Protein AF-0000000087724685 (afdb_homodimer)

Sequence (1172 aa):
MIQCTGSSAAAASGSLSAAAAAAALSTAWRGFAAAAAAAGAGGLQTAGADPAAFADFEPAAFAATYAQAPAPERAALLAALAQPRWGHDAAGIAAAAADWGRASARGAGGGGGGGGGEVLAAERLRAAARPAHVRAVLEPLLQHESGVPLLVQLRSDLLPLLRQRRGAGQPAGAASEGALRLARLERDARHLLSLVFGGALLRLRRLEWEDCGGSEALKERLMRASVHPAEDESDLRRRMTGAGRCYALLHPALPGDEPLVVLQVAFCDAVPASMGSILGGGSRGGGGDGRSGGGDASGGGANGGDGSRRGSSASGSDGSGSSDGTRGSSGSGGGGGGASSSGGSAVACFYSIKSTQPGLSGLDLGRTTILRAARELAGAARAGGAALRLVTLSPLPGFAAWLDARLAAAAAAAAVDGGDGAQELLTAGECELLLGMQAAGGASAGPGNGSTGAATARERHATAALALRRLSAAWARGAPPPGAEALRPLLLRLAARYLLREKGRGGRAALDPVAHFHLSNGATLERINFGADASPDGLASSLGLMVNWCYDGPEAAPARGRAYASTGAIEAGPAVRAALDSGGRLMIQCTGSSAAAASGSLSAAAAAAALSTAWRGFAAAAAAAGAGGLQTAGADPAAFADFEPAAFAATYAQAPAPERAALLAALAQPRWGHDAAGIAAAAADWGRASARGAGGGGGGGGGEVLAAERLRAAARPAHVRAVLEPLLQHESGVPLLVQLRSDLLPLLRQRRGAGQPAGAASEGALRLARLERDARHLLSLVFGGALLRLRRLEWEDCGGSEALKERLMRASVHPAEDESDLRRRMTGAGRCYALLHPALPGDEPLVVLQVAFCDAVPASMGSILGGGSRGGGGDGRSGGGDASGGGANGGDGSRRGSSASGSDGSGSSDGTRGSSGSGGGGGGASSSGGSAVACFYSIKSTQPGLSGLDLGRTTILRAARELAGAARAGGAALRLVTLSPLPGFAAWLDARLAAAAAAAAVDGGDGAQELLTAGECELLLGMQAAGGASAGPGNGSTGAATARERHATAALALRRLSAAWARGAPPPGAEALRPLLLRLAARYLLREKGRGGRAALDPVAHFHLSNGATLERINFGADASPDGLASSLGLMVNWCYDGPEAAPARGRAYASTGAIEAGPAVRAALDSGGRL

Organism: NCBI:txid307507

InterPro domains:
  IPR007956 Malonyl-CoA decarboxylase, C-terminal [PF05292] (201-279)
  IPR007956 Malonyl-CoA decarboxylase, C-terminal [PF05292] (345-552)
  IPR035372 Malonyl-CoA decarboxylase, N-terminal [PF17408] (120-197)
  IPR038351 Malonyl-CoA decarboxylase, N-terminal domain superfamily [G3DSA:1.20.140.90] (45-198)
  IPR038917 Malonyl-CoA decarboxylase [PTHR28641] (60-580)
  IPR042303 Malonyl-CoA decarboxylase, C-terminal catalytic domain superfamily [G3DSA:3.40.630.150] (199-584)

Foldseek 3Di:
DPPCVPDPPPPPPDPCPLVNLLVPADPLCVVVLVLLVVLVVDPPDEDDPPLCSLVPDDLVSVLVSLVPDDLSNLVSVLLSCLDCSQAADPNHLVVLVVQLVVLCVCVVVVDPCSVVSNVVSVVSNVVRRGGNCLVSPLVVLVVDLLSLVSLLVSLLSLVVVLVVQVPPPDPPPCRDSSSVSSVVVNVSSLVVNLVLPDPVQKDKDKDAPVNCVVPVPQQVCQQVQWPDHQPDDVLSNVQPDDQKIKMFIFGPSDPPRDGQKIWIKGKDLDDDQAPCRGSVDDPPPPPPPPPDDDDDDDDDDDDDDDDDDDDDDDCPDDDDDPDDDDPPPDPDDPPPPPPPPPQGAMEMETETMGGDRSSNPPSLVSLSRLLVVVVVVCVVCVVVVHHYWYKYWFAQQAALVVLLVVLVVLLCCLPPPDDPPDPQLAAPVLLVVLVVLCVVVPVPPPPDPPPVDDPDPSNSSNVSSVSVSVQLVCLLQQDHDDVNVVCVLVLLQSVLCLQAPDADPPRQARNGPVSSSLQLQQWAWEDKHDQRASDSSRCNRRSNIITMTTCPPSVCRNVRNVVSVVHSHGHHDPVSVVSNCVRPPD/DPPCVPDCPPPDPPPCPLVNLLVPADPLCVVVLVLLVVLVVPPLPADDPPLVSLVPDDLVSVLVSLVPDDLSNLVSVLLSCLDVSQAASPSQLVVLVVQLVVLCVCVVVVDPCSVVSNVVSVVSNVVRRHGNCLVSPLVVLVVDLLSLVSLLVSLLSLVVVLVVQVPPPDPPPCRDSSSVSSVVVNVSSLVVNLVLPDPVQKDKDKDAPVNCVVPVPQQVCQQVQWPDHQPDDVLSNVQPDDQKIKMFIFGPSDPPRDGQKIWIKGKDLDDDQAPCRGSVDDPPPPPPPPPPDDDDDDDDDDDYDDDDCPDDDPDDDPDDDDDDPDPPPPPPPPPPPDPPPPQGAMEMETETMGGDRSSNPPSLVSLSHLLVVVVVVCVVCVVVVHHYWYKYWFAQQAALVVLLVVLVVLLVCLPPPDDPPDPQLAAPVLLVVLVVLCVVVVVPPPPDPPPVDDPPPSNSSSVSSVSVSVQLVCLLQQDHDDVNVVCVLVLLQSVLCQQAPDADPPRQARNGPVSSSLQLQQWAWEDKHDQRASDSSRCNRRSNIITMTTCPPSVCRNVRNVVSVVHSHGHHHPVSVVSNCVRPPD

Radius of gyration: 39.12 Å; Cα contacts (8 Å, |Δi|>4): 1580; chains: 2; bounding box: 95×135×85 Å

Secondary structure (DSSP, 8-state):
-----------------HHHHHHHS-HHHHHHHHHHHHHHHS---SSS--GGGGTT--HHHHHHHHHHS-HHHHHHHHHHHTSGGGS--HHHHHHHHHHHHHHHHHHHTT-TTHHHHHHHHHHHHHHHTS-HHIIIIIHHHHTSTTHHHHHHHHHHHHHHHHHHHHHS---TT---HHHHHHHHHHHHHHHHHHHHT-GGG-EEEEEPHHHHHT-HHHHHHHHHS-SS--SSHHHHHHHHSTTEEEEEEE-TTSGGG--SEEEEEEEESS---SHHHHH------------------------------------------------------------------EEEEEEEEEE--GGGTTS-HHHHHHHHHHHHHHHHHHHTT--EEEEE-EE-TTHHHHHHHHHHHHHHHTTS---TTS--SS-HHHHHHHHHHHHHTT----------S---HHHHHHHHHHHHHHHHHHHHTT-PPTTGGGGHHHHHHHHHHHHHT-B-TTSSSBSSHHHHHHHHTT-EEEEEETT---SHHHHHHHTT-EEEEE--SGGGHHHHHHHHHHH----B-HHHHHHHHTTT--/-----------------HHHHHHHS-HHHHHHHHHHHHHHHS---SS---GGGGTT--HHHHHHHHHHS-HHHHHHHHHHHTSGGGS--HHHHHHHHHHHHHHHHHHHTT-TTHHHHHHHHHHHHHHHTS-HHIIIIIHHHHTSTTHHHHHHHHHHHHHHHHHHHHHS---TT---HHHHHHHHHHHHHHHHHHHHT-GGG-EEEEEPHHHHHT-HHHHHHHHHS-SS--SSHHHHHHHHSTTEEEEEEE-TTSGGG--SEEEEEEEESS---SHHHHH------------------------------------------------------------------EEEEEEEEEE--GGGTTS-HHHHHHHHHHHHHHHHHHHTT--EEEEE-EE-TTHHHHHHHHHHHHHHHTTS---TTS--SS-HHHHHHHHHHHHHTT----------S---HHHHHHHHHHHHHHHHHHHHTT-PPTTGGGGHHHHHHHHHHHHHT-B-TTSSSBSSHHHHHHHHTT-EEEEEETT---SHHHHHHHTT-EEEEE--SGGGHHHHHHHHHHH----B-HHHHHHHHTTT--

Structure (mmCIF, N/CA/C/O backbone):
data_AF-0000000087724685-model_v1
#
loop_
_entity.id
_entity.type
_entity.pdbx_description
1 polymer 'Malonyl-CoA decarboxylase C-terminal domain-containing protein'
#
loop_
_atom_site.group_PDB
_atom_site.id
_atom_site.type_symbol
_atom_site.label_atom_id
_atom_site.label_alt_id
_atom_site.label_comp_id
_atom_site.label_asym_id
_atom_site.label_entity_id
_atom_site.label_seq_id
_atom_site.pdbx_PDB_ins_code
_atom_site.Cartn_x
_atom_site.Cartn_y
_atom_site.Cartn_z
_atom_site.occupancy
_atom_site.B_iso_or_equiv
_atom_site.auth_seq_id
_atom_site.auth_comp_id
_atom_site.auth_asym_id
_atom_site.auth_atom_id
_atom_site.pdbx_PDB_model_num
ATOM 1 N N . MET A 1 1 ? 12.93 -47.656 3.35 1 19.66 1 MET A N 1
ATOM 2 C CA . MET A 1 1 ? 11.773 -48.062 4.156 1 19.66 1 MET A CA 1
ATOM 3 C C . MET A 1 1 ? 11.812 -47.375 5.52 1 19.66 1 MET A C 1
ATOM 5 O O . MET A 1 1 ? 12.188 -48 6.52 1 19.66 1 MET A O 1
ATOM 9 N N . ILE A 1 2 ? 12.227 -46.094 5.551 1 23.28 2 ILE A N 1
ATOM 10 C CA . ILE A 1 2 ? 12.578 -45.438 6.812 1 23.28 2 ILE A CA 1
ATOM 11 C C . ILE A 1 2 ? 11.32 -45.281 7.672 1 23.28 2 ILE A C 1
ATOM 13 O O . ILE A 1 2 ? 10.297 -44.812 7.199 1 23.28 2 ILE A O 1
ATOM 17 N N . GLN A 1 3 ? 11.203 -46.156 8.703 1 22.08 3 GLN A N 1
ATOM 18 C CA . GLN A 1 3 ? 10.086 -46.438 9.609 1 22.08 3 GLN A CA 1
ATOM 19 C C . GLN A 1 3 ? 9.828 -45.219 10.523 1 22.08 3 GLN A C 1
ATOM 21 O O . GLN A 1 3 ? 10.68 -44.875 11.344 1 22.08 3 GLN A O 1
ATOM 26 N N . CYS A 1 4 ? 9.312 -44.156 9.992 1 21.53 4 CYS A N 1
ATOM 27 C CA . CYS A 1 4 ? 9.016 -42.906 10.711 1 21.53 4 CYS A CA 1
ATOM 28 C C . CYS A 1 4 ? 7.898 -43.125 11.727 1 21.53 4 CYS A C 1
ATOM 30 O O . CYS A 1 4 ? 6.766 -43.438 11.359 1 21.53 4 CYS A O 1
ATOM 32 N N . THR A 1 5 ? 8.219 -43.719 12.836 1 25.12 5 THR A N 1
ATOM 33 C CA . THR A 1 5 ? 7.305 -44.094 13.914 1 25.12 5 THR A CA 1
ATOM 34 C C . THR A 1 5 ? 6.73 -42.875 14.594 1 25.12 5 THR A C 1
ATOM 36 O O . THR A 1 5 ? 6.223 -42.938 15.719 1 25.12 5 THR A O 1
ATOM 39 N N . GLY A 1 6 ? 6.379 -41.875 13.852 1 21.27 6 GLY A N 1
ATOM 40 C CA . GLY A 1 6 ? 6.008 -40.625 14.5 1 21.27 6 GLY A CA 1
ATOM 41 C C . GLY A 1 6 ? 4.754 -40.75 15.344 1 21.27 6 GLY A C 1
ATOM 42 O O . GLY A 1 6 ? 3.744 -41.281 14.891 1 21.27 6 GLY A O 1
ATOM 43 N N . SER A 1 7 ? 4.859 -40.844 16.672 1 22.91 7 SER A N 1
ATOM 44 C CA . SER A 1 7 ? 3.857 -40.938 17.719 1 22.91 7 SER A CA 1
ATOM 45 C C . SER A 1 7 ? 2.861 -39.781 17.641 1 22.91 7 SER A C 1
ATOM 47 O O . SER A 1 7 ? 3.252 -38.625 17.453 1 22.91 7 SER A O 1
ATOM 49 N N . SER A 1 8 ? 1.594 -39.969 17.25 1 22.05 8 SER A N 1
ATOM 50 C CA . SER A 1 8 ? 0.35 -39.25 16.953 1 22.05 8 SER A CA 1
ATOM 51 C C . SER A 1 8 ? -0.228 -38.594 18.219 1 22.05 8 SER A C 1
ATOM 53 O O . SER A 1 8 ? -1.052 -39.219 18.906 1 22.05 8 SER A O 1
ATOM 55 N N . ALA A 1 9 ? 0.529 -38 19.125 1 23.95 9 ALA A N 1
ATOM 56 C CA . ALA A 1 9 ? -0.297 -37.5 20.219 1 23.95 9 ALA A CA 1
ATOM 57 C C . ALA A 1 9 ? -1.432 -36.625 19.703 1 23.95 9 ALA A C 1
ATOM 59 O O . ALA A 1 9 ? -1.193 -35.656 18.984 1 23.95 9 ALA A O 1
ATOM 60 N N . ALA A 1 10 ? -2.691 -37 19.688 1 24.64 10 ALA A N 1
ATOM 61 C CA . ALA A 1 10 ? -4.004 -36.438 19.406 1 24.64 10 ALA A CA 1
ATOM 62 C C . ALA A 1 10 ? -4.211 -35.125 20.156 1 24.64 10 ALA A C 1
ATOM 64 O O . ALA A 1 10 ? -4.375 -35.125 21.375 1 24.64 10 ALA A O 1
ATOM 65 N N . ALA A 1 11 ? -3.516 -34.062 19.891 1 26.3 11 ALA A N 1
ATOM 66 C CA . ALA A 1 11 ? -3.725 -32.812 20.609 1 26.3 11 ALA A CA 1
ATOM 67 C C . ALA A 1 11 ? -5.191 -32.406 20.578 1 26.3 11 ALA A C 1
ATOM 69 O O . ALA A 1 11 ? -5.824 -32.406 19.516 1 26.3 11 ALA A O 1
ATOM 70 N N . ALA A 1 12 ? -5.934 -32.406 21.766 1 26.55 12 ALA A N 1
ATOM 71 C CA . ALA A 1 12 ? -7.262 -31.969 22.188 1 26.55 12 ALA A CA 1
ATOM 72 C C . ALA A 1 12 ? -7.605 -30.609 21.562 1 26.55 12 ALA A C 1
ATOM 74 O O . ALA A 1 12 ? -6.965 -29.609 21.859 1 26.55 12 ALA A O 1
ATOM 75 N N . SER A 1 13 ? -7.957 -30.5 20.297 1 29.5 13 SER A N 1
ATOM 76 C CA . SER A 1 13 ? -8.477 -29.484 19.375 1 29.5 13 SER A CA 1
ATOM 77 C C . SER A 1 13 ? -9.648 -28.719 19.984 1 29.5 13 SER A C 1
ATOM 79 O O . SER A 1 13 ? -10.781 -28.812 19.516 1 29.5 13 SER A O 1
ATOM 81 N N . GLY A 1 14 ? -9.773 -28.703 21.359 1 28.45 14 GLY A N 1
ATOM 82 C CA . GLY A 1 14 ? -10.984 -28.109 21.891 1 28.45 14 GLY A CA 1
ATOM 83 C C . GLY A 1 14 ? -11.25 -26.703 21.359 1 28.45 14 GLY A C 1
ATOM 84 O O . GLY A 1 14 ? -10.32 -26.016 20.922 1 28.45 14 GLY A O 1
ATOM 85 N N . SER A 1 15 ? -12.508 -26.484 20.859 1 32.72 15 SER A N 1
ATOM 86 C CA . SER A 1 15 ? -13.242 -25.266 20.516 1 32.72 15 SER A CA 1
ATOM 87 C C . SER A 1 15 ? -12.93 -24.141 21.484 1 32.72 15 SER A C 1
ATOM 89 O O . SER A 1 15 ? -13.359 -24.172 22.641 1 32.72 15 SER A O 1
ATOM 91 N N . LEU A 1 16 ? -11.836 -23.641 21.562 1 35.22 16 LEU A N 1
ATOM 92 C CA . LEU A 1 16 ? -11.617 -22.562 22.516 1 35.22 16 LEU A CA 1
ATOM 93 C C . LEU A 1 16 ? -12.711 -21.5 22.406 1 35.22 16 LEU A C 1
ATOM 95 O O . LEU A 1 16 ? -12.914 -20.938 21.328 1 35.22 16 LEU A O 1
ATOM 99 N N . SER A 1 17 ? -13.766 -21.562 23.109 1 39.38 17 SER A N 1
ATOM 100 C CA . SER A 1 17 ? -14.805 -20.547 23.25 1 39.38 17 SER A CA 1
ATOM 101 C C . SER A 1 17 ? -14.211 -19.141 23.281 1 39.38 17 SER A C 1
ATOM 103 O O . SER A 1 17 ? -13.039 -18.969 23.609 1 39.38 17 SER A O 1
ATOM 105 N N . ALA A 1 18 ? -14.914 -18.156 22.656 1 39.59 18 ALA A N 1
ATOM 106 C CA . ALA A 1 18 ? -14.523 -16.75 22.75 1 39.59 18 ALA A CA 1
ATOM 107 C C . ALA A 1 18 ? -13.977 -16.422 24.141 1 39.59 18 ALA A C 1
ATOM 109 O O . ALA A 1 18 ? -12.984 -15.703 24.266 1 39.59 18 ALA A O 1
ATOM 110 N N . ALA A 1 19 ? -14.641 -16.969 25.094 1 40.78 19 ALA A N 1
ATOM 111 C CA . ALA A 1 19 ? -14.258 -16.766 26.484 1 40.78 19 ALA A CA 1
ATOM 112 C C . ALA A 1 19 ? -12.898 -17.406 26.781 1 40.78 19 ALA A C 1
ATOM 114 O O . ALA A 1 19 ? -12.055 -16.812 27.453 1 40.78 19 ALA A O 1
ATOM 115 N N . ALA A 1 20 ? -12.758 -18.5 26.266 1 43.56 20 ALA A N 1
ATOM 116 C CA . ALA A 1 20 ? -11.516 -19.219 26.547 1 43.56 20 ALA A CA 1
ATOM 117 C C . ALA A 1 20 ? -10.336 -18.578 25.828 1 43.56 20 ALA A C 1
ATOM 119 O O . ALA A 1 20 ? -9.242 -18.453 26.391 1 43.56 20 ALA A O 1
ATOM 120 N N . ALA A 1 21 ? -10.594 -18.141 24.656 1 43.09 21 ALA A N 1
ATOM 121 C CA . ALA A 1 21 ? -9.539 -17.422 23.938 1 43.09 21 ALA A CA 1
ATOM 122 C C . ALA A 1 21 ? -9.148 -16.141 24.672 1 43.09 21 ALA A C 1
ATOM 124 O O . ALA A 1 21 ? -7.961 -15.836 24.812 1 43.09 21 ALA A O 1
ATOM 125 N N . ALA A 1 22 ? -10.141 -15.391 25.141 1 47.66 22 ALA A N 1
ATOM 126 C CA . ALA A 1 22 ? -9.867 -14.18 25.906 1 47.66 22 ALA A CA 1
ATOM 127 C C . ALA A 1 22 ? -9.07 -14.5 27.172 1 47.66 22 ALA A C 1
ATOM 129 O O . ALA A 1 22 ? -8.164 -13.75 27.547 1 47.66 22 ALA A O 1
ATOM 130 N N . ALA A 1 23 ? -9.508 -15.586 27.734 1 47 23 ALA A N 1
ATOM 131 C CA . ALA A 1 23 ? -8.867 -15.969 29 1 47 23 ALA A CA 1
ATOM 132 C C . ALA A 1 23 ? -7.398 -16.328 28.766 1 47 23 ALA A C 1
ATOM 134 O O . ALA A 1 23 ? -6.578 -16.203 29.672 1 47 23 ALA A O 1
ATOM 135 N N . ALA A 1 24 ? -7.203 -16.688 27.609 1 43.88 24 ALA A N 1
ATOM 136 C CA . ALA A 1 24 ? -5.836 -17.141 27.344 1 43.88 24 ALA A CA 1
ATOM 137 C C . ALA A 1 24 ? -4.938 -15.953 26.969 1 43.88 24 ALA A C 1
ATOM 139 O O . ALA A 1 24 ? -3.721 -16.109 26.844 1 43.88 24 ALA A O 1
ATOM 140 N N . LEU A 1 25 ? -5.543 -14.953 26.609 1 47.66 25 LEU A N 1
ATOM 141 C CA . LEU A 1 25 ? -4.719 -13.805 26.234 1 47.66 25 LEU A CA 1
ATOM 142 C C . LEU A 1 25 ? -3.971 -13.266 27.453 1 47.66 25 LEU A C 1
ATOM 144 O O . LEU A 1 25 ? -4.5 -13.266 28.562 1 47.66 25 LEU A O 1
ATOM 148 N N . SER A 1 26 ? -2.758 -13.195 27.297 1 48.78 26 SER A N 1
ATOM 149 C CA . SER A 1 26 ? -1.965 -12.57 28.359 1 48.78 26 SER A CA 1
ATOM 150 C C . SER A 1 26 ? -2.514 -11.195 28.719 1 48.78 26 SER A C 1
ATOM 152 O O . SER A 1 26 ? -3.35 -10.641 28 1 48.78 26 SER A O 1
ATOM 154 N N . THR A 1 27 ? -2.221 -10.656 29.859 1 48.12 27 THR A N 1
ATOM 155 C CA . THR A 1 27 ? -2.627 -9.367 30.422 1 48.12 27 THR A CA 1
ATOM 156 C C . THR A 1 27 ? -2.473 -8.258 29.391 1 48.12 27 THR A C 1
ATOM 158 O O . THR A 1 27 ? -3.273 -7.316 29.359 1 48.12 27 THR A O 1
ATOM 161 N N . ALA A 1 28 ? -1.555 -8.531 28.688 1 46.03 28 ALA A N 1
ATOM 162 C CA . ALA A 1 28 ? -1.234 -7.438 27.781 1 46.03 28 ALA A CA 1
ATOM 163 C C . ALA A 1 28 ? -2.311 -7.285 26.703 1 46.03 28 ALA A C 1
ATOM 165 O O . ALA A 1 28 ? -2.609 -6.172 26.266 1 46.03 28 ALA A O 1
ATOM 166 N N . TRP A 1 29 ? -2.859 -8.477 26.422 1 52.44 29 TRP A N 1
ATOM 167 C CA . TRP A 1 29 ? -3.869 -8.445 25.359 1 52.44 29 TRP A CA 1
ATOM 168 C C . TRP A 1 29 ? -5.266 -8.258 25.953 1 52.44 29 TRP A C 1
ATOM 170 O O . TRP A 1 29 ? -6.227 -8.016 25.219 1 52.44 29 TRP A O 1
ATOM 180 N N . ARG A 1 30 ? -5.336 -8.391 27.25 1 52.72 30 ARG A N 1
ATOM 181 C CA . ARG A 1 30 ? -6.641 -8.305 27.906 1 52.72 30 ARG A CA 1
ATOM 182 C C . ARG A 1 30 ? -7.285 -6.949 27.656 1 52.72 30 ARG A C 1
ATOM 184 O O . ARG A 1 30 ? -8.508 -6.852 27.516 1 52.72 30 ARG A O 1
ATOM 191 N N . GLY A 1 31 ? -6.305 -6.004 27.609 1 51.62 31 GLY A N 1
ATOM 192 C CA . GLY A 1 31 ? -6.887 -4.699 27.344 1 51.62 31 GLY A CA 1
ATOM 193 C C . GLY A 1 31 ? -7.492 -4.598 25.953 1 51.62 31 GLY A C 1
ATOM 194 O O . GLY A 1 31 ? -8.586 -4.055 25.781 1 51.62 31 GLY A O 1
ATOM 195 N N . PHE A 1 32 ? -6.754 -5.234 25.109 1 51.97 32 PHE A N 1
ATOM 196 C CA . PHE A 1 32 ? -7.293 -5.203 23.75 1 51.97 32 PHE A CA 1
ATOM 197 C C . PHE A 1 32 ? -8.539 -6.066 23.641 1 51.97 32 PHE A C 1
ATOM 199 O O . PHE A 1 32 ? -9.539 -5.656 23.047 1 51.97 32 PHE A O 1
ATOM 206 N N . ALA A 1 33 ? -8.469 -7.125 24.359 1 48.12 33 ALA A N 1
ATOM 207 C CA . ALA A 1 33 ? -9.625 -8.023 24.359 1 48.12 33 ALA A CA 1
ATOM 208 C C . ALA A 1 33 ? -10.773 -7.438 25.188 1 48.12 33 ALA A C 1
ATOM 210 O O . ALA A 1 33 ? -11.938 -7.586 24.812 1 48.12 33 ALA A O 1
ATOM 211 N N . ALA A 1 34 ? -10.352 -6.789 26.234 1 47.97 34 ALA A N 1
ATOM 212 C CA . ALA A 1 34 ? -11.367 -6.133 27.047 1 47.97 34 ALA A CA 1
ATOM 213 C C . ALA A 1 34 ? -12.031 -4.984 26.297 1 47.97 34 ALA A C 1
ATOM 215 O O . ALA A 1 34 ? -13.25 -4.812 26.359 1 47.97 34 ALA A O 1
ATOM 216 N N . ALA A 1 35 ? -11.203 -4.277 25.672 1 45.12 35 ALA A N 1
ATOM 217 C CA . ALA A 1 35 ? -11.781 -3.193 24.891 1 45.12 35 ALA A CA 1
ATOM 218 C C . ALA A 1 35 ? -12.664 -3.74 23.766 1 45.12 35 ALA A C 1
ATOM 220 O O . ALA A 1 35 ? -13.734 -3.201 23.484 1 45.12 35 ALA A O 1
ATOM 221 N N . ALA A 1 36 ? -12.266 -4.781 23.25 1 42.44 36 ALA A N 1
ATOM 222 C CA . ALA A 1 36 ? -13.094 -5.484 22.281 1 42.44 36 ALA A CA 1
ATOM 223 C C . ALA A 1 36 ? -14.344 -6.062 22.922 1 42.44 36 ALA A C 1
ATOM 225 O O . ALA A 1 36 ? -15.43 -6.035 22.344 1 42.44 36 ALA A O 1
ATOM 226 N N . ALA A 1 37 ? -14.266 -6.539 24.188 1 40.81 37 ALA A N 1
ATOM 227 C CA . ALA A 1 37 ? -15.398 -7.09 24.922 1 40.81 37 ALA A CA 1
ATOM 228 C C . ALA A 1 37 ? -16.312 -5.977 25.422 1 40.81 37 ALA A C 1
ATOM 230 O O . ALA A 1 37 ? -17.547 -6.129 25.422 1 40.81 37 ALA A O 1
ATOM 231 N N . ALA A 1 38 ? -15.797 -4.957 25.969 1 39.03 38 ALA A N 1
ATOM 232 C CA . ALA A 1 38 ? -16.609 -3.861 26.5 1 39.03 38 ALA A CA 1
ATOM 233 C C . ALA A 1 38 ? -17.359 -3.148 25.391 1 39.03 38 ALA A C 1
ATOM 235 O O . ALA A 1 38 ? -18.484 -2.682 25.594 1 39.03 38 ALA A O 1
ATOM 236 N N . ALA A 1 39 ? -16.812 -2.979 24.328 1 36.56 39 ALA A N 1
ATOM 237 C CA . ALA A 1 39 ? -17.516 -2.334 23.219 1 36.56 39 ALA A CA 1
ATOM 238 C C . ALA A 1 39 ? -18.688 -3.182 22.75 1 36.56 39 ALA A C 1
ATOM 240 O O . ALA A 1 39 ? -19.656 -2.658 22.188 1 36.56 39 ALA A O 1
ATOM 241 N N . GLY A 1 40 ? -18.688 -4.473 22.891 1 31.31 40 GLY A N 1
ATOM 242 C CA . GLY A 1 40 ? -19.812 -5.34 22.578 1 31.31 40 GLY A CA 1
ATOM 243 C C . GLY A 1 40 ? -20.984 -5.133 23.516 1 31.31 40 GLY A C 1
ATOM 244 O O . GLY A 1 40 ? -22.125 -5.488 23.188 1 31.31 40 GLY A O 1
ATOM 245 N N . ALA A 1 41 ? -20.844 -4.965 24.781 1 30.31 41 ALA A N 1
ATOM 246 C CA . ALA A 1 41 ? -22.031 -4.816 25.625 1 30.31 41 ALA A CA 1
ATOM 247 C C . ALA A 1 41 ? -22.75 -3.498 25.344 1 30.31 41 ALA A C 1
ATOM 249 O O . ALA A 1 41 ? -23.844 -3.264 25.844 1 30.31 41 ALA A O 1
ATOM 250 N N . GLY A 1 42 ? -22.062 -2.32 25.141 1 28.33 42 GLY A N 1
ATOM 251 C CA . GLY A 1 42 ? -22.844 -1.111 24.953 1 28.33 42 GLY A CA 1
ATOM 252 C C . GLY A 1 42 ? -23.531 -1.049 23.594 1 28.33 42 GLY A C 1
ATOM 253 O O . GLY A 1 42 ? -23 -1.539 22.609 1 28.33 42 GLY A O 1
ATOM 254 N N . GLY A 1 43 ? -24.922 -1.024 23.547 1 24.89 43 GLY A N 1
ATOM 255 C CA . GLY A 1 43 ? -25.812 -0.77 22.422 1 24.89 43 GLY A CA 1
ATOM 256 C C . GLY A 1 43 ? -25.203 0.144 21.375 1 24.89 43 GLY A C 1
ATOM 257 O O . GLY A 1 43 ? -24.5 1.095 21.719 1 24.89 43 GLY A O 1
ATOM 258 N N . LEU A 1 44 ? -24.984 -0.378 20.219 1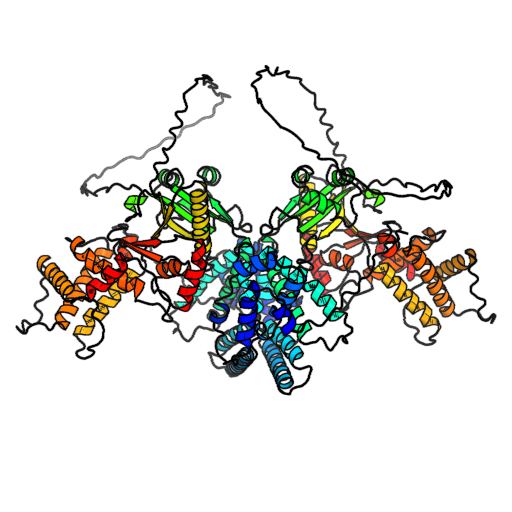 27.5 44 LEU A N 1
ATOM 259 C CA . LEU A 1 44 ? -24.672 0.253 18.938 1 27.5 44 LEU A CA 1
ATOM 260 C C . LEU A 1 44 ? -25.359 1.602 18.812 1 27.5 44 LEU A C 1
ATOM 262 O O . LEU A 1 44 ? -26.547 1.663 18.438 1 27.5 44 LEU A O 1
ATOM 266 N N . GLN A 1 45 ? -25.5 2.482 19.672 1 25.16 45 GLN A N 1
ATOM 267 C CA . GLN A 1 45 ? -26.172 3.684 19.188 1 25.16 45 GLN A CA 1
ATOM 268 C C . GLN A 1 45 ? -25.688 4.062 17.781 1 25.16 45 GLN A C 1
ATOM 270 O O . GLN A 1 45 ? -24.531 3.789 17.422 1 25.16 45 GLN A O 1
ATOM 275 N N . THR A 1 46 ? -26.547 4.457 16.75 1 25.64 46 THR A N 1
ATOM 276 C CA . THR A 1 46 ? -26.688 4.723 15.328 1 25.64 46 THR A CA 1
ATOM 277 C C . THR A 1 46 ? -25.422 5.344 14.758 1 25.64 46 THR A C 1
ATOM 279 O O . THR A 1 46 ? -25 5.004 13.648 1 25.64 46 THR A O 1
ATOM 282 N N . ALA A 1 47 ? -25.25 6.734 14.914 1 28.06 47 ALA A N 1
ATOM 283 C CA . ALA A 1 47 ? -24.547 7.625 13.992 1 28.06 47 ALA A CA 1
ATOM 284 C C . ALA A 1 47 ? -23.094 7.188 13.805 1 28.06 47 ALA A C 1
ATOM 286 O O . ALA A 1 47 ? -22.625 6.277 14.484 1 28.06 47 ALA A O 1
ATOM 287 N N . GLY A 1 48 ? -22.094 8.133 13.383 1 30.2 48 GLY A N 1
ATOM 288 C CA . GLY A 1 48 ? -20.703 8.203 12.977 1 30.2 48 GLY A CA 1
ATOM 289 C C . GLY A 1 48 ? -19.766 7.492 13.93 1 30.2 48 GLY A C 1
ATOM 290 O O . GLY A 1 48 ? -19.703 7.832 15.117 1 30.2 48 GLY A O 1
ATOM 291 N N . ALA A 1 49 ? -19.75 6.199 13.953 1 32.34 49 ALA A N 1
ATOM 292 C CA . ALA A 1 49 ? -18.875 5.414 14.82 1 32.34 49 ALA A CA 1
ATOM 293 C C . ALA A 1 49 ? -17.641 6.219 15.219 1 32.34 49 ALA A C 1
ATOM 295 O O . ALA A 1 49 ? -16.922 6.719 14.359 1 32.34 49 ALA A O 1
ATOM 296 N N . ASP A 1 50 ? -17.641 6.828 16.266 1 31.33 50 ASP A N 1
ATOM 297 C CA . ASP A 1 50 ? -16.656 7.691 16.906 1 31.33 50 ASP A CA 1
ATOM 298 C C . ASP A 1 50 ? -15.266 7.07 16.844 1 31.33 50 ASP A C 1
ATOM 300 O O . ASP A 1 50 ? -15.039 5.98 17.375 1 31.33 50 ASP A O 1
ATOM 304 N N . PRO A 1 51 ? -14.5 7.352 15.859 1 38.69 51 PRO A N 1
ATOM 305 C CA . PRO A 1 51 ? -13.078 7 15.875 1 38.69 51 PRO A CA 1
ATOM 306 C C . PRO A 1 51 ? -12.508 6.895 17.281 1 38.69 51 PRO A C 1
ATOM 308 O O . PRO A 1 51 ? -11.43 6.332 17.484 1 38.69 51 PRO A O 1
ATOM 311 N N . ALA A 1 52 ? -13.227 7.426 18.25 1 37 52 ALA A N 1
ATOM 312 C CA . ALA A 1 52 ? -12.734 7.465 19.625 1 37 52 ALA A CA 1
ATOM 313 C C . ALA A 1 52 ? -12.711 6.07 20.25 1 37 52 ALA A C 1
ATOM 315 O O . ALA A 1 52 ? -11.961 5.812 21.188 1 37 52 ALA A O 1
ATOM 316 N N . ALA A 1 53 ? -13.672 5.285 19.906 1 38.31 53 ALA A N 1
ATOM 317 C CA . ALA A 1 53 ? -13.719 3.986 20.562 1 38.31 53 ALA A CA 1
ATOM 318 C C . ALA A 1 53 ? -12.469 3.166 20.266 1 38.31 53 ALA A C 1
ATOM 320 O O . ALA A 1 53 ? -12.125 2.244 21 1 38.31 53 ALA A O 1
ATOM 321 N N . PHE A 1 54 ? -11.922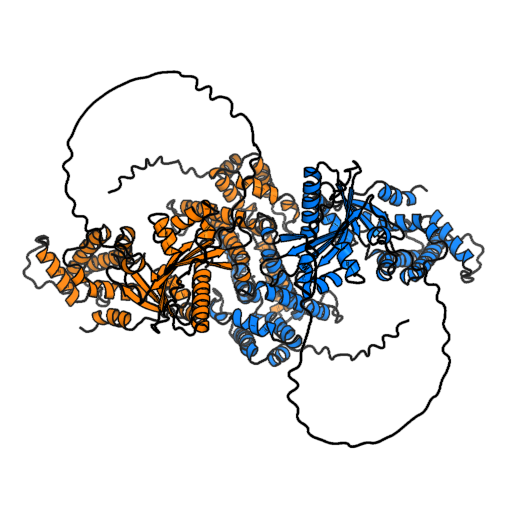 3.359 19.094 1 44.41 54 PHE A N 1
ATOM 322 C CA . PHE A 1 54 ? -10.68 2.66 18.781 1 44.41 54 PHE A CA 1
ATOM 323 C C . PHE A 1 54 ? -9.469 3.475 19.219 1 44.41 54 PHE A C 1
ATOM 325 O O . PHE A 1 54 ? -8.352 3.234 18.766 1 44.41 54 PHE A O 1
ATOM 332 N N . ALA A 1 55 ? -9.883 4.574 19.969 1 46.69 55 ALA A N 1
ATOM 333 C CA . ALA A 1 55 ? -8.891 5.531 20.438 1 46.69 55 ALA A CA 1
ATOM 334 C C . ALA A 1 55 ? -7.738 4.824 21.156 1 46.69 55 ALA A C 1
ATOM 336 O O . ALA A 1 55 ? -6.609 5.316 21.172 1 46.69 55 ALA A O 1
ATOM 337 N N . ASP A 1 56 ? -8.078 3.455 21.406 1 52.81 56 ASP A N 1
ATOM 338 C CA . ASP A 1 56 ? -7.062 2.857 22.266 1 52.81 56 ASP A CA 1
ATOM 339 C C . ASP A 1 56 ? -6.168 1.898 21.484 1 52.81 56 ASP A C 1
ATOM 341 O O . ASP A 1 56 ? -5.262 1.283 22.047 1 52.81 56 ASP A O 1
ATOM 345 N N . PHE A 1 57 ? -6.523 1.762 20.234 1 63.03 57 PHE A N 1
ATOM 346 C CA . PHE A 1 57 ? -5.645 0.834 19.531 1 63.03 57 PHE A CA 1
ATOM 347 C C . PHE A 1 57 ? -4.289 1.475 19.25 1 63.03 57 PHE A C 1
ATOM 349 O O . PHE A 1 57 ? -4.211 2.535 18.641 1 63.03 57 PHE A O 1
ATOM 356 N N . GLU A 1 58 ? -3.379 0.885 19.891 1 72.5 58 GLU A N 1
ATOM 357 C CA . GLU A 1 58 ? -1.999 1.313 19.672 1 72.5 58 GLU A CA 1
ATOM 358 C C . GLU A 1 58 ? -1.238 0.308 18.812 1 72.5 58 GLU A C 1
ATOM 360 O O . GLU A 1 58 ? -0.801 -0.733 19.312 1 72.5 58 GLU A O 1
ATOM 365 N N . PRO A 1 59 ? -1.086 0.649 17.562 1 76 59 PRO A N 1
ATOM 366 C CA . PRO A 1 59 ? -0.461 -0.293 16.625 1 76 59 PRO A CA 1
ATOM 367 C C . PRO A 1 59 ? 0.906 -0.776 17.109 1 76 59 PRO A C 1
ATOM 369 O O . PRO A 1 59 ? 1.25 -1.947 16.922 1 76 59 PRO A O 1
ATOM 372 N N . ALA A 1 60 ? 1.591 0.11 17.75 1 75.88 60 ALA A N 1
ATOM 373 C CA . ALA A 1 60 ? 2.928 -0.257 18.203 1 75.88 60 ALA A CA 1
ATOM 374 C C . ALA A 1 60 ? 2.861 -1.335 19.281 1 75.88 60 ALA A C 1
ATOM 376 O O . ALA A 1 60 ? 3.605 -2.316 19.234 1 75.88 60 ALA A O 1
ATOM 377 N N . ALA A 1 61 ? 1.979 -1.093 20.188 1 73.75 61 ALA A N 1
ATOM 378 C CA . ALA A 1 61 ? 1.814 -2.061 21.266 1 73.75 61 ALA A CA 1
ATOM 379 C C . ALA A 1 61 ? 1.294 -3.393 20.734 1 73.75 61 ALA A C 1
ATOM 381 O O . ALA A 1 61 ? 1.736 -4.457 21.172 1 73.75 61 ALA A O 1
ATOM 382 N N . PHE A 1 62 ? 0.394 -3.348 19.875 1 81.94 62 PHE A N 1
ATOM 383 C CA . PHE A 1 62 ? -0.147 -4.547 19.25 1 81.94 62 PHE A CA 1
ATOM 384 C C . PHE A 1 62 ? 0.95 -5.328 18.531 1 81.94 62 PHE A C 1
ATOM 386 O O . PHE A 1 62 ? 1.072 -6.543 18.703 1 81.94 62 PHE A O 1
ATOM 393 N N . ALA A 1 63 ? 1.75 -4.625 17.797 1 80.62 63 ALA A N 1
ATOM 394 C CA . ALA A 1 63 ? 2.822 -5.238 17.016 1 80.62 63 ALA A CA 1
ATOM 395 C C . ALA A 1 63 ? 3.836 -5.922 17.938 1 80.62 63 ALA A C 1
ATOM 397 O O . ALA A 1 63 ? 4.238 -7.062 17.688 1 80.62 63 ALA A O 1
ATOM 398 N N . ALA A 1 64 ? 4.195 -5.258 18.938 1 76.88 64 ALA A N 1
ATOM 399 C CA . ALA A 1 64 ? 5.172 -5.801 19.875 1 76.88 64 ALA A CA 1
ATOM 400 C C . ALA A 1 64 ? 4.633 -7.043 20.578 1 76.88 64 ALA A C 1
ATOM 402 O O . ALA A 1 64 ? 5.344 -8.039 20.719 1 76.88 64 ALA A O 1
ATOM 403 N N . THR A 1 65 ? 3.389 -6.953 20.906 1 77.19 65 THR A N 1
ATOM 404 C CA . THR A 1 65 ? 2.756 -8.062 21.625 1 77.19 65 THR A CA 1
ATOM 405 C C . THR A 1 65 ? 2.594 -9.266 20.688 1 77.19 65 THR A C 1
ATOM 407 O O . THR A 1 65 ? 2.863 -10.406 21.094 1 77.19 65 THR A O 1
ATOM 410 N N . TYR A 1 66 ? 2.189 -9.07 19.516 1 86 66 TYR A N 1
ATOM 411 C CA . TYR A 1 66 ? 1.98 -10.164 18.562 1 86 66 TYR A CA 1
ATOM 412 C C . TYR A 1 66 ? 3.295 -10.859 18.234 1 86 66 TYR A C 1
ATOM 414 O O . TYR A 1 66 ? 3.344 -12.086 18.141 1 86 66 TYR A O 1
ATOM 422 N N . ALA A 1 67 ? 4.316 -10.086 18.125 1 79.56 67 ALA A N 1
ATOM 423 C CA . ALA A 1 67 ? 5.629 -10.617 17.75 1 79.56 67 ALA A CA 1
ATOM 424 C C . ALA A 1 67 ? 6.164 -11.555 18.844 1 79.56 67 ALA A C 1
ATOM 426 O O . ALA A 1 67 ? 6.879 -12.516 18.531 1 79.56 67 ALA A O 1
ATOM 427 N N . GLN A 1 68 ? 5.727 -11.305 20.047 1 81 68 GLN A N 1
ATOM 428 C CA . GLN A 1 68 ? 6.27 -12.07 21.156 1 81 68 GLN A CA 1
ATOM 429 C C . GLN A 1 68 ? 5.316 -13.18 21.578 1 81 68 GLN A C 1
ATOM 431 O O . GLN A 1 68 ? 5.695 -14.086 22.328 1 81 68 GLN A O 1
ATOM 436 N N . ALA A 1 69 ? 4.184 -13.164 21.078 1 84.31 69 ALA A N 1
ATOM 437 C CA . ALA A 1 69 ? 3.158 -14.109 21.516 1 84.31 69 ALA A CA 1
ATOM 438 C C . ALA A 1 69 ? 3.367 -15.484 20.891 1 84.31 69 ALA A C 1
ATOM 440 O O . ALA A 1 69 ? 3.688 -15.586 19.703 1 84.31 69 ALA A O 1
ATOM 441 N N . PRO A 1 70 ? 3.16 -16.531 21.75 1 84.56 70 PRO A N 1
ATOM 442 C CA . PRO A 1 70 ? 3.193 -17.875 21.172 1 84.56 70 PRO A CA 1
ATOM 443 C C . PRO A 1 70 ? 2.006 -18.156 20.25 1 84.56 70 PRO A C 1
ATOM 445 O O . PRO A 1 70 ? 1.014 -17.422 20.281 1 84.56 70 PRO A O 1
ATOM 448 N N . ALA A 1 71 ? 2.055 -19.234 19.5 1 85.25 71 ALA A N 1
ATOM 449 C CA . ALA A 1 71 ? 1.107 -19.531 18.422 1 85.25 71 ALA A CA 1
ATOM 450 C C . ALA A 1 71 ? -0.314 -19.641 18.969 1 85.25 71 ALA A C 1
ATOM 452 O O . ALA A 1 71 ? -1.253 -19.094 18.391 1 85.25 71 ALA A O 1
ATOM 453 N N . PRO A 1 72 ? -0.534 -20.281 20.109 1 81.94 72 PRO A N 1
ATOM 454 C CA . PRO A 1 72 ? -1.906 -20.391 20.609 1 81.94 72 PRO A CA 1
ATOM 455 C C . PRO A 1 72 ? -2.5 -19.047 21 1 81.94 72 PRO A C 1
ATOM 457 O O . PRO A 1 72 ? -3.697 -18.812 20.812 1 81.94 72 PRO A O 1
ATOM 460 N N . GLU A 1 73 ? -1.675 -18.266 21.484 1 81.56 73 GLU A N 1
ATOM 461 C CA . GLU A 1 73 ? -2.135 -16.922 21.859 1 81.56 73 GLU A CA 1
ATOM 462 C C . GLU A 1 73 ? -2.443 -16.094 20.609 1 81.56 73 GLU A C 1
ATOM 464 O O . GLU A 1 73 ? -3.404 -15.312 20.609 1 81.56 73 GLU A O 1
ATOM 469 N N . ARG A 1 74 ? -1.592 -16.203 19.641 1 87.12 74 ARG A N 1
ATOM 470 C CA . ARG A 1 74 ? -1.86 -15.516 18.375 1 87.12 74 ARG A CA 1
ATOM 471 C C . ARG A 1 74 ? -3.188 -15.969 17.781 1 87.12 74 ARG A C 1
ATOM 473 O O . ARG A 1 74 ? -3.984 -15.148 17.328 1 87.12 74 ARG A O 1
ATOM 480 N N . ALA A 1 75 ? -3.441 -17.266 17.859 1 84.5 75 ALA A N 1
ATOM 481 C CA . ALA A 1 75 ? -4.691 -17.797 17.328 1 84.5 75 ALA A CA 1
ATOM 482 C C . ALA A 1 75 ? -5.891 -17.25 18.094 1 84.5 75 ALA A C 1
ATOM 484 O O . ALA A 1 75 ? -6.914 -16.906 17.5 1 84.5 75 ALA A O 1
ATOM 485 N N . ALA A 1 76 ? -5.746 -17.109 19.359 1 80.31 76 ALA A N 1
ATOM 486 C CA . ALA A 1 76 ? -6.809 -16.578 20.188 1 80.31 76 ALA A CA 1
ATOM 487 C C . ALA A 1 76 ? -7.074 -15.109 19.859 1 80.31 76 ALA A C 1
ATOM 489 O O . ALA A 1 76 ? -8.227 -14.664 19.859 1 80.31 76 ALA A O 1
ATOM 490 N N . LEU A 1 77 ? -6.035 -14.445 19.625 1 83.25 77 LEU A N 1
ATOM 491 C CA . LEU A 1 77 ? -6.164 -13.039 19.266 1 83.25 77 LEU A CA 1
ATOM 492 C C . LEU A 1 77 ? -6.883 -12.883 17.922 1 83.25 77 LEU A C 1
ATOM 494 O O . LEU A 1 77 ? -7.746 -12.016 17.781 1 83.25 77 LEU A O 1
ATOM 498 N N . LEU A 1 78 ? -6.504 -13.695 17.031 1 87.62 78 LEU A N 1
ATOM 499 C CA . LEU A 1 78 ? -7.141 -13.648 15.719 1 87.62 78 LEU A CA 1
ATOM 500 C C . LEU A 1 78 ? -8.617 -14.023 15.812 1 87.62 78 LEU A C 1
ATOM 502 O O . LEU A 1 78 ? -9.461 -13.414 15.148 1 87.62 78 LEU A O 1
ATOM 506 N N . ALA A 1 79 ? -8.891 -14.883 16.641 1 81.44 79 ALA A N 1
ATOM 507 C CA . ALA A 1 79 ? -10.281 -15.25 16.891 1 81.44 79 ALA A CA 1
ATOM 508 C C . ALA A 1 79 ? -11.047 -14.094 17.531 1 81.44 79 ALA A C 1
ATOM 510 O O . ALA A 1 79 ? -12.219 -13.875 17.219 1 81.44 79 ALA A O 1
ATOM 511 N N . ALA A 1 80 ? -10.367 -13.406 18.328 1 79 80 ALA A N 1
ATOM 512 C CA . ALA A 1 80 ? -10.969 -12.25 18.969 1 79 80 ALA A CA 1
ATOM 513 C C . ALA A 1 80 ? -11.281 -11.148 17.953 1 79 80 ALA A C 1
ATOM 515 O O . ALA A 1 80 ? -12.328 -10.508 18.016 1 79 80 ALA A O 1
ATOM 516 N N . LEU A 1 81 ? -10.398 -10.992 17 1 84.31 81 LEU A N 1
ATOM 517 C CA . LEU A 1 81 ? -10.578 -9.969 15.984 1 84.31 81 LEU A CA 1
ATOM 518 C C . LEU A 1 81 ? -11.727 -10.336 15.047 1 84.31 81 LEU A C 1
ATOM 520 O O . LEU A 1 81 ? -12.242 -9.477 14.32 1 84.31 81 LEU A O 1
ATOM 524 N N . ALA A 1 82 ? -12.086 -11.609 15.086 1 85.31 82 ALA A N 1
ATOM 525 C CA . ALA A 1 82 ? -13.156 -12.078 14.211 1 85.31 82 ALA A CA 1
ATOM 526 C C . ALA A 1 82 ? -14.508 -12.023 14.922 1 85.31 82 ALA A C 1
ATOM 528 O O . ALA A 1 82 ? -15.531 -12.398 14.344 1 85.31 82 ALA A O 1
ATOM 529 N N . GLN A 1 83 ? -14.562 -11.484 16.094 1 81.38 83 GLN A N 1
ATOM 530 C CA . GLN A 1 83 ? -15.812 -11.375 16.828 1 81.38 83 GLN A CA 1
ATOM 531 C C . GLN A 1 83 ? -16.703 -10.289 16.234 1 81.38 83 GLN A C 1
ATOM 533 O O . GLN A 1 83 ? -16.219 -9.391 15.547 1 81.38 83 GLN A O 1
ATOM 538 N N . PRO A 1 84 ? -17.984 -10.398 16.484 1 77 84 PRO A N 1
ATOM 539 C CA . PRO A 1 84 ? -18.969 -9.5 15.875 1 77 84 PRO A CA 1
ATOM 540 C C . PRO A 1 84 ? -18.672 -8.031 16.156 1 77 84 PRO A C 1
ATOM 542 O O . PRO A 1 84 ? -18.969 -7.172 15.312 1 77 84 PRO A O 1
ATOM 545 N N . ARG A 1 85 ? -18.062 -7.754 17.188 1 76.38 85 ARG A N 1
ATOM 546 C CA . ARG A 1 85 ? -17.812 -6.363 17.547 1 76.38 85 ARG A CA 1
ATOM 547 C C . ARG A 1 85 ? -16.828 -5.719 16.578 1 76.38 85 ARG A C 1
ATOM 549 O O . ARG A 1 85 ? -16.812 -4.5 16.406 1 76.38 85 ARG A O 1
ATOM 556 N N . TRP A 1 86 ? -16.031 -6.59 16.016 1 81.31 86 TRP A N 1
ATOM 557 C CA . TRP A 1 86 ? -15.031 -6.098 15.078 1 81.31 86 TRP A CA 1
ATOM 558 C C . TRP A 1 86 ? -15.5 -6.277 13.641 1 81.31 86 TRP A C 1
ATOM 560 O O . TRP A 1 86 ? -14.773 -5.969 12.695 1 81.31 86 TRP A O 1
ATOM 570 N N . GLY A 1 87 ? -16.688 -6.809 13.57 1 82.94 87 GLY A N 1
ATOM 571 C CA . GLY A 1 87 ? -17.266 -7.02 12.25 1 82.94 87 GLY A CA 1
ATOM 572 C C . GLY A 1 87 ? -18.047 -5.824 11.742 1 82.94 87 GLY A C 1
ATOM 573 O O . GLY A 1 87 ? -17.688 -4.676 12.008 1 82.94 87 GLY A O 1
ATOM 574 N N . HIS A 1 88 ? -19.031 -6.105 10.961 1 81.88 88 HIS A N 1
ATOM 575 C CA . HIS A 1 88 ? -19.844 -5.043 10.398 1 81.88 88 HIS A CA 1
ATOM 576 C C . HIS A 1 88 ? -20.812 -4.48 11.438 1 81.88 88 HIS A C 1
ATOM 578 O O . HIS A 1 88 ? -21.172 -5.172 12.391 1 81.88 88 HIS A O 1
ATOM 584 N N . ASP A 1 89 ? -21.094 -3.258 11.305 1 82.94 89 ASP A N 1
ATOM 585 C CA . ASP A 1 89 ? -22.094 -2.576 12.125 1 82.94 89 ASP A CA 1
ATOM 586 C C . ASP A 1 89 ? -23.5 -2.725 11.523 1 82.94 89 ASP A C 1
ATOM 588 O O . ASP A 1 89 ? -23.906 -1.914 10.695 1 82.94 89 ASP A O 1
ATOM 592 N N . ALA A 1 90 ? -24.203 -3.729 12.094 1 86.75 90 ALA A N 1
ATOM 593 C CA . ALA A 1 90 ? -25.5 -4.062 11.5 1 86.75 90 ALA A CA 1
ATOM 594 C C . ALA A 1 90 ? -26.453 -2.865 11.547 1 86.75 90 ALA A C 1
ATOM 596 O O . ALA A 1 90 ? -27.172 -2.594 10.578 1 86.75 90 ALA A O 1
ATOM 597 N N . ALA A 1 91 ? -26.438 -2.189 12.633 1 87.12 91 ALA A N 1
ATOM 598 C CA . ALA A 1 91 ? -27.312 -1.024 12.773 1 87.12 91 ALA A CA 1
ATOM 599 C C . ALA A 1 91 ? -26.891 0.079 11.797 1 87.12 91 ALA A C 1
ATOM 601 O O . ALA A 1 91 ? -27.75 0.717 11.18 1 87.12 91 ALA A O 1
ATOM 602 N N . GLY A 1 92 ? -25.594 0.244 11.68 1 89.94 92 GLY A N 1
ATOM 603 C CA . GLY A 1 92 ? -25.094 1.227 10.734 1 89.94 92 GLY A CA 1
ATOM 604 C C . GLY A 1 92 ? -25.422 0.892 9.289 1 89.94 92 GLY A C 1
ATOM 605 O O . GLY A 1 92 ? -25.766 1.775 8.508 1 89.94 92 GLY A O 1
ATOM 606 N N . ILE A 1 93 ? -25.375 -0.346 8.977 1 92.06 93 ILE A N 1
ATOM 607 C CA . ILE A 1 93 ? -25.688 -0.797 7.625 1 92.06 93 ILE A CA 1
ATOM 608 C C . ILE A 1 93 ? -27.172 -0.594 7.344 1 92.06 93 ILE A C 1
ATOM 610 O O . ILE A 1 93 ? -27.547 -0.121 6.27 1 92.06 93 ILE A O 1
ATOM 614 N N . ALA A 1 94 ? -27.953 -0.902 8.328 1 91.81 94 ALA A N 1
ATOM 615 C CA . ALA A 1 94 ? -29.391 -0.742 8.156 1 91.81 94 ALA A CA 1
ATOM 616 C C . ALA A 1 94 ? -29.766 0.721 7.918 1 91.81 94 ALA A C 1
ATOM 618 O O . ALA A 1 94 ? -30.547 1.031 7.016 1 91.81 94 ALA A O 1
ATOM 619 N N . ALA A 1 95 ? -29.188 1.557 8.695 1 92.69 95 ALA A N 1
ATOM 620 C CA . ALA A 1 95 ? -29.438 2.986 8.547 1 92.69 95 ALA A CA 1
ATOM 621 C C . ALA A 1 95 ? -28.984 3.49 7.184 1 92.69 95 ALA A C 1
ATOM 623 O O . ALA A 1 95 ? -29.703 4.234 6.512 1 92.69 95 ALA A O 1
ATOM 624 N N . ALA A 1 96 ? -27.812 3.057 6.801 1 93.19 96 ALA A N 1
ATOM 625 C CA . ALA A 1 96 ? -27.25 3.494 5.523 1 93.19 96 ALA A CA 1
ATOM 626 C C . ALA A 1 96 ? -28.062 2.932 4.352 1 93.19 96 ALA A C 1
ATOM 628 O O . ALA A 1 96 ? -28.219 3.598 3.328 1 93.19 96 ALA A O 1
ATOM 629 N N . ALA A 1 97 ? -28.5 1.743 4.516 1 92.81 97 ALA A N 1
ATOM 630 C CA . ALA A 1 97 ? -29.328 1.133 3.477 1 92.81 97 ALA A CA 1
ATOM 631 C C . ALA A 1 97 ? -30.656 1.88 3.314 1 92.81 97 ALA A C 1
ATOM 633 O O . ALA A 1 97 ? -31.125 2.08 2.195 1 92.81 97 ALA A O 1
ATOM 634 N N . ALA A 1 98 ? -31.234 2.256 4.402 1 92.62 98 ALA A N 1
ATOM 635 C CA . ALA A 1 98 ? -32.469 3.045 4.355 1 92.62 98 ALA A CA 1
ATOM 636 C C . ALA A 1 98 ? -32.219 4.391 3.676 1 92.62 98 ALA A C 1
ATOM 638 O O . ALA A 1 98 ? -33.031 4.836 2.863 1 92.62 98 ALA A O 1
ATOM 639 N N . ASP A 1 99 ? -31.125 4.949 4.027 1 91.75 99 ASP A N 1
ATOM 640 C CA . ASP A 1 99 ? -30.75 6.215 3.402 1 91.75 99 ASP A CA 1
ATOM 641 C C . ASP A 1 99 ? -30.578 6.055 1.893 1 91.75 99 ASP A C 1
ATOM 643 O O . ASP A 1 99 ? -31 6.922 1.121 1 91.75 99 ASP A O 1
ATOM 647 N N . TRP A 1 100 ? -29.984 5.004 1.529 1 92.12 100 TRP A N 1
ATOM 648 C CA . TRP A 1 100 ? -29.812 4.707 0.111 1 92.12 100 TRP A CA 1
ATOM 649 C C . TRP A 1 100 ? -31.172 4.551 -0.578 1 92.12 100 TRP A C 1
ATOM 651 O O . TRP A 1 100 ? -31.375 5.074 -1.676 1 92.12 100 TRP A O 1
ATOM 661 N N . GLY A 1 101 ? -32.031 3.881 0.054 1 90.5 101 GLY A N 1
ATOM 662 C CA . GLY A 1 101 ? -33.375 3.721 -0.5 1 90.5 101 GLY A CA 1
ATOM 663 C C . GLY A 1 101 ? -34.094 5.039 -0.734 1 90.5 101 GLY A C 1
ATOM 664 O O . GLY A 1 101 ? -34.688 5.242 -1.787 1 90.5 101 GLY A O 1
ATOM 665 N N . ARG A 1 102 ? -33.938 5.887 0.135 1 91.19 102 ARG A N 1
ATOM 666 C CA . ARG A 1 102 ? -34.562 7.195 0.024 1 91.19 102 ARG A CA 1
ATOM 667 C C . ARG A 1 102 ? -33.938 8.023 -1.089 1 91.19 102 ARG A C 1
ATOM 669 O O . ARG A 1 102 ? -34.625 8.656 -1.877 1 91.19 102 ARG A O 1
ATOM 676 N N . ALA A 1 103 ? -32.656 7.957 -1.124 1 89.5 103 ALA A N 1
ATOM 677 C CA . ALA A 1 103 ? -31.938 8.734 -2.133 1 89.5 103 ALA A CA 1
ATOM 678 C C . ALA A 1 103 ? -32.219 8.211 -3.535 1 89.5 103 ALA A C 1
ATOM 680 O O . ALA A 1 103 ? -32.406 8.992 -4.477 1 89.5 103 ALA A O 1
ATOM 681 N N . SER A 1 104 ? -32.25 6.91 -3.625 1 86.75 104 SER A N 1
ATOM 682 C CA . SER A 1 104 ? -32.531 6.289 -4.918 1 86.75 104 SER A CA 1
ATOM 683 C C . SER A 1 104 ? 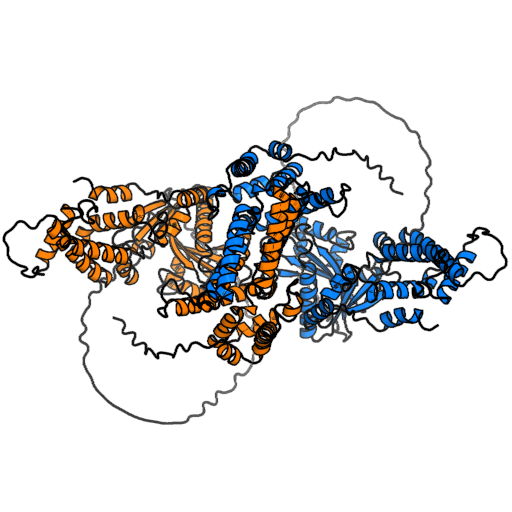-33.938 6.598 -5.406 1 86.75 104 SER A C 1
ATOM 685 O O . SER A 1 104 ? -34.156 6.836 -6.598 1 86.75 104 SER A O 1
ATOM 687 N N . ALA A 1 105 ? -34.844 6.656 -4.555 1 85.12 105 ALA A N 1
ATOM 688 C CA . ALA A 1 105 ? -36.219 6.973 -4.91 1 85.12 105 ALA A CA 1
ATOM 689 C C . ALA A 1 105 ? -36.344 8.422 -5.375 1 85.12 105 ALA A C 1
ATOM 691 O O . ALA A 1 105 ? -37.125 8.711 -6.309 1 85.12 105 ALA A O 1
ATOM 692 N N . ARG A 1 106 ? -35.625 9.242 -4.801 1 80.94 106 ARG A N 1
ATOM 693 C CA . ARG A 1 106 ? -35.625 10.656 -5.188 1 80.94 106 ARG A CA 1
ATOM 694 C C . ARG A 1 106 ? -35 10.852 -6.562 1 80.94 106 ARG A C 1
ATOM 696 O O . ARG A 1 106 ? -35.469 11.688 -7.344 1 80.94 106 ARG A O 1
ATOM 703 N N . GLY A 1 107 ? -33.938 10.195 -6.742 1 73.44 107 GLY A N 1
ATOM 704 C CA . GLY A 1 107 ? -33.25 10.289 -8.031 1 73.44 107 GLY A CA 1
ATOM 705 C C . GLY A 1 107 ? -34.125 9.773 -9.18 1 73.44 107 GLY A C 1
ATOM 706 O O . GLY A 1 107 ? -34.125 10.352 -10.273 1 73.44 107 GLY A O 1
ATOM 707 N N . ALA A 1 108 ? -34.781 8.68 -8.984 1 68.19 108 ALA A N 1
ATOM 708 C CA . ALA A 1 108 ? -35.656 8.117 -10.008 1 68.19 108 ALA A CA 1
ATOM 709 C C . ALA A 1 108 ? -36.844 9.047 -10.305 1 68.19 108 ALA A C 1
ATOM 711 O O . ALA A 1 108 ? -37.375 9.055 -11.414 1 68.19 108 ALA A O 1
ATOM 712 N N . GLY A 1 109 ? -37.219 9.805 -9.297 1 61.88 109 GLY A N 1
ATOM 713 C CA . GLY A 1 109 ? -38.375 10.688 -9.461 1 61.88 109 GLY A CA 1
ATOM 714 C C . GLY A 1 109 ? -38.031 11.984 -10.164 1 61.88 109 GLY A C 1
ATOM 715 O O . GLY A 1 109 ? -38.906 12.844 -10.352 1 61.88 109 GLY A O 1
ATOM 716 N N . GLY A 1 110 ? -36.812 12.148 -10.836 1 55.91 110 GLY A N 1
ATOM 717 C CA . GLY A 1 110 ? -36.469 13.289 -11.664 1 55.91 110 GLY A CA 1
ATOM 718 C C . GLY A 1 110 ? -36.031 14.492 -10.852 1 55.91 110 GLY A C 1
ATOM 719 O O . GLY A 1 110 ? -35.938 15.609 -11.383 1 55.91 110 GLY A O 1
ATOM 720 N N . GLY A 1 111 ? -35.969 14.414 -9.609 1 49.47 111 GLY A N 1
ATOM 721 C CA . GLY A 1 111 ? -35.625 15.641 -8.906 1 49.47 111 GLY A CA 1
ATOM 722 C C . GLY A 1 111 ? -34.156 15.992 -9.023 1 49.47 111 GLY A C 1
ATOM 723 O O . GLY A 1 111 ? -33.312 15.109 -9.219 1 49.47 111 GLY A O 1
ATOM 724 N N . GLY A 1 112 ? -33.781 17.172 -9.547 1 51.12 112 GLY A N 1
ATOM 725 C CA . GLY A 1 112 ? -32.5 17.75 -9.852 1 51.12 112 GLY A CA 1
ATOM 726 C C . GLY A 1 112 ? -31.391 17.25 -8.945 1 51.12 112 GLY A C 1
ATOM 727 O O . GLY A 1 112 ? -30.234 17.094 -9.383 1 51.12 112 GLY A O 1
ATOM 728 N N . GLY A 1 113 ? -31.656 17.109 -7.684 1 53.66 113 GLY A N 1
ATOM 729 C CA . GLY A 1 113 ? -30.672 16.812 -6.652 1 53.66 113 GLY A CA 1
ATOM 730 C C . GLY A 1 113 ? -30.516 15.336 -6.379 1 53.66 113 GLY A C 1
ATOM 731 O O . GLY A 1 113 ? -29.75 14.938 -5.496 1 53.66 113 GLY A O 1
ATOM 732 N N . GLY A 1 114 ? -31.109 14.523 -7.219 1 61.47 114 GLY A N 1
ATOM 733 C CA . GLY A 1 114 ? -31.219 13.109 -6.914 1 61.47 114 GLY A CA 1
ATOM 734 C C . GLY A 1 114 ? -29.938 12.344 -7.148 1 61.47 114 GLY A C 1
ATOM 735 O O . GLY A 1 114 ? -29.547 11.492 -6.34 1 61.47 114 GLY A O 1
ATOM 736 N N . GLY A 1 115 ? -29.203 12.805 -8.125 1 75.06 115 GLY A N 1
ATOM 737 C CA . GLY A 1 115 ? -27.984 12.094 -8.445 1 75.06 115 GLY A CA 1
ATOM 738 C C . GLY A 1 115 ? -26.891 12.273 -7.406 1 75.06 115 GLY A C 1
ATOM 739 O O . GLY A 1 115 ? -26.234 11.312 -7.02 1 75.06 115 GLY A O 1
ATOM 740 N N . GLY A 1 116 ? -26.875 13.484 -6.852 1 80.88 116 GLY A N 1
ATOM 741 C CA . GLY A 1 116 ? -25.891 13.766 -5.824 1 80.88 116 GLY A CA 1
ATOM 742 C C . GLY A 1 116 ? -26.156 13.031 -4.523 1 80.88 116 GLY A C 1
ATOM 743 O O . GLY A 1 116 ? -25.234 12.516 -3.895 1 80.88 116 GLY A O 1
ATOM 744 N N . GLY A 1 117 ? -27.359 12.969 -4.211 1 85.62 117 GLY A N 1
ATOM 745 C CA . GLY A 1 117 ? -27.734 12.25 -3.008 1 85.62 117 GLY A CA 1
ATOM 746 C C . GLY A 1 117 ? -27.422 10.773 -3.064 1 85.62 117 GLY A C 1
ATOM 747 O O . GLY A 1 117 ? -27.016 10.18 -2.062 1 85.62 117 GLY A O 1
ATOM 748 N N . GLU A 1 118 ? -27.547 10.234 -4.191 1 88.06 118 GLU A N 1
ATOM 749 C CA . GLU A 1 118 ? -27.25 8.82 -4.383 1 88.06 118 GLU A CA 1
ATOM 750 C C . GLU A 1 118 ? -25.766 8.547 -4.219 1 88.06 118 GLU A C 1
ATOM 752 O O . GLU A 1 118 ? -25.375 7.523 -3.646 1 88.06 118 GLU A O 1
ATOM 757 N N . VAL A 1 119 ? -25.016 9.492 -4.762 1 88 119 VAL A N 1
ATOM 758 C CA . VAL A 1 119 ? -23.578 9.344 -4.66 1 88 119 VAL A CA 1
ATOM 759 C C . VAL A 1 119 ? -23.156 9.328 -3.189 1 88 119 VAL A C 1
ATOM 761 O O . VAL A 1 119 ? -22.406 8.445 -2.756 1 88 119 VAL A O 1
ATOM 764 N N . LEU A 1 120 ? -23.703 10.203 -2.43 1 90.31 120 LEU A N 1
ATOM 765 C CA . LEU A 1 120 ? -23.359 10.305 -1.017 1 90.31 120 LEU A CA 1
ATOM 766 C C . LEU A 1 120 ? -23.891 9.109 -0.237 1 90.31 120 LEU A C 1
ATOM 768 O O . LEU A 1 120 ? -23.219 8.586 0.654 1 90.31 120 LEU A O 1
ATOM 772 N N . ALA A 1 121 ? -25.047 8.727 -0.612 1 92 121 ALA A N 1
ATOM 773 C CA . ALA A 1 121 ? -25.641 7.582 0.072 1 92 121 ALA A CA 1
ATOM 774 C C . ALA A 1 121 ? -24.844 6.305 -0.195 1 92 121 ALA A C 1
ATOM 776 O O . ALA A 1 121 ? -24.688 5.473 0.698 1 92 121 ALA A O 1
ATOM 777 N N . ALA A 1 122 ? -24.422 6.117 -1.402 1 92.06 122 ALA A N 1
ATOM 778 C CA . ALA A 1 122 ? -23.609 4.953 -1.749 1 92.06 122 ALA A CA 1
ATOM 779 C C . ALA A 1 122 ? -22.312 4.945 -0.956 1 92.06 122 ALA A C 1
ATOM 781 O O . ALA A 1 122 ? -21.859 3.891 -0.497 1 92.06 122 ALA A O 1
ATOM 782 N N . GLU A 1 123 ? -21.734 6.082 -0.797 1 90.69 123 GLU A N 1
ATOM 783 C CA . GLU A 1 123 ? -20.484 6.199 -0.035 1 90.69 123 GLU A CA 1
ATOM 784 C C . GLU A 1 123 ? -20.703 5.852 1.434 1 90.69 123 GLU A C 1
ATOM 786 O O . GLU A 1 123 ? -19.891 5.168 2.045 1 90.69 123 GLU A O 1
ATOM 791 N N . ARG A 1 124 ? -21.781 6.332 1.921 1 91 124 ARG A N 1
ATOM 792 C CA . ARG A 1 124 ? -22.109 6.039 3.312 1 91 124 ARG A CA 1
ATOM 793 C C . ARG A 1 124 ? -22.359 4.551 3.516 1 91 124 ARG A C 1
ATOM 795 O O . ARG A 1 124 ? -21.969 3.98 4.535 1 91 124 ARG A O 1
ATOM 802 N N . LEU A 1 125 ? -23.031 4.039 2.59 1 92.5 125 LEU A N 1
ATOM 803 C CA . LEU A 1 125 ? -23.328 2.607 2.658 1 92.5 125 LEU A CA 1
ATOM 804 C C . LEU A 1 125 ? -22.031 1.795 2.631 1 92.5 125 LEU A C 1
ATOM 806 O O . LEU A 1 125 ? -21.875 0.85 3.404 1 92.5 125 LEU A O 1
ATOM 810 N N . ARG A 1 126 ? -21.125 2.102 1.779 1 92 126 ARG A N 1
ATOM 811 C CA . ARG A 1 126 ? -19.828 1.434 1.704 1 92 126 ARG A CA 1
ATOM 812 C C . ARG A 1 126 ? -19.078 1.549 3.025 1 92 126 ARG A C 1
ATOM 814 O O . ARG A 1 126 ? -18.516 0.565 3.516 1 92 126 ARG A O 1
ATOM 821 N N . ALA A 1 127 ? -19.094 2.732 3.576 1 89.94 127 ALA A N 1
ATOM 822 C CA . ALA A 1 127 ? -18.406 2.975 4.844 1 89.94 127 ALA A CA 1
ATOM 823 C C . ALA A 1 127 ? -19.031 2.152 5.969 1 89.94 127 ALA A C 1
ATOM 825 O O . ALA A 1 127 ? -18.312 1.575 6.793 1 89.94 127 ALA A O 1
ATOM 826 N N . ALA A 1 128 ? -20.297 2.072 5.93 1 89.25 128 ALA A N 1
ATOM 827 C CA . ALA A 1 128 ? -21.016 1.354 6.984 1 89.25 128 ALA A CA 1
ATOM 828 C C . ALA A 1 128 ? -20.766 -0.147 6.891 1 89.25 128 ALA A C 1
ATOM 830 O O . ALA A 1 128 ? -20.75 -0.846 7.906 1 89.25 128 ALA A O 1
ATOM 831 N N . ALA A 1 129 ? -20.562 -0.628 5.723 1 91.81 129 ALA A N 1
ATOM 832 C CA . ALA A 1 129 ? -20.406 -2.062 5.5 1 91.81 129 ALA A CA 1
ATOM 833 C C . ALA A 1 129 ? -18.953 -2.498 5.734 1 91.81 129 ALA A C 1
ATOM 835 O O . ALA A 1 129 ? -18.656 -3.691 5.695 1 91.81 129 ALA A O 1
ATOM 836 N N . ARG A 1 130 ? -18.078 -1.551 6.008 1 90.75 130 ARG A N 1
ATOM 837 C CA . ARG A 1 130 ? -16.688 -1.862 6.305 1 90.75 130 ARG A CA 1
ATOM 838 C C . ARG A 1 130 ? -16.531 -2.387 7.73 1 90.75 130 ARG A C 1
ATOM 840 O O . ARG A 1 130 ? -16.891 -1.704 8.688 1 90.75 130 ARG A O 1
ATOM 847 N N . PRO A 1 131 ? -15.992 -3.547 7.816 1 91.31 131 PRO A N 1
ATOM 848 C CA . PRO A 1 131 ? -15.836 -4.086 9.172 1 91.31 131 PRO A CA 1
ATOM 849 C C . PRO A 1 131 ? -14.891 -3.256 10.031 1 91.31 131 PRO A C 1
ATOM 851 O O . PRO A 1 131 ? -13.953 -2.643 9.508 1 91.31 131 PRO A O 1
ATOM 854 N N . ALA A 1 132 ? -15.07 -3.314 11.266 1 87.38 132 ALA A N 1
ATOM 855 C CA . ALA A 1 132 ? -14.281 -2.539 12.219 1 87.38 132 ALA A CA 1
ATOM 856 C C . ALA A 1 132 ? -12.828 -3.018 12.25 1 87.38 132 ALA A C 1
ATOM 858 O O . ALA A 1 132 ? -11.906 -2.225 12.461 1 87.38 132 ALA A O 1
ATOM 859 N N . HIS A 1 133 ? -12.594 -4.32 12.039 1 90.31 133 HIS A N 1
ATOM 860 C CA . HIS A 1 133 ? -11.227 -4.82 12.109 1 90.31 133 HIS A CA 1
ATOM 861 C C . HIS A 1 133 ? -10.367 -4.227 11 1 90.31 133 HIS A C 1
ATOM 863 O O . HIS A 1 133 ? -9.141 -4.137 11.141 1 90.31 133 HIS A O 1
ATOM 869 N N . VAL A 1 134 ? -10.961 -3.814 9.875 1 92.94 134 VAL A N 1
ATOM 870 C CA . VAL A 1 134 ? -10.211 -3.188 8.797 1 92.94 134 VAL A CA 1
ATOM 871 C C . VAL A 1 134 ? -9.867 -1.748 9.172 1 92.94 134 VAL A C 1
ATOM 873 O O . VAL A 1 134 ? -8.695 -1.358 9.156 1 92.94 134 VAL A O 1
ATOM 876 N N . ARG A 1 135 ? -10.836 -0.974 9.586 1 87.88 135 ARG A N 1
ATOM 877 C CA . ARG A 1 135 ? -10.695 0.463 9.797 1 87.88 135 ARG A CA 1
ATOM 878 C C . ARG A 1 135 ? -9.906 0.754 11.07 1 87.88 135 ARG A C 1
ATOM 880 O O . ARG A 1 135 ? -9.148 1.721 11.133 1 87.88 135 ARG A O 1
ATOM 887 N N . ALA A 1 136 ? -10.047 -0.094 12 1 84.69 136 ALA A N 1
ATOM 888 C CA . ALA A 1 136 ? -9.539 0.242 13.328 1 84.69 136 ALA A CA 1
ATOM 889 C C . ALA A 1 136 ? -8.289 -0.563 13.656 1 84.69 136 ALA A C 1
ATOM 891 O O . ALA A 1 136 ? -7.551 -0.229 14.586 1 84.69 136 ALA A O 1
ATOM 892 N N . VAL A 1 137 ? -8.062 -1.601 12.859 1 88.12 137 VAL A N 1
ATOM 893 C CA . VAL A 1 137 ? -6.926 -2.436 13.234 1 88.12 137 VAL A CA 1
ATOM 894 C C . VAL A 1 137 ? -5.984 -2.59 12.039 1 88.12 137 VAL A C 1
ATOM 896 O O . VAL A 1 137 ? -4.871 -2.062 12.047 1 88.12 137 VAL A O 1
ATOM 899 N N . LEU A 1 138 ? -6.465 -3.176 10.953 1 93.56 138 LEU A N 1
ATOM 900 C CA . LEU A 1 138 ? -5.586 -3.564 9.859 1 93.56 138 LEU A CA 1
ATOM 901 C C . LEU A 1 138 ? -5.004 -2.336 9.164 1 93.56 138 LEU A C 1
ATOM 903 O O . LEU A 1 138 ? -3.799 -2.271 8.914 1 93.56 138 LEU A O 1
ATOM 907 N N . GLU A 1 139 ? -5.832 -1.331 8.859 1 92.06 139 GLU A N 1
ATOM 908 C CA . GLU A 1 139 ? -5.344 -0.146 8.164 1 92.06 139 GLU A CA 1
ATOM 909 C C . GLU A 1 139 ? -4.418 0.675 9.062 1 92.06 139 GLU A C 1
ATOM 911 O O . GLU A 1 139 ? -3.338 1.089 8.633 1 92.06 139 GLU A O 1
ATOM 916 N N . PRO A 1 140 ? -4.797 0.916 10.336 1 87.12 140 PRO A N 1
ATOM 917 C CA . PRO A 1 140 ? -3.846 1.59 11.227 1 87.12 140 PRO A CA 1
ATOM 918 C C . PRO A 1 140 ? -2.529 0.83 11.367 1 87.12 140 PRO A C 1
ATOM 920 O O . PRO A 1 140 ? -1.468 1.444 11.5 1 87.12 140 PRO A O 1
ATOM 923 N N . LEU A 1 141 ? -2.568 -0.47 11.328 1 89.56 141 LEU A N 1
ATOM 924 C CA . LEU A 1 141 ? -1.354 -1.275 11.383 1 89.56 141 LEU A CA 1
ATOM 925 C C . LEU A 1 141 ? -0.434 -0.963 10.211 1 89.56 141 LEU A C 1
ATOM 927 O O . LEU A 1 141 ? 0.787 -0.899 10.367 1 89.56 141 LEU A O 1
ATOM 931 N N . LEU A 1 142 ? -0.976 -0.738 9.062 1 90.88 142 LEU A N 1
ATOM 932 C CA . LEU A 1 142 ? -0.199 -0.455 7.855 1 90.88 142 LEU A CA 1
ATOM 933 C C . LEU A 1 142 ? 0.518 0.886 7.977 1 90.88 142 LEU A C 1
ATOM 935 O O . LEU A 1 142 ? 1.459 1.159 7.227 1 90.88 142 LEU A O 1
ATOM 939 N N . GLN A 1 143 ? 0.014 1.708 8.953 1 87.25 143 GLN A N 1
ATOM 940 C CA . GLN A 1 143 ? 0.637 3.014 9.141 1 87.25 143 GLN A CA 1
ATOM 941 C C . GLN A 1 143 ? 1.856 2.914 10.055 1 87.25 143 GLN A C 1
ATOM 943 O O . GLN A 1 143 ? 2.65 3.852 10.148 1 87.25 143 GLN A O 1
ATOM 948 N N . HIS A 1 144 ? 1.969 1.798 10.656 1 87.06 144 HIS A N 1
ATOM 949 C CA . HIS A 1 144 ? 3.084 1.586 11.57 1 87.06 144 HIS A CA 1
ATOM 950 C C . HIS A 1 144 ? 4.316 1.084 10.828 1 87.06 144 HIS A C 1
ATOM 952 O O . HIS A 1 144 ? 4.199 0.39 9.82 1 87.06 144 HIS A O 1
ATOM 958 N N . GLU A 1 145 ? 5.48 1.32 11.312 1 87.88 145 GLU A N 1
ATOM 959 C CA . GLU A 1 145 ? 6.742 0.951 10.68 1 87.88 145 GLU A CA 1
ATOM 960 C C . GLU A 1 145 ? 6.871 -0.564 10.547 1 87.88 145 GLU A C 1
ATOM 962 O O . GLU A 1 145 ? 7.477 -1.061 9.594 1 87.88 145 GLU A O 1
ATOM 967 N N . SER A 1 146 ? 6.297 -1.268 11.453 1 88.75 146 SER A N 1
ATOM 968 C CA . SER A 1 146 ? 6.367 -2.725 11.422 1 88.75 146 SER A CA 1
ATOM 969 C C . SER A 1 146 ? 5.051 -3.33 10.945 1 88.75 146 SER A C 1
ATOM 971 O O . SER A 1 146 ? 4.793 -4.516 11.164 1 88.75 146 SER A O 1
ATOM 973 N N . GLY A 1 147 ? 4.27 -2.543 10.391 1 92.12 147 GLY A N 1
ATOM 974 C CA . GLY A 1 147 ? 2.908 -2.961 10.102 1 92.12 147 GLY A CA 1
ATOM 975 C C . GLY A 1 147 ? 2.824 -3.986 8.984 1 92.12 147 GLY A C 1
ATOM 976 O O . GLY A 1 147 ? 2.049 -4.941 9.07 1 92.12 147 GLY A O 1
ATOM 977 N N . VAL A 1 148 ? 3.604 -3.838 7.895 1 94.5 148 VAL A N 1
ATOM 978 C CA . VAL A 1 148 ? 3.498 -4.703 6.727 1 94.5 148 VAL A CA 1
ATOM 979 C C . VAL A 1 148 ? 3.979 -6.109 7.078 1 94.5 148 VAL A C 1
ATOM 981 O O . VAL A 1 148 ? 3.248 -7.086 6.898 1 94.5 148 VAL A O 1
ATOM 984 N N . PRO A 1 149 ? 5.195 -6.285 7.711 1 93.06 149 PRO A N 1
ATOM 985 C CA . PRO A 1 149 ? 5.598 -7.633 8.117 1 93.06 149 PRO A CA 1
ATOM 986 C C . PRO A 1 149 ? 4.609 -8.273 9.086 1 93.06 149 PRO A C 1
ATOM 988 O O . PRO A 1 149 ? 4.375 -9.484 9.023 1 93.06 149 PRO A O 1
ATOM 991 N N . LEU A 1 150 ? 4.082 -7.461 9.914 1 93.5 150 LEU A N 1
ATOM 992 C CA . LEU A 1 150 ? 3.125 -7.977 10.891 1 93.5 150 LEU A CA 1
ATOM 993 C C . LEU A 1 150 ? 1.862 -8.477 10.195 1 93.5 150 LEU A C 1
ATOM 995 O O . LEU A 1 150 ? 1.325 -9.531 10.562 1 93.5 150 LEU A O 1
ATOM 999 N N . LEU A 1 151 ? 1.354 -7.727 9.266 1 95.62 151 LEU A N 1
ATOM 1000 C CA . LEU A 1 151 ? 0.163 -8.141 8.539 1 95.62 151 LEU A CA 1
ATOM 1001 C C . LEU A 1 151 ? 0.417 -9.438 7.773 1 95.62 151 LEU A C 1
ATOM 1003 O O . LEU A 1 151 ? -0.461 -10.297 7.691 1 95.62 151 LEU A O 1
ATOM 1007 N N . VAL A 1 152 ? 1.597 -9.617 7.215 1 95.62 152 VAL A N 1
ATOM 1008 C CA . VAL A 1 152 ? 1.98 -10.852 6.539 1 95.62 152 VAL A CA 1
ATOM 1009 C C . VAL A 1 152 ? 1.938 -12.023 7.527 1 95.62 152 VAL A C 1
ATOM 1011 O O . VAL A 1 152 ? 1.383 -13.078 7.223 1 95.62 152 VAL A O 1
ATOM 1014 N N . GLN A 1 153 ? 2.459 -11.766 8.68 1 94.19 153 GLN A N 1
ATOM 1015 C CA . GLN A 1 153 ? 2.473 -12.797 9.711 1 94.19 153 GLN A CA 1
ATOM 1016 C C . GLN A 1 153 ? 1.056 -13.141 10.172 1 94.19 153 GLN A C 1
ATOM 1018 O O . GLN A 1 153 ? 0.724 -14.305 10.359 1 94.19 153 GLN A O 1
ATOM 1023 N N . LEU A 1 154 ? 0.305 -12.102 10.32 1 95.44 154 LEU A N 1
ATOM 1024 C CA . LEU A 1 154 ? -1.078 -12.297 10.742 1 95.44 154 LEU A CA 1
ATOM 1025 C C . LEU A 1 154 ? -1.818 -13.203 9.766 1 95.44 154 LEU A C 1
ATOM 1027 O O . LEU A 1 154 ? -2.477 -14.164 10.18 1 95.44 154 LEU A O 1
ATOM 1031 N N . ARG A 1 155 ? -1.718 -12.945 8.492 1 96.62 155 ARG A N 1
ATOM 1032 C CA . ARG A 1 155 ? -2.408 -13.773 7.508 1 96.62 155 ARG A CA 1
ATOM 1033 C C . ARG A 1 155 ? -1.834 -15.188 7.477 1 96.62 155 ARG A C 1
ATOM 1035 O O . ARG A 1 155 ? -2.572 -16.156 7.312 1 96.62 155 ARG A O 1
ATOM 1042 N N . SER A 1 156 ? -0.519 -15.266 7.645 1 95.94 156 SER A N 1
ATOM 1043 C CA . SER A 1 156 ? 0.117 -16.578 7.719 1 95.94 156 SER A CA 1
ATOM 1044 C C . SER A 1 156 ? -0.484 -17.422 8.836 1 95.94 156 SER A C 1
ATOM 1046 O O . SER A 1 156 ? -0.66 -18.625 8.68 1 95.94 156 SER A O 1
ATOM 1048 N N . ASP A 1 157 ? -0.761 -16.781 9.922 1 94.62 157 ASP A N 1
ATOM 1049 C CA . ASP A 1 157 ? -1.317 -17.484 11.078 1 94.62 157 ASP A CA 1
ATOM 1050 C C . ASP A 1 157 ? -2.801 -17.781 10.875 1 94.62 157 ASP A C 1
ATOM 1052 O O . ASP A 1 157 ? -3.332 -18.719 11.461 1 94.62 157 ASP A O 1
ATOM 1056 N N . LEU A 1 158 ? -3.48 -17.016 10.047 1 95.44 158 LEU A N 1
ATOM 1057 C CA . LEU A 1 158 ? -4.91 -17.188 9.805 1 95.44 158 LEU A CA 1
ATOM 1058 C C . LEU A 1 158 ? -5.176 -18.391 8.922 1 95.44 158 LEU A C 1
ATOM 1060 O O . LEU A 1 158 ? -6.184 -19.078 9.086 1 95.44 158 LEU A O 1
ATOM 1064 N N . LEU A 1 159 ? -4.305 -18.688 8.039 1 93.94 159 LEU A N 1
ATOM 1065 C CA . LEU A 1 159 ? -4.531 -19.688 7.008 1 93.94 159 LEU A CA 1
ATOM 1066 C C . LEU A 1 159 ? -4.68 -21.078 7.629 1 93.94 159 LEU A C 1
ATOM 1068 O O . LEU A 1 159 ? -5.656 -21.781 7.359 1 93.94 159 LEU A O 1
ATOM 1072 N N . PRO A 1 160 ? -3.783 -21.453 8.562 1 90 160 PRO A N 1
ATOM 1073 C CA . PRO A 1 160 ? -3.984 -22.75 9.203 1 90 160 PRO A CA 1
ATOM 1074 C C . PRO A 1 160 ? -5.254 -22.797 10.055 1 90 160 PRO A C 1
ATOM 1076 O O . PRO A 1 160 ? -5.895 -23.844 10.156 1 90 160 PRO A O 1
ATOM 1079 N N . LEU A 1 161 ? -5.609 -21.719 10.625 1 88.31 161 LEU A N 1
ATOM 1080 C CA . LEU A 1 161 ? -6.824 -21.656 11.43 1 88.31 161 LEU A CA 1
ATOM 1081 C C . LEU A 1 161 ? -8.055 -21.906 10.57 1 88.31 161 LE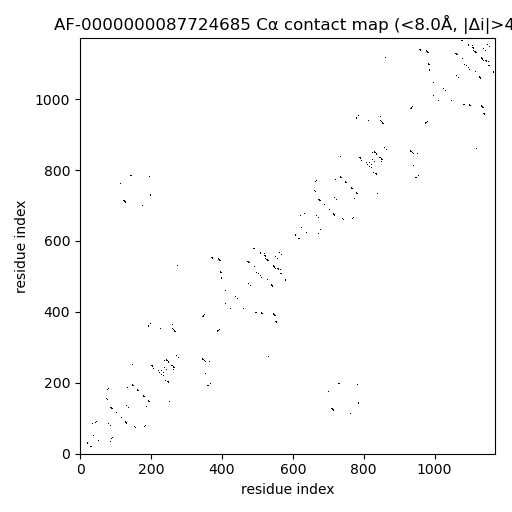U A C 1
ATOM 1083 O O . LEU A 1 161 ? -8.984 -22.609 10.992 1 88.31 161 LEU A O 1
ATOM 1087 N N . LEU A 1 162 ? -8.047 -21.406 9.422 1 91.06 162 LEU A N 1
ATOM 1088 C CA . LEU A 1 162 ? -9.156 -21.578 8.492 1 91.06 162 LEU A CA 1
ATOM 1089 C C . LEU A 1 162 ? -9.25 -23.031 8.023 1 91.06 162 LEU A C 1
ATOM 1091 O O . LEU A 1 162 ? -10.352 -23.578 7.914 1 91.06 162 LEU A O 1
ATOM 1095 N N . ARG A 1 163 ? -8.148 -23.641 7.797 1 86.88 163 ARG A N 1
ATOM 1096 C CA . ARG A 1 163 ? -8.125 -25.031 7.379 1 86.88 163 ARG A CA 1
ATOM 1097 C C . ARG A 1 163 ? -8.672 -25.938 8.477 1 86.88 163 ARG A C 1
ATOM 1099 O O . ARG A 1 163 ? -9.43 -26.875 8.195 1 86.88 163 ARG A O 1
ATOM 1106 N N . GLN A 1 164 ? -8.312 -25.594 9.625 1 82.56 164 GLN A N 1
ATOM 1107 C CA . GLN A 1 164 ? -8.773 -26.375 10.773 1 82.56 164 GLN A CA 1
ATOM 1108 C C . GLN A 1 164 ? -10.289 -26.266 10.938 1 82.56 164 GLN A C 1
ATOM 1110 O O . GLN A 1 164 ? -10.953 -27.25 11.266 1 82.56 164 GLN A O 1
ATOM 1115 N N . ARG A 1 165 ? -10.75 -25.141 10.648 1 78.44 165 ARG A N 1
ATOM 1116 C CA . ARG A 1 165 ? -12.18 -24.906 10.852 1 78.44 165 ARG A CA 1
ATOM 1117 C C . ARG A 1 165 ? -13 -25.5 9.711 1 78.44 165 ARG A C 1
ATOM 1119 O O . ARG A 1 165 ? -14.148 -25.891 9.898 1 78.44 165 ARG A O 1
ATOM 1126 N N . ARG A 1 166 ? -12.523 -25.562 8.531 1 73.69 166 ARG A N 1
ATOM 1127 C CA . ARG A 1 166 ? -13.203 -26.172 7.395 1 73.69 166 ARG A CA 1
ATOM 1128 C C . ARG A 1 166 ? -13.219 -27.688 7.52 1 73.69 166 ARG A C 1
ATOM 1130 O O . ARG A 1 166 ? -14.188 -28.344 7.113 1 73.69 166 ARG A O 1
ATOM 1137 N N . GLY A 1 167 ? -12.102 -28.375 7.832 1 59.06 167 GLY A N 1
ATOM 1138 C CA . GLY A 1 167 ? -11.969 -29.828 7.938 1 59.06 167 GLY A CA 1
ATOM 1139 C C . GLY A 1 167 ? -12.836 -30.422 9.023 1 59.06 167 GLY A C 1
ATOM 1140 O O . GLY A 1 167 ? -13.055 -31.641 9.047 1 59.06 167 GLY A O 1
ATOM 1141 N N . ALA A 1 168 ? -13.227 -29.734 10.039 1 50.78 168 ALA A N 1
ATOM 1142 C CA . ALA A 1 168 ? -13.961 -30.375 11.125 1 50.78 168 ALA A CA 1
ATOM 1143 C C . ALA A 1 168 ? -15.359 -30.797 10.672 1 50.78 168 ALA A C 1
ATOM 1145 O O . ALA A 1 168 ? -16.297 -30.797 11.461 1 50.78 168 ALA A O 1
ATOM 1146 N N . GLY A 1 169 ? -15.43 -31.281 9.383 1 47.88 169 GLY A N 1
ATOM 1147 C CA . GLY A 1 169 ? -16.578 -32.094 8.953 1 47.88 169 GLY A CA 1
ATOM 1148 C C . GLY A 1 169 ? -17.828 -31.266 8.75 1 47.88 169 GLY A C 1
ATOM 1149 O O . GLY A 1 169 ? -18.938 -31.797 8.797 1 47.88 169 GLY A O 1
ATOM 1150 N N . GLN A 1 170 ? -17.875 -30 9.039 1 49.41 170 GLN A N 1
ATOM 1151 C CA . GLN A 1 170 ? -19.188 -29.375 8.906 1 49.41 170 GLN A CA 1
ATOM 1152 C C . GLN A 1 170 ? -19.625 -29.312 7.445 1 49.41 170 GLN A C 1
ATOM 1154 O O . GLN A 1 170 ? -18.781 -29.125 6.555 1 49.41 170 GLN A O 1
ATOM 1159 N N . PRO A 1 171 ? -20.703 -29.891 7.094 1 45.34 171 PRO A N 1
ATOM 1160 C CA . PRO A 1 171 ? -21.203 -29.828 5.719 1 45.34 171 PRO A CA 1
ATOM 1161 C C . PRO A 1 171 ? -20.953 -28.484 5.059 1 45.34 171 PRO A C 1
ATOM 1163 O O . PRO A 1 171 ? -20.859 -27.453 5.746 1 45.34 171 PRO A O 1
ATOM 1166 N N . ALA A 1 172 ? -20.406 -28.484 3.797 1 44.78 172 ALA A N 1
ATOM 1167 C CA . ALA A 1 172 ? -20.016 -27.328 2.988 1 44.78 172 ALA A CA 1
ATOM 1168 C C . ALA A 1 172 ? -20.906 -26.125 3.289 1 44.78 172 ALA A C 1
ATOM 1170 O O . ALA A 1 172 ? -20.438 -24.984 3.314 1 44.78 172 ALA A O 1
ATOM 1171 N N . GLY A 1 173 ? -22.141 -26.25 3.311 1 46.91 173 GLY A N 1
ATOM 1172 C CA . GLY A 1 173 ? -23.172 -25.234 3.377 1 46.91 173 GLY A CA 1
ATOM 1173 C C . GLY A 1 173 ? -23.188 -24.484 4.695 1 46.91 173 GLY A C 1
ATOM 1174 O O . GLY A 1 173 ? -23.844 -23.453 4.816 1 46.91 173 GLY A O 1
ATOM 1175 N N . ALA A 1 174 ? -22.844 -25.203 5.812 1 53.19 174 ALA A N 1
ATOM 1176 C CA . ALA A 1 174 ? -23.188 -24.625 7.113 1 53.19 174 ALA A CA 1
ATOM 1177 C C . ALA A 1 174 ? -21.953 -24.047 7.801 1 53.19 174 ALA A C 1
ATOM 1179 O O . ALA A 1 174 ? -21.531 -24.547 8.852 1 53.19 174 ALA A O 1
ATOM 1180 N N . ALA A 1 175 ? -21.109 -23.328 7.047 1 62.28 175 ALA A N 1
ATOM 1181 C CA . ALA A 1 175 ? -20.016 -22.719 7.797 1 62.28 175 ALA A CA 1
ATOM 1182 C C . ALA A 1 175 ? -20.547 -21.938 8.992 1 62.28 175 ALA A C 1
ATOM 1184 O O . ALA A 1 175 ? -21.531 -21.203 8.875 1 62.28 175 ALA A O 1
ATOM 1185 N N . SER A 1 176 ? -20.031 -22.297 10.117 1 77.25 176 SER A N 1
ATOM 1186 C CA . SER A 1 176 ? -20.391 -21.547 11.32 1 77.25 176 SER A CA 1
ATOM 1187 C C . SER A 1 176 ? -20.125 -20.062 11.156 1 77.25 176 SER A C 1
ATOM 1189 O O . SER A 1 176 ? -19.344 -19.656 10.297 1 77.25 176 SER A O 1
ATOM 1191 N N . GLU A 1 177 ? -20.875 -19.328 11.719 1 81.31 177 GLU A N 1
ATOM 1192 C CA . GLU A 1 177 ? -20.703 -17.875 11.727 1 81.31 177 GLU A CA 1
ATOM 1193 C C . GLU A 1 177 ? -19.266 -17.484 12.062 1 81.31 177 GLU A C 1
ATOM 1195 O O . GLU A 1 177 ? -18.703 -16.578 11.445 1 81.31 177 GLU A O 1
ATOM 1200 N N . GLY A 1 178 ? -18.688 -18.25 12.969 1 81.38 178 GLY A N 1
ATOM 1201 C CA . GLY A 1 178 ? -17.312 -17.984 13.359 1 81.38 178 GLY A CA 1
ATOM 1202 C C . GLY A 1 178 ? -16.312 -18.234 12.25 1 81.38 178 GLY A C 1
ATOM 1203 O O . GLY A 1 178 ? -15.375 -17.438 12.062 1 81.38 178 GLY A O 1
ATOM 1204 N N . ALA A 1 179 ? -16.5 -19.25 11.531 1 85.94 179 ALA A N 1
ATOM 1205 C CA . ALA A 1 179 ? -15.625 -19.562 10.414 1 85.94 179 ALA A CA 1
ATOM 1206 C C . ALA A 1 179 ? -15.742 -18.516 9.312 1 85.94 179 ALA A C 1
ATOM 1208 O O . ALA A 1 179 ? -14.742 -18.141 8.695 1 85.94 179 ALA A O 1
ATOM 1209 N N . LEU A 1 180 ? -16.922 -18.078 9.109 1 88.62 180 LEU A N 1
ATOM 1210 C CA . LEU A 1 180 ? -17.156 -17.078 8.07 1 88.62 180 LEU A CA 1
ATOM 1211 C C . LEU A 1 180 ? -16.5 -15.742 8.445 1 88.62 180 LEU A C 1
ATOM 1213 O O . LEU A 1 180 ? -15.961 -15.055 7.586 1 88.62 180 LEU A O 1
ATOM 1217 N N . ARG A 1 181 ? -16.562 -15.445 9.688 1 90.12 181 ARG A N 1
ATOM 1218 C CA . ARG A 1 181 ? -15.953 -14.203 10.148 1 90.12 181 ARG A CA 1
ATOM 1219 C C . ARG A 1 181 ? -14.43 -14.273 10.055 1 90.12 181 ARG A C 1
ATOM 1221 O O . ARG A 1 181 ? -13.781 -13.281 9.703 1 90.12 181 ARG A O 1
ATOM 1228 N N . LEU A 1 182 ? -13.922 -15.406 10.391 1 90.69 182 LEU A N 1
ATOM 1229 C CA . LEU A 1 182 ? -12.484 -15.602 10.258 1 90.69 182 LEU A CA 1
ATOM 1230 C C . LEU A 1 182 ? -12.055 -15.523 8.797 1 90.69 182 LEU A C 1
ATOM 1232 O O . LEU A 1 182 ? -11.016 -14.938 8.484 1 90.69 182 LEU A O 1
ATOM 1236 N N . ALA A 1 183 ? -12.812 -16.109 7.969 1 93.19 183 ALA A N 1
ATOM 1237 C CA . ALA A 1 183 ? -12.523 -16.062 6.535 1 93.19 183 ALA A CA 1
ATOM 1238 C C . ALA A 1 183 ? -12.57 -14.625 6.02 1 93.19 183 ALA A C 1
ATOM 1240 O O . ALA A 1 183 ? -11.75 -14.234 5.184 1 93.19 183 ALA A O 1
ATOM 1241 N N . ARG A 1 184 ? -13.523 -13.914 6.535 1 93.44 184 ARG A N 1
ATOM 1242 C CA . ARG A 1 184 ? -13.625 -12.508 6.148 1 93.44 184 ARG A CA 1
ATOM 1243 C C . ARG A 1 184 ? -12.383 -11.734 6.57 1 93.44 184 ARG A C 1
ATOM 1245 O O . ARG A 1 184 ? -11.859 -10.922 5.809 1 93.44 184 ARG A O 1
ATOM 1252 N N . LEU A 1 185 ? -11.93 -11.938 7.766 1 94.44 185 LEU A N 1
ATOM 1253 C CA . LEU A 1 185 ? -10.719 -11.305 8.266 1 94.44 185 LEU A CA 1
ATOM 1254 C C . LEU A 1 185 ? -9.531 -11.625 7.363 1 94.44 185 LEU A C 1
ATOM 1256 O O . LEU A 1 185 ? -8.75 -10.734 7.012 1 94.44 185 LEU A O 1
ATOM 1260 N N . GLU A 1 186 ? -9.469 -12.836 6.957 1 95.88 186 GLU A N 1
ATOM 1261 C CA . GLU A 1 186 ? -8.391 -13.273 6.078 1 95.88 186 GLU A CA 1
ATOM 1262 C C . GLU A 1 186 ? -8.477 -12.586 4.715 1 95.88 186 GLU A C 1
ATOM 1264 O O . GLU A 1 186 ? -7.461 -12.148 4.168 1 95.88 186 GLU A O 1
ATOM 1269 N N . ARG A 1 187 ? -9.633 -12.492 4.148 1 95 187 ARG A N 1
ATOM 1270 C CA . ARG A 1 187 ? -9.812 -11.852 2.848 1 95 187 ARG A CA 1
ATOM 1271 C C . ARG A 1 187 ? -9.461 -10.367 2.912 1 95 187 ARG A C 1
ATOM 1273 O O . ARG A 1 187 ? -8.875 -9.82 1.978 1 95 187 ARG A O 1
ATOM 1280 N N . ASP A 1 188 ? -9.852 -9.773 4.012 1 95.88 188 ASP A N 1
ATOM 1281 C CA . ASP A 1 188 ? -9.531 -8.359 4.184 1 95.88 188 ASP A CA 1
ATOM 1282 C C . ASP A 1 188 ? -8.023 -8.148 4.312 1 95.88 188 ASP A C 1
ATOM 1284 O O . ASP A 1 188 ? -7.473 -7.207 3.736 1 95.88 188 ASP A O 1
ATOM 1288 N N . ALA A 1 189 ? -7.383 -8.992 5.078 1 97.06 189 ALA A N 1
ATOM 1289 C CA . ALA A 1 189 ? -5.93 -8.922 5.188 1 97.06 189 ALA A CA 1
ATOM 1290 C C . ALA A 1 189 ? -5.262 -9.133 3.832 1 97.06 189 ALA A C 1
ATOM 1292 O O . ALA A 1 189 ? -4.344 -8.398 3.463 1 97.06 189 ALA A O 1
ATOM 1293 N N . ARG A 1 190 ? -5.762 -10.109 3.094 1 97 190 ARG A N 1
ATOM 1294 C CA . ARG A 1 190 ? -5.227 -10.406 1.769 1 97 190 ARG A CA 1
ATOM 1295 C C . ARG A 1 190 ? -5.387 -9.211 0.835 1 97 190 ARG A C 1
ATOM 1297 O O . ARG A 1 190 ? -4.469 -8.875 0.085 1 97 190 ARG A O 1
ATOM 1304 N N . HIS A 1 191 ? -6.488 -8.586 0.911 1 95.5 191 HIS A N 1
ATOM 1305 C CA . HIS A 1 191 ? -6.758 -7.43 0.066 1 95.5 191 HIS A CA 1
ATOM 1306 C C . HIS A 1 191 ? -5.781 -6.297 0.357 1 95.5 191 HIS A C 1
ATOM 1308 O O . HIS A 1 191 ? -5.188 -5.734 -0.565 1 95.5 191 HIS A O 1
ATOM 1314 N N . LEU A 1 192 ? -5.609 -5.988 1.574 1 96.69 192 LEU A N 1
ATOM 1315 C CA . LEU A 1 192 ? -4.691 -4.918 1.953 1 96.69 192 LEU A CA 1
ATOM 1316 C C . LEU A 1 192 ? -3.264 -5.25 1.53 1 96.69 192 LEU A C 1
ATOM 1318 O O . LEU A 1 192 ? -2.545 -4.387 1.023 1 96.69 192 LEU A O 1
ATOM 1322 N N . LEU A 1 193 ? -2.9 -6.516 1.698 1 97 193 LEU A N 1
ATOM 1323 C CA . LEU A 1 193 ? -1.567 -6.938 1.282 1 97 193 LEU A CA 1
ATOM 1324 C C . LEU A 1 193 ? -1.409 -6.824 -0.23 1 97 193 LEU A C 1
ATOM 1326 O O . LEU A 1 193 ? -0.335 -6.469 -0.722 1 97 193 LEU A O 1
ATOM 1330 N N . SER A 1 194 ? -2.449 -7.121 -0.97 1 95.69 194 SER A N 1
ATOM 1331 C CA . SER A 1 194 ? -2.379 -7.02 -2.424 1 95.69 194 SER A CA 1
ATOM 1332 C C . SER A 1 194 ? -2.102 -5.586 -2.865 1 95.69 194 SER A C 1
ATOM 1334 O O . SER A 1 194 ? -1.49 -5.359 -3.91 1 95.69 194 SER A O 1
ATOM 1336 N N . LEU A 1 195 ? -2.502 -4.633 -2.057 1 94.38 195 LEU A N 1
ATOM 1337 C CA . LEU A 1 195 ? -2.291 -3.229 -2.391 1 94.38 195 LEU A CA 1
ATOM 1338 C C . LEU A 1 195 ? -0.862 -2.803 -2.07 1 94.38 195 LEU A C 1
ATOM 1340 O O . LEU A 1 195 ? -0.241 -2.07 -2.842 1 94.38 195 LEU A O 1
ATOM 1344 N N . VAL A 1 196 ? -0.295 -3.275 -0.978 1 96.12 196 VAL A N 1
ATOM 1345 C CA . VAL A 1 196 ? 1.01 -2.803 -0.526 1 96.12 196 VAL A CA 1
ATOM 1346 C C . VAL A 1 196 ? 2.111 -3.67 -1.133 1 96.12 196 VAL A C 1
ATOM 1348 O O . VAL A 1 196 ? 3.299 -3.383 -0.963 1 96.12 196 VAL A O 1
ATOM 1351 N N . PHE A 1 197 ? 1.757 -4.727 -1.828 1 96.12 197 PHE A N 1
ATOM 1352 C CA . PHE A 1 197 ? 2.721 -5.531 -2.568 1 96.12 197 PHE A CA 1
ATOM 1353 C C . PHE A 1 197 ? 2.48 -5.422 -4.07 1 96.12 197 PHE A C 1
ATOM 1355 O O . PHE A 1 197 ? 2.643 -6.398 -4.801 1 96.12 197 PHE A O 1
ATOM 1362 N N . GLY A 1 198 ? 2.045 -4.242 -4.426 1 92.69 198 GLY A N 1
ATOM 1363 C CA . GLY A 1 198 ? 1.857 -3.949 -5.836 1 92.69 198 GLY A CA 1
ATOM 1364 C C . GLY A 1 198 ? 3.162 -3.814 -6.598 1 92.69 198 GLY A C 1
ATOM 1365 O O . GLY A 1 198 ? 4.23 -3.705 -5.992 1 92.69 198 GLY A O 1
ATOM 1366 N N . GLY A 1 199 ? 3.098 -3.73 -7.871 1 90.75 199 GLY A N 1
ATOM 1367 C CA . GLY A 1 199 ? 4.227 -3.807 -8.781 1 90.75 199 GLY A CA 1
ATOM 1368 C C . GLY A 1 199 ? 5.242 -2.699 -8.57 1 90.75 199 GLY A C 1
ATOM 1369 O O . GLY A 1 199 ? 6.441 -2.908 -8.75 1 90.75 199 GLY A O 1
ATOM 1370 N N . ALA A 1 200 ? 4.824 -1.58 -8.125 1 90.38 200 ALA A N 1
ATOM 1371 C CA . ALA A 1 200 ? 5.715 -0.43 -7.992 1 90.38 200 ALA A CA 1
ATOM 1372 C C . ALA A 1 200 ? 6.676 -0.615 -6.82 1 90.38 200 ALA A C 1
ATOM 1374 O O . ALA A 1 200 ? 7.715 0.048 -6.75 1 90.38 200 ALA A O 1
ATOM 1375 N N . LEU A 1 201 ? 6.336 -1.479 -5.945 1 93.81 201 LEU A N 1
ATOM 1376 C CA . LEU A 1 201 ? 7.137 -1.646 -4.734 1 93.81 201 LEU A CA 1
ATOM 1377 C C . LEU A 1 201 ? 7.996 -2.902 -4.82 1 93.81 201 LEU A C 1
ATOM 1379 O O . LEU A 1 201 ? 8.867 -3.121 -3.977 1 93.81 201 LEU A O 1
ATOM 1383 N N . LEU A 1 202 ? 7.73 -3.689 -5.812 1 94.19 202 LEU A N 1
ATOM 1384 C CA . LEU A 1 202 ? 8.477 -4.934 -5.977 1 94.19 202 LEU A CA 1
ATOM 1385 C C . LEU A 1 202 ? 9.727 -4.707 -6.82 1 94.19 202 LEU A C 1
ATOM 1387 O O . LEU A 1 202 ? 9.695 -3.957 -7.797 1 94.19 202 LEU A O 1
ATOM 1391 N N . ARG A 1 203 ? 10.844 -5.328 -6.367 1 93 203 ARG A N 1
ATOM 1392 C CA . ARG A 1 203 ? 12.109 -5.223 -7.09 1 93 203 ARG A CA 1
ATOM 1393 C C . ARG A 1 203 ? 12.695 -6.602 -7.379 1 93 203 ARG A C 1
ATOM 1395 O O . ARG A 1 203 ? 12.82 -7.43 -6.477 1 93 203 ARG A O 1
ATOM 1402 N N . LEU A 1 204 ? 12.953 -6.844 -8.633 1 95.5 204 LEU A N 1
ATOM 1403 C CA . LEU A 1 204 ? 13.656 -8.062 -9.016 1 95.5 204 LEU A CA 1
ATOM 1404 C C . LEU A 1 204 ? 15.164 -7.863 -8.945 1 95.5 204 LEU A C 1
ATOM 1406 O O . LEU A 1 204 ? 15.695 -6.883 -9.484 1 95.5 204 LEU A O 1
ATOM 1410 N N . ARG A 1 205 ? 15.836 -8.719 -8.242 1 94 205 ARG A N 1
ATOM 1411 C CA . ARG A 1 205 ? 17.297 -8.641 -8.102 1 94 205 ARG A CA 1
ATOM 1412 C C . ARG A 1 205 ? 17.953 -9.961 -8.477 1 94 205 ARG A C 1
ATOM 1414 O O . ARG A 1 205 ? 17.516 -11.031 -8.039 1 94 205 ARG A O 1
ATOM 1421 N N . ARG A 1 206 ? 18.906 -9.828 -9.305 1 93.94 206 ARG A N 1
ATOM 1422 C CA . ARG A 1 206 ? 19.734 -11 -9.547 1 93.94 206 ARG A CA 1
ATOM 1423 C C . ARG A 1 206 ? 20.641 -11.281 -8.359 1 93.94 206 ARG A C 1
ATOM 1425 O O . ARG A 1 206 ? 21.406 -10.406 -7.93 1 93.94 206 ARG A O 1
ATOM 1432 N N . LEU A 1 207 ? 20.516 -12.461 -7.863 1 90.88 207 LEU A N 1
ATOM 1433 C CA . LEU A 1 207 ? 21.344 -12.844 -6.73 1 90.88 207 LEU A CA 1
ATOM 1434 C C . LEU A 1 207 ? 22.688 -13.391 -7.203 1 90.88 207 LEU A C 1
ATOM 1436 O O . LEU A 1 207 ? 22.734 -14.234 -8.102 1 90.88 207 LEU A O 1
ATOM 1440 N N . GLU A 1 208 ? 23.656 -12.805 -6.641 1 90 208 GLU A N 1
ATOM 1441 C CA . GLU A 1 208 ? 25 -13.32 -6.875 1 90 208 GLU A CA 1
ATOM 1442 C C . GLU A 1 208 ? 25.484 -14.172 -5.703 1 90 208 GLU A C 1
ATOM 1444 O O . GLU A 1 208 ? 24.938 -14.07 -4.598 1 90 208 GLU A O 1
ATOM 1449 N N . TRP A 1 209 ? 26.406 -15 -6.062 1 86.94 209 TRP A N 1
ATOM 1450 C CA . TRP A 1 209 ? 26.906 -15.898 -5.02 1 86.94 209 TRP A CA 1
ATOM 1451 C C . TRP A 1 209 ? 27.438 -15.102 -3.832 1 86.94 209 TRP A C 1
ATOM 1453 O O . TRP A 1 209 ? 27.297 -15.523 -2.682 1 86.94 209 TRP A O 1
ATOM 1463 N N . GLU A 1 210 ? 27.984 -13.922 -4.078 1 83.81 210 GLU A N 1
ATOM 1464 C CA . GLU A 1 210 ? 28.547 -13.062 -3.039 1 83.81 210 GLU A CA 1
ATOM 1465 C C . GLU A 1 210 ? 27.469 -12.555 -2.096 1 83.81 210 GLU A C 1
ATOM 1467 O O . GLU A 1 210 ? 27.734 -12.25 -0.933 1 83.81 210 GLU A O 1
ATOM 1472 N N . ASP A 1 211 ? 26.281 -12.445 -2.635 1 82.5 211 ASP A N 1
ATOM 1473 C CA . ASP A 1 211 ? 25.156 -12.016 -1.804 1 82.5 211 ASP A CA 1
ATOM 1474 C C . ASP A 1 211 ? 24.875 -13.031 -0.7 1 82.5 211 ASP A C 1
ATOM 1476 O O . ASP A 1 211 ? 24.344 -12.68 0.354 1 82.5 211 ASP A O 1
ATOM 1480 N N . CYS A 1 212 ? 25.188 -14.297 -0.907 1 78.31 212 CYS A N 1
ATOM 1481 C CA . CYS A 1 212 ? 24.938 -15.383 0.03 1 78.31 212 CYS A CA 1
ATOM 1482 C C . CYS A 1 212 ? 26.016 -15.438 1.107 1 78.31 212 CYS A C 1
ATOM 1484 O O . CYS A 1 212 ? 25.797 -16 2.18 1 78.31 212 CYS A O 1
ATOM 1486 N N . GLY A 1 213 ? 27.219 -14.953 0.79 1 69.88 213 GLY A N 1
ATOM 1487 C CA . GLY A 1 213 ? 28.312 -14.984 1.746 1 69.88 213 GLY A CA 1
ATOM 1488 C C . GLY A 1 213 ? 28.016 -14.219 3.02 1 69.88 213 GLY A C 1
ATOM 1489 O O . GLY A 1 213 ? 28.469 -14.594 4.102 1 69.88 213 GLY A O 1
ATOM 1490 N N . GLY A 1 214 ? 27.25 -13.195 2.926 1 65.31 214 GLY A N 1
ATOM 1491 C CA . GLY A 1 214 ? 27 -12.336 4.074 1 65.31 214 GLY A CA 1
ATOM 1492 C C . GLY A 1 214 ? 25.75 -12.719 4.844 1 65.31 214 GLY A C 1
ATOM 1493 O O . GLY A 1 214 ? 25.453 -12.141 5.891 1 65.31 214 GLY A O 1
ATOM 1494 N N . SER A 1 215 ? 25.031 -13.742 4.336 1 72.38 215 SER A N 1
ATOM 1495 C CA . SER A 1 215 ? 23.766 -14.055 5.008 1 72.38 215 SER A CA 1
ATOM 1496 C C . SER A 1 215 ? 23.5 -15.555 5.012 1 72.38 215 SER A C 1
ATOM 1498 O O . SER A 1 215 ? 22.984 -16.109 4.031 1 72.38 215 SER A O 1
ATOM 1500 N N . GLU A 1 216 ? 23.766 -16.188 6.07 1 75.19 216 GLU A N 1
ATOM 1501 C CA . GLU A 1 216 ? 23.469 -17.609 6.238 1 75.19 216 GLU A CA 1
ATOM 1502 C C . GLU A 1 216 ? 21.984 -17.891 6.102 1 75.19 216 GLU A C 1
ATOM 1504 O O . GLU A 1 216 ? 21.594 -18.938 5.562 1 75.19 216 GLU A O 1
ATOM 1509 N N . ALA A 1 217 ? 21.344 -16.906 6.43 1 74.44 217 ALA A N 1
ATOM 1510 C CA . ALA A 1 217 ? 19.891 -17.047 6.348 1 74.44 217 ALA A CA 1
ATOM 1511 C C . ALA A 1 217 ? 19.422 -17.109 4.895 1 74.44 217 ALA A C 1
ATOM 1513 O O . ALA A 1 217 ? 18.547 -17.891 4.543 1 74.44 217 ALA A O 1
ATOM 1514 N N . LEU A 1 218 ? 20.047 -16.359 4.129 1 78.56 218 LEU A N 1
ATOM 1515 C CA . LEU A 1 218 ? 19.688 -16.344 2.713 1 78.56 218 LEU A CA 1
ATOM 1516 C C . LEU A 1 218 ? 20.062 -17.672 2.053 1 78.56 218 LEU A C 1
ATOM 1518 O O . LEU A 1 218 ? 19.281 -18.234 1.28 1 78.56 218 LEU A O 1
ATOM 1522 N N . LYS A 1 219 ? 21.203 -18.172 2.445 1 79.94 219 LYS A N 1
ATOM 1523 C CA . LYS A 1 219 ? 21.656 -19.438 1.894 1 79.94 219 LYS A CA 1
ATOM 1524 C C . LYS A 1 219 ? 20.703 -20.562 2.244 1 79.94 219 LYS A C 1
ATOM 1526 O O . LYS A 1 219 ? 20.328 -21.375 1.379 1 79.94 219 LYS A O 1
ATOM 1531 N N . GLU A 1 220 ? 20.344 -20.516 3.447 1 78.31 220 GLU A N 1
ATOM 1532 C CA . GLU A 1 220 ? 19.422 -21.547 3.908 1 78.31 220 GLU A CA 1
ATOM 1533 C C . GLU A 1 220 ? 18.078 -21.453 3.191 1 78.31 220 GLU A C 1
ATOM 1535 O O . GLU A 1 220 ? 17.5 -22.469 2.811 1 78.31 220 GLU A O 1
ATOM 1540 N N . ARG A 1 221 ? 17.688 -20.359 2.996 1 77.19 221 ARG A N 1
ATOM 1541 C CA . ARG A 1 221 ? 16.406 -20.141 2.326 1 77.19 221 ARG A CA 1
ATOM 1542 C C . ARG A 1 221 ? 16.469 -20.562 0.864 1 77.19 221 ARG A C 1
ATOM 1544 O O . ARG A 1 221 ? 15.523 -21.156 0.339 1 77.19 221 ARG A O 1
ATOM 1551 N N . LEU A 1 222 ? 17.594 -20.312 0.351 1 80.31 222 LEU A N 1
ATOM 1552 C CA . LEU A 1 222 ? 17.766 -20.688 -1.05 1 80.31 222 LEU A CA 1
ATOM 1553 C C . LEU A 1 222 ? 17.891 -22.188 -1.207 1 80.31 222 LEU A C 1
ATOM 1555 O O . LEU A 1 222 ? 17.391 -22.766 -2.184 1 80.31 222 LEU A O 1
ATOM 1559 N N . MET A 1 223 ? 18.484 -22.734 -0.201 1 76.06 223 MET A N 1
ATOM 1560 C CA . MET A 1 223 ? 18.641 -24.188 -0.224 1 76.06 223 MET A CA 1
ATOM 1561 C C . MET A 1 223 ? 17.281 -24.875 -0.147 1 76.06 223 MET A C 1
ATOM 1563 O O . MET A 1 223 ? 17.062 -25.891 -0.818 1 76.06 223 MET A O 1
ATOM 1567 N N . ARG A 1 224 ? 16.422 -24.172 0.625 1 68.5 224 ARG A N 1
ATOM 1568 C CA . ARG A 1 224 ? 15.102 -24.75 0.838 1 68.5 224 ARG A CA 1
ATOM 1569 C C . ARG A 1 224 ? 14.133 -24.328 -0.253 1 68.5 224 ARG A C 1
ATOM 1571 O O . ARG A 1 224 ? 13.125 -25 -0.5 1 68.5 224 ARG A O 1
ATOM 1578 N N . ALA A 1 225 ? 14.43 -23.219 -0.701 1 59.34 225 ALA A N 1
ATOM 1579 C CA . ALA A 1 225 ? 13.461 -22.531 -1.544 1 59.34 225 ALA A CA 1
ATOM 1580 C C . ALA A 1 225 ? 13.461 -23.094 -2.961 1 59.34 225 ALA A C 1
ATOM 1582 O O . ALA A 1 225 ? 13.094 -22.406 -3.914 1 59.34 225 ALA A O 1
ATOM 1583 N N . SER A 1 226 ? 13.836 -24.391 -3.139 1 62.03 226 SER A N 1
ATOM 1584 C CA . SER A 1 226 ? 13.82 -24.875 -4.516 1 62.03 226 SER A CA 1
ATOM 1585 C C . SER A 1 226 ? 12.797 -25.984 -4.699 1 62.03 226 SER A C 1
ATOM 1587 O O . SER A 1 226 ? 12.609 -26.828 -3.811 1 62.03 226 SER A O 1
ATOM 1589 N N . VAL A 1 227 ? 11.844 -25.703 -5.652 1 66.69 227 VAL A N 1
ATOM 1590 C CA . VAL A 1 227 ? 11 -26.812 -6.078 1 66.69 227 VAL A CA 1
ATOM 1591 C C . VAL A 1 227 ? 11.828 -28.094 -6.156 1 66.69 227 VAL A C 1
ATOM 1593 O O . VAL A 1 227 ? 11.344 -29.172 -5.797 1 66.69 227 VAL A O 1
ATOM 1596 N N . HIS A 1 228 ? 13.062 -27.812 -6.559 1 73.31 228 HIS A N 1
ATOM 1597 C CA . HIS A 1 228 ? 14.086 -28.844 -6.566 1 73.31 228 HIS A CA 1
ATOM 1598 C C . HIS A 1 228 ? 15.211 -28.516 -5.598 1 73.31 228 HIS A C 1
ATOM 1600 O O . HIS A 1 228 ? 16.125 -27.75 -5.93 1 73.31 228 HIS A O 1
ATOM 1606 N N . PRO A 1 229 ? 15.172 -29.094 -4.43 1 74.94 229 PRO A N 1
ATOM 1607 C CA . PRO A 1 229 ? 16.141 -28.719 -3.393 1 74.94 229 PRO A CA 1
ATOM 1608 C C . PRO A 1 229 ? 17.578 -28.969 -3.822 1 74.94 229 PRO A C 1
ATOM 1610 O O . PRO A 1 229 ? 17.875 -29.953 -4.508 1 74.94 229 PRO A O 1
ATOM 1613 N N . ALA A 1 230 ? 18.375 -28.016 -3.518 1 78.19 230 ALA A N 1
ATOM 1614 C CA . ALA A 1 230 ? 19.812 -28.188 -3.771 1 78.19 230 ALA A CA 1
ATOM 1615 C C . ALA A 1 230 ? 20.406 -29.25 -2.844 1 78.19 230 ALA A C 1
ATOM 1617 O O . ALA A 1 230 ? 20.062 -29.312 -1.663 1 78.19 230 ALA A O 1
ATOM 1618 N N . GLU A 1 231 ? 21.234 -30 -3.414 1 76.5 231 GLU A N 1
ATOM 1619 C CA . GLU A 1 231 ? 21.844 -31.078 -2.648 1 76.5 231 GLU A CA 1
ATOM 1620 C C . GLU A 1 231 ? 22.812 -30.547 -1.605 1 76.5 231 GLU A C 1
ATOM 1622 O O . GLU A 1 231 ? 22.844 -31.016 -0.471 1 76.5 231 GLU A O 1
ATOM 1627 N N . ASP A 1 232 ? 23.609 -29.562 -2.047 1 82.12 232 ASP A N 1
ATOM 1628 C CA . ASP A 1 232 ? 24.594 -28.938 -1.168 1 82.12 232 ASP A CA 1
ATOM 1629 C C . ASP A 1 232 ? 24.953 -27.547 -1.652 1 82.12 232 ASP A C 1
ATOM 1631 O O . ASP A 1 232 ? 24.312 -27 -2.555 1 82.12 232 ASP A O 1
ATOM 1635 N N . GLU A 1 233 ? 25.875 -26.984 -0.988 1 83.81 233 GLU A N 1
ATOM 1636 C CA . GLU A 1 233 ? 26.266 -25.609 -1.284 1 83.81 233 GLU A CA 1
ATOM 1637 C C . GLU A 1 233 ? 26.891 -25.484 -2.672 1 83.81 233 GLU A C 1
ATOM 1639 O O . GLU A 1 233 ? 26.719 -24.469 -3.352 1 83.81 233 GLU A O 1
ATOM 1644 N N . SER A 1 234 ? 27.688 -26.484 -3.016 1 83.56 234 SER A N 1
ATOM 1645 C CA . SER A 1 234 ? 28.297 -26.469 -4.336 1 83.56 234 SER A CA 1
ATOM 1646 C C . SER A 1 234 ? 27.25 -26.5 -5.441 1 83.56 234 SER A C 1
ATOM 1648 O O . SER A 1 234 ? 27.406 -25.828 -6.469 1 83.56 234 SER A O 1
ATOM 1650 N N . ASP A 1 235 ? 26.281 -27.297 -5.16 1 85.56 235 ASP A N 1
ATOM 1651 C CA . ASP A 1 235 ? 25.172 -27.359 -6.109 1 85.56 235 ASP A CA 1
ATOM 1652 C C . ASP A 1 235 ? 24.469 -26.016 -6.223 1 85.56 235 ASP A C 1
ATOM 1654 O O . ASP A 1 235 ? 24.156 -25.547 -7.328 1 85.56 235 ASP A O 1
ATOM 1658 N N . LEU A 1 236 ? 24.188 -25.453 -5.094 1 87.31 236 LEU A N 1
ATOM 1659 C CA . LEU A 1 236 ? 23.547 -24.141 -5.082 1 87.31 236 LEU A CA 1
ATOM 1660 C C . LEU A 1 236 ? 24.406 -23.109 -5.832 1 87.31 236 LEU A C 1
ATOM 1662 O O . LEU A 1 236 ? 23.875 -22.297 -6.594 1 87.31 236 LEU A O 1
ATOM 1666 N N . ARG A 1 237 ? 25.688 -23.141 -5.625 1 87.06 237 ARG A N 1
ATOM 1667 C CA . ARG A 1 237 ? 26.594 -22.219 -6.297 1 87.06 237 ARG A CA 1
ATOM 1668 C C . ARG A 1 237 ? 26.531 -22.391 -7.812 1 87.06 237 ARG A C 1
ATOM 1670 O O . ARG A 1 237 ? 26.547 -21.422 -8.562 1 87.06 237 ARG A O 1
ATOM 1677 N N . ARG A 1 238 ? 26.5 -23.578 -8.219 1 86.5 238 ARG A N 1
ATOM 1678 C CA . ARG A 1 238 ? 26.422 -23.859 -9.648 1 86.5 238 ARG A CA 1
ATOM 1679 C C . ARG A 1 238 ? 25.141 -23.297 -10.258 1 86.5 238 ARG A C 1
ATOM 1681 O O . ARG A 1 238 ? 25.141 -22.828 -11.391 1 86.5 238 ARG A O 1
ATOM 1688 N N . ARG A 1 239 ? 24.125 -23.391 -9.461 1 87.81 239 ARG A N 1
ATOM 1689 C CA . ARG A 1 239 ? 22.828 -22.922 -9.93 1 87.81 239 ARG A CA 1
ATOM 1690 C C . ARG A 1 239 ? 22.781 -21.406 -10.031 1 87.81 239 ARG A C 1
ATOM 1692 O O . ARG A 1 239 ? 21.891 -20.844 -10.664 1 87.81 239 ARG A O 1
ATOM 1699 N N . MET A 1 240 ? 23.75 -20.797 -9.422 1 89.19 240 MET A N 1
ATOM 1700 C CA . MET A 1 240 ? 23.719 -19.344 -9.359 1 89.19 240 MET A CA 1
ATOM 1701 C C . MET A 1 240 ? 24.797 -18.734 -10.242 1 89.19 240 MET A C 1
ATOM 1703 O O . MET A 1 240 ? 24.844 -17.516 -10.422 1 89.19 240 MET A O 1
ATOM 1707 N N . THR A 1 241 ? 25.719 -19.531 -10.734 1 86.44 241 THR A N 1
ATOM 1708 C CA . THR A 1 241 ? 26.859 -19.016 -11.484 1 86.44 241 THR A CA 1
ATOM 1709 C C . THR A 1 241 ? 26.969 -19.703 -12.836 1 86.44 241 THR A C 1
ATOM 1711 O O . THR A 1 241 ? 26.328 -20.734 -13.07 1 86.44 241 THR A O 1
ATOM 1714 N N . GLY A 1 242 ? 27.734 -19.031 -13.688 1 86.5 242 GLY A N 1
ATOM 1715 C CA . GLY A 1 242 ? 27.953 -19.625 -14.992 1 86.5 242 GLY A CA 1
ATOM 1716 C C . GLY A 1 242 ? 26.703 -19.688 -15.844 1 86.5 242 GLY A C 1
ATOM 1717 O O . GLY A 1 242 ? 26.125 -18.641 -16.172 1 86.5 242 GLY A O 1
ATOM 1718 N N . ALA A 1 243 ? 26.25 -21 -16 1 87.94 243 ALA A N 1
ATOM 1719 C CA . ALA A 1 243 ? 25.062 -21.203 -16.828 1 87.94 243 ALA A CA 1
ATOM 1720 C C . ALA A 1 243 ? 23.781 -21.078 -15.992 1 87.94 243 ALA A C 1
ATOM 1722 O O . ALA A 1 243 ? 22.688 -21.344 -16.484 1 87.94 243 ALA A O 1
ATOM 1723 N N . GLY A 1 244 ? 24 -20.75 -14.789 1 91.31 244 GLY A N 1
ATOM 1724 C CA . GLY A 1 244 ? 22.859 -20.594 -13.914 1 91.31 244 GLY A CA 1
ATOM 1725 C C . GLY A 1 244 ? 22.672 -19.156 -13.422 1 91.31 244 GLY A C 1
ATOM 1726 O O . GLY A 1 244 ? 23.641 -18.406 -13.32 1 91.31 244 GLY A O 1
ATOM 1727 N N . ARG A 1 245 ? 21.469 -18.797 -13.211 1 93.5 245 ARG A N 1
ATOM 1728 C CA . ARG A 1 245 ? 21.125 -17.516 -12.609 1 93.5 245 ARG A CA 1
ATOM 1729 C C . ARG A 1 245 ? 20.016 -17.672 -11.57 1 93.5 245 ARG A C 1
ATOM 1731 O O . ARG A 1 245 ? 19.219 -18.609 -11.656 1 93.5 245 ARG A O 1
ATOM 1738 N N . CYS A 1 246 ? 20.125 -16.859 -10.609 1 93.12 246 CYS A N 1
ATOM 1739 C CA . CYS A 1 246 ? 19.094 -16.844 -9.57 1 93.12 246 CYS A CA 1
ATOM 1740 C C . CYS A 1 246 ? 18.562 -15.438 -9.352 1 93.12 246 CYS A C 1
ATOM 1742 O O . CYS A 1 246 ? 19.344 -14.484 -9.25 1 93.12 246 CYS A O 1
ATOM 1744 N N . TYR A 1 247 ? 17.266 -15.32 -9.398 1 94.62 247 TYR A N 1
ATOM 1745 C CA . TYR A 1 247 ? 16.609 -14.039 -9.164 1 94.62 247 TYR A CA 1
ATOM 1746 C C . TYR A 1 247 ? 15.812 -14.062 -7.871 1 94.62 247 TYR A C 1
ATOM 1748 O O . TYR A 1 247 ? 15.281 -15.109 -7.484 1 94.62 247 TYR A O 1
ATOM 1756 N N . ALA A 1 248 ? 15.734 -12.992 -7.188 1 93.5 248 ALA A N 1
ATOM 1757 C CA . ALA A 1 248 ? 14.898 -12.805 -6.004 1 93.5 248 ALA A CA 1
ATOM 1758 C C . ALA A 1 248 ? 13.977 -11.602 -6.16 1 93.5 248 ALA A C 1
ATOM 1760 O O . ALA A 1 248 ? 14.383 -10.562 -6.691 1 93.5 248 ALA A O 1
ATOM 1761 N N . LEU A 1 249 ? 12.734 -11.828 -5.875 1 95.38 249 LEU A N 1
ATOM 1762 C CA . LEU A 1 249 ? 11.812 -10.703 -5.754 1 95.38 249 LEU A CA 1
ATOM 1763 C C . LEU A 1 249 ? 11.836 -10.133 -4.34 1 95.38 249 LEU A C 1
ATOM 1765 O O . LEU A 1 249 ? 11.703 -10.867 -3.361 1 95.38 249 LEU A O 1
ATOM 1769 N N . LEU A 1 250 ? 12.055 -8.883 -4.215 1 93.88 250 LEU A N 1
ATOM 1770 C CA . LEU A 1 250 ? 12.234 -8.234 -2.918 1 93.88 250 LEU A CA 1
ATOM 1771 C C . LEU A 1 250 ? 11.188 -7.148 -2.705 1 93.88 250 LEU A C 1
ATOM 1773 O O . LEU A 1 250 ? 10.57 -6.676 -3.664 1 93.88 250 LEU A O 1
ATOM 1777 N N . HIS A 1 251 ? 10.883 -6.852 -1.523 1 94.88 251 HIS A N 1
ATOM 1778 C CA . HIS A 1 251 ? 9.984 -5.781 -1.096 1 94.88 251 HIS A CA 1
ATOM 1779 C C . HIS A 1 251 ? 10.633 -4.918 -0.021 1 94.88 251 HIS A C 1
ATOM 1781 O O . HIS A 1 251 ? 11.195 -5.438 0.948 1 94.88 251 HIS A O 1
ATOM 1787 N N . PRO A 1 252 ? 10.562 -3.637 -0.057 1 93.06 252 PRO A N 1
ATOM 1788 C CA . PRO A 1 252 ? 11.312 -2.736 0.818 1 93.06 252 PRO A CA 1
ATOM 1789 C C . PRO A 1 252 ? 10.82 -2.764 2.262 1 93.06 252 PRO A C 1
ATOM 1791 O O . PRO A 1 252 ? 11.555 -2.393 3.18 1 93.06 252 PRO A O 1
ATOM 1794 N N . ALA A 1 253 ? 9.602 -3.123 2.479 1 92.88 253 ALA A N 1
ATOM 1795 C CA . ALA A 1 253 ? 9.047 -3.094 3.828 1 92.88 253 ALA A CA 1
ATOM 1796 C C . ALA A 1 253 ? 9.508 -4.301 4.637 1 92.88 253 ALA A C 1
ATOM 1798 O O . ALA A 1 253 ? 9.344 -4.336 5.859 1 92.88 253 ALA A O 1
ATOM 1799 N N . LEU A 1 254 ? 9.961 -5.289 3.959 1 89.31 254 LEU A N 1
ATOM 1800 C CA . LEU A 1 254 ? 10.414 -6.477 4.68 1 89.31 254 LEU A CA 1
ATOM 1801 C C . LEU A 1 254 ? 11.891 -6.355 5.055 1 89.31 254 LEU A C 1
ATOM 1803 O O . LEU A 1 254 ? 12.711 -5.957 4.23 1 89.31 254 LEU A O 1
ATOM 1807 N N . PRO A 1 255 ? 12.18 -6.621 6.266 1 78 255 PRO A N 1
ATOM 1808 C CA . PRO A 1 255 ? 13.555 -6.434 6.746 1 78 255 PRO A CA 1
ATOM 1809 C C . PRO A 1 255 ? 14.547 -7.379 6.078 1 78 255 PRO A C 1
ATOM 1811 O O . PRO A 1 255 ? 14.195 -8.508 5.723 1 78 255 PRO A O 1
ATOM 1814 N N . GLY A 1 256 ? 15.773 -6.949 5.941 1 74.31 256 GLY A N 1
ATOM 1815 C CA . GLY A 1 256 ? 16.922 -7.766 5.582 1 74.31 256 GLY A CA 1
ATOM 1816 C C . GLY A 1 256 ? 16.891 -8.242 4.141 1 74.31 256 GLY A C 1
ATOM 1817 O O . GLY A 1 256 ? 17.469 -9.281 3.809 1 74.31 256 GLY A O 1
ATOM 1818 N N . ASP A 1 257 ? 16.141 -7.645 3.307 1 78.25 257 ASP A N 1
ATOM 1819 C CA . ASP A 1 257 ? 16.062 -8.055 1.909 1 78.25 257 ASP A CA 1
ATOM 1820 C C . ASP A 1 257 ? 15.703 -9.539 1.795 1 78.25 257 ASP A C 1
ATOM 1822 O O . ASP A 1 257 ? 16.344 -10.281 1.044 1 78.25 257 ASP A O 1
ATOM 1826 N N . GLU A 1 258 ? 14.82 -9.922 2.535 1 83 258 GLU A N 1
ATOM 1827 C CA . GLU A 1 258 ? 14.312 -11.289 2.441 1 83 258 GLU A CA 1
ATOM 1828 C C . GLU A 1 258 ? 13.555 -11.508 1.133 1 83 258 GLU A C 1
ATOM 1830 O O . GLU A 1 258 ? 12.594 -10.789 0.838 1 83 258 GLU A O 1
ATOM 1835 N N . PRO A 1 259 ? 14.031 -12.523 0.375 1 90.12 259 PRO A N 1
ATOM 1836 C CA . PRO A 1 259 ? 13.352 -12.758 -0.9 1 90.12 259 PRO A CA 1
ATOM 1837 C C . PRO A 1 259 ? 11.914 -13.234 -0.722 1 90.12 259 PRO A C 1
ATOM 1839 O O . PRO A 1 259 ? 11.648 -14.109 0.108 1 90.12 259 PRO A O 1
ATOM 1842 N N . LEU A 1 260 ? 11.023 -12.695 -1.452 1 93 260 LEU A N 1
ATOM 1843 C CA . LEU A 1 260 ? 9.633 -13.125 -1.481 1 93 260 LEU A CA 1
ATOM 1844 C C . LEU A 1 260 ? 9.453 -14.344 -2.383 1 93 260 LEU A C 1
ATOM 1846 O O . LEU A 1 260 ? 8.672 -15.242 -2.072 1 93 260 LEU A O 1
ATOM 1850 N N . VAL A 1 261 ? 10.094 -14.289 -3.508 1 93.5 261 VAL A N 1
ATOM 1851 C CA . VAL A 1 261 ? 10.094 -15.352 -4.512 1 93.5 261 VAL A CA 1
ATOM 1852 C C . VAL A 1 261 ? 11.516 -15.578 -5.02 1 93.5 261 VAL A C 1
ATOM 1854 O O . VAL A 1 261 ? 12.273 -14.625 -5.203 1 93.5 261 VAL A O 1
ATOM 1857 N N . VAL A 1 262 ? 11.922 -16.797 -5.164 1 92.06 262 VAL A N 1
ATOM 1858 C CA . VAL A 1 262 ? 13.211 -17.156 -5.75 1 92.06 262 VAL A CA 1
ATOM 1859 C C . VAL A 1 262 ? 12.992 -17.891 -7.074 1 92.06 262 VAL A C 1
ATOM 1861 O O . VAL A 1 262 ? 12.195 -18.828 -7.148 1 92.06 262 VAL A O 1
ATOM 1864 N N . LEU A 1 263 ? 13.578 -17.391 -8.062 1 94.5 263 LEU A N 1
ATOM 1865 C CA . LEU A 1 263 ? 13.5 -17.969 -9.398 1 94.5 263 LEU A CA 1
ATOM 1866 C C . LEU A 1 263 ? 14.875 -18.438 -9.875 1 94.5 263 LEU A C 1
ATOM 1868 O O . LEU A 1 263 ? 15.836 -17.656 -9.859 1 94.5 263 LEU A O 1
ATOM 1872 N N . GLN A 1 264 ? 14.992 -19.656 -10.258 1 93.38 264 GLN A N 1
ATOM 1873 C CA . GLN A 1 264 ? 16.234 -20.203 -10.797 1 93.38 264 GLN A CA 1
ATOM 1874 C C . GLN A 1 264 ? 16.141 -20.406 -12.305 1 93.38 264 GLN A C 1
ATOM 1876 O O . GLN A 1 264 ? 15.125 -20.891 -12.805 1 93.38 264 GLN A O 1
ATOM 1881 N N . VAL A 1 265 ? 17.172 -20.016 -12.984 1 95 265 VAL A N 1
ATOM 1882 C CA . VAL A 1 265 ? 17.234 -20.062 -14.445 1 95 265 VAL A CA 1
ATOM 1883 C C . VAL A 1 265 ? 18.484 -20.812 -14.883 1 95 265 VAL A C 1
ATOM 1885 O O . VAL A 1 265 ? 19.547 -20.656 -14.297 1 95 265 VAL A O 1
ATOM 1888 N N . ALA A 1 266 ? 18.344 -21.703 -15.844 1 94.38 266 ALA A N 1
ATOM 1889 C CA . ALA A 1 266 ? 19.469 -22.391 -16.453 1 94.38 266 ALA A CA 1
ATOM 1890 C C . ALA A 1 266 ? 19.578 -22.078 -17.953 1 94.38 266 ALA A C 1
ATOM 1892 O O . ALA A 1 266 ? 18.562 -22.109 -18.656 1 94.38 266 ALA A O 1
ATOM 1893 N N . PHE A 1 267 ? 20.734 -21.734 -18.391 1 94.5 267 PHE A N 1
ATOM 1894 C CA . PHE A 1 267 ? 20.969 -21.531 -19.812 1 94.5 267 PHE A CA 1
ATOM 1895 C C . PHE A 1 267 ? 21.359 -22.844 -20.484 1 94.5 267 PHE A C 1
ATOM 1897 O O . PHE A 1 267 ? 22.281 -23.531 -20.031 1 94.5 267 PHE A O 1
ATOM 1904 N N . CYS A 1 268 ? 20.594 -23.172 -21.453 1 93.81 268 CYS A N 1
ATOM 1905 C CA . CYS A 1 268 ? 20.781 -24.438 -22.172 1 93.81 268 CYS A CA 1
ATOM 1906 C C . CYS A 1 268 ? 20.938 -24.203 -23.672 1 93.81 268 CYS A C 1
ATOM 1908 O O . CYS A 1 268 ? 20.609 -23.125 -24.172 1 93.81 268 CYS A O 1
ATOM 1910 N N . ASP A 1 269 ? 21.531 -25.203 -24.312 1 91.31 269 ASP A N 1
ATOM 1911 C CA . ASP A 1 269 ? 21.703 -25.125 -25.766 1 91.31 269 ASP A CA 1
ATOM 1912 C C . ASP A 1 269 ? 20.391 -25.391 -26.484 1 91.31 269 ASP A C 1
ATOM 1914 O O . ASP A 1 269 ? 20.188 -24.922 -27.609 1 91.31 269 ASP A O 1
ATOM 1918 N N . ALA A 1 270 ? 19.562 -26.203 -25.844 1 93.94 270 ALA A N 1
ATOM 1919 C CA . ALA A 1 270 ? 18.25 -26.531 -26.391 1 93.94 270 ALA A CA 1
ATOM 1920 C C . ALA A 1 270 ? 17.203 -26.578 -25.281 1 93.94 270 ALA A C 1
ATOM 1922 O O . ALA A 1 270 ? 17.531 -26.609 -24.094 1 93.94 270 ALA A O 1
ATOM 1923 N N . VAL A 1 271 ? 15.953 -26.578 -25.703 1 96 271 VAL A N 1
ATOM 1924 C CA . VAL A 1 271 ? 14.875 -26.672 -24.734 1 96 271 VAL A CA 1
ATOM 1925 C C . VAL A 1 271 ? 15.008 -27.953 -23.922 1 96 271 VAL A C 1
ATOM 1927 O O . VAL A 1 271 ? 14.992 -29.047 -24.5 1 96 271 VAL A O 1
ATOM 1930 N N . PRO A 1 272 ? 15.141 -27.875 -22.656 1 96.06 272 PRO A N 1
ATOM 1931 C CA . PRO A 1 272 ? 15.383 -29.078 -21.859 1 96.06 272 PRO A CA 1
ATOM 1932 C C . PRO A 1 272 ? 14.164 -30 -21.781 1 96.06 272 PRO A C 1
ATOM 1934 O O . PRO A 1 272 ? 13.031 -29.516 -21.703 1 96.06 272 PRO A O 1
ATOM 1937 N N . ALA A 1 273 ? 14.469 -31.266 -21.734 1 96.25 273 ALA A N 1
ATOM 1938 C CA . ALA A 1 273 ? 13.398 -32.25 -21.703 1 96.25 273 ALA A CA 1
ATOM 1939 C C . ALA A 1 273 ? 13.312 -32.938 -20.344 1 96.25 273 ALA A C 1
ATOM 1941 O O . ALA A 1 273 ? 12.375 -33.688 -20.078 1 96.25 273 ALA A O 1
ATOM 1942 N N . SER A 1 274 ? 14.305 -32.656 -19.547 1 95.31 274 SER A N 1
ATOM 1943 C CA . SER A 1 274 ? 14.312 -33.281 -18.219 1 95.31 274 SER A CA 1
ATOM 1944 C C . SER A 1 274 ? 15.133 -32.469 -17.234 1 95.31 274 SER A C 1
ATOM 1946 O O . SER A 1 274 ? 15.961 -31.656 -17.625 1 95.31 274 SER A O 1
ATOM 1948 N N . MET A 1 275 ? 14.852 -32.719 -15.977 1 92.31 275 MET A N 1
ATOM 1949 C CA . MET A 1 275 ? 15.609 -32.062 -14.914 1 92.31 275 MET A CA 1
ATOM 1950 C C . MET A 1 275 ? 17.078 -32.5 -14.945 1 92.31 275 MET A C 1
ATOM 1952 O O . MET A 1 275 ? 17.969 -31.703 -14.617 1 92.31 275 MET A O 1
ATOM 1956 N N . GLY A 1 276 ? 17.312 -33.719 -15.383 1 89.44 276 GLY A N 1
ATOM 1957 C CA . GLY A 1 276 ? 18.672 -34.219 -15.531 1 89.44 276 GLY A CA 1
ATOM 1958 C C . GLY A 1 276 ? 19.5 -33.406 -16.516 1 89.44 276 GLY A C 1
ATOM 1959 O O . GLY A 1 276 ? 20.688 -33.156 -16.297 1 89.44 276 GLY A O 1
ATOM 1960 N N . SER A 1 277 ? 18.828 -33 -17.531 1 89.69 277 SER A N 1
ATOM 1961 C CA . SER A 1 277 ? 19.516 -32.219 -18.547 1 89.69 277 SER A CA 1
ATOM 1962 C C . SER A 1 277 ? 19.891 -30.828 -18.016 1 89.69 277 SER A C 1
ATOM 1964 O O . SER A 1 277 ? 20.797 -30.188 -18.531 1 89.69 277 SER A O 1
ATOM 1966 N N . ILE A 1 278 ? 19.234 -30.344 -16.984 1 89.75 278 ILE A N 1
ATOM 1967 C CA . ILE A 1 278 ? 19.469 -29.016 -16.406 1 89.75 278 ILE A CA 1
ATOM 1968 C C . ILE A 1 278 ? 20.5 -29.109 -15.289 1 89.75 278 ILE A C 1
ATOM 1970 O O . ILE A 1 278 ? 21.438 -28.312 -15.234 1 89.75 278 ILE A O 1
ATOM 1974 N N . LEU A 1 279 ? 20.344 -30.078 -14.336 1 82.31 279 LEU A N 1
ATOM 1975 C CA . LEU A 1 279 ? 21.141 -30.125 -13.117 1 82.31 279 LEU A CA 1
ATOM 1976 C C . LEU A 1 279 ? 22.359 -31.047 -13.289 1 82.31 279 LEU A C 1
ATOM 1978 O O . LEU A 1 279 ? 23.25 -31.062 -12.445 1 82.31 279 LEU A O 1
ATOM 1982 N N . GLY A 1 280 ? 22.781 -31.594 -14.461 1 71 280 GLY A N 1
ATOM 1983 C CA . GLY A 1 280 ? 23.938 -32.438 -14.719 1 71 280 GLY A CA 1
ATOM 1984 C C . GLY A 1 280 ? 23.859 -33.781 -14.031 1 71 280 GLY A C 1
ATOM 1985 O O . GLY A 1 280 ? 24.859 -34.5 -13.977 1 71 280 GLY A O 1
ATOM 1986 N N . GLY A 1 281 ? 22.875 -34.219 -13.234 1 52 281 GLY A N 1
ATOM 1987 C CA . GLY A 1 281 ? 23.016 -35.469 -12.508 1 52 281 GLY A CA 1
ATOM 1988 C C . GLY A 1 281 ? 23.156 -36.656 -13.414 1 52 281 GLY A C 1
ATOM 1989 O O . GLY A 1 281 ? 22.406 -36.781 -14.391 1 52 281 GLY A O 1
ATOM 1990 N N . GLY A 1 282 ? 24.406 -37.25 -13.586 1 39.62 282 GLY A N 1
ATOM 1991 C CA . GLY A 1 282 ? 24.641 -38.625 -13.961 1 39.62 282 GLY A CA 1
ATOM 1992 C C . GLY A 1 282 ? 23.75 -39.594 -13.227 1 39.62 282 GLY A C 1
ATOM 1993 O O . GLY A 1 282 ? 23.234 -39.312 -12.141 1 39.62 282 GLY A O 1
ATOM 1994 N N . SER A 1 283 ? 23.141 -40.625 -13.797 1 31.84 283 SER A N 1
ATOM 1995 C CA . SER A 1 283 ? 22.438 -41.812 -13.289 1 31.84 283 SER A CA 1
ATOM 1996 C C . SER A 1 283 ? 23.219 -42.469 -12.156 1 31.84 283 SER A C 1
ATOM 1998 O O . SER A 1 283 ? 24.281 -43.062 -12.383 1 31.84 283 SER A O 1
ATOM 2000 N N . ARG A 1 284 ? 23.406 -42.219 -10.883 1 33.34 284 ARG A N 1
ATOM 2001 C CA . ARG A 1 284 ? 23.812 -43.25 -9.93 1 33.34 284 ARG A CA 1
ATOM 2002 C C . ARG A 1 284 ? 22.922 -44.469 -10.031 1 33.34 284 ARG A C 1
ATOM 2004 O O . ARG A 1 284 ? 21.719 -44.375 -9.781 1 33.34 284 ARG A O 1
ATOM 2011 N N . GLY A 1 285 ? 23.094 -45.344 -10.992 1 25.02 285 GLY A N 1
ATOM 2012 C CA . GLY A 1 285 ? 22.562 -46.719 -10.922 1 25.02 285 GLY A CA 1
ATOM 2013 C C . GLY A 1 285 ? 22.781 -47.375 -9.578 1 25.02 285 GLY A C 1
ATOM 2014 O O . GLY A 1 285 ? 23.906 -47.406 -9.07 1 25.02 285 GLY A O 1
ATOM 2015 N N . GLY A 1 286 ? 21.844 -47.344 -8.641 1 27.8 286 GLY A N 1
ATOM 2016 C CA . GLY A 1 286 ? 21.672 -48.031 -7.363 1 27.8 286 GLY A CA 1
ATOM 2017 C C . GLY A 1 286 ? 22 -49.5 -7.418 1 27.8 286 GLY A C 1
ATOM 2018 O O . GLY A 1 286 ? 21.188 -50.312 -7.832 1 27.8 286 GLY A O 1
ATOM 2019 N N . GLY A 1 287 ? 23.266 -50 -7.727 1 22.38 287 GLY A N 1
ATOM 2020 C CA . GLY A 1 287 ? 23.547 -51.375 -7.371 1 22.38 287 GLY A CA 1
ATOM 2021 C C . GLY A 1 287 ? 23.547 -51.625 -5.875 1 22.38 287 GLY A C 1
ATOM 2022 O O . GLY A 1 287 ? 24.266 -50.969 -5.129 1 22.38 287 GLY A O 1
ATOM 2023 N N . GLY A 1 288 ? 22.391 -51.969 -5.27 1 21.41 288 GLY A N 1
ATOM 2024 C CA . GLY A 1 288 ? 22.062 -52.438 -3.932 1 21.41 288 GLY A CA 1
ATOM 2025 C C . GLY A 1 288 ? 22.953 -53.562 -3.463 1 21.41 288 GLY A C 1
ATOM 2026 O O . GLY A 1 288 ? 22.844 -54.688 -3.945 1 21.41 288 GLY A O 1
ATOM 2027 N N . ASP A 1 289 ? 24.297 -53.406 -3.297 1 18.72 289 ASP A N 1
ATOM 2028 C CA . ASP A 1 289 ? 24.922 -54.5 -2.588 1 18.72 289 ASP A CA 1
ATOM 2029 C C . ASP A 1 289 ? 24.391 -54.625 -1.156 1 18.72 289 ASP A C 1
ATOM 2031 O O . ASP A 1 289 ? 24.344 -53.625 -0.439 1 18.72 289 ASP A O 1
ATOM 2035 N N . GLY A 1 290 ? 23.516 -55.5 -0.835 1 17.33 290 GLY A N 1
ATOM 2036 C CA . GLY A 1 290 ? 22.906 -56.031 0.368 1 17.33 290 GLY A CA 1
ATOM 2037 C C . GLY A 1 290 ? 23.906 -56.469 1.415 1 17.33 290 GLY A C 1
ATOM 2038 O O . GLY A 1 290 ? 24.547 -57.5 1.276 1 17.33 290 GLY A O 1
ATOM 2039 N N . ARG A 1 291 ? 24.906 -55.469 1.812 1 18.22 291 ARG A N 1
ATOM 2040 C CA . ARG A 1 291 ? 25.688 -56 2.908 1 18.22 291 ARG A CA 1
ATOM 2041 C C . ARG A 1 291 ? 24.797 -56.5 4.047 1 18.22 291 ARG A C 1
ATOM 2043 O O . ARG A 1 291 ? 23.875 -55.781 4.465 1 18.22 291 ARG A O 1
ATOM 2050 N N . SER A 1 292 ? 24.859 -57.812 4.418 1 16.31 292 SER A N 1
ATOM 2051 C CA . SER A 1 292 ? 24.359 -58.75 5.422 1 16.31 292 SER A CA 1
ATOM 2052 C C . SER A 1 292 ? 24.703 -58.281 6.832 1 16.31 292 SER A C 1
ATOM 2054 O O . SER A 1 292 ? 25.641 -57.5 7.02 1 16.31 292 SER A O 1
ATOM 2056 N N . GLY A 1 293 ? 23.781 -58.469 7.891 1 16.73 293 GLY A N 1
ATOM 2057 C CA . GLY A 1 293 ? 23.375 -58.219 9.266 1 16.73 293 GLY A CA 1
ATOM 2058 C C . GLY A 1 293 ? 24.344 -58.812 10.281 1 16.73 293 GLY A C 1
ATOM 2059 O O . GLY A 1 293 ? 24.031 -58.875 11.477 1 16.73 293 GLY A O 1
ATOM 2060 N N . GLY A 1 294 ? 25.625 -59.219 10.016 1 15.35 294 GLY A N 1
ATOM 2061 C CA . GLY A 1 294 ? 25.812 -60.25 11.047 1 15.35 294 GLY A CA 1
ATOM 2062 C C . GLY A 1 294 ? 25.891 -59.656 12.445 1 15.35 294 GLY A C 1
ATOM 2063 O O . GLY A 1 294 ? 24.859 -59.469 13.102 1 15.35 294 GLY A O 1
ATOM 2064 N N . GLY A 1 295 ? 27.156 -59.625 13.125 1 15.08 295 GLY A N 1
ATOM 2065 C CA . GLY A 1 295 ? 27.531 -60.406 14.289 1 15.08 295 GLY A CA 1
ATOM 2066 C C . GLY A 1 295 ? 27.406 -59.656 15.594 1 15.08 295 GLY A C 1
ATOM 2067 O O . GLY A 1 295 ? 26.453 -59.844 16.359 1 15.08 295 GLY A O 1
ATOM 2068 N N . ASP A 1 296 ? 28.547 -59.031 16.25 1 15.24 296 ASP A N 1
ATOM 2069 C CA . ASP A 1 296 ? 29.078 -59.594 17.484 1 15.24 296 ASP A CA 1
ATOM 2070 C C . ASP A 1 296 ? 28.562 -58.812 18.703 1 15.24 296 ASP A C 1
ATOM 2072 O O . ASP A 1 296 ? 28.125 -57.656 18.562 1 15.24 296 ASP A O 1
ATOM 2076 N N . ALA A 1 297 ? 28.828 -59.406 20.047 1 16.11 297 ALA A N 1
ATOM 2077 C CA . ALA A 1 297 ? 28.469 -59.688 21.438 1 16.11 297 ALA A CA 1
ATOM 2078 C C . ALA A 1 297 ? 29.016 -58.625 22.375 1 16.11 297 ALA A C 1
ATOM 2080 O O . ALA A 1 297 ? 28.422 -58.375 23.438 1 16.11 297 ALA A O 1
ATOM 2081 N N . SER A 1 298 ? 30.297 -57.812 22.188 1 14.43 298 SER A N 1
ATOM 2082 C CA . SER A 1 298 ? 31.094 -58 23.391 1 14.43 298 SER A CA 1
ATOM 2083 C C . SER A 1 298 ? 30.672 -57.062 24.5 1 14.43 298 SER A C 1
ATOM 2085 O O . SER A 1 298 ? 29.984 -56.062 24.25 1 14.43 298 SER A O 1
ATOM 2087 N N . GLY A 1 299 ? 31.688 -56.844 25.641 1 14.67 299 GLY A N 1
ATOM 2088 C CA . GLY A 1 299 ? 31.859 -57.031 27.062 1 14.67 299 GLY A CA 1
ATOM 2089 C C . GLY A 1 299 ? 31.859 -55.75 27.859 1 14.67 299 GLY A C 1
ATOM 2090 O O . GLY A 1 299 ? 31.062 -55.594 28.781 1 14.67 299 GLY A O 1
ATOM 2091 N N . GLY A 1 300 ? 33.062 -54.906 28.062 1 14.13 300 GLY A N 1
ATOM 2092 C CA . GLY A 1 300 ? 33.781 -54.875 29.328 1 14.13 300 GLY A CA 1
ATOM 2093 C C . GLY A 1 300 ? 33.406 -53.688 30.203 1 14.13 300 GLY A C 1
ATOM 2094 O O . GLY A 1 300 ? 32.688 -52.781 29.75 1 14.13 300 GLY A O 1
ATOM 2095 N N . GLY A 1 301 ? 34.5 -52.875 30.797 1 14.52 301 GLY A N 1
ATOM 2096 C CA . GLY A 1 301 ? 35.062 -52.75 32.125 1 14.52 301 GLY A CA 1
ATOM 2097 C C . GLY A 1 301 ? 34.781 -51.375 32.75 1 14.52 301 GLY A C 1
ATOM 2098 O O . GLY A 1 301 ? 34.406 -50.438 32.062 1 14.52 301 GLY A O 1
ATOM 2099 N N . ALA A 1 302 ? 35.156 -51.188 34.125 1 15.36 302 ALA A N 1
ATOM 2100 C CA . ALA A 1 302 ? 34.75 -50.625 35.406 1 15.36 302 ALA A CA 1
ATOM 2101 C C . ALA A 1 302 ? 35.281 -49.188 35.594 1 15.36 302 ALA A C 1
ATOM 2103 O O . ALA A 1 302 ? 34.531 -48.281 35.938 1 15.36 302 ALA A O 1
ATOM 2104 N N . ASN A 1 303 ? 36.625 -48.812 35.688 1 14.11 303 ASN A N 1
ATOM 2105 C CA . ASN A 1 303 ? 37.156 -48.438 37 1 14.11 303 ASN A CA 1
ATOM 2106 C C . ASN A 1 303 ? 37.156 -46.906 37.188 1 14.11 303 ASN A C 1
ATOM 2108 O O . ASN A 1 303 ? 36.969 -46.156 36.219 1 14.11 303 ASN A O 1
ATOM 2112 N N . GLY A 1 304 ? 38.344 -46.25 37.875 1 14.39 304 GLY A N 1
ATOM 2113 C CA . GLY A 1 304 ? 38.688 -45.688 39.156 1 14.39 304 GLY A CA 1
ATOM 2114 C C . GLY A 1 304 ? 38.875 -44.188 39.156 1 14.39 304 GLY A C 1
ATOM 2115 O O . GLY A 1 304 ? 38.219 -43.5 39.906 1 14.39 304 GLY A O 1
ATOM 2116 N N . GLY A 1 305 ? 40 -43.594 38.844 1 14.21 305 GLY A N 1
ATOM 2117 C CA . GLY A 1 305 ? 40.938 -42.938 39.75 1 14.21 305 GLY A CA 1
ATOM 2118 C C . GLY A 1 305 ? 40.75 -41.438 39.781 1 14.21 305 GLY A C 1
ATOM 2119 O O . GLY A 1 305 ? 40.156 -40.844 38.875 1 14.21 305 GLY A O 1
ATOM 2120 N N . ASP A 1 306 ? 41.438 -40.656 40.812 1 15.52 306 ASP A N 1
ATOM 2121 C CA . ASP A 1 306 ? 41.344 -39.625 41.844 1 15.52 306 ASP A CA 1
ATOM 2122 C C . ASP A 1 306 ? 41.875 -38.281 41.344 1 15.52 306 ASP A C 1
ATOM 2124 O O . ASP A 1 306 ? 41.312 -37.219 41.625 1 15.52 306 ASP A O 1
ATOM 2128 N N . GLY A 1 307 ? 43 -38.188 40.75 1 14.09 307 GLY A N 1
ATOM 2129 C CA . GLY A 1 307 ? 44.094 -37.344 41.281 1 14.09 307 GLY A CA 1
ATOM 2130 C C . GLY A 1 307 ? 43.844 -35.875 41.094 1 14.09 307 GLY A C 1
ATOM 2131 O O . GLY A 1 307 ? 43 -35.469 40.281 1 14.09 307 GLY A O 1
ATOM 2132 N N . SER A 1 308 ? 44.844 -35.031 41.531 1 14.67 308 SER A N 1
ATOM 2133 C CA . SER A 1 308 ? 45.25 -33.906 42.344 1 14.67 308 SER A CA 1
ATOM 2134 C C . SER A 1 308 ? 45.281 -32.625 41.5 1 14.67 308 SER A C 1
ATOM 2136 O O . SER A 1 308 ? 45.094 -32.625 40.312 1 14.67 308 SER A O 1
ATOM 2138 N N . ARG A 1 309 ? 46.5 -31.875 41.656 1 15.1 309 ARG A N 1
ATOM 2139 C CA . ARG A 1 309 ? 47 -30.641 42.219 1 15.1 309 ARG A CA 1
ATOM 2140 C C . ARG A 1 309 ? 46.938 -29.5 41.188 1 15.1 309 ARG A C 1
ATOM 2142 O O . ARG A 1 309 ? 46.719 -29.734 40 1 15.1 309 ARG A O 1
ATOM 2149 N N . ARG A 1 310 ? 47.812 -28.422 41.375 1 14.97 310 ARG A N 1
ATOM 2150 C CA . ARG A 1 310 ? 47.844 -26.984 41.688 1 14.97 310 ARG A CA 1
ATOM 2151 C C . ARG A 1 310 ? 48.188 -26.156 40.469 1 14.97 310 ARG A C 1
ATOM 2153 O O . ARG A 1 310 ? 47.562 -25.109 40.219 1 14.97 310 ARG A O 1
ATOM 2160 N N . GLY A 1 311 ? 49.406 -26.438 39.969 1 14.48 311 GLY A N 1
ATOM 2161 C CA . GLY A 1 311 ? 50.469 -25.453 39.875 1 14.48 311 GLY A CA 1
ATOM 2162 C C . GLY A 1 311 ? 50.188 -24.375 38.844 1 14.48 311 GLY A C 1
ATOM 2163 O O . GLY A 1 311 ? 49.25 -24.516 38.031 1 14.48 311 GLY A O 1
ATOM 2164 N N . SER A 1 312 ? 51.156 -23.656 38.562 1 15.37 312 SER A N 1
ATOM 2165 C CA . SER A 1 312 ? 51.719 -22.312 38.469 1 15.37 312 SER A CA 1
ATOM 2166 C C . SER A 1 312 ? 51.5 -21.719 37.062 1 15.37 312 SER A C 1
ATOM 2168 O O . SER A 1 312 ? 50.969 -20.609 36.938 1 15.37 312 SER A O 1
ATOM 2170 N N . SER A 1 313 ? 52.406 -22.047 36.281 1 15.2 313 SER A N 1
ATOM 2171 C CA . SER A 1 313 ? 53.375 -21.172 35.562 1 15.2 313 SER A CA 1
ATOM 2172 C C . SER A 1 313 ? 52.719 -20.516 34.344 1 15.2 313 SER A C 1
ATOM 2174 O O . SER A 1 313 ? 51.812 -21.078 33.75 1 15.2 313 SER A O 1
ATOM 2176 N N . ALA A 1 314 ? 52.969 -19.203 34.156 1 16.86 314 ALA A N 1
ATOM 2177 C CA . ALA A 1 314 ? 52.656 -17.953 33.5 1 16.86 314 ALA A CA 1
ATOM 2178 C C . ALA A 1 314 ? 52.875 -18.047 31.984 1 16.86 314 ALA A C 1
ATOM 2180 O O . ALA A 1 314 ? 53.969 -17.734 31.5 1 16.86 314 ALA A O 1
ATOM 2181 N N . SER A 1 315 ? 52.375 -19.141 31.281 1 14.46 315 SER A N 1
ATOM 2182 C CA . SER A 1 315 ? 52.969 -19.531 30 1 14.46 315 SER A CA 1
ATOM 2183 C C . SER A 1 315 ? 52.719 -18.469 28.938 1 14.46 315 SER A C 1
ATOM 2185 O O . SER A 1 315 ? 52.625 -18.781 27.75 1 14.46 315 SER A O 1
ATOM 2187 N N . GLY A 1 316 ? 52.906 -17.266 29.188 1 15.51 316 GLY A N 1
ATOM 2188 C CA . GLY A 1 316 ? 52.312 -16.438 28.141 1 15.51 316 GLY A CA 1
ATOM 2189 C C . GLY A 1 316 ? 52.844 -16.734 26.75 1 15.51 316 GLY A C 1
ATOM 2190 O O . GLY A 1 316 ? 54 -16.469 26.469 1 15.51 316 GLY A O 1
ATOM 2191 N N . SER A 1 317 ? 52.5 -17.688 26.078 1 14.56 317 SER A N 1
ATOM 2192 C CA . SER A 1 317 ? 53.188 -18.266 24.922 1 14.56 317 SER A CA 1
ATOM 2193 C C . SER A 1 317 ? 53.219 -17.297 23.75 1 14.56 317 SER A C 1
ATOM 2195 O O . SER A 1 317 ? 54.25 -17.094 23.141 1 14.56 317 SER A O 1
ATOM 2197 N N . ASP A 1 318 ? 52.125 -17.078 22.938 1 14.27 318 ASP A N 1
ATOM 2198 C CA . ASP A 1 318 ? 52.219 -17.766 21.656 1 14.27 318 ASP A CA 1
ATOM 2199 C C . ASP A 1 318 ? 52.938 -16.922 20.625 1 14.27 318 ASP A C 1
ATOM 2201 O O . ASP A 1 318 ? 53.125 -15.711 20.828 1 14.27 318 ASP A O 1
ATOM 2205 N N . GLY A 1 319 ? 52.562 -17.109 19.297 1 14.82 319 GLY A N 1
ATOM 2206 C CA . GLY A 1 319 ? 53.062 -17.719 18.078 1 14.82 319 GLY A CA 1
ATOM 2207 C C . GLY A 1 319 ? 53.531 -16.703 17.062 1 14.82 319 GLY A C 1
ATOM 2208 O O . GLY A 1 319 ? 53.281 -15.5 17.203 1 14.82 319 GLY A O 1
ATOM 2209 N N . SER A 1 320 ? 53.625 -17.25 15.844 1 14.97 320 SER A N 1
ATOM 2210 C CA . SER A 1 320 ? 54.469 -17.484 14.68 1 14.97 320 SER A CA 1
ATOM 2211 C C . SER A 1 320 ? 54.312 -16.344 13.664 1 14.97 320 SER A C 1
ATOM 2213 O O . SER A 1 320 ? 55.312 -15.734 13.266 1 14.97 320 SER A O 1
ATOM 2215 N N . GLY A 1 321 ? 53.531 -16.562 12.57 1 14.29 321 GLY A N 1
ATOM 2216 C CA . GLY A 1 321 ? 53.969 -16.938 11.234 1 14.29 321 GLY A CA 1
ATOM 2217 C C . GLY A 1 321 ? 53.844 -15.797 10.234 1 14.29 321 GLY A C 1
ATOM 2218 O O . GLY A 1 321 ? 54 -16 9.031 1 14.29 321 GLY A O 1
ATOM 2219 N N . SER A 1 322 ? 54.031 -14.562 10.664 1 15.55 322 SER A N 1
ATOM 2220 C CA . SER A 1 322 ? 53.594 -13.742 9.539 1 15.55 322 SER A CA 1
ATOM 2221 C C . SER A 1 322 ? 54.375 -14.102 8.273 1 15.55 322 SER A C 1
ATOM 2223 O O . SER A 1 322 ? 55.531 -13.781 8.141 1 15.55 322 SER A O 1
ATOM 2225 N N . SER A 1 323 ? 54.312 -15.242 7.715 1 14.17 323 SER A N 1
ATOM 2226 C CA . SER A 1 323 ? 55.125 -15.633 6.559 1 14.17 323 SER A CA 1
ATOM 2227 C C . SER A 1 323 ? 54.938 -14.656 5.402 1 14.17 323 SER A C 1
ATOM 2229 O O . SER A 1 323 ? 55.938 -14.18 4.836 1 14.17 323 SER A O 1
ATOM 2231 N N . ASP A 1 324 ? 53.938 -14.961 4.586 1 14.37 324 ASP A N 1
ATOM 2232 C CA . ASP A 1 324 ? 54.25 -15.484 3.266 1 14.37 324 ASP A CA 1
ATOM 2233 C C . ASP A 1 324 ? 54.594 -14.359 2.289 1 14.37 324 ASP A C 1
ATOM 2235 O O . ASP A 1 324 ? 55.75 -14.148 1.934 1 14.37 324 ASP A O 1
ATOM 2239 N N . GLY A 1 325 ? 53.688 -14.281 1.268 1 15.31 325 GLY A N 1
ATOM 2240 C CA . GLY A 1 325 ? 53.875 -14.586 -0.143 1 15.31 325 GLY A CA 1
ATOM 2241 C C . GLY A 1 325 ? 54.25 -13.375 -0.971 1 15.31 325 GLY A C 1
ATOM 2242 O O . GLY A 1 325 ? 54.031 -12.234 -0.552 1 15.31 325 GLY A O 1
ATOM 2243 N N . THR A 1 326 ? 55.219 -13.617 -1.825 1 16.5 326 THR A N 1
ATOM 2244 C CA . THR A 1 326 ? 55.969 -13.07 -2.953 1 16.5 326 THR A CA 1
ATOM 2245 C C . THR A 1 326 ? 55 -12.531 -4.023 1 16.5 326 THR A C 1
ATOM 2247 O O . THR A 1 326 ? 54.031 -13.195 -4.391 1 16.5 326 THR A O 1
ATOM 2250 N N . ARG A 1 327 ? 54.844 -11.227 -4.031 1 16.72 327 ARG A N 1
ATOM 2251 C CA . ARG A 1 327 ? 54.094 -10.398 -4.957 1 16.72 327 ARG A CA 1
ATOM 2252 C C . ARG A 1 327 ? 54.531 -10.609 -6.395 1 16.72 327 ARG A C 1
ATOM 2254 O O . ARG A 1 327 ? 54.344 -9.75 -7.254 1 16.72 327 ARG A O 1
ATOM 2261 N N . GLY A 1 328 ? 54.906 -11.938 -6.797 1 15.77 328 GLY A N 1
ATOM 2262 C CA . GLY A 1 328 ? 55.438 -11.891 -8.156 1 15.77 328 GLY A CA 1
ATOM 2263 C C . GLY A 1 328 ? 54.438 -11.344 -9.156 1 15.77 328 GLY A C 1
ATOM 2264 O O . GLY A 1 328 ? 53.219 -11.422 -8.945 1 15.77 328 GLY A O 1
ATOM 2265 N N . SER A 1 329 ? 54.812 -10.352 -9.961 1 18.73 329 SER A N 1
ATOM 2266 C CA . SER A 1 329 ? 54.344 -9.492 -11.031 1 18.73 329 SER A CA 1
ATOM 2267 C C . SER A 1 329 ? 53.812 -10.312 -12.211 1 18.73 329 SER A C 1
ATOM 2269 O O . SER A 1 329 ? 53.469 -9.758 -13.258 1 18.73 329 SER A O 1
ATOM 2271 N N . SER A 1 330 ? 53.781 -11.711 -11.992 1 16.62 330 SER A N 1
ATOM 2272 C CA . SER A 1 330 ? 53.844 -12.195 -13.367 1 16.62 330 SER A CA 1
ATOM 2273 C C . SER A 1 330 ? 52.656 -11.719 -14.18 1 16.62 330 SER A C 1
ATOM 2275 O O . SER A 1 330 ? 51.594 -11.398 -13.625 1 16.62 330 SER A O 1
ATOM 2277 N N . GLY A 1 331 ? 52.844 -11.359 -15.492 1 19.05 331 GLY A N 1
ATOM 2278 C CA . GLY A 1 331 ? 52.312 -10.844 -16.75 1 19.05 331 GLY A CA 1
ATOM 2279 C C . GLY A 1 331 ? 51.156 -11.68 -17.297 1 19.05 331 GLY A C 1
ATOM 2280 O O . GLY A 1 331 ? 50.688 -11.422 -18.391 1 19.05 331 GLY A O 1
ATOM 2281 N N . SER A 1 332 ? 50.656 -12.68 -16.406 1 17.89 332 SER A N 1
ATOM 2282 C CA . SER A 1 332 ? 50.156 -13.68 -17.328 1 17.89 332 SER A CA 1
ATOM 2283 C C . SER A 1 332 ? 49.031 -13.102 -18.188 1 17.89 332 SER A C 1
ATOM 2285 O O . SER A 1 332 ? 48.375 -12.109 -17.812 1 17.89 332 SER A O 1
ATOM 2287 N N . GLY A 1 333 ? 49.062 -13.539 -19.484 1 19.77 333 GLY A N 1
ATOM 2288 C CA . GLY A 1 333 ? 48.344 -13.438 -20.734 1 19.77 333 GLY A CA 1
ATOM 2289 C C . GLY A 1 333 ? 46.875 -13.852 -20.625 1 19.77 333 GLY A C 1
ATOM 2290 O O . GLY A 1 333 ? 46.562 -14.992 -20.281 1 19.77 333 GLY A O 1
ATOM 2291 N N . GLY A 1 334 ? 46.156 -13.055 -19.922 1 20.38 334 GLY A N 1
ATOM 2292 C CA . GLY A 1 334 ? 44.75 -13.344 -19.719 1 20.38 334 GLY A CA 1
ATOM 2293 C C . GLY A 1 334 ? 44.031 -13.703 -21 1 20.38 334 GLY A C 1
ATOM 2294 O O . GLY A 1 334 ? 43.938 -12.891 -21.922 1 20.38 334 GLY A O 1
ATOM 2295 N N . GLY A 1 335 ? 44.344 -15 -21.391 1 20.25 335 GLY A N 1
ATOM 2296 C CA . GLY A 1 335 ? 43.594 -15.422 -22.547 1 20.25 335 GLY A CA 1
ATOM 2297 C C . GLY A 1 335 ? 42.094 -15.25 -22.359 1 20.25 335 GLY A C 1
ATOM 2298 O O . GLY A 1 335 ? 41.5 -15.844 -21.469 1 20.25 335 GLY A O 1
ATOM 2299 N N . GLY A 1 336 ? 41.719 -14.008 -22.344 1 24.62 336 GLY A N 1
ATOM 2300 C CA . GLY A 1 336 ? 40.281 -13.742 -22.484 1 24.62 336 GLY A CA 1
ATOM 2301 C C . GLY A 1 336 ? 39.594 -14.641 -23.5 1 24.62 336 GLY A C 1
ATOM 2302 O O . GLY A 1 336 ? 39.906 -14.57 -24.703 1 24.62 336 GLY A O 1
ATOM 2303 N N . GLY A 1 337 ? 39.656 -15.977 -23.156 1 24.19 337 GLY A N 1
ATOM 2304 C CA . GLY A 1 337 ? 38.844 -16.688 -24.141 1 24.19 337 GLY A CA 1
ATOM 2305 C C . GLY A 1 337 ? 37.531 -16 -24.453 1 24.19 337 GLY A C 1
ATOM 2306 O O . GLY A 1 337 ? 36.75 -15.711 -23.547 1 24.19 337 GLY A O 1
ATOM 2307 N N . GLY A 1 338 ? 37.594 -15.086 -25.344 1 27.62 338 GLY A N 1
ATOM 2308 C CA . GLY A 1 338 ? 36.438 -14.586 -26.031 1 27.62 338 GLY A CA 1
ATOM 2309 C C . GLY A 1 338 ? 35.406 -15.656 -26.344 1 27.62 338 GLY A C 1
ATOM 2310 O O . GLY A 1 338 ? 35.75 -16.688 -26.938 1 27.62 338 GLY A O 1
ATOM 2311 N N . ALA A 1 339 ? 34.562 -15.883 -25.281 1 28.64 339 ALA A N 1
ATOM 2312 C CA . ALA A 1 339 ? 33.438 -16.719 -25.703 1 28.64 339 ALA A CA 1
ATOM 2313 C C . ALA A 1 339 ? 33.062 -16.406 -27.141 1 28.64 339 ALA A C 1
ATOM 2315 O O . ALA A 1 339 ? 32.812 -15.258 -27.5 1 28.64 339 ALA A O 1
ATOM 2316 N N . SER A 1 340 ? 33.719 -17.047 -27.969 1 29.33 340 SER A N 1
ATOM 2317 C CA . SER A 1 340 ? 33.188 -17.094 -29.328 1 29.33 340 SER A CA 1
ATOM 2318 C C . SER A 1 340 ? 31.672 -17.141 -29.344 1 29.33 340 SER A C 1
ATOM 2320 O O . SER A 1 340 ? 31.062 -18 -28.703 1 29.33 340 SER A O 1
ATOM 2322 N N . SER A 1 341 ? 31.047 -15.969 -29.469 1 34.22 341 SER A N 1
ATOM 2323 C CA . SER A 1 341 ? 29.656 -15.797 -29.859 1 34.22 341 SER A CA 1
ATOM 2324 C C . SER A 1 341 ? 29.266 -16.797 -30.953 1 34.22 341 SER A C 1
ATOM 2326 O O . SER A 1 341 ? 29.5 -16.547 -32.125 1 34.22 341 SER A O 1
ATOM 2328 N N . SER A 1 342 ? 29.641 -17.984 -30.875 1 34.84 342 SER A N 1
ATOM 2329 C CA . SER A 1 342 ? 28.969 -18.719 -31.938 1 34.84 342 SER A CA 1
ATOM 2330 C C . SER A 1 342 ? 27.484 -18.406 -31.984 1 34.84 342 SER A C 1
ATOM 2332 O O . SER A 1 342 ? 26.875 -18.125 -30.953 1 34.84 342 SER A O 1
ATOM 2334 N N . GLY A 1 343 ? 26.859 -17.969 -32.969 1 40.06 343 GLY A N 1
ATOM 2335 C CA . GLY A 1 343 ? 25.562 -17.5 -33.438 1 40.06 343 GLY A CA 1
ATOM 2336 C C . GLY A 1 343 ? 24.406 -18.297 -32.844 1 40.06 343 GLY A C 1
ATOM 2337 O O . GLY A 1 343 ? 23.297 -18.312 -33.406 1 40.06 343 GLY A O 1
ATOM 2338 N N . GLY A 1 344 ? 24.562 -19.469 -32.156 1 47.94 344 GLY A N 1
ATOM 2339 C CA . GLY A 1 344 ? 23.453 -20.359 -31.891 1 47.94 344 GLY A CA 1
ATOM 2340 C C . GLY A 1 344 ? 22.484 -19.797 -30.859 1 47.94 344 GLY A C 1
ATOM 2341 O O . GLY A 1 344 ? 22.844 -18.906 -30.078 1 47.94 344 GLY A O 1
ATOM 2342 N N . SER A 1 345 ? 21.125 -19.938 -31.125 1 61.25 345 SER A N 1
ATOM 2343 C CA . SER A 1 345 ? 19.984 -19.531 -30.297 1 61.25 345 SER A CA 1
ATOM 2344 C C . SER A 1 345 ? 20.078 -20.141 -28.891 1 61.25 345 SER A C 1
ATOM 2346 O O . SER A 1 345 ? 20.297 -21.344 -28.75 1 61.25 345 SER A O 1
ATOM 2348 N N . ALA A 1 346 ? 20.406 -19.438 -27.75 1 87.62 346 ALA A N 1
ATOM 2349 C CA . ALA A 1 346 ? 20.453 -19.875 -26.359 1 87.62 346 ALA A CA 1
ATOM 2350 C C . ALA A 1 346 ? 19.062 -19.938 -25.734 1 87.62 346 ALA A C 1
ATOM 2352 O O . ALA A 1 346 ? 18.109 -19.391 -26.297 1 87.62 346 ALA A O 1
ATOM 2353 N N . VAL A 1 347 ? 18.859 -20.922 -24.984 1 95.81 347 VAL A N 1
ATOM 2354 C CA . VAL A 1 347 ? 17.609 -21.109 -24.234 1 95.81 347 VAL A CA 1
ATOM 2355 C C . VAL A 1 347 ? 17.828 -20.75 -22.766 1 95.81 347 VAL A C 1
ATOM 2357 O O . VAL A 1 347 ? 18.812 -21.188 -22.156 1 95.81 347 VAL A O 1
ATOM 2360 N N . ALA A 1 348 ? 17.031 -19.875 -22.266 1 97 348 ALA A N 1
ATOM 2361 C CA . ALA A 1 348 ? 16.938 -19.672 -20.828 1 97 348 ALA A CA 1
ATOM 2362 C C . ALA A 1 348 ? 15.742 -20.438 -20.25 1 97 348 ALA A C 1
ATOM 2364 O O . ALA A 1 348 ? 14.594 -20.156 -20.609 1 97 348 ALA A O 1
ATOM 2365 N N . CYS A 1 349 ? 16 -21.359 -19.359 1 97.06 349 CYS A N 1
ATOM 2366 C CA . CYS A 1 349 ? 14.961 -22.203 -18.812 1 97.06 349 CYS A CA 1
ATOM 2367 C C . CYS A 1 349 ? 14.688 -21.844 -17.344 1 97.06 349 CYS A C 1
ATOM 2369 O O . CYS A 1 349 ? 15.57 -22 -16.5 1 97.06 349 CYS A O 1
ATOM 2371 N N . PHE A 1 350 ? 13.484 -21.391 -17.062 1 96.69 350 PHE A N 1
ATOM 2372 C CA . PHE A 1 350 ? 13.023 -21.172 -15.695 1 96.69 350 PHE A CA 1
ATOM 2373 C C . PHE A 1 350 ? 12.555 -22.484 -15.078 1 96.69 350 PHE A C 1
ATOM 2375 O O . PHE A 1 350 ? 11.461 -22.969 -15.367 1 96.69 350 PHE A O 1
ATOM 2382 N N . TYR A 1 351 ? 13.273 -23.078 -14.172 1 93.56 351 TYR A N 1
ATOM 2383 C CA . TYR A 1 351 ? 12.945 -24.438 -13.789 1 93.56 351 TYR A CA 1
ATOM 2384 C C . TYR A 1 351 ? 12.555 -24.516 -12.312 1 93.56 351 TYR A C 1
ATOM 2386 O O . TYR A 1 351 ? 12.109 -25.547 -11.836 1 93.56 351 TYR A O 1
ATOM 2394 N N . SER A 1 352 ? 12.719 -23.391 -11.602 1 91.62 352 SER A N 1
ATOM 2395 C CA . SER A 1 352 ? 12.32 -23.359 -10.203 1 91.62 352 SER A CA 1
ATOM 2396 C C . SER A 1 352 ? 11.828 -21.969 -9.805 1 91.62 352 SER A C 1
ATOM 2398 O O . SER A 1 352 ? 12.523 -20.969 -10.039 1 91.62 352 SER A O 1
ATOM 2400 N N . ILE A 1 353 ? 10.648 -21.906 -9.32 1 91.94 353 ILE A N 1
ATOM 2401 C CA . ILE A 1 353 ? 10.086 -20.688 -8.766 1 91.94 353 ILE A CA 1
ATOM 2402 C C . ILE A 1 353 ? 9.359 -21 -7.457 1 91.94 353 ILE A C 1
ATOM 2404 O O . ILE A 1 353 ? 8.477 -21.859 -7.418 1 91.94 353 ILE A O 1
ATOM 2408 N N . LYS A 1 354 ? 9.766 -20.391 -6.383 1 88.31 354 LYS A N 1
ATOM 2409 C CA . LYS A 1 354 ? 9.188 -20.719 -5.082 1 88.31 354 LYS A CA 1
ATOM 2410 C C . LYS A 1 354 ? 8.922 -19.453 -4.266 1 88.31 354 LYS A C 1
ATOM 2412 O O . LYS A 1 354 ? 9.758 -18.547 -4.238 1 88.31 354 LYS A O 1
ATOM 2417 N N . SER A 1 355 ? 7.734 -19.422 -3.719 1 88.38 355 SER A N 1
ATOM 2418 C CA . SER A 1 355 ? 7.414 -18.359 -2.773 1 88.38 355 SER A CA 1
ATOM 2419 C C . SER A 1 355 ? 7.891 -18.703 -1.367 1 88.38 355 SER A C 1
ATOM 2421 O O . SER A 1 355 ? 7.789 -19.859 -0.939 1 88.38 355 SER A O 1
ATOM 2423 N N . THR A 1 356 ? 8.344 -17.719 -0.605 1 83.94 356 THR A N 1
ATOM 2424 C CA . THR A 1 356 ? 8.953 -17.984 0.691 1 83.94 356 THR A CA 1
ATOM 2425 C C . THR A 1 356 ? 8.062 -17.5 1.825 1 83.94 356 THR A C 1
ATOM 2427 O O . THR A 1 356 ? 8.328 -17.766 2.998 1 83.94 356 THR A O 1
ATOM 2430 N N . GLN A 1 357 ? 6.992 -16.812 1.511 1 87.75 357 GLN A N 1
ATOM 2431 C CA . GLN A 1 357 ? 6.145 -16.219 2.539 1 87.75 357 GLN A CA 1
ATOM 2432 C C . GLN A 1 357 ? 4.707 -16.734 2.422 1 87.75 357 GLN A C 1
ATOM 2434 O O . GLN A 1 357 ? 3.934 -16.234 1.6 1 87.75 357 GLN A O 1
ATOM 2439 N N . PRO A 1 358 ? 4.262 -17.641 3.307 1 90.75 358 PRO A N 1
ATOM 2440 C CA . PRO A 1 358 ? 2.9 -18.172 3.227 1 90.75 358 PRO A CA 1
ATOM 2441 C C . PRO A 1 358 ? 1.833 -17.078 3.328 1 90.75 358 PRO A C 1
ATOM 2443 O O . PRO A 1 358 ? 0.77 -17.203 2.713 1 90.75 358 PRO A O 1
ATOM 2446 N N . GLY A 1 359 ? 2.16 -16.078 4.102 1 94.81 359 GLY A N 1
ATOM 2447 C CA . GLY A 1 359 ? 1.209 -14.984 4.281 1 94.81 359 GLY A CA 1
ATOM 2448 C C . GLY A 1 359 ? 0.932 -14.219 3.002 1 94.81 359 GLY A C 1
ATOM 2449 O O . GLY A 1 359 ? -0.025 -13.445 2.932 1 94.81 359 GLY A O 1
ATOM 2450 N N . LEU A 1 360 ? 1.728 -14.469 2.008 1 95.31 360 LEU A N 1
ATOM 2451 C CA . LEU A 1 360 ? 1.574 -13.758 0.745 1 95.31 360 LEU A CA 1
ATOM 2452 C C . LEU A 1 360 ? 1.087 -14.695 -0.355 1 95.31 360 LEU A C 1
ATOM 2454 O O . LEU A 1 360 ? 1.095 -14.328 -1.534 1 95.31 360 LEU A O 1
ATOM 2458 N N . SER A 1 361 ? 0.639 -15.836 0.044 1 91.81 361 SER A N 1
ATOM 2459 C CA . SER A 1 361 ? 0.108 -16.797 -0.918 1 91.81 361 SER A CA 1
ATOM 2460 C C . SER A 1 361 ? -1.098 -16.234 -1.659 1 91.81 361 SER A C 1
ATOM 2462 O O . SER A 1 361 ? -1.936 -15.555 -1.062 1 91.81 361 SER A O 1
ATOM 2464 N N . GLY A 1 362 ? -1.069 -16.391 -2.939 1 88.75 362 GLY A N 1
ATOM 2465 C CA . GLY A 1 362 ? -2.203 -15.953 -3.74 1 88.75 362 GLY A CA 1
ATOM 2466 C C . GLY A 1 362 ? -2.033 -14.555 -4.305 1 88.75 362 GLY A C 1
ATOM 2467 O O . GLY A 1 362 ? -2.893 -14.07 -5.043 1 88.75 362 GLY A O 1
ATOM 2468 N N . LEU A 1 363 ? -0.945 -13.664 -4.027 1 89.88 363 LEU A N 1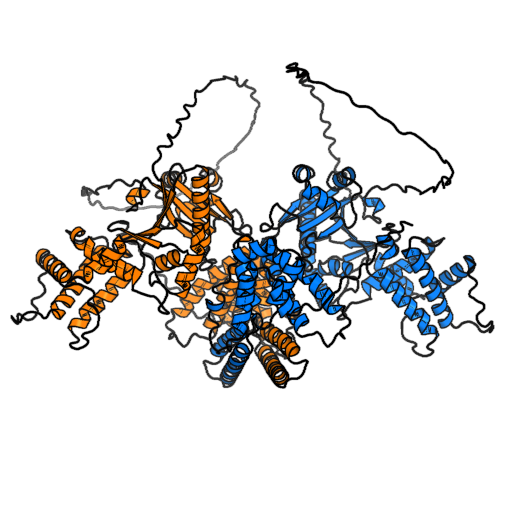
ATOM 2469 C CA . LEU A 1 363 ? -0.74 -12.297 -4.492 1 89.88 363 LEU A CA 1
ATOM 2470 C C . LEU A 1 363 ? 0.039 -12.281 -5.805 1 89.88 363 LEU A C 1
ATOM 2472 O O . LEU A 1 363 ? 0.546 -11.234 -6.215 1 89.88 363 LEU A O 1
ATOM 2476 N N . ASP A 1 364 ? 0.01 -13.094 -6.645 1 87.31 364 ASP A N 1
ATOM 2477 C CA . ASP A 1 364 ? 0.595 -13.18 -7.98 1 87.31 364 ASP A CA 1
ATOM 2478 C C . ASP A 1 364 ? 2.064 -12.766 -7.965 1 87.31 364 ASP A C 1
ATOM 2480 O O . ASP A 1 364 ? 2.537 -12.102 -8.883 1 87.31 364 ASP A O 1
ATOM 2484 N N . LEU A 1 365 ? 2.838 -12.953 -6.969 1 93.88 365 LEU A N 1
ATOM 2485 C CA . LEU A 1 365 ? 4.254 -12.602 -6.871 1 93.88 365 LEU A CA 1
ATOM 2486 C C . LEU A 1 365 ? 5.086 -13.453 -7.828 1 93.88 365 LEU A C 1
ATOM 2488 O O . LEU A 1 365 ? 6.059 -12.961 -8.406 1 93.88 365 LEU A O 1
ATOM 2492 N N . GLY A 1 366 ? 4.652 -14.672 -7.965 1 93.12 366 GLY A N 1
ATOM 2493 C CA . GLY A 1 366 ? 5.309 -15.531 -8.938 1 93.12 366 GLY A CA 1
ATOM 2494 C C . GLY A 1 366 ? 5.203 -15 -10.359 1 93.12 366 GLY A C 1
ATOM 2495 O O . GLY A 1 366 ? 6.184 -15.016 -11.109 1 93.12 366 GLY A O 1
ATOM 2496 N N . ARG A 1 367 ? 4.055 -14.531 -10.664 1 91.75 367 ARG A N 1
ATOM 2497 C CA . ARG A 1 367 ? 3.82 -13.945 -11.977 1 91.75 367 ARG A CA 1
ATOM 2498 C C . ARG A 1 367 ? 4.746 -12.758 -12.227 1 91.75 367 ARG A C 1
ATOM 2500 O O . ARG A 1 367 ? 5.422 -12.695 -13.25 1 91.75 367 ARG A O 1
ATOM 2507 N N . THR A 1 368 ? 4.785 -11.914 -11.25 1 92.5 368 THR A N 1
ATOM 2508 C CA . THR A 1 368 ? 5.641 -10.734 -11.367 1 92.5 368 THR A CA 1
ATOM 2509 C C . THR A 1 368 ? 7.098 -11.141 -11.555 1 92.5 368 THR A C 1
ATOM 2511 O O . THR A 1 368 ? 7.805 -10.57 -12.391 1 92.5 368 THR A O 1
ATOM 2514 N N . THR A 1 369 ? 7.5 -12.125 -10.875 1 95.06 369 THR A N 1
ATOM 2515 C CA . THR A 1 369 ? 8.891 -12.562 -10.891 1 95.06 369 THR A CA 1
ATOM 2516 C C . THR A 1 369 ? 9.273 -13.109 -12.266 1 95.06 369 THR A C 1
ATOM 2518 O O . THR A 1 369 ? 10.242 -12.656 -12.867 1 95.06 369 THR A O 1
ATOM 2521 N N . ILE A 1 370 ? 8.492 -14.008 -12.758 1 95.88 370 ILE A N 1
ATOM 2522 C CA . ILE A 1 370 ? 8.859 -14.68 -14 1 95.88 370 ILE A CA 1
ATOM 2523 C C . ILE A 1 370 ? 8.758 -13.703 -15.164 1 95.88 370 ILE A C 1
ATOM 2525 O O . ILE A 1 370 ? 9.609 -13.703 -16.062 1 95.88 370 ILE A O 1
ATOM 2529 N N . LEU A 1 371 ? 7.75 -12.875 -15.211 1 94.19 371 LEU A N 1
ATOM 2530 C CA . LEU A 1 371 ? 7.574 -11.938 -16.328 1 94.19 371 LEU A CA 1
ATOM 2531 C C . LEU A 1 371 ? 8.68 -10.883 -16.328 1 94.19 371 LEU A C 1
ATOM 2533 O O . LEU A 1 371 ? 9.203 -10.531 -17.375 1 94.19 371 LEU A O 1
ATOM 2537 N N . ARG A 1 372 ? 9.047 -10.422 -15.164 1 94.62 372 ARG A N 1
ATOM 2538 C CA . ARG A 1 372 ? 10.125 -9.438 -15.102 1 94.62 372 ARG A CA 1
ATOM 2539 C C . ARG A 1 372 ? 11.461 -10.055 -15.477 1 94.62 372 ARG A C 1
ATOM 2541 O O . ARG A 1 372 ? 12.258 -9.438 -16.188 1 94.62 372 ARG A O 1
ATOM 2548 N N . ALA A 1 373 ? 11.688 -11.25 -14.984 1 96.5 373 ALA A N 1
ATOM 2549 C CA . ALA A 1 373 ? 12.906 -11.953 -15.359 1 96.5 373 ALA A CA 1
ATOM 2550 C C . ALA A 1 373 ? 12.961 -12.195 -16.859 1 96.5 373 ALA A C 1
ATOM 2552 O O . ALA A 1 373 ? 14 -11.977 -17.5 1 96.5 373 ALA A O 1
ATOM 2553 N N . ALA A 1 374 ? 11.836 -12.625 -17.422 1 96.62 374 ALA A N 1
ATOM 2554 C CA . ALA A 1 374 ? 11.766 -12.867 -18.859 1 96.62 374 ALA A CA 1
ATOM 2555 C C . ALA A 1 374 ? 12.055 -11.594 -19.656 1 96.62 374 ALA A C 1
ATOM 2557 O O . ALA A 1 374 ? 12.805 -11.617 -20.625 1 96.62 374 ALA A O 1
ATOM 2558 N N . ARG A 1 375 ? 11.5 -10.469 -19.25 1 94.38 375 ARG A N 1
ATOM 2559 C CA . ARG A 1 375 ? 11.727 -9.195 -19.922 1 94.38 375 ARG A CA 1
ATOM 2560 C C . ARG A 1 375 ? 13.188 -8.773 -19.828 1 94.38 375 ARG A C 1
ATOM 2562 O O . ARG A 1 375 ? 13.773 -8.32 -20.812 1 94.38 375 ARG A O 1
ATOM 2569 N N . GLU A 1 376 ? 13.734 -8.953 -18.656 1 94.56 376 GLU A N 1
ATOM 2570 C CA . GLU A 1 376 ? 15.133 -8.586 -18.453 1 94.56 376 GLU A CA 1
ATOM 2571 C C . GLU A 1 376 ? 16.062 -9.422 -19.328 1 94.56 376 GLU A C 1
ATOM 2573 O O . GLU A 1 376 ? 16.969 -8.891 -19.969 1 94.56 376 GLU A O 1
ATOM 2578 N N . LEU A 1 377 ? 15.812 -10.68 -19.328 1 95.25 377 LEU A N 1
ATOM 2579 C CA . LEU A 1 377 ? 16.656 -11.586 -20.109 1 95.25 377 LEU A CA 1
ATOM 2580 C C . LEU A 1 377 ? 16.484 -11.336 -21.594 1 95.25 377 LEU A C 1
ATOM 2582 O O . LEU A 1 377 ? 17.469 -11.305 -22.344 1 95.25 377 LEU A O 1
ATOM 2586 N N . ALA A 1 378 ? 15.266 -11.172 -22.016 1 94.94 378 ALA A N 1
ATOM 2587 C CA . ALA A 1 378 ? 15.008 -10.875 -23.422 1 94.94 378 ALA A CA 1
ATOM 2588 C C . ALA A 1 378 ? 15.664 -9.555 -23.828 1 94.94 378 ALA A C 1
ATOM 2590 O O . ALA A 1 378 ? 16.25 -9.461 -24.906 1 94.94 378 ALA A O 1
ATOM 2591 N N . GLY A 1 379 ? 15.523 -8.539 -23 1 93.69 379 GLY A N 1
ATOM 2592 C CA . GLY A 1 379 ? 16.141 -7.254 -23.281 1 93.69 379 GLY A CA 1
ATOM 2593 C C . GLY A 1 379 ? 17.656 -7.332 -23.375 1 93.69 379 GLY A C 1
ATOM 2594 O O . GLY A 1 379 ? 18.25 -6.746 -24.281 1 93.69 379 GLY A O 1
ATOM 2595 N N . ALA A 1 380 ? 18.281 -8.023 -22.453 1 91.62 380 ALA A N 1
ATOM 2596 C CA . ALA A 1 380 ? 19.734 -8.195 -22.453 1 91.62 380 ALA A CA 1
ATOM 2597 C C . ALA A 1 380 ? 20.188 -8.93 -23.703 1 91.62 380 ALA A C 1
ATOM 2599 O O . ALA A 1 380 ? 21.219 -8.57 -24.297 1 91.62 380 ALA A O 1
ATOM 2600 N N . ALA A 1 381 ? 19.438 -9.922 -24.047 1 92.69 381 ALA A N 1
ATOM 2601 C CA . ALA A 1 381 ? 19.781 -10.672 -25.266 1 92.69 381 ALA A CA 1
ATOM 2602 C C . ALA A 1 381 ? 19.688 -9.789 -26.5 1 92.69 381 ALA A C 1
ATOM 2604 O O . ALA A 1 381 ? 20.578 -9.812 -27.359 1 92.69 381 ALA A O 1
ATOM 2605 N N . ARG A 1 382 ? 18.672 -9.039 -26.578 1 91.19 382 ARG A N 1
ATOM 2606 C CA . ARG A 1 382 ? 18.469 -8.133 -27.703 1 91.19 382 ARG A CA 1
ATOM 2607 C C . ARG A 1 382 ? 19.594 -7.109 -27.781 1 91.19 382 ARG A C 1
ATOM 2609 O O . ARG A 1 382 ? 20.109 -6.828 -28.875 1 91.19 382 ARG A O 1
ATOM 2616 N N . ALA A 1 383 ? 19.953 -6.578 -26.688 1 91.88 383 ALA A N 1
ATOM 2617 C CA . ALA A 1 383 ? 21.031 -5.598 -26.625 1 91.88 383 ALA A CA 1
ATOM 2618 C C . ALA A 1 383 ? 22.344 -6.199 -27.094 1 91.88 383 ALA A C 1
ATOM 2620 O O . ALA A 1 383 ? 23.188 -5.504 -27.688 1 91.88 383 ALA A O 1
ATOM 2621 N N . GLY A 1 384 ? 22.484 -7.453 -26.875 1 91.38 384 GLY A N 1
ATOM 2622 C CA . GLY A 1 384 ? 23.688 -8.148 -27.297 1 91.38 384 GLY A CA 1
ATOM 2623 C C . GLY A 1 384 ? 23.594 -8.719 -28.703 1 91.38 384 GLY A C 1
ATOM 2624 O O . GLY A 1 384 ? 24.531 -9.344 -29.188 1 91.38 384 GLY A O 1
ATOM 2625 N N . GLY A 1 385 ? 22.438 -8.555 -29.312 1 89.38 385 GLY A N 1
ATOM 2626 C CA . GLY A 1 385 ? 22.234 -9.039 -30.656 1 89.38 385 GLY A CA 1
ATOM 2627 C C . GLY A 1 385 ? 22.031 -10.547 -30.734 1 89.38 385 GLY A C 1
ATOM 2628 O O . GLY A 1 385 ? 22.344 -11.172 -31.734 1 89.38 385 GLY A O 1
ATOM 2629 N N . ALA A 1 386 ? 21.672 -11.156 -29.656 1 88.06 386 ALA A N 1
ATOM 2630 C CA . ALA A 1 386 ? 21.484 -12.602 -29.609 1 88.06 386 ALA A CA 1
ATOM 2631 C C . ALA A 1 386 ? 20 -12.953 -29.516 1 88.06 386 ALA A C 1
ATOM 2633 O O . ALA A 1 386 ? 19.172 -12.125 -29.109 1 88.06 386 ALA A O 1
ATOM 2634 N N . ALA A 1 387 ? 19.734 -14.078 -30.125 1 89.25 387 ALA A N 1
ATOM 2635 C CA . ALA A 1 387 ? 18.391 -14.625 -29.953 1 89.25 387 ALA A CA 1
ATOM 2636 C C . ALA A 1 387 ? 18.312 -15.523 -28.719 1 89.25 387 ALA A C 1
ATOM 2638 O O . ALA A 1 387 ? 19.25 -16.281 -28.438 1 89.25 387 ALA A O 1
ATOM 2639 N N . LEU A 1 388 ? 17.328 -15.359 -27.891 1 94.5 388 LEU A N 1
ATOM 2640 C CA . LEU A 1 388 ? 17.172 -16.141 -26.672 1 94.5 388 LEU A CA 1
ATOM 2641 C C . LEU A 1 388 ? 15.742 -16.672 -26.562 1 94.5 388 LEU A C 1
ATOM 2643 O O . LEU A 1 388 ? 14.781 -15.898 -26.672 1 94.5 388 LEU A O 1
ATOM 2647 N N . ARG A 1 389 ? 15.625 -17.969 -26.438 1 96.25 389 ARG A N 1
ATOM 2648 C CA . ARG A 1 389 ? 14.336 -18.562 -26.125 1 96.25 389 ARG A CA 1
ATOM 2649 C C . ARG A 1 389 ? 14.102 -18.609 -24.625 1 96.25 389 ARG A C 1
ATOM 2651 O O . ARG A 1 389 ? 15.031 -18.859 -23.859 1 96.25 389 ARG A O 1
ATOM 2658 N N . LEU A 1 390 ? 12.906 -18.312 -24.25 1 97.69 390 LEU A N 1
ATOM 2659 C CA . LEU A 1 390 ? 12.523 -18.328 -22.844 1 97.69 390 LEU A CA 1
ATOM 2660 C C . LEU A 1 390 ? 11.477 -19.406 -22.578 1 97.69 390 LEU A C 1
ATOM 2662 O O . LEU A 1 390 ? 10.352 -19.312 -23.062 1 97.69 390 LEU A O 1
ATOM 2666 N N . VAL A 1 391 ? 11.844 -20.453 -21.797 1 97.69 391 VAL A N 1
ATOM 2667 C CA . VAL A 1 391 ? 10.93 -21.562 -21.531 1 97.69 391 VAL A CA 1
ATOM 2668 C C . VAL A 1 391 ? 11.023 -21.969 -20.062 1 97.69 391 VAL A C 1
ATOM 2670 O O . VAL A 1 391 ? 11.961 -21.578 -19.359 1 97.69 391 VAL A O 1
ATOM 2673 N N . THR A 1 392 ? 10.023 -22.672 -19.609 1 97.44 392 THR A N 1
ATOM 2674 C CA . THR A 1 392 ? 10.109 -23.297 -18.297 1 97.44 392 THR A CA 1
ATOM 2675 C C . THR A 1 392 ? 10.172 -24.812 -18.422 1 97.44 392 THR A C 1
ATOM 2677 O O . THR A 1 392 ? 10 -25.359 -19.516 1 97.44 392 THR A O 1
ATOM 2680 N N . LEU A 1 393 ? 10.586 -25.453 -17.484 1 97.12 393 LEU A N 1
ATOM 2681 C CA . LEU A 1 393 ? 10.336 -26.859 -17.219 1 97.12 393 LEU A CA 1
ATOM 2682 C C . LEU A 1 393 ? 9.578 -27.047 -15.906 1 97.12 393 LEU A C 1
ATOM 2684 O O . LEU A 1 393 ? 10.156 -26.922 -14.828 1 97.12 393 LEU A O 1
ATOM 2688 N N . SER A 1 394 ? 8.273 -27.328 -16.047 1 96.88 394 SER A N 1
ATOM 2689 C CA . SER A 1 394 ? 7.375 -27.219 -14.906 1 96.88 394 SER A CA 1
ATOM 2690 C C . SER A 1 394 ? 6.711 -28.562 -14.602 1 96.88 394 SER A C 1
ATOM 2692 O O . SER A 1 394 ? 6.445 -29.344 -15.508 1 96.88 394 SER A O 1
ATOM 2694 N N . PRO A 1 395 ? 6.426 -28.766 -13.336 1 95.62 395 PRO A N 1
ATOM 2695 C CA . PRO A 1 395 ? 5.727 -30 -12.953 1 95.62 395 PRO A CA 1
ATOM 2696 C C . PRO A 1 395 ? 4.262 -30 -13.375 1 95.62 395 PRO A C 1
ATOM 2698 O O . PRO A 1 395 ? 3.746 -28.969 -13.836 1 95.62 395 PRO A O 1
ATOM 2701 N N . LEU A 1 396 ? 3.699 -31.125 -13.289 1 96.31 396 LEU A N 1
ATOM 2702 C CA . LEU A 1 396 ? 2.279 -31.344 -13.531 1 96.31 396 LEU A CA 1
ATOM 2703 C C . LEU A 1 396 ? 1.615 -31.984 -12.312 1 96.31 396 LEU A C 1
ATOM 2705 O O . LEU A 1 396 ? 1.17 -33.125 -12.359 1 96.31 396 LEU A O 1
ATOM 2709 N N . PRO A 1 397 ? 1.324 -31.234 -11.258 1 94.81 397 PRO A N 1
ATOM 2710 C CA . PRO A 1 397 ? 1.033 -31.797 -9.938 1 94.81 397 PRO A CA 1
ATOM 2711 C C . PRO A 1 397 ? -0.309 -32.531 -9.891 1 94.81 397 PRO A C 1
ATOM 2713 O O . PRO A 1 397 ? -0.494 -33.438 -9.078 1 94.81 397 PRO A O 1
ATOM 2716 N N . GLY A 1 398 ? -1.271 -32.312 -10.672 1 95.31 398 GLY A N 1
ATOM 2717 C CA . GLY A 1 398 ? -2.586 -32.906 -10.547 1 95.31 398 GLY A CA 1
ATOM 2718 C C . GLY A 1 398 ? -2.812 -34.031 -11.523 1 95.31 398 GLY A C 1
ATOM 2719 O O . GLY A 1 398 ? -3.861 -34.688 -11.5 1 95.31 398 GLY A O 1
ATOM 2720 N N . PHE A 1 399 ? -1.844 -34.438 -12.266 1 97.88 399 PHE A N 1
ATOM 2721 C CA . PHE A 1 399 ? -2.062 -35.344 -13.383 1 97.88 399 PHE A CA 1
ATOM 2722 C C . PHE A 1 399 ? -2.326 -36.75 -12.883 1 97.88 399 PHE A C 1
ATOM 2724 O O . PHE A 1 399 ? -3.303 -37.406 -13.281 1 97.88 399 PHE A O 1
ATOM 2731 N N . ALA A 1 400 ? -1.409 -37.281 -11.977 1 97.81 400 ALA A N 1
ATOM 2732 C CA . ALA A 1 400 ? -1.548 -38.656 -11.5 1 97.81 400 ALA A CA 1
ATOM 2733 C C . ALA A 1 400 ? -2.889 -38.844 -10.797 1 97.81 400 ALA A C 1
ATOM 2735 O O . ALA A 1 400 ? -3.557 -39.875 -11.008 1 97.81 400 ALA A O 1
ATOM 2736 N N . ALA A 1 401 ? -3.273 -37.906 -9.984 1 97.06 401 ALA A N 1
ATOM 2737 C CA . ALA A 1 401 ? -4.551 -38 -9.281 1 97.06 401 ALA A CA 1
ATOM 2738 C C . ALA A 1 401 ? -5.719 -37.969 -10.258 1 97.06 401 ALA A C 1
ATOM 2740 O O . ALA A 1 401 ? -6.684 -38.719 -10.109 1 97.06 401 ALA A O 1
ATOM 2741 N N . TRP A 1 402 ? -5.656 -37.094 -11.18 1 97.31 402 TRP A N 1
ATOM 2742 C CA . TRP A 1 402 ? -6.68 -36.969 -12.219 1 97.31 402 TRP A CA 1
ATOM 2743 C C . TRP A 1 402 ? -6.793 -38.281 -13 1 97.31 402 TRP A C 1
ATOM 2745 O O . TRP A 1 402 ? -7.898 -38.781 -13.227 1 97.31 402 TRP A O 1
ATOM 2755 N N . LEU A 1 403 ? -5.605 -38.844 -13.43 1 97.5 403 LEU A N 1
ATOM 2756 C CA . LEU A 1 403 ? -5.57 -40.062 -14.195 1 97.5 403 LEU A CA 1
ATOM 2757 C C . LEU A 1 403 ? -6.219 -41.219 -13.414 1 97.5 403 LEU A C 1
ATOM 2759 O O . LEU A 1 403 ? -7.023 -41.969 -13.961 1 97.5 403 LEU A O 1
ATOM 2763 N N . ASP A 1 404 ? -5.863 -41.281 -12.203 1 97 404 ASP A N 1
ATOM 2764 C CA . ASP A 1 404 ? -6.426 -42.312 -11.344 1 97 404 ASP A CA 1
ATOM 2765 C C . ASP A 1 404 ? -7.945 -42.188 -11.281 1 97 404 ASP A C 1
ATOM 2767 O O . ASP A 1 404 ? -8.648 -43.219 -11.414 1 97 404 ASP A O 1
ATOM 2771 N N . ALA A 1 405 ? -8.414 -41.031 -11.062 1 95.88 405 ALA A N 1
ATOM 2772 C CA . ALA A 1 405 ? -9.859 -40.812 -10.961 1 95.88 405 ALA A CA 1
ATOM 2773 C C . ALA A 1 405 ? -10.562 -41.156 -12.266 1 95.88 405 ALA A C 1
ATOM 2775 O O . ALA A 1 405 ? -11.633 -41.75 -12.258 1 95.88 405 ALA A O 1
ATOM 2776 N N . ARG A 1 406 ? -10.008 -40.75 -13.391 1 95 406 ARG A N 1
ATOM 2777 C CA . ARG A 1 406 ? -10.609 -41.031 -14.695 1 95 406 ARG A CA 1
ATOM 2778 C C . ARG A 1 406 ? -10.602 -42.5 -15.016 1 95 406 ARG A C 1
ATOM 2780 O O . ARG A 1 406 ? -11.547 -43.031 -15.602 1 95 406 ARG A O 1
ATOM 2787 N N . LEU A 1 407 ? -9.531 -43.156 -14.695 1 94.62 407 LEU A N 1
ATOM 2788 C CA . LEU A 1 407 ? -9.414 -44.594 -14.938 1 94.62 407 LEU A CA 1
ATOM 2789 C C . LEU A 1 407 ? -10.391 -45.375 -14.062 1 94.62 407 LEU A C 1
ATOM 2791 O O . LEU A 1 407 ? -10.977 -46.375 -14.508 1 94.62 407 LEU A O 1
ATOM 2795 N N . ALA A 1 408 ? -10.539 -44.906 -12.844 1 94.25 408 ALA A N 1
ATOM 2796 C CA . ALA A 1 408 ? -11.516 -45.562 -11.961 1 94.25 408 ALA A CA 1
ATOM 2797 C C . ALA A 1 408 ? -12.922 -45.438 -12.531 1 94.25 408 ALA A C 1
ATOM 2799 O O . ALA A 1 408 ? -13.688 -46.406 -12.508 1 94.25 408 ALA A O 1
ATOM 2800 N N . ALA A 1 409 ? -13.211 -44.312 -13 1 92.06 409 ALA A N 1
ATOM 2801 C CA . ALA A 1 409 ? -14.523 -44.094 -13.594 1 92.06 409 ALA A CA 1
ATOM 2802 C C . ALA A 1 409 ? -14.719 -44.938 -14.844 1 92.06 409 ALA A C 1
ATOM 2804 O O . ALA A 1 409 ? -15.805 -45.5 -15.062 1 92.06 409 ALA A O 1
ATOM 2805 N N . ALA A 1 410 ? -13.664 -45.094 -15.688 1 89.69 410 ALA A N 1
ATOM 2806 C CA . ALA A 1 410 ? -13.727 -45.875 -16.906 1 89.69 410 ALA A CA 1
ATOM 2807 C C . ALA A 1 410 ? -13.891 -47.375 -16.578 1 89.69 410 ALA A C 1
ATOM 2809 O O . ALA A 1 410 ? -14.625 -48.094 -17.266 1 89.69 410 ALA A O 1
ATOM 2810 N N . ALA A 1 411 ? -13.281 -47.75 -15.539 1 88.5 411 ALA A N 1
ATOM 2811 C CA . ALA A 1 411 ? -13.367 -49.156 -15.117 1 88.5 411 ALA A CA 1
ATOM 2812 C C . ALA A 1 411 ? -14.758 -49.5 -14.586 1 88.5 411 ALA A C 1
ATOM 2814 O O . ALA A 1 411 ? -15.266 -50.594 -14.797 1 88.5 411 ALA A O 1
ATOM 2815 N N . ALA A 1 412 ? -15.359 -48.531 -14.008 1 87.19 412 ALA A N 1
ATOM 2816 C CA . ALA A 1 412 ? -16.688 -48.719 -13.422 1 87.19 412 ALA A CA 1
ATOM 2817 C C . ALA A 1 412 ? -17.781 -48.625 -14.484 1 87.19 412 ALA A C 1
ATOM 2819 O O . ALA A 1 412 ? -18.859 -49.188 -14.32 1 87.19 412 ALA A O 1
ATOM 2820 N N . ALA A 1 413 ? -17.547 -47.875 -15.508 1 74.75 413 ALA A N 1
ATOM 2821 C CA . ALA A 1 413 ? -18.562 -47.625 -16.531 1 74.75 413 ALA A CA 1
ATOM 2822 C C . ALA A 1 413 ? -18.891 -48.938 -17.297 1 74.75 413 ALA A C 1
ATOM 2824 O O . ALA A 1 413 ? -19.984 -49.062 -17.828 1 74.75 413 ALA A O 1
ATOM 2825 N N . ALA A 1 414 ? -17.938 -49.938 -17.609 1 62.72 414 ALA A N 1
ATOM 2826 C CA . ALA A 1 414 ? -18.266 -51.188 -18.281 1 62.72 414 ALA A CA 1
ATOM 2827 C C . ALA A 1 414 ? -19.5 -51.812 -17.656 1 62.72 414 ALA A C 1
ATOM 2829 O O . ALA A 1 414 ? -20.266 -52.531 -18.328 1 62.72 414 ALA A O 1
ATOM 2830 N N . ALA A 1 415 ? -19.719 -51.531 -16.391 1 54.03 415 ALA A N 1
ATOM 2831 C CA . ALA A 1 415 ? -20.812 -52.156 -15.672 1 54.03 415 ALA A CA 1
ATOM 2832 C C . ALA A 1 415 ? -22.156 -51.531 -16.031 1 54.03 415 ALA A C 1
ATOM 2834 O O . ALA A 1 415 ? -23.203 -52.094 -15.797 1 54.03 415 ALA A O 1
ATOM 2835 N N . VAL A 1 416 ? -22.047 -50.219 -16.453 1 53.25 416 VAL A N 1
ATOM 2836 C CA . VAL A 1 416 ? -23.328 -49.594 -16.703 1 53.25 416 VAL A CA 1
ATOM 2837 C C . VAL A 1 416 ? -23.609 -49.562 -18.203 1 53.25 416 VAL A C 1
ATOM 2839 O O . VAL A 1 416 ? -22.719 -49.25 -19 1 53.25 416 VAL A O 1
ATOM 2842 N N . ASP A 1 417 ? -24.406 -50.438 -18.828 1 46.16 417 ASP A N 1
ATOM 2843 C CA . ASP A 1 417 ? -24.812 -50.688 -20.203 1 46.16 417 ASP A CA 1
ATOM 2844 C C . ASP A 1 417 ? -24.797 -49.375 -21.016 1 46.16 417 ASP A C 1
ATOM 2846 O O . ASP A 1 417 ? -24.688 -49.406 -22.234 1 46.16 417 ASP A O 1
ATOM 2850 N N . GLY A 1 418 ? -25.672 -48.344 -20.688 1 41.91 418 GLY A N 1
ATOM 2851 C CA . GLY A 1 418 ? -26.391 -47.438 -21.547 1 41.91 418 GLY A CA 1
ATOM 2852 C C . GLY A 1 418 ? -25.5 -46.406 -22.203 1 41.91 418 GLY A C 1
ATOM 2853 O O . GLY A 1 418 ? -25.953 -45.625 -23.031 1 41.91 418 GLY A O 1
ATOM 2854 N N . GLY A 1 419 ? -24.672 -45.5 -21.562 1 39.56 419 GLY A N 1
ATOM 2855 C CA . GLY A 1 419 ? -24.516 -44.156 -22.125 1 39.56 419 GLY A CA 1
ATOM 2856 C C . GLY A 1 419 ? -23.438 -44.094 -23.203 1 39.56 419 GLY A C 1
ATOM 2857 O O . GLY A 1 419 ? -22.281 -44.406 -22.938 1 39.56 419 GLY A O 1
ATOM 2858 N N . ASP A 1 420 ? -23.703 -44.344 -24.469 1 43.16 420 ASP A N 1
ATOM 2859 C CA . ASP A 1 420 ? -23.047 -44.281 -25.766 1 43.16 420 ASP A CA 1
ATOM 2860 C C . ASP A 1 420 ? -21.922 -43.25 -25.766 1 43.16 420 ASP A C 1
ATOM 2862 O O . ASP A 1 420 ? -21.047 -43.281 -26.641 1 43.16 420 ASP A O 1
ATOM 2866 N N . GLY A 1 421 ? -22.188 -41.938 -25.203 1 42.81 421 GLY A N 1
ATOM 2867 C CA . GLY A 1 421 ? -21.562 -40.719 -25.656 1 42.81 421 GLY A CA 1
ATOM 2868 C C . GLY A 1 421 ? -20.266 -40.406 -24.938 1 42.81 421 GLY A C 1
ATOM 2869 O O . GLY A 1 421 ? -19.688 -39.312 -25.109 1 42.81 421 GLY A O 1
ATOM 2870 N N . ALA A 1 422 ? -19.984 -40.969 -23.859 1 48.91 422 ALA A N 1
ATOM 2871 C CA . ALA A 1 422 ? -18.812 -40.438 -23.172 1 48.91 422 ALA A CA 1
ATOM 2872 C C . ALA A 1 422 ? -17.531 -40.906 -23.844 1 48.91 422 ALA A C 1
ATOM 2874 O O . ALA A 1 422 ? -17.344 -42.094 -24.078 1 48.91 422 ALA A O 1
ATOM 2875 N N . GLN A 1 423 ? -16.844 -40.062 -24.672 1 57.75 423 GLN A N 1
ATOM 2876 C CA . GLN A 1 423 ? -15.562 -40.312 -25.344 1 57.75 423 GLN A CA 1
ATOM 2877 C C . GLN A 1 423 ? -14.648 -41.156 -24.469 1 57.75 423 GLN A C 1
ATOM 2879 O O . GLN A 1 423 ? -14.445 -40.844 -23.281 1 57.75 423 GLN A O 1
ATOM 2884 N N . GLU A 1 424 ? -14.305 -42.312 -24.922 1 78.44 424 GLU A N 1
ATOM 2885 C CA . GLU A 1 424 ? -13.445 -43.281 -24.25 1 78.44 424 GLU A CA 1
ATOM 2886 C C . GLU A 1 424 ? -12.086 -42.688 -23.922 1 78.44 424 GLU A C 1
ATOM 2888 O O . GLU A 1 424 ? -11.516 -41.938 -24.719 1 78.44 424 GLU A O 1
ATOM 2893 N N . LEU A 1 425 ? -11.711 -42.781 -22.688 1 89.81 425 LEU A N 1
ATOM 2894 C CA . LEU A 1 425 ? -10.43 -42.312 -22.188 1 89.81 425 LEU A CA 1
ATOM 2895 C C . LEU A 1 425 ? -9.273 -42.969 -22.953 1 89.81 425 LEU A C 1
ATOM 2897 O O . LEU A 1 425 ? -8.289 -42.281 -23.266 1 89.81 425 LEU A O 1
ATOM 2901 N N . LEU A 1 426 ? -9.492 -44.281 -23.328 1 93.19 426 LEU A N 1
ATOM 2902 C CA . LEU A 1 426 ? -8.469 -45.031 -24.047 1 93.19 426 LEU A CA 1
ATOM 2903 C C . LEU A 1 426 ? -8.938 -45.406 -25.453 1 93.19 426 LEU A C 1
ATOM 2905 O O . LEU A 1 426 ? -10.102 -45.75 -25.656 1 93.19 426 LEU A O 1
ATOM 2909 N N . THR A 1 427 ? -8.031 -45.344 -26.422 1 90.94 427 THR A N 1
ATOM 2910 C CA . THR A 1 427 ? -8.32 -45.781 -27.766 1 90.94 427 THR A CA 1
ATOM 2911 C C . THR A 1 427 ? -8.273 -47.312 -27.844 1 90.94 427 THR A C 1
ATOM 2913 O O . THR A 1 427 ? -7.785 -47.969 -26.938 1 90.94 427 THR A O 1
ATOM 2916 N N . ALA A 1 428 ? -8.773 -47.844 -28.922 1 89.5 428 ALA A N 1
ATOM 2917 C CA . ALA A 1 428 ? -8.758 -49.281 -29.109 1 89.5 428 ALA A CA 1
ATOM 2918 C C . ALA A 1 428 ? -7.328 -49.812 -29.125 1 89.5 428 ALA A C 1
ATOM 2920 O O . ALA A 1 428 ? -7.047 -50.875 -28.547 1 89.5 428 ALA A O 1
ATOM 2921 N N . GLY A 1 429 ? -6.496 -49.062 -29.844 1 91.06 429 GLY A N 1
ATOM 2922 C CA . GLY A 1 429 ? -5.098 -49.469 -29.891 1 91.06 429 GLY A CA 1
ATOM 2923 C C . GLY A 1 429 ? -4.422 -49.438 -28.531 1 91.06 429 GLY A C 1
ATOM 2924 O O . GLY A 1 429 ? -3.613 -50.344 -28.219 1 91.06 429 GLY A O 1
ATOM 2925 N N . GLU A 1 430 ? -4.766 -48.531 -27.734 1 93.81 430 GLU A N 1
ATOM 2926 C CA . GLU A 1 430 ? -4.211 -48.438 -26.391 1 93.81 430 GLU A CA 1
ATOM 2927 C C . GLU A 1 430 ? -4.711 -49.562 -25.484 1 93.81 430 GLU A C 1
ATOM 2929 O O . GLU A 1 430 ? -3.957 -50.062 -24.672 1 93.81 430 GLU A O 1
ATOM 2934 N N . CYS A 1 431 ? -5.961 -49.938 -25.656 1 93 431 CYS A N 1
ATOM 2935 C CA . CYS A 1 431 ? -6.508 -51.062 -24.906 1 93 431 CYS A CA 1
ATOM 2936 C C . CYS A 1 431 ? -5.742 -52.344 -25.219 1 93 431 CYS A C 1
ATOM 2938 O O . CYS A 1 431 ? -5.379 -53.094 -24.312 1 93 431 CYS A O 1
ATOM 2940 N N . GLU A 1 432 ? -5.523 -52.469 -26.5 1 92.38 432 GLU A N 1
ATOM 2941 C CA . GLU A 1 432 ? -4.801 -53.656 -26.922 1 92.38 432 GLU A CA 1
ATOM 2942 C C . GLU A 1 432 ? -3.396 -53.688 -26.328 1 92.38 432 GLU A C 1
ATOM 2944 O O . GLU A 1 432 ? -2.922 -54.75 -25.891 1 92.38 432 GLU A O 1
ATOM 2949 N N . LEU A 1 433 ? -2.791 -52.562 -26.375 1 92.62 433 LEU A N 1
ATOM 2950 C CA . LEU A 1 433 ? -1.448 -52.469 -25.812 1 92.62 433 LEU A CA 1
ATOM 2951 C C . LEU A 1 433 ? -1.444 -52.844 -24.328 1 92.62 433 LEU A C 1
ATOM 2953 O O . LEU A 1 433 ? -0.613 -53.625 -23.891 1 92.62 433 LEU A O 1
ATOM 2957 N N . LEU A 1 434 ? -2.34 -52.312 -23.562 1 93.38 434 LEU A N 1
ATOM 2958 C CA . LEU A 1 434 ? -2.396 -52.5 -22.125 1 93.38 434 LEU A CA 1
ATOM 2959 C C . LEU A 1 434 ? -2.748 -53.938 -21.781 1 93.38 434 LEU A C 1
ATOM 2961 O O . LEU A 1 434 ? -2.17 -54.531 -20.859 1 93.38 434 LEU A O 1
ATOM 2965 N N . LEU A 1 435 ? -3.688 -54.5 -22.547 1 90.88 435 LEU A N 1
ATOM 2966 C CA . LEU A 1 435 ? -4.082 -55.906 -22.312 1 90.88 435 LEU A CA 1
ATOM 2967 C C . LEU A 1 435 ? -2.945 -56.844 -22.672 1 90.88 435 LEU A C 1
ATOM 2969 O O . LEU A 1 435 ? -2.748 -57.875 -22 1 90.88 435 LEU A O 1
ATOM 2973 N N . GLY A 1 436 ? -2.266 -56.5 -23.703 1 89.38 436 GLY A N 1
ATOM 2974 C CA . GLY A 1 436 ? -1.088 -57.281 -24.047 1 89.38 436 GLY A CA 1
ATOM 2975 C C . GLY A 1 436 ? -0.014 -57.219 -22.984 1 89.38 436 GLY A C 1
ATOM 2976 O O . GLY A 1 436 ? 0.599 -58.25 -22.672 1 89.38 436 GLY A O 1
ATOM 2977 N N . MET A 1 437 ? 0.207 -56.094 -22.391 1 88.81 437 MET A N 1
ATOM 2978 C CA . MET A 1 437 ? 1.197 -55.938 -21.328 1 88.81 437 MET A CA 1
ATOM 2979 C C . MET A 1 437 ? 0.787 -56.688 -20.094 1 88.81 437 MET A C 1
ATOM 2981 O O . MET A 1 437 ? 1.635 -57.281 -19.406 1 88.81 437 MET A O 1
ATOM 2985 N N . GLN A 1 438 ? -0.465 -56.719 -19.781 1 85.31 438 GLN A N 1
ATOM 2986 C CA . GLN A 1 438 ? -0.98 -57.469 -18.625 1 85.31 438 GLN A CA 1
ATOM 2987 C C . GLN A 1 438 ? -0.774 -58.969 -18.797 1 85.31 438 GLN A C 1
ATOM 2989 O O . GLN A 1 438 ? -0.417 -59.656 -17.844 1 85.31 438 GLN A O 1
ATOM 2994 N N . ALA A 1 439 ? -1.034 -59.344 -19.969 1 82.5 439 ALA A N 1
ATOM 2995 C CA . ALA A 1 439 ? -0.881 -60.75 -20.266 1 82.5 439 ALA A CA 1
ATOM 2996 C C . ALA A 1 439 ? 0.577 -61.188 -20.141 1 82.5 439 ALA A C 1
ATOM 2998 O O . ALA A 1 439 ? 0.867 -62.281 -19.656 1 82.5 439 ALA A O 1
ATOM 2999 N N . ALA A 1 440 ? 1.458 -60.344 -20.562 1 76.94 440 ALA A N 1
ATOM 3000 C CA . ALA A 1 440 ? 2.883 -60.656 -20.5 1 76.94 440 ALA A CA 1
ATOM 3001 C C . ALA A 1 440 ? 3.383 -60.688 -19.062 1 76.94 440 ALA A C 1
ATOM 3003 O O . ALA A 1 440 ? 4.332 -61.406 -18.734 1 76.94 440 ALA A O 1
ATOM 3004 N N . GLY A 1 441 ? 3.023 -59.844 -18.109 1 67 441 GLY A N 1
ATOM 3005 C CA . GLY A 1 441 ? 3.471 -59.75 -16.734 1 67 441 GLY A CA 1
ATOM 3006 C C . GLY A 1 441 ? 2.84 -60.812 -15.836 1 67 441 GLY A C 1
ATOM 3007 O O . GLY A 1 441 ? 3.158 -60.906 -14.648 1 67 441 GLY A O 1
ATOM 3008 N N . GLY A 1 442 ? 2.289 -61.875 -16.281 1 58.25 442 GLY A N 1
ATOM 3009 C CA . GLY A 1 442 ? 1.765 -63.062 -15.609 1 58.25 442 GLY A CA 1
ATOM 3010 C C . GLY A 1 442 ? 0.437 -62.812 -14.922 1 58.25 442 GLY A C 1
ATOM 3011 O O . GLY A 1 442 ? -0.046 -63.656 -14.172 1 58.25 442 GLY A O 1
ATOM 3012 N N . ALA A 1 443 ? 0.094 -61.594 -14.586 1 52.81 443 ALA A N 1
ATOM 3013 C CA . ALA A 1 443 ? -1.13 -61.438 -13.805 1 52.81 443 ALA A CA 1
ATOM 3014 C C . ALA A 1 443 ? -2.344 -61.938 -14.578 1 52.81 443 ALA A C 1
ATOM 3016 O O . ALA A 1 443 ? -2.654 -61.438 -15.656 1 52.81 443 ALA A O 1
ATOM 3017 N N . SER A 1 444 ? -2.51 -63.188 -14.422 1 42.97 444 SER A N 1
ATOM 3018 C CA . SER A 1 444 ? -3.691 -63.875 -14.945 1 42.97 444 SER A CA 1
ATOM 3019 C C . SER A 1 444 ? -4.957 -63.062 -14.656 1 42.97 444 SER A C 1
ATOM 3021 O O . SER A 1 444 ? -5.137 -62.562 -13.547 1 42.97 444 SER A O 1
ATOM 3023 N N . ALA A 1 445 ? -5.418 -62.25 -15.547 1 43.06 445 ALA A N 1
ATOM 3024 C CA . ALA A 1 445 ? -6.793 -61.812 -15.297 1 43.06 445 ALA A CA 1
ATOM 3025 C C . ALA A 1 445 ? -7.586 -62.906 -14.594 1 43.06 445 ALA A C 1
ATOM 3027 O O . ALA A 1 445 ? -7.434 -64.125 -14.906 1 43.06 445 ALA A O 1
ATOM 3028 N N . GLY A 1 446 ? -7.691 -62.844 -13.289 1 38.28 446 GLY A N 1
ATOM 3029 C CA . GLY A 1 446 ? -8.594 -63.844 -12.711 1 38.28 446 GLY A CA 1
ATOM 3030 C C . GLY A 1 446 ? -9.617 -64.375 -13.703 1 38.28 446 GLY A C 1
ATOM 3031 O O . GLY A 1 446 ? -9.906 -63.719 -14.711 1 38.28 446 GLY A O 1
ATOM 3032 N N . PRO A 1 447 ? -9.719 -65.75 -13.68 1 35.94 447 PRO A N 1
ATOM 3033 C CA . PRO A 1 447 ? -10.703 -66.438 -14.523 1 35.94 447 PRO A CA 1
ATOM 3034 C C . PRO A 1 447 ? -12.047 -65.688 -14.562 1 35.94 447 PRO A C 1
ATOM 3036 O O . PRO A 1 447 ? -12.891 -65.875 -13.695 1 35.94 447 PRO A O 1
ATOM 3039 N N . GLY A 1 448 ? -12.25 -64.438 -14.375 1 34.97 448 GLY A N 1
ATOM 3040 C CA . GLY A 1 448 ? -13.703 -64.312 -14.43 1 34.97 448 GLY A CA 1
ATOM 3041 C C . GLY A 1 448 ? -14.312 -65.25 -15.469 1 34.97 448 GLY A C 1
ATOM 3042 O O . GLY A 1 448 ? -13.602 -65.812 -16.281 1 34.97 448 GLY A O 1
ATOM 3043 N N . ASN A 1 449 ? -15.711 -65.438 -15.344 1 35.41 449 ASN A N 1
ATOM 3044 C CA . ASN A 1 449 ? -16.531 -66.375 -16.125 1 35.41 449 ASN A CA 1
ATOM 3045 C C . ASN A 1 449 ? -16.094 -66.438 -17.578 1 35.41 449 ASN A C 1
ATOM 3047 O O . ASN A 1 449 ? -15.844 -65.438 -18.203 1 35.41 449 ASN A O 1
ATOM 3051 N N . GLY A 1 450 ? -15.344 -67.5 -18.047 1 36.06 450 GLY A N 1
ATOM 3052 C CA . GLY A 1 450 ? -15.086 -68.125 -19.312 1 36.06 450 GLY A CA 1
ATOM 3053 C C . GLY A 1 450 ? -16.172 -67.875 -20.344 1 36.06 450 GLY A C 1
ATOM 3054 O O . GLY A 1 450 ? -16.438 -68.75 -21.188 1 36.06 450 GLY A O 1
ATOM 3055 N N . SER A 1 451 ? -17.297 -67.25 -20 1 35.84 451 SER A N 1
ATOM 3056 C CA . SER A 1 451 ? -18.172 -67.188 -21.172 1 35.84 451 SER A CA 1
ATOM 3057 C C . SER A 1 451 ? -17.422 -66.75 -22.406 1 35.84 451 SER A C 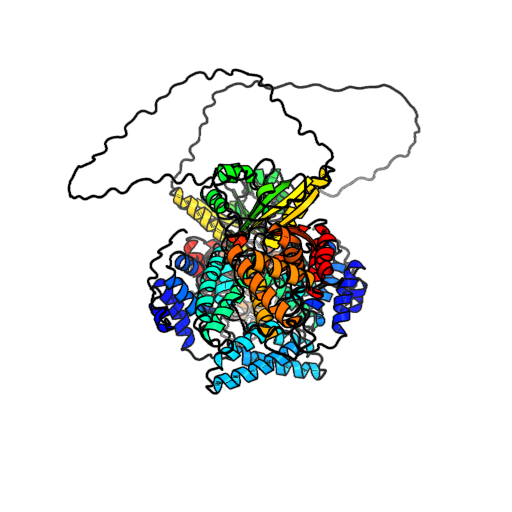1
ATOM 3059 O O . SER A 1 451 ? -16.641 -65.812 -22.344 1 35.84 451 SER A O 1
ATOM 3061 N N . THR A 1 452 ? -16.922 -67.625 -23.25 1 39 452 THR A N 1
ATOM 3062 C CA . THR A 1 452 ? -16.453 -67.625 -24.641 1 39 452 THR A CA 1
ATOM 3063 C C . THR A 1 452 ? -16.906 -66.375 -25.375 1 39 452 THR A C 1
ATOM 3065 O O . THR A 1 452 ? -16.656 -66.25 -26.562 1 39 452 THR A O 1
ATOM 3068 N N . GLY A 1 453 ? -17.922 -65.625 -24.953 1 42.81 453 GLY A N 1
ATOM 3069 C CA . GLY A 1 453 ? -18.391 -64.562 -25.844 1 42.81 453 GLY A CA 1
ATOM 3070 C C . GLY A 1 453 ? -17.438 -63.375 -25.922 1 42.81 453 GLY A C 1
ATOM 3071 O O . GLY A 1 453 ? -16.641 -63.156 -25.016 1 42.81 453 GLY A O 1
ATOM 3072 N N . ALA A 1 454 ? -17.016 -62.875 -27.156 1 50.22 454 ALA A N 1
ATOM 3073 C CA . ALA A 1 454 ? -16.234 -61.719 -27.578 1 50.22 454 ALA A CA 1
ATOM 3074 C C . ALA A 1 454 ? -16.438 -60.562 -26.625 1 50.22 454 ALA A C 1
ATOM 3076 O O . ALA A 1 454 ? -17.547 -60.031 -26.484 1 50.22 454 ALA A O 1
ATOM 3077 N N . ALA A 1 455 ? -15.625 -60.406 -25.531 1 62.31 455 ALA A N 1
ATOM 3078 C CA . ALA A 1 455 ? -15.719 -59.219 -24.672 1 62.31 455 ALA A CA 1
ATOM 3079 C C . ALA A 1 455 ? -16.078 -57.969 -25.484 1 62.31 455 ALA A C 1
ATOM 3081 O O . ALA A 1 455 ? -15.555 -57.75 -26.578 1 62.31 455 ALA A O 1
ATOM 3082 N N . THR A 1 456 ? -17.109 -57.375 -25.062 1 78.06 456 THR A N 1
ATOM 3083 C CA . THR A 1 456 ? -17.531 -56.156 -25.75 1 78.06 456 THR A CA 1
ATOM 3084 C C . THR A 1 456 ? -16.438 -55.094 -25.672 1 78.06 456 THR A C 1
ATOM 3086 O O . THR A 1 456 ? -15.492 -55.219 -24.891 1 78.06 456 THR A O 1
ATOM 3089 N N . ALA A 1 457 ? -16.297 -54.406 -26.672 1 80.25 457 ALA A N 1
ATOM 3090 C CA . ALA A 1 457 ? -15.375 -53.281 -26.688 1 80.25 457 ALA A CA 1
ATOM 3091 C C . ALA A 1 457 ? -15.375 -52.531 -25.359 1 80.25 457 ALA A C 1
ATOM 3093 O O . ALA A 1 457 ? -14.328 -52.094 -24.875 1 80.25 457 ALA A O 1
ATOM 3094 N N . ARG A 1 458 ? -16.469 -52.531 -24.656 1 83.38 458 ARG A N 1
ATOM 3095 C CA . ARG A 1 458 ? -16.625 -51.844 -23.375 1 83.38 458 ARG A CA 1
ATOM 3096 C C . ARG A 1 458 ? -15.906 -52.594 -22.25 1 83.38 458 ARG A C 1
ATOM 3098 O O . ARG A 1 458 ? -15.273 -52 -21.391 1 83.38 458 ARG A O 1
ATOM 3105 N N . GLU A 1 459 ? -16.094 -53.812 -22.281 1 84.31 459 GLU A N 1
ATOM 3106 C CA . GLU A 1 459 ? -15.445 -54.625 -21.266 1 84.31 459 GLU A CA 1
ATOM 3107 C C . GLU A 1 459 ? -13.93 -54.594 -21.422 1 84.31 459 GLU A C 1
ATOM 3109 O O . GLU A 1 459 ? -13.195 -54.531 -20.422 1 84.31 459 GLU A O 1
ATOM 3114 N N . ARG A 1 460 ? -13.516 -54.625 -22.672 1 86.44 460 ARG A N 1
ATOM 3115 C CA . ARG A 1 460 ? -12.086 -54.531 -22.953 1 86.44 460 ARG A CA 1
ATOM 3116 C C . ARG A 1 460 ? -11.516 -53.188 -22.469 1 86.44 460 ARG A C 1
ATOM 3118 O O . ARG A 1 460 ? -10.43 -53.156 -21.906 1 86.44 460 ARG A O 1
ATOM 3125 N N . HIS A 1 461 ? -12.305 -52.188 -22.734 1 90.81 461 HIS A N 1
ATOM 3126 C CA . HIS A 1 461 ? -11.898 -50.844 -22.297 1 90.81 461 HIS A CA 1
ATOM 3127 C C . HIS A 1 461 ? -11.789 -50.781 -20.781 1 90.81 461 HIS A C 1
ATOM 3129 O O . HIS A 1 461 ? -10.828 -50.219 -20.25 1 90.81 461 HIS A O 1
ATOM 3135 N N . ALA A 1 462 ? -12.727 -51.281 -20.109 1 90.62 462 ALA A N 1
ATOM 3136 C CA . ALA A 1 462 ? -12.734 -51.281 -18.641 1 90.62 462 ALA A CA 1
ATOM 3137 C C . ALA A 1 462 ? -11.547 -52.062 -18.078 1 90.62 462 ALA A C 1
ATOM 3139 O O . ALA A 1 462 ? -10.922 -51.625 -17.109 1 90.62 462 ALA A O 1
ATOM 3140 N N . THR A 1 463 ? -11.359 -53.188 -18.703 1 90.81 463 THR A N 1
ATOM 3141 C CA . THR A 1 463 ? -10.242 -54.031 -18.25 1 90.81 463 THR A CA 1
ATOM 3142 C C . THR A 1 463 ? -8.914 -53.312 -18.484 1 90.81 463 THR A C 1
ATOM 3144 O O . THR A 1 463 ? -8.016 -53.375 -17.656 1 90.81 463 THR A O 1
ATOM 3147 N N . ALA A 1 464 ? -8.805 -52.719 -19.641 1 93.19 464 ALA A N 1
ATOM 3148 C CA . ALA A 1 464 ? -7.602 -51.969 -19.969 1 93.19 464 ALA A CA 1
ATOM 3149 C C . ALA A 1 464 ? -7.41 -50.812 -19 1 93.19 464 ALA A C 1
ATOM 3151 O O . ALA A 1 464 ? -6.289 -50.5 -18.594 1 93.19 464 ALA A O 1
ATOM 3152 N N . ALA A 1 465 ? -8.484 -50.125 -18.672 1 94.5 465 ALA A N 1
ATOM 3153 C CA . ALA A 1 465 ? -8.438 -49 -17.719 1 94.5 465 ALA A CA 1
ATOM 3154 C C . ALA A 1 465 ? -7.934 -49.469 -16.359 1 94.5 465 ALA A C 1
ATOM 3156 O O . ALA A 1 465 ? -7.113 -48.812 -15.734 1 94.5 465 ALA A O 1
ATOM 3157 N N . LEU A 1 466 ? -8.461 -50.594 -15.938 1 93.62 466 LEU A N 1
ATOM 3158 C CA . LEU A 1 466 ? -8.023 -51.125 -14.656 1 93.62 466 LEU A CA 1
ATOM 3159 C C . LEU A 1 466 ? -6.543 -51.5 -14.703 1 93.62 466 LEU A C 1
ATOM 3161 O O . LEU A 1 466 ? -5.824 -51.312 -13.719 1 93.62 466 LEU A O 1
ATOM 3165 N N . ALA A 1 467 ? -6.129 -52.031 -15.82 1 93 467 ALA A N 1
ATOM 3166 C CA . ALA A 1 467 ? -4.723 -52.406 -15.984 1 93 467 ALA A CA 1
ATOM 3167 C C . ALA A 1 467 ? -3.832 -51.156 -15.891 1 93 467 ALA A C 1
ATOM 3169 O O . ALA A 1 467 ? -2.834 -51.156 -15.164 1 93 467 ALA A O 1
ATOM 3170 N N . LEU A 1 468 ? -4.191 -50.125 -16.594 1 94.5 468 LEU A N 1
ATOM 3171 C CA . LEU A 1 468 ? -3.412 -48.906 -16.562 1 94.5 468 LEU A CA 1
ATOM 3172 C C . LEU A 1 468 ? -3.426 -48.281 -15.156 1 94.5 468 LEU A C 1
ATOM 3174 O O . LEU A 1 468 ? -2.424 -47.719 -14.719 1 94.5 468 LEU A O 1
ATOM 3178 N N . ARG A 1 469 ? -4.551 -48.344 -14.484 1 95.25 469 ARG A N 1
ATOM 3179 C CA . ARG A 1 469 ? -4.66 -47.812 -13.133 1 95.25 469 ARG A CA 1
ATOM 3180 C C . ARG A 1 469 ? -3.664 -48.469 -12.195 1 95.25 469 ARG A C 1
ATOM 3182 O O . ARG A 1 469 ? -3.01 -47.812 -11.391 1 95.25 469 ARG A O 1
ATOM 3189 N N . ARG A 1 470 ? -3.553 -49.812 -12.344 1 93 470 ARG A N 1
ATOM 3190 C CA . ARG A 1 470 ? -2.605 -50.531 -11.523 1 93 470 ARG A CA 1
ATOM 3191 C C . ARG A 1 470 ? -1.168 -50.156 -11.867 1 93 470 ARG A C 1
ATOM 3193 O O . ARG A 1 470 ? -0.346 -49.969 -10.969 1 93 470 ARG A O 1
ATOM 3200 N N . LEU A 1 471 ? -0.912 -50.125 -13.148 1 93.12 471 LEU A N 1
ATOM 3201 C CA . LEU A 1 471 ? 0.427 -49.781 -13.609 1 93.12 471 LEU A CA 1
ATOM 3202 C C . LEU A 1 471 ? 0.808 -48.375 -13.133 1 93.12 471 LEU A C 1
ATOM 3204 O O . LEU A 1 471 ? 1.924 -48.156 -12.656 1 93.12 471 LEU A O 1
ATOM 3208 N N . SER A 1 472 ? -0.127 -47.406 -13.281 1 95.25 472 SER A N 1
ATOM 3209 C CA . SER A 1 472 ? 0.142 -46 -12.906 1 95.25 472 SER A CA 1
ATOM 3210 C C . SER A 1 472 ? 0.33 -45.875 -11.406 1 95.25 472 SER A C 1
ATOM 3212 O O . SER A 1 472 ? 1.161 -45.094 -10.945 1 95.25 472 SER A O 1
ATOM 3214 N N . ALA A 1 473 ? -0.403 -46.594 -10.617 1 94.75 473 ALA A N 1
ATOM 3215 C CA . ALA A 1 473 ? -0.266 -46.562 -9.164 1 94.75 473 ALA A CA 1
ATOM 3216 C C . ALA A 1 473 ? 1.114 -47.031 -8.734 1 94.75 473 ALA A C 1
ATOM 3218 O O . ALA A 1 473 ? 1.744 -46.438 -7.855 1 94.75 473 ALA A O 1
ATOM 3219 N N . ALA A 1 474 ? 1.542 -48.125 -9.359 1 93.25 474 ALA A N 1
ATOM 3220 C CA . ALA A 1 474 ? 2.873 -48.656 -9.062 1 93.25 474 ALA A CA 1
ATOM 3221 C C . ALA A 1 474 ? 3.957 -47.688 -9.516 1 93.25 474 ALA A C 1
ATOM 3223 O O . ALA A 1 474 ? 4.949 -47.469 -8.812 1 93.25 474 ALA A O 1
ATOM 3224 N N . TRP A 1 475 ? 3.721 -47.156 -10.656 1 94.5 475 TRP A N 1
ATOM 3225 C CA . TRP A 1 475 ? 4.645 -46.188 -11.227 1 94.5 475 TRP A CA 1
ATOM 3226 C C . TRP A 1 475 ? 4.801 -44.969 -10.297 1 94.5 475 TRP A C 1
ATOM 3228 O O . TRP A 1 475 ? 5.918 -44.531 -10.016 1 94.5 475 TRP A O 1
ATOM 3238 N N . ALA A 1 476 ? 3.742 -44.469 -9.75 1 95.06 476 ALA A N 1
ATOM 3239 C CA . ALA A 1 476 ? 3.715 -43.312 -8.859 1 95.06 476 ALA A CA 1
ATOM 3240 C C . ALA A 1 476 ? 4.465 -43.594 -7.562 1 95.06 476 ALA A C 1
ATOM 3242 O O . ALA A 1 476 ? 4.977 -42.656 -6.918 1 95.06 476 ALA A O 1
ATOM 3243 N N . ARG A 1 477 ? 4.602 -44.844 -7.246 1 93.75 477 ARG A N 1
ATOM 3244 C CA . ARG A 1 477 ? 5.277 -45.219 -6.016 1 93.75 477 ARG A CA 1
ATOM 3245 C C . ARG A 1 477 ? 6.738 -45.562 -6.281 1 93.75 477 ARG A C 1
ATOM 3247 O O . ARG A 1 477 ? 7.426 -46.094 -5.406 1 93.75 477 ARG A O 1
ATOM 3254 N N . GLY A 1 478 ? 7.203 -45.344 -7.508 1 89.25 478 GLY A N 1
ATOM 3255 C CA . GLY A 1 478 ? 8.617 -45.5 -7.797 1 89.25 478 GLY A CA 1
ATOM 3256 C C . GLY A 1 478 ? 8.945 -46.781 -8.555 1 89.25 478 GLY A C 1
ATOM 3257 O O . GLY A 1 478 ? 10.109 -47.156 -8.641 1 89.25 478 GLY A O 1
ATOM 3258 N N . ALA A 1 479 ? 7.938 -47.438 -9.078 1 84.56 479 ALA A N 1
ATOM 3259 C CA . ALA A 1 479 ? 8.141 -48.688 -9.797 1 84.56 479 ALA A CA 1
ATOM 3260 C C . ALA A 1 479 ? 7.59 -48.594 -11.219 1 84.56 479 ALA A C 1
ATOM 3262 O O . ALA A 1 479 ? 6.527 -49.156 -11.516 1 84.56 479 ALA A O 1
ATOM 3263 N N . PRO A 1 480 ? 8.375 -47.938 -12.062 1 84.75 480 PRO A N 1
ATOM 3264 C CA . PRO A 1 480 ? 7.887 -47.938 -13.438 1 84.75 480 PRO A CA 1
ATOM 3265 C C . PRO A 1 480 ? 7.852 -49.344 -14.062 1 84.75 480 PRO A C 1
ATOM 3267 O O . PRO A 1 480 ? 8.719 -50.156 -13.773 1 84.75 480 PRO A O 1
ATOM 3270 N N . PRO A 1 481 ? 6.77 -49.625 -14.734 1 83.12 481 PRO A N 1
ATOM 3271 C CA . PRO A 1 481 ? 6.668 -50.938 -15.328 1 83.12 481 PRO A CA 1
ATOM 3272 C C . PRO A 1 481 ? 7.762 -51.219 -16.359 1 83.12 481 PRO A C 1
ATOM 3274 O O . PRO A 1 481 ? 8.281 -50.281 -16.984 1 83.12 481 PRO A O 1
ATOM 3277 N N . PRO A 1 482 ? 8.039 -52.562 -16.422 1 83.38 482 PRO A N 1
ATOM 3278 C CA . PRO A 1 482 ? 8.922 -52.906 -17.547 1 83.38 482 PRO A CA 1
ATOM 3279 C C . PRO A 1 482 ? 8.352 -52.5 -18.891 1 83.38 482 PRO A C 1
ATOM 3281 O O . PRO A 1 482 ? 7.145 -52.656 -19.125 1 83.38 482 PRO A O 1
ATOM 3284 N N . GLY A 1 483 ? 9.055 -51.906 -19.75 1 84.31 483 GLY A N 1
ATOM 3285 C CA . GLY A 1 483 ? 8.594 -51.438 -21.062 1 84.31 483 GLY A CA 1
ATOM 3286 C C . GLY A 1 483 ? 7.816 -50.156 -21 1 84.31 483 GLY A C 1
ATOM 3287 O O . GLY A 1 483 ? 6.914 -49.906 -21.812 1 84.31 483 GLY A O 1
ATOM 3288 N N . ALA A 1 484 ? 8.086 -49.406 -19.984 1 88.69 484 ALA A N 1
ATOM 3289 C CA . ALA A 1 484 ? 7.387 -48.125 -19.766 1 88.69 484 ALA A CA 1
ATOM 3290 C C . ALA A 1 484 ? 7.453 -47.25 -21.016 1 88.69 484 ALA A C 1
ATOM 3292 O O . ALA A 1 484 ? 6.535 -46.469 -21.281 1 88.69 484 ALA A O 1
ATOM 3293 N N . GLU A 1 485 ? 8.484 -47.406 -21.797 1 92.06 485 GLU A N 1
ATOM 3294 C CA . GLU A 1 485 ? 8.664 -46.594 -23 1 92.06 485 GLU A CA 1
ATOM 3295 C C . GLU A 1 485 ? 7.52 -46.812 -23.984 1 92.06 485 GLU A C 1
ATOM 3297 O O . GLU A 1 485 ? 7.156 -45.875 -24.734 1 92.06 485 GLU A O 1
ATOM 3302 N N . ALA A 1 486 ? 6.941 -47.969 -23.969 1 91.94 486 ALA A N 1
ATOM 3303 C CA . ALA A 1 486 ? 5.84 -48.281 -24.875 1 91.94 486 ALA A CA 1
ATOM 3304 C C . ALA A 1 486 ? 4.594 -47.5 -24.516 1 91.94 486 ALA A C 1
ATOM 3306 O O . ALA A 1 486 ? 3.709 -47.281 -25.359 1 91.94 486 ALA A O 1
ATOM 3307 N N . LEU A 1 487 ? 4.527 -47 -23.328 1 94.88 487 LEU A N 1
ATOM 3308 C CA . LEU A 1 487 ? 3.355 -46.281 -22.859 1 94.88 487 LEU A CA 1
ATOM 3309 C C . LEU A 1 487 ? 3.514 -44.781 -23.125 1 94.88 487 LEU A C 1
ATOM 3311 O O . LEU A 1 487 ? 2.592 -44 -22.875 1 94.88 487 LEU A O 1
ATOM 3315 N N . ARG A 1 488 ? 4.652 -44.344 -23.641 1 95.25 488 ARG A N 1
ATOM 3316 C CA . ARG A 1 488 ? 4.969 -42.938 -23.875 1 95.25 488 ARG A CA 1
ATOM 3317 C C . ARG A 1 488 ? 3.881 -42.281 -24.703 1 95.25 488 ARG A C 1
ATOM 3319 O O . ARG A 1 488 ? 3.322 -41.25 -24.297 1 95.25 488 ARG A O 1
ATOM 3326 N N . PRO A 1 489 ? 3.486 -42.781 -25.875 1 95.25 489 PRO A N 1
ATOM 3327 C CA . PRO A 1 489 ? 2.463 -42.094 -26.672 1 95.25 489 PRO A CA 1
ATOM 3328 C C . PRO A 1 489 ? 1.132 -41.969 -25.938 1 95.25 489 PRO A C 1
ATOM 3330 O O . PRO A 1 489 ? 0.464 -40.938 -26.031 1 95.25 489 PRO A O 1
ATOM 3333 N N . LEU A 1 490 ? 0.767 -43.031 -25.219 1 95.25 490 LEU A N 1
ATOM 3334 C CA . LEU A 1 490 ? -0.481 -43.031 -24.469 1 95.25 490 LEU A CA 1
ATOM 3335 C C . LEU A 1 490 ? -0.461 -41.969 -23.375 1 95.25 490 LEU A C 1
ATOM 3337 O O . LEU A 1 490 ? -1.409 -41.188 -23.234 1 95.25 490 LEU A O 1
ATOM 3341 N N . LEU A 1 491 ? 0.638 -41.906 -22.562 1 96.5 491 LEU A N 1
ATOM 3342 C CA . LEU A 1 491 ? 0.736 -40.938 -21.469 1 96.5 491 LEU A CA 1
ATOM 3343 C C . LEU A 1 491 ? 0.789 -39.5 -21.984 1 96.5 491 LEU A C 1
ATOM 3345 O O . LEU A 1 491 ? 0.211 -38.594 -21.391 1 96.5 491 LEU A O 1
ATOM 3349 N N . LEU A 1 492 ? 1.507 -39.281 -23.078 1 97.19 492 LEU A N 1
ATOM 3350 C CA . LEU A 1 492 ? 1.571 -37.938 -23.672 1 97.19 492 LEU A CA 1
ATOM 3351 C C . LEU A 1 492 ? 0.196 -37.5 -24.156 1 97.19 492 LEU A C 1
ATOM 3353 O O . LEU A 1 492 ? -0.175 -36.344 -24 1 97.19 492 LEU A O 1
ATOM 3357 N N . ARG A 1 493 ? -0.548 -38.406 -24.75 1 96.81 493 ARG A N 1
ATOM 3358 C CA . ARG A 1 493 ? -1.894 -38.062 -25.219 1 96.81 493 ARG A CA 1
ATOM 3359 C C . ARG A 1 493 ? -2.805 -37.719 -24.047 1 96.81 493 ARG A C 1
ATOM 3361 O O . ARG A 1 493 ? -3.555 -36.75 -24.109 1 96.81 493 ARG A O 1
ATOM 3368 N N . LEU A 1 494 ? -2.75 -38.5 -23.016 1 97 494 LEU A N 1
ATOM 3369 C CA . LEU A 1 494 ? -3.598 -38.281 -21.859 1 97 494 LEU A CA 1
ATOM 3370 C C . LEU A 1 494 ? -3.199 -36.969 -21.141 1 97 494 LEU A C 1
ATOM 3372 O O . LEU A 1 494 ? -4.059 -36.25 -20.641 1 97 494 LEU A O 1
ATOM 3376 N N . ALA A 1 495 ? -1.888 -36.719 -21.109 1 97.94 495 ALA A N 1
ATOM 3377 C CA . ALA A 1 495 ? -1.421 -35.469 -20.531 1 97.94 495 ALA A CA 1
ATOM 3378 C C . ALA A 1 495 ? -1.9 -34.281 -21.359 1 97.94 495 ALA A C 1
ATOM 3380 O O . ALA A 1 495 ? -2.295 -33.25 -20.812 1 97.94 495 ALA A O 1
ATOM 3381 N N . ALA A 1 496 ? -1.822 -34.375 -22.672 1 97.19 496 ALA A N 1
ATOM 3382 C CA . ALA A 1 496 ? -2.332 -33.344 -23.562 1 97.19 496 ALA A CA 1
ATOM 3383 C C . ALA A 1 496 ? -3.818 -33.094 -23.312 1 97.19 496 ALA A C 1
ATOM 3385 O O . ALA A 1 496 ? -4.262 -31.938 -23.266 1 97.19 496 ALA A O 1
ATOM 3386 N N . ARG A 1 497 ? -4.586 -34.156 -23.156 1 95.5 497 ARG A N 1
ATOM 3387 C CA . ARG A 1 497 ? -6.008 -34 -22.844 1 95.5 497 ARG A CA 1
ATOM 3388 C C . ARG A 1 497 ? -6.211 -33.281 -21.516 1 95.5 497 ARG A C 1
ATOM 3390 O O . ARG A 1 497 ? -7.035 -32.375 -21.422 1 95.5 497 ARG A O 1
ATOM 3397 N N . TYR A 1 498 ? -5.484 -33.719 -20.516 1 96.62 498 TYR A N 1
ATOM 3398 C CA . TYR A 1 498 ? -5.555 -33.156 -19.172 1 96.62 498 TYR A CA 1
ATOM 3399 C C . TYR A 1 498 ? -5.312 -31.641 -19.219 1 96.62 498 TYR A C 1
ATOM 3401 O O . TYR A 1 498 ? -6.023 -30.875 -18.547 1 96.62 498 TYR A O 1
ATOM 3409 N N . LEU A 1 499 ? -4.34 -31.234 -20 1 97.25 499 LEU A N 1
ATOM 3410 C CA . LEU A 1 499 ? -3.914 -29.844 -20.031 1 97.25 499 LEU A CA 1
ATOM 3411 C C . LEU A 1 499 ? -4.832 -29.016 -20.922 1 97.25 499 LEU A C 1
ATOM 3413 O O . LEU A 1 499 ? -5.145 -27.859 -20.609 1 97.25 499 LEU A O 1
ATOM 3417 N N . LEU A 1 500 ? -5.332 -29.531 -22.016 1 94.88 500 LEU A N 1
ATOM 3418 C CA . LEU A 1 500 ? -5.996 -28.734 -23.047 1 94.88 500 LEU A CA 1
ATOM 3419 C C . LEU A 1 500 ? -7.512 -28.828 -22.906 1 94.88 500 LEU A C 1
ATOM 3421 O O . LEU A 1 500 ? -8.234 -27.906 -23.281 1 94.88 500 LEU A O 1
ATOM 3425 N N . ARG A 1 501 ? -8.008 -29.953 -22.344 1 92.5 501 ARG A N 1
ATOM 3426 C CA . ARG A 1 501 ? -9.445 -30.188 -22.422 1 92.5 501 ARG A CA 1
ATOM 3427 C C . ARG A 1 501 ? -10.078 -30.141 -21.031 1 92.5 501 ARG A C 1
ATOM 3429 O O . ARG A 1 501 ? -11.227 -29.719 -20.891 1 92.5 501 ARG A O 1
ATOM 3436 N N . GLU A 1 502 ? -9.344 -30.656 -20.109 1 93.44 502 GLU A N 1
ATOM 3437 C CA . GLU A 1 502 ? -9.914 -30.703 -18.766 1 93.44 502 GLU A CA 1
ATOM 3438 C C . GLU A 1 502 ? -9.891 -29.328 -18.094 1 93.44 502 GLU A C 1
ATOM 3440 O O . GLU A 1 502 ? -8.875 -28.625 -18.156 1 93.44 502 GLU A O 1
ATOM 3445 N N . LYS A 1 503 ? -11.016 -28.922 -17.484 1 92.69 503 LYS A N 1
ATOM 3446 C CA . LYS A 1 503 ? -11.148 -27.594 -16.906 1 92.69 503 LYS A CA 1
ATOM 3447 C C . LYS A 1 503 ? -11.516 -27.672 -15.422 1 92.69 503 LYS A C 1
ATOM 3449 O O . LYS A 1 503 ? -12.062 -28.672 -14.969 1 92.69 503 LYS A O 1
ATOM 3454 N N . GLY A 1 504 ? -11.078 -26.609 -14.695 1 87.5 504 GLY A N 1
ATOM 3455 C CA . GLY A 1 504 ? -11.414 -26.5 -13.289 1 87.5 504 GLY A CA 1
ATOM 3456 C C . GLY A 1 504 ? -12.836 -26.031 -13.047 1 87.5 504 GLY A C 1
ATOM 3457 O O . GLY A 1 504 ? -13.695 -26.141 -13.922 1 87.5 504 GLY A O 1
ATOM 3458 N N . ARG A 1 505 ? -12.914 -25.5 -11.758 1 77.75 505 ARG A N 1
ATOM 3459 C CA . ARG A 1 505 ? -14.211 -24.969 -11.359 1 77.75 505 ARG A CA 1
ATOM 3460 C C . ARG A 1 505 ? -14.586 -23.734 -12.195 1 77.75 505 ARG A C 1
ATOM 3462 O O . ARG A 1 505 ? -13.742 -22.875 -12.453 1 77.75 505 ARG A O 1
ATOM 3469 N N . GLY A 1 506 ? -15.719 -23.641 -12.758 1 77.69 506 GLY A N 1
ATOM 3470 C CA . GLY A 1 506 ? -16.203 -22.531 -13.57 1 77.69 506 GLY A CA 1
ATOM 3471 C C . GLY A 1 506 ? -16.109 -22.797 -15.062 1 77.69 506 GLY A C 1
ATOM 3472 O O . GLY A 1 506 ? -16.703 -22.078 -15.859 1 77.69 506 GLY A O 1
ATOM 3473 N N . GLY A 1 507 ? -15.227 -23.797 -15.477 1 82.88 507 GLY A N 1
ATOM 3474 C CA . GLY A 1 507 ? -15.266 -24.312 -16.844 1 82.88 507 GLY A CA 1
ATOM 3475 C C . GLY A 1 507 ? -14.312 -23.578 -17.781 1 82.88 507 GLY A C 1
ATOM 3476 O O . GLY A 1 507 ? -14.234 -23.891 -18.969 1 82.88 507 GLY A O 1
ATOM 3477 N N . ARG A 1 508 ? -13.539 -22.594 -17.281 1 85.12 508 ARG A N 1
ATOM 3478 C CA . ARG A 1 508 ? -12.672 -21.828 -18.172 1 85.12 508 ARG A CA 1
ATOM 3479 C C . ARG A 1 508 ? -11.203 -22.047 -17.828 1 85.12 508 ARG A C 1
ATOM 3481 O O . ARG A 1 508 ? -10.391 -22.328 -18.703 1 85.12 508 ARG A O 1
ATOM 3488 N N . ALA A 1 509 ? -10.898 -22.203 -16.641 1 91.69 509 ALA A N 1
ATOM 3489 C CA . ALA A 1 509 ? -9.508 -22.297 -16.203 1 91.69 509 ALA A CA 1
ATOM 3490 C C . ALA A 1 509 ? -8.992 -23.734 -16.344 1 91.69 509 ALA A C 1
ATOM 3492 O O . ALA A 1 509 ? -9.742 -24.688 -16.141 1 91.69 509 ALA A O 1
ATOM 3493 N N . ALA A 1 510 ? -7.766 -23.812 -16.688 1 94.94 510 ALA A N 1
ATOM 3494 C CA . ALA A 1 510 ? -7.125 -25.125 -16.703 1 94.94 510 ALA A CA 1
ATOM 3495 C C . ALA A 1 510 ? -7.266 -25.812 -15.352 1 94.94 510 ALA A C 1
ATOM 3497 O O . ALA A 1 510 ? -7.188 -25.172 -14.305 1 94.94 510 ALA A O 1
ATOM 3498 N N . LEU A 1 511 ? -7.465 -27.062 -15.336 1 95.38 511 LEU A N 1
ATOM 3499 C CA . LEU A 1 511 ? -7.625 -27.844 -14.117 1 95.38 511 LEU A CA 1
ATOM 3500 C C . LEU A 1 511 ? -6.336 -27.844 -13.297 1 95.38 511 LEU A C 1
ATOM 3502 O O . LEU A 1 511 ? -6.375 -27.766 -12.07 1 95.38 511 LEU A O 1
ATOM 3506 N N . ASP A 1 512 ? -5.258 -28.031 -14.023 1 96.25 512 ASP A N 1
ATOM 3507 C CA . ASP A 1 512 ? -3.959 -28.031 -13.359 1 96.25 512 ASP A CA 1
ATOM 3508 C C . ASP A 1 512 ? -3.574 -26.641 -12.891 1 96.25 512 ASP A C 1
ATOM 3510 O O . ASP A 1 512 ? -3.531 -25.703 -13.695 1 96.25 512 ASP A O 1
ATOM 3514 N N . PRO A 1 513 ? -3.225 -26.516 -11.641 1 93.62 513 PRO A N 1
ATOM 3515 C CA . PRO A 1 513 ? -2.926 -25.172 -11.117 1 93.62 513 PRO A CA 1
ATOM 3516 C C . PRO A 1 513 ? -1.664 -24.562 -11.734 1 93.62 513 PRO A C 1
ATOM 3518 O O . PRO A 1 513 ? -1.581 -23.344 -11.906 1 93.62 513 PRO A O 1
ATOM 3521 N N . VAL A 1 514 ? -0.631 -25.391 -12.008 1 95.31 514 VAL A N 1
ATOM 3522 C CA . VAL A 1 514 ? 0.601 -24.891 -12.602 1 95.31 514 VAL A CA 1
ATOM 3523 C C . VAL A 1 514 ? 0.333 -24.438 -14.039 1 95.31 514 VAL A C 1
ATOM 3525 O O . VAL A 1 514 ? 0.833 -23.391 -14.469 1 95.31 514 VAL A O 1
ATOM 3528 N N . ALA A 1 515 ? -0.492 -25.203 -14.75 1 96.62 515 ALA A N 1
ATOM 3529 C CA . ALA A 1 515 ? -0.9 -24.781 -16.078 1 96.62 515 ALA A CA 1
ATOM 3530 C C . ALA A 1 515 ? -1.664 -23.453 -16.031 1 96.62 515 ALA A C 1
ATOM 3532 O O . ALA A 1 515 ? -1.41 -22.547 -16.828 1 96.62 515 ALA A O 1
ATOM 3533 N N . HIS A 1 516 ? -2.594 -23.375 -15.133 1 94.81 516 HIS A N 1
ATOM 3534 C CA . HIS A 1 516 ? -3.357 -22.141 -14.969 1 94.81 516 HIS A CA 1
ATOM 3535 C C . HIS A 1 516 ? -2.439 -20.953 -14.695 1 94.81 516 HIS A C 1
ATOM 3537 O O . HIS A 1 516 ? -2.645 -19.859 -15.234 1 94.81 516 HIS A O 1
ATOM 3543 N N . PHE A 1 517 ? -1.435 -21.188 -13.906 1 93.56 517 PHE A N 1
ATOM 3544 C CA . PHE A 1 517 ? -0.457 -20.141 -13.586 1 93.56 517 PHE A CA 1
ATOM 3545 C C . PHE A 1 517 ? 0.246 -19.656 -14.844 1 93.56 517 PHE A C 1
ATOM 3547 O O . PHE A 1 517 ? 0.295 -18.453 -15.109 1 93.56 517 PHE A O 1
ATOM 3554 N N . HIS A 1 518 ? 0.821 -20.547 -15.57 1 96.62 518 HIS A N 1
ATOM 3555 C CA . HIS A 1 518 ? 1.584 -20.172 -16.766 1 96.62 518 HIS A CA 1
ATOM 3556 C C . HIS A 1 518 ? 0.683 -19.547 -17.812 1 96.62 518 HIS A C 1
ATOM 3558 O O . HIS A 1 518 ? 1.052 -18.562 -18.438 1 96.62 518 HIS A O 1
ATOM 3564 N N . LEU A 1 519 ? -0.485 -20.141 -17.984 1 95.94 519 LEU A N 1
ATOM 3565 C CA . LEU A 1 519 ? -1.424 -19.625 -18.969 1 95.94 519 LEU A CA 1
ATOM 3566 C C . LEU A 1 519 ? -1.909 -18.234 -18.578 1 95.94 519 LEU A C 1
ATOM 3568 O O . LEU A 1 519 ? -2.047 -17.359 -19.438 1 95.94 519 LEU A O 1
ATOM 3572 N N . SER A 1 520 ? -2.119 -18.016 -17.312 1 93.12 520 SER A N 1
ATOM 3573 C CA . SER A 1 520 ? -2.529 -16.703 -16.812 1 93.12 520 SER A CA 1
ATOM 3574 C C . SER A 1 520 ? -1.441 -15.664 -17.047 1 93.12 520 SER A C 1
ATOM 3576 O O . SER A 1 520 ? -1.733 -14.477 -17.172 1 93.12 520 SER A O 1
ATOM 3578 N N . ASN A 1 521 ? -0.206 -16.203 -17.109 1 93.12 521 ASN A N 1
ATOM 3579 C CA . ASN A 1 521 ? 0.928 -15.32 -17.359 1 93.12 521 ASN A CA 1
ATOM 3580 C C . ASN A 1 521 ? 1.152 -15.102 -18.844 1 93.12 521 ASN A C 1
ATOM 3582 O O . ASN A 1 521 ? 2.051 -14.352 -19.234 1 93.12 521 ASN A O 1
ATOM 3586 N N . GLY A 1 522 ? 0.347 -15.688 -19.656 1 94.25 522 GLY A N 1
ATOM 3587 C CA . GLY A 1 522 ? 0.433 -15.484 -21.094 1 94.25 522 GLY A CA 1
ATOM 3588 C C . GLY A 1 522 ? 1.38 -16.453 -21.781 1 94.25 522 GLY A C 1
ATOM 3589 O O . GLY A 1 522 ? 1.74 -16.25 -22.953 1 94.25 522 GLY A O 1
ATOM 3590 N N . ALA A 1 523 ? 1.817 -17.469 -21.094 1 97 523 ALA A N 1
ATOM 3591 C CA . ALA A 1 523 ? 2.689 -18.469 -21.703 1 97 523 ALA A CA 1
ATOM 3592 C C . ALA A 1 523 ? 1.891 -19.438 -22.578 1 97 523 ALA A C 1
ATOM 3594 O O . ALA A 1 523 ? 0.667 -19.516 -22.453 1 97 523 ALA A O 1
ATOM 3595 N N . THR A 1 524 ? 2.572 -20.094 -23.469 1 96.19 524 THR A N 1
ATOM 3596 C CA . THR A 1 524 ? 1.954 -21.109 -24.328 1 96.19 524 THR A CA 1
ATOM 3597 C C . THR A 1 524 ? 2.551 -22.484 -24.047 1 96.19 524 THR A C 1
ATOM 3599 O O . THR A 1 524 ? 3.688 -22.594 -23.578 1 96.19 524 THR A O 1
ATOM 3602 N N . LEU A 1 525 ? 1.765 -23.469 -24.297 1 97.5 525 LEU A N 1
ATOM 3603 C CA . LEU A 1 525 ? 2.201 -24.844 -24.078 1 97.5 525 LEU A CA 1
ATOM 3604 C C . LEU A 1 525 ? 3.129 -25.297 -25.188 1 97.5 525 LEU A C 1
ATOM 3606 O O . LEU A 1 525 ? 2.688 -25.5 -26.328 1 97.5 525 LEU A O 1
ATOM 3610 N N . GLU A 1 526 ? 4.379 -25.562 -24.875 1 96.31 526 GLU A N 1
ATOM 3611 C CA . GLU A 1 526 ? 5.387 -25.859 -25.891 1 96.31 526 GLU A CA 1
ATOM 3612 C C . GLU A 1 526 ? 5.527 -27.359 -26.109 1 96.31 526 GLU A C 1
ATOM 3614 O O . GLU A 1 526 ? 5.488 -27.828 -27.25 1 96.31 526 GLU A O 1
ATOM 3619 N N . ARG A 1 527 ? 5.738 -28.031 -24.969 1 97 527 ARG A N 1
ATOM 3620 C CA . ARG A 1 527 ? 6.07 -29.438 -25.094 1 97 527 ARG A CA 1
ATOM 3621 C C . ARG A 1 527 ? 5.785 -30.188 -23.797 1 97 527 ARG A C 1
ATOM 3623 O O . ARG A 1 527 ? 5.984 -29.641 -22.703 1 97 527 ARG A O 1
ATOM 3630 N N . ILE A 1 528 ? 5.254 -31.406 -23.906 1 98.06 528 ILE A N 1
ATOM 3631 C CA . ILE A 1 528 ? 5.141 -32.312 -22.781 1 98.06 528 ILE A CA 1
ATOM 3632 C C . ILE A 1 528 ? 6.281 -33.344 -22.828 1 98.06 528 ILE A C 1
ATOM 3634 O O . ILE A 1 528 ? 6.543 -33.938 -23.875 1 98.06 528 ILE A O 1
ATOM 3638 N N . ASN A 1 529 ? 6.922 -33.562 -21.703 1 97.62 529 ASN A N 1
ATOM 3639 C CA . ASN A 1 529 ? 8.117 -34.375 -21.672 1 97.62 529 ASN A CA 1
ATOM 3640 C C . ASN A 1 529 ? 7.898 -35.656 -20.828 1 97.62 529 ASN A C 1
ATOM 3642 O O . ASN A 1 529 ? 7.539 -35.562 -19.656 1 97.62 529 ASN A O 1
ATOM 3646 N N . PHE A 1 530 ? 8.125 -36.781 -21.469 1 96.88 530 PHE A N 1
ATOM 3647 C CA . PHE A 1 530 ? 8.055 -38.062 -20.812 1 96.88 530 PHE A CA 1
ATOM 3648 C C . PHE A 1 530 ? 9.336 -38.375 -20.031 1 96.88 530 PHE A C 1
ATOM 3650 O O . PHE A 1 530 ? 10.438 -38.094 -20.531 1 96.88 530 PHE A O 1
ATOM 3657 N N . GLY A 1 531 ? 9.203 -38.781 -18.828 1 94.56 531 GLY A N 1
ATOM 3658 C CA . GLY A 1 531 ? 10.352 -39.156 -18.031 1 94.56 531 GLY A CA 1
ATOM 3659 C C . GLY A 1 531 ? 11.219 -37.969 -17.641 1 94.56 531 GLY A C 1
ATOM 3660 O O . GLY A 1 531 ? 12.445 -38.094 -17.578 1 94.56 531 GLY A O 1
ATOM 3661 N N . ALA A 1 532 ? 10.617 -36.844 -17.469 1 95.94 532 ALA A N 1
ATOM 3662 C CA . ALA A 1 532 ? 11.352 -35.594 -17.281 1 95.94 532 ALA A CA 1
ATOM 3663 C C . ALA A 1 532 ? 11.773 -35.438 -15.82 1 95.94 532 ALA A C 1
ATOM 3665 O O . ALA A 1 532 ? 12.719 -34.688 -15.523 1 95.94 532 ALA A O 1
ATOM 3666 N N . ASP A 1 533 ? 11.086 -35.969 -14.836 1 93.62 533 ASP A N 1
ATOM 3667 C CA . ASP A 1 533 ? 11.391 -35.875 -13.406 1 93.62 533 ASP A CA 1
ATOM 3668 C C . ASP A 1 533 ? 11.25 -37.219 -12.727 1 93.62 533 ASP A C 1
ATOM 3670 O O . ASP A 1 533 ? 10.141 -37.656 -12.398 1 93.62 533 ASP A O 1
ATOM 3674 N N . ALA A 1 534 ? 12.289 -37.812 -12.414 1 90.31 534 ALA A N 1
ATOM 3675 C CA . ALA A 1 534 ? 12.289 -39.156 -11.852 1 90.31 534 ALA A CA 1
ATOM 3676 C C . ALA A 1 534 ? 12.352 -39.125 -10.328 1 90.31 534 ALA A C 1
ATOM 3678 O O . ALA A 1 534 ? 12.492 -40.156 -9.68 1 90.31 534 ALA A O 1
ATOM 3679 N N . SER A 1 535 ? 12.266 -37.938 -9.719 1 88.19 535 SER A N 1
ATOM 3680 C CA . SER A 1 535 ? 12.234 -37.844 -8.258 1 88.19 535 SER A CA 1
ATOM 3681 C C . SER A 1 535 ? 10.961 -38.469 -7.691 1 88.19 535 SER A C 1
ATOM 3683 O O . SER A 1 535 ? 9.969 -38.625 -8.406 1 88.19 535 SER A O 1
ATOM 3685 N N . PRO A 1 536 ? 10.984 -38.875 -6.422 1 91.12 536 PRO A N 1
ATOM 3686 C CA . PRO A 1 536 ? 9.781 -39.438 -5.805 1 91.12 536 PRO A CA 1
ATOM 3687 C C . PRO A 1 536 ? 8.57 -38.531 -5.949 1 91.12 536 PRO A C 1
ATOM 3689 O O . PRO A 1 536 ? 7.469 -39 -6.262 1 91.12 536 PRO A O 1
ATOM 3692 N N . ASP A 1 537 ? 8.766 -37.25 -5.789 1 90.69 537 ASP A N 1
ATOM 3693 C CA . ASP A 1 537 ? 7.66 -36.312 -5.926 1 90.69 537 ASP A CA 1
ATOM 3694 C C . ASP A 1 537 ? 7.184 -36.219 -7.375 1 90.69 537 ASP A C 1
ATOM 3696 O O . ASP A 1 537 ? 5.984 -36.125 -7.633 1 90.69 537 ASP A O 1
ATOM 3700 N N . GLY A 1 538 ? 8.125 -36.219 -8.297 1 93.44 538 GLY A N 1
ATOM 3701 C CA . GLY A 1 538 ? 7.781 -36.188 -9.711 1 93.44 538 GLY A CA 1
ATOM 3702 C C . GLY A 1 538 ? 6.992 -37.375 -10.18 1 93.44 538 GLY A C 1
ATOM 3703 O O . GLY A 1 538 ? 6.023 -37.25 -10.93 1 93.44 538 GLY A O 1
ATOM 3704 N N . LEU A 1 539 ? 7.371 -38.5 -9.695 1 95.12 539 LEU A N 1
ATOM 3705 C CA . LEU A 1 539 ? 6.66 -39.719 -10.055 1 95.12 539 LEU A CA 1
ATOM 3706 C C . LEU A 1 539 ? 5.27 -39.75 -9.43 1 95.12 539 LEU A C 1
ATOM 3708 O O . LEU A 1 539 ? 4.285 -40.062 -10.102 1 95.12 539 LEU A O 1
ATOM 3712 N N . ALA A 1 540 ? 5.191 -39.375 -8.211 1 95.5 540 ALA A N 1
ATOM 3713 C CA . ALA A 1 540 ? 3.932 -39.406 -7.469 1 95.5 540 ALA A CA 1
ATOM 3714 C C . ALA A 1 540 ? 2.916 -38.438 -8.062 1 95.5 540 ALA A C 1
ATOM 3716 O O . ALA A 1 540 ? 1.718 -38.719 -8.094 1 95.5 540 ALA A O 1
ATOM 3717 N N . SER A 1 541 ? 3.365 -37.344 -8.57 1 95.69 541 SER A N 1
ATOM 3718 C CA . SER A 1 541 ? 2.449 -36.281 -8.977 1 95.69 541 SER A CA 1
ATOM 3719 C C . SER A 1 541 ? 2.066 -36.438 -10.445 1 95.69 541 SER A C 1
ATOM 3721 O O . SER A 1 541 ? 0.97 -36.031 -10.844 1 95.69 541 SER A O 1
ATOM 3723 N N . SER A 1 542 ? 3.004 -37 -11.297 1 97.62 542 SER A N 1
ATOM 3724 C CA . SER A 1 542 ? 2.74 -36.906 -12.734 1 97.62 542 SER A CA 1
ATOM 3725 C C . SER A 1 542 ? 3.338 -38.094 -13.477 1 97.62 542 SER A C 1
ATOM 3727 O O . SER A 1 542 ? 3.467 -38.062 -14.703 1 97.62 542 SER A O 1
ATOM 3729 N N . LEU A 1 543 ? 3.801 -39.125 -12.727 1 97.31 543 LEU A N 1
ATOM 3730 C CA . LEU A 1 543 ? 4.477 -40.25 -13.328 1 97.31 543 LEU A CA 1
ATOM 3731 C C . LEU A 1 543 ? 5.73 -39.812 -14.078 1 97.31 543 LEU A C 1
ATOM 3733 O O . LEU A 1 543 ? 6.078 -40.406 -15.109 1 97.31 543 LEU A O 1
ATOM 3737 N N . GLY A 1 544 ? 6.324 -38.656 -13.672 1 96.25 544 GLY A N 1
ATOM 3738 C CA . GLY A 1 544 ? 7.594 -38.188 -14.195 1 96.25 544 GLY A CA 1
ATOM 3739 C C . GLY A 1 544 ? 7.438 -37.188 -15.328 1 96.25 544 GLY A C 1
ATOM 3740 O O . GLY A 1 544 ? 8.43 -36.719 -15.875 1 96.25 544 GLY A O 1
ATOM 3741 N N . LEU A 1 545 ? 6.191 -36.875 -15.734 1 97.75 545 LEU A N 1
ATOM 3742 C CA . LEU A 1 545 ? 5.953 -35.938 -16.828 1 97.75 545 LEU A CA 1
ATOM 3743 C C . LEU A 1 545 ? 6.211 -34.5 -16.375 1 97.75 545 LEU A C 1
ATOM 3745 O O . LEU A 1 545 ? 5.945 -34.125 -15.227 1 97.75 545 LEU A O 1
ATOM 3749 N N . MET A 1 546 ? 6.754 -33.688 -17.219 1 97.69 546 MET A N 1
ATOM 3750 C CA . MET A 1 546 ? 6.875 -32.25 -17.031 1 97.69 546 MET A CA 1
ATOM 3751 C C . MET A 1 546 ? 6.5 -31.516 -18.312 1 97.69 546 MET A C 1
ATOM 3753 O O . MET A 1 546 ? 6.309 -32.125 -19.359 1 97.69 546 MET A O 1
ATOM 3757 N N . VAL A 1 547 ? 6.34 -30.234 -18.203 1 98.12 547 VAL A N 1
ATOM 3758 C CA . VAL A 1 547 ? 5.84 -29.453 -19.328 1 98.12 547 VAL A CA 1
ATOM 3759 C C . VAL A 1 547 ? 6.727 -28.219 -19.547 1 98.12 547 VAL A C 1
ATOM 3761 O O . VAL A 1 547 ? 7.152 -27.578 -18.578 1 98.12 547 VAL A O 1
ATOM 3764 N N . ASN A 1 548 ? 7.078 -27.953 -20.781 1 98.06 548 ASN A N 1
ATOM 3765 C CA . ASN A 1 548 ? 7.707 -26.688 -21.172 1 98.06 548 ASN A CA 1
ATOM 3766 C C . ASN A 1 548 ? 6.672 -25.641 -21.547 1 98.06 548 ASN A C 1
ATOM 3768 O O . ASN A 1 548 ? 5.863 -25.844 -22.453 1 98.06 548 ASN A O 1
ATOM 3772 N N . TRP A 1 549 ? 6.676 -24.578 -20.828 1 97.94 549 TRP A N 1
ATOM 3773 C CA . TRP A 1 549 ? 5.883 -23.391 -21.172 1 97.94 549 TRP A CA 1
ATOM 3774 C C . TRP A 1 549 ? 6.746 -22.328 -21.828 1 97.94 549 TRP A C 1
ATOM 3776 O O . TRP A 1 549 ? 7.859 -22.062 -21.375 1 97.94 549 TRP A O 1
ATOM 3786 N N . CYS A 1 550 ? 6.277 -21.75 -22.891 1 97.56 550 CYS A N 1
ATOM 3787 C CA . CYS A 1 550 ? 7.035 -20.766 -23.656 1 97.56 550 CYS A CA 1
ATOM 3788 C C . CYS A 1 550 ? 6.668 -19.359 -23.234 1 97.56 550 CYS A C 1
ATOM 3790 O O . CYS A 1 550 ? 5.492 -19 -23.203 1 97.56 550 CYS A O 1
ATOM 3792 N N . TYR A 1 551 ? 7.66 -18.531 -22.922 1 97 551 TYR A N 1
ATOM 3793 C CA . TYR A 1 551 ? 7.488 -17.141 -22.516 1 97 551 TYR A CA 1
ATOM 3794 C C . TYR A 1 551 ? 8.094 -16.188 -23.531 1 97 551 TYR A C 1
ATOM 3796 O O . TYR A 1 551 ? 8.375 -15.031 -23.219 1 97 551 TYR A O 1
ATOM 3804 N N . ASP A 1 552 ? 8.258 -16.656 -24.75 1 94.75 552 ASP A N 1
ATOM 3805 C CA . ASP A 1 552 ? 8.789 -15.789 -25.797 1 94.75 552 ASP A CA 1
ATOM 3806 C C . ASP A 1 552 ? 7.867 -14.594 -26.047 1 94.75 552 ASP A C 1
ATOM 3808 O O . ASP A 1 552 ? 6.645 -14.727 -26 1 94.75 552 ASP A O 1
ATOM 3812 N N . GLY A 1 553 ? 8.469 -13.5 -26.375 1 92 553 GLY A N 1
ATOM 3813 C CA . GLY A 1 553 ? 7.699 -12.273 -26.562 1 92 553 GLY A CA 1
ATOM 3814 C C . GLY A 1 553 ? 6.992 -11.82 -25.297 1 92 553 GLY A C 1
ATOM 3815 O O . GLY A 1 553 ? 5.77 -11.68 -25.281 1 92 553 GLY A O 1
ATOM 3816 N N . PRO A 1 554 ? 7.809 -11.586 -24.234 1 89.25 554 PRO A N 1
ATOM 3817 C CA . PRO A 1 554 ? 7.215 -11.25 -22.938 1 89.25 554 PRO A CA 1
ATOM 3818 C C . PRO A 1 554 ? 6.398 -9.961 -22.984 1 89.25 554 PRO A C 1
ATOM 3820 O O . PRO A 1 554 ? 5.508 -9.758 -22.156 1 89.25 554 PRO A O 1
ATOM 3823 N N . GLU A 1 555 ? 6.531 -9.148 -23.984 1 83.88 555 GLU A N 1
ATOM 3824 C CA . GLU A 1 555 ? 5.773 -7.91 -24.109 1 83.88 555 GLU A CA 1
ATOM 3825 C C . GLU A 1 555 ? 4.309 -8.188 -24.438 1 83.88 555 GLU A C 1
ATOM 3827 O O . GLU A 1 555 ? 3.426 -7.414 -24.062 1 83.88 555 GLU A O 1
ATOM 3832 N N . ALA A 1 556 ? 4.07 -9.297 -25.047 1 85.62 556 ALA A N 1
ATOM 3833 C CA . ALA A 1 556 ? 2.715 -9.648 -25.469 1 85.62 556 ALA A CA 1
ATOM 3834 C C . ALA A 1 556 ? 2.049 -10.555 -24.438 1 85.62 556 ALA A C 1
ATOM 3836 O O . ALA A 1 556 ? 0.861 -10.867 -24.547 1 85.62 556 ALA A O 1
ATOM 3837 N N . ALA A 1 557 ? 2.775 -10.953 -23.453 1 88.44 557 ALA A N 1
ATOM 3838 C CA . ALA A 1 557 ? 2.322 -11.945 -22.484 1 88.44 557 ALA A CA 1
ATOM 3839 C C . ALA A 1 557 ? 1.084 -11.461 -21.734 1 88.44 557 ALA A C 1
ATOM 3841 O O . ALA A 1 557 ? 0.124 -12.211 -21.562 1 88.44 557 ALA A O 1
ATOM 3842 N N . PRO A 1 558 ? 1.049 -10.148 -21.344 1 82.44 558 PRO A N 1
ATOM 3843 C CA . PRO A 1 558 ? -0.14 -9.703 -20.609 1 82.44 558 PRO A CA 1
ATOM 3844 C C . PRO A 1 558 ? -1.415 -9.797 -21.438 1 82.44 558 PRO A C 1
ATOM 3846 O O . PRO A 1 558 ? -2.465 -10.188 -20.922 1 82.44 558 PRO A O 1
ATOM 3849 N N . ALA A 1 559 ? -1.347 -9.492 -22.703 1 83 559 ALA A N 1
ATOM 3850 C CA . ALA A 1 559 ? -2.502 -9.586 -23.594 1 83 559 ALA A CA 1
ATOM 3851 C C . ALA A 1 559 ? -2.955 -11.039 -23.75 1 83 559 ALA A C 1
ATOM 3853 O O . ALA A 1 559 ? -4.156 -11.32 -23.766 1 83 559 ALA A O 1
ATOM 3854 N N . ARG A 1 560 ? -2.031 -11.914 -23.859 1 89.44 560 ARG A N 1
ATOM 3855 C CA . ARG A 1 560 ? -2.35 -13.336 -23.953 1 89.44 560 ARG A CA 1
ATOM 3856 C C . ARG A 1 560 ? -2.998 -13.844 -22.672 1 89.44 560 ARG A C 1
ATOM 3858 O O . ARG A 1 560 ? -3.926 -14.656 -22.719 1 89.44 560 ARG A O 1
ATOM 3865 N N . GLY A 1 561 ? -2.473 -13.398 -21.594 1 89.38 561 GLY A N 1
ATOM 3866 C CA . GLY A 1 561 ? -3.066 -13.766 -20.328 1 89.38 561 GLY A CA 1
ATOM 3867 C C . GLY A 1 561 ? -4.512 -13.328 -20.188 1 89.38 561 GLY A C 1
ATOM 3868 O O . GLY A 1 561 ? -5.355 -14.086 -19.703 1 89.38 561 GLY A O 1
ATOM 3869 N N . ARG A 1 562 ? -4.781 -12.172 -20.641 1 83.38 562 ARG A N 1
ATOM 3870 C CA . ARG A 1 562 ? -6.148 -11.656 -20.594 1 83.38 562 ARG A CA 1
ATOM 3871 C C . ARG A 1 562 ? -7.066 -12.469 -21.5 1 83.38 562 ARG A C 1
ATOM 3873 O O . ARG A 1 562 ? -8.211 -12.75 -21.141 1 83.38 562 ARG A O 1
ATOM 3880 N N . ALA A 1 563 ? -6.613 -12.773 -22.656 1 85.12 563 ALA A N 1
ATOM 3881 C CA . ALA A 1 563 ? -7.387 -13.602 -23.578 1 85.12 563 ALA A CA 1
ATOM 3882 C C . ALA A 1 563 ? -7.73 -14.953 -22.969 1 85.12 563 ALA A C 1
ATOM 3884 O O . ALA A 1 563 ? -8.867 -15.422 -23.062 1 85.12 563 ALA A O 1
ATOM 3885 N N . TYR A 1 564 ? -6.785 -15.508 -22.344 1 91.19 564 TYR A N 1
ATOM 3886 C CA . TYR A 1 564 ? -7.012 -16.766 -21.641 1 91.19 564 TYR A CA 1
ATOM 3887 C C . TYR A 1 564 ? -8.07 -16.594 -20.547 1 91.19 564 TYR A C 1
ATOM 3889 O O . TYR A 1 564 ? -8.953 -17.453 -20.391 1 91.19 564 TYR A O 1
ATOM 3897 N N . ALA A 1 565 ? -7.934 -15.586 -19.812 1 86.25 565 ALA A N 1
ATOM 3898 C CA . ALA A 1 565 ? -8.883 -15.352 -18.719 1 86.25 565 ALA A CA 1
ATOM 3899 C C . ALA A 1 565 ? -10.305 -15.203 -19.25 1 86.25 565 ALA A C 1
ATOM 3901 O O . ALA A 1 565 ? -11.258 -15.656 -18.625 1 86.25 565 ALA A O 1
ATOM 3902 N N . SER A 1 566 ? -10.445 -14.68 -20.422 1 83.69 566 SER A N 1
ATOM 3903 C CA . SER A 1 566 ? -11.758 -14.383 -20.984 1 83.69 566 SER A CA 1
ATOM 3904 C C . SER A 1 566 ? -12.32 -15.578 -21.75 1 83.69 566 SER A C 1
ATOM 3906 O O . SER A 1 566 ? -13.516 -15.859 -21.672 1 83.69 566 SER A O 1
ATOM 3908 N N . THR A 1 567 ? -11.484 -16.328 -22.469 1 86.75 567 THR A N 1
ATOM 3909 C CA . THR A 1 567 ? -11.977 -17.344 -23.391 1 86.75 567 THR A CA 1
ATOM 3910 C C . THR A 1 567 ? -11.688 -18.734 -22.859 1 86.75 567 THR A C 1
ATOM 3912 O O . THR A 1 567 ? -12.328 -19.703 -23.266 1 86.75 567 THR A O 1
ATOM 3915 N N . GLY A 1 568 ? -10.641 -18.812 -22.125 1 89.88 568 GLY A N 1
ATOM 3916 C CA . GLY A 1 568 ? -10.203 -20.125 -21.672 1 89.88 568 GLY A CA 1
ATOM 3917 C C . GLY A 1 568 ? -9.398 -20.875 -22.719 1 89.88 568 GLY A C 1
ATOM 3918 O O . GLY A 1 568 ? -9.031 -22.031 -22.516 1 89.88 568 GLY A O 1
ATOM 3919 N N . ALA A 1 569 ? -9.188 -20.234 -23.797 1 88.69 569 ALA A N 1
ATOM 3920 C CA . ALA A 1 569 ? -8.461 -20.875 -24.891 1 88.69 569 ALA A CA 1
ATOM 3921 C C . ALA A 1 569 ? -6.992 -21.078 -24.531 1 88.69 569 ALA A C 1
ATOM 3923 O O . ALA A 1 569 ? -6.363 -20.188 -23.953 1 88.69 569 ALA A O 1
ATOM 3924 N N . ILE A 1 570 ? -6.477 -22.25 -24.844 1 93.75 570 ILE A N 1
ATOM 3925 C CA . ILE A 1 570 ? -5.09 -22.609 -24.547 1 93.75 570 ILE A CA 1
ATOM 3926 C C . ILE A 1 570 ? -4.316 -22.797 -25.844 1 93.75 570 ILE A C 1
ATOM 3928 O O . ILE A 1 570 ? -4.684 -23.641 -26.672 1 93.75 570 ILE A O 1
ATOM 3932 N N . GLU A 1 571 ? -3.359 -21.984 -26.078 1 91.75 571 GLU A N 1
ATOM 3933 C CA . GLU A 1 571 ? -2.473 -22.156 -27.219 1 91.75 571 GLU A CA 1
ATOM 3934 C C . GLU A 1 571 ? -1.416 -23.219 -26.953 1 91.75 571 GLU A C 1
ATOM 3936 O O . GLU A 1 571 ? -0.771 -23.203 -25.906 1 91.75 571 GLU A O 1
ATOM 3941 N N . ALA A 1 572 ? -1.258 -24.172 -27.891 1 94.81 572 ALA A N 1
ATOM 3942 C CA . ALA A 1 572 ? -0.317 -25.266 -27.719 1 94.81 572 ALA A CA 1
ATOM 3943 C C . ALA A 1 572 ? 0.512 -25.484 -28.984 1 94.81 572 ALA A C 1
ATOM 3945 O O . ALA A 1 572 ? 0.047 -25.203 -3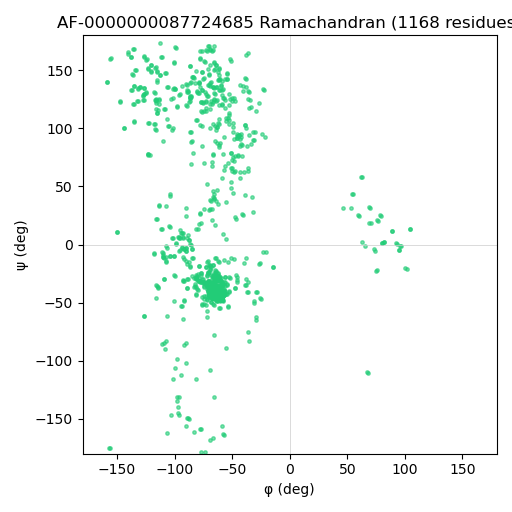0.094 1 94.81 572 ALA A O 1
ATOM 3946 N N . GLY A 1 573 ? 1.702 -25.953 -28.797 1 91.88 573 GLY A N 1
ATOM 3947 C CA . GLY A 1 573 ? 2.572 -26.281 -29.922 1 91.88 573 GLY A CA 1
ATOM 3948 C C . GLY A 1 573 ? 2.064 -27.438 -30.75 1 91.88 573 GLY A C 1
ATOM 3949 O O . GLY A 1 573 ? 1.172 -28.172 -30.312 1 91.88 573 GLY A O 1
ATOM 3950 N N . PRO A 1 574 ? 2.639 -27.625 -31.906 1 91.81 574 PRO A N 1
ATOM 3951 C CA . PRO A 1 574 ? 2.176 -28.656 -32.812 1 91.81 574 PRO A CA 1
ATOM 3952 C C . PRO A 1 574 ? 2.33 -30.062 -32.25 1 91.81 574 PRO A C 1
ATOM 3954 O O . PRO A 1 574 ? 1.464 -30.922 -32.469 1 91.81 574 PRO A O 1
ATOM 3957 N N . ALA A 1 575 ? 3.379 -30.234 -31.578 1 91.12 575 ALA A N 1
ATOM 3958 C CA . ALA A 1 575 ? 3.637 -31.562 -31.031 1 91.12 575 ALA A CA 1
ATOM 3959 C C . ALA A 1 575 ? 2.58 -31.953 -30 1 91.12 575 ALA A C 1
ATOM 3961 O O . ALA A 1 575 ? 2.164 -33.094 -29.938 1 91.12 575 ALA A O 1
ATOM 3962 N N . VAL A 1 576 ? 2.184 -31.016 -29.234 1 95.12 576 VAL A N 1
ATOM 3963 C CA . VAL A 1 576 ? 1.186 -31.281 -28.203 1 95.12 576 VAL A CA 1
ATOM 3964 C C . VAL A 1 576 ? -0.172 -31.531 -28.844 1 95.12 576 VAL A C 1
ATOM 3966 O O . VAL A 1 576 ? -0.893 -32.438 -28.438 1 95.12 576 VAL A O 1
ATOM 3969 N N . ARG A 1 577 ? -0.49 -30.828 -29.844 1 93.69 577 ARG A N 1
ATOM 3970 C CA . ARG A 1 577 ? -1.75 -31 -30.547 1 93.69 577 ARG A CA 1
ATOM 3971 C C . ARG A 1 577 ? -1.793 -32.344 -31.25 1 93.69 577 ARG A C 1
ATOM 3973 O O . ARG A 1 577 ? -2.834 -33 -31.281 1 93.69 577 ARG A O 1
ATOM 3980 N N . ALA A 1 578 ? -0.687 -32.688 -31.797 1 93.19 578 ALA A N 1
ATOM 3981 C CA . ALA A 1 578 ? -0.592 -34 -32.469 1 93.19 578 ALA A CA 1
ATOM 3982 C C . ALA A 1 578 ? -0.806 -35.125 -31.484 1 93.19 578 ALA A C 1
ATOM 3984 O O . ALA A 1 578 ? -1.442 -36.156 -31.812 1 93.19 578 ALA A O 1
ATOM 3985 N N . ALA A 1 579 ? -0.256 -34.906 -30.344 1 91.69 579 ALA A N 1
ATOM 3986 C CA . ALA A 1 579 ? -0.427 -35.938 -29.312 1 91.69 579 ALA A CA 1
ATOM 3987 C C . ALA A 1 579 ? -1.895 -36.094 -28.922 1 91.69 579 ALA A C 1
ATOM 3989 O O . ALA A 1 579 ? -2.387 -37.219 -28.75 1 91.69 579 ALA A O 1
ATOM 3990 N N . LEU A 1 580 ? -2.547 -35.031 -28.828 1 90.94 580 LEU A N 1
ATOM 3991 C CA . LEU A 1 580 ? -3.959 -35.062 -28.453 1 90.94 580 LEU A CA 1
ATOM 3992 C C . LEU A 1 580 ? -4.793 -35.75 -29.516 1 90.94 580 LEU A C 1
ATOM 3994 O O . LEU A 1 580 ? -5.719 -36.5 -29.203 1 90.94 580 LEU A O 1
ATOM 3998 N N . ASP A 1 581 ? -4.465 -35.562 -30.859 1 85.12 581 ASP A N 1
ATOM 3999 C CA . ASP A 1 581 ? -5.25 -36.062 -31.984 1 85.12 581 ASP A CA 1
ATOM 4000 C C . ASP A 1 581 ? -4.953 -37.531 -32.25 1 85.12 581 ASP A C 1
ATOM 4002 O O . ASP A 1 581 ? -5.711 -38.219 -32.938 1 85.12 581 ASP A O 1
ATOM 4006 N N . SER A 1 582 ? -3.807 -37.938 -31.906 1 72.69 582 SER A N 1
ATOM 4007 C CA . SER A 1 582 ? -3.469 -39.312 -32.156 1 72.69 582 SER A CA 1
ATOM 4008 C C . SER A 1 582 ? -4.48 -40.25 -31.484 1 72.69 582 SER A C 1
ATOM 4010 O O . SER A 1 582 ? -4.555 -41.438 -31.828 1 72.69 582 SER A O 1
ATOM 4012 N N . GLY A 1 583 ? -5.273 -39.844 -30.641 1 56.09 583 GLY A N 1
ATOM 4013 C CA . GLY A 1 583 ? -6.348 -40.656 -30.109 1 56.09 583 GLY A CA 1
ATOM 4014 C C . GLY A 1 583 ? -7.535 -40.75 -31.047 1 56.09 583 GLY A C 1
ATOM 4015 O O . GLY A 1 583 ? -8.344 -41.688 -30.938 1 56.09 583 GLY A O 1
ATOM 4016 N N . GLY A 1 584 ? -7.879 -39.75 -31.953 1 44.84 584 GLY A N 1
ATOM 4017 C CA . GLY A 1 584 ? -9.07 -39.688 -32.781 1 44.84 584 GLY A CA 1
ATOM 4018 C C . GLY A 1 584 ? -8.93 -40.5 -34.062 1 44.84 584 GLY A C 1
ATOM 4019 O O . GLY A 1 584 ? -9.891 -40.656 -34.812 1 44.84 584 GLY A O 1
ATOM 4020 N N . ARG A 1 585 ? -7.773 -40.562 -34.719 1 37.09 585 ARG A N 1
ATOM 4021 C CA . ARG A 1 585 ? -7.785 -41.125 -36.062 1 37.09 585 ARG A CA 1
ATOM 4022 C C . ARG A 1 585 ? -8.109 -42.625 -36.031 1 37.09 585 ARG A C 1
ATOM 4024 O O . ARG A 1 585 ? -7.207 -43.438 -36.125 1 37.09 585 ARG A O 1
ATOM 4031 N N . LEU A 1 586 ? -8.812 -43.156 -35.188 1 29.62 586 LEU A N 1
ATOM 4032 C CA . LEU A 1 586 ? -9.328 -44.406 -35.781 1 29.62 586 LEU A CA 1
ATOM 4033 C C . LEU A 1 586 ? -10.508 -44.094 -36.719 1 29.62 586 LEU A C 1
ATOM 4035 O O . LEU A 1 586 ? -11.383 -43.312 -36.375 1 29.62 586 LEU A O 1
ATOM 4039 N N . MET B 1 1 ? 7.918 46.375 -3.803 1 19.73 1 MET B N 1
ATOM 4040 C CA . MET B 1 1 ? 6.703 46.688 -4.543 1 19.73 1 MET B CA 1
ATOM 4041 C C . MET B 1 1 ? 6.68 46 -5.895 1 19.73 1 MET B C 1
ATOM 4043 O O . MET B 1 1 ? 7.215 46.5 -6.879 1 19.73 1 MET B O 1
ATOM 4047 N N . ILE B 1 2 ? 7.098 44.719 -5.926 1 23 2 ILE B N 1
ATOM 4048 C CA . ILE B 1 2 ? 7.465 44.062 -7.164 1 23 2 ILE B CA 1
ATOM 4049 C C . ILE B 1 2 ? 6.223 43.844 -8.031 1 23 2 ILE B C 1
ATOM 4051 O O . ILE B 1 2 ? 5.203 43.344 -7.555 1 23 2 ILE B O 1
ATOM 4055 N N . GLN B 1 3 ? 6.062 44.75 -9.023 1 21.81 3 GLN B N 1
ATOM 4056 C CA . GLN B 1 3 ? 4.93 45 -9.898 1 21.81 3 GLN B CA 1
ATOM 4057 C C . GLN B 1 3 ? 4.703 43.844 -10.859 1 21.81 3 GLN B C 1
ATOM 4059 O O . GLN B 1 3 ? 5.551 43.562 -11.711 1 21.81 3 GLN B O 1
ATOM 4064 N N . CYS B 1 4 ? 4.309 42.75 -10.344 1 21.75 4 CYS B N 1
ATOM 4065 C CA . CYS B 1 4 ? 4.074 41.531 -11.117 1 21.75 4 CYS B CA 1
ATOM 4066 C C . CYS B 1 4 ? 2.895 41.719 -12.062 1 21.75 4 CYS B C 1
ATOM 4068 O O . CYS B 1 4 ? 1.766 41.938 -11.625 1 21.75 4 CYS B O 1
ATOM 4070 N N . THR B 1 5 ? 3.094 42.406 -13.141 1 24.59 5 THR B N 1
ATOM 4071 C CA . THR B 1 5 ? 2.107 42.781 -14.148 1 24.59 5 THR B CA 1
ATOM 4072 C C . THR B 1 5 ? 1.584 41.531 -14.867 1 24.59 5 THR B C 1
ATOM 4074 O O . THR B 1 5 ? 1 41.656 -15.945 1 24.59 5 THR B O 1
ATOM 4077 N N . GLY B 1 6 ? 1.395 40.5 -14.117 1 21.08 6 GLY B N 1
ATOM 4078 C CA . GLY B 1 6 ? 1.031 39.281 -14.844 1 21.08 6 GLY B CA 1
ATOM 4079 C C . GLY B 1 6 ? -0.29 39.406 -15.578 1 21.08 6 GLY B C 1
ATOM 4080 O O . GLY B 1 6 ? -1.27 39.906 -15.031 1 21.08 6 GLY B O 1
ATOM 4081 N N . SER B 1 7 ? -0.271 39.625 -16.859 1 22.61 7 SER B N 1
ATOM 4082 C CA . SER B 1 7 ? -1.358 39.688 -17.844 1 22.61 7 SER B CA 1
ATOM 4083 C C . SER B 1 7 ? -2.271 38.5 -17.734 1 22.61 7 SER B C 1
ATOM 4085 O O . SER B 1 7 ? -1.799 37.344 -17.672 1 22.61 7 SER B O 1
ATOM 4087 N N . SER B 1 8 ? -3.471 38.594 -17.172 1 21.5 8 SER B N 1
ATOM 4088 C CA . SER B 1 8 ? -4.621 37.781 -16.781 1 21.5 8 SER B CA 1
ATOM 4089 C C . SER B 1 8 ? -5.309 37.188 -18.016 1 21.5 8 SER B C 1
ATOM 4091 O O . SER B 1 8 ? -6.215 37.781 -18.578 1 21.5 8 SER B O 1
ATOM 4093 N N . ALA B 1 9 ? -4.637 36.656 -19.031 1 25.19 9 ALA B N 1
ATOM 4094 C CA . ALA B 1 9 ? -5.562 36.156 -20.047 1 25.19 9 ALA B CA 1
ATOM 4095 C C . ALA B 1 9 ? -6.594 35.219 -19.438 1 25.19 9 ALA B C 1
ATOM 4097 O O . ALA B 1 9 ? -6.238 34.219 -18.797 1 25.19 9 ALA B O 1
ATOM 4098 N N . ALA B 1 10 ? -7.852 35.562 -19.188 1 24.83 10 ALA B N 1
ATOM 4099 C CA . ALA B 1 10 ? -9.102 34.938 -18.75 1 24.83 10 ALA B CA 1
ATOM 4100 C C . ALA B 1 10 ? -9.414 33.688 -19.562 1 24.83 10 ALA B C 1
ATOM 4102 O O . ALA B 1 10 ? -9.844 33.781 -20.719 1 24.83 10 ALA B O 1
ATOM 4103 N N . ALA B 1 11 ? -8.664 32.656 -19.562 1 28.3 11 ALA B N 1
ATOM 4104 C CA . ALA B 1 11 ? -9.062 31.484 -20.328 1 28.3 11 ALA B CA 1
ATOM 4105 C C . ALA B 1 11 ? -10.484 31.047 -19.969 1 28.3 11 ALA B C 1
ATOM 4107 O O . ALA B 1 11 ? -10.812 30.891 -18.797 1 28.3 11 ALA B O 1
ATOM 4108 N N . ALA B 1 12 ? -11.516 31.172 -20.859 1 26.69 12 ALA B N 1
ATOM 4109 C CA . ALA B 1 12 ? -12.922 30.766 -20.906 1 26.69 12 ALA B CA 1
ATOM 4110 C C . ALA B 1 12 ? -13.109 29.344 -20.406 1 26.69 12 ALA B C 1
ATOM 4112 O O . ALA B 1 12 ? -12.523 28.406 -20.953 1 26.69 12 ALA B O 1
ATOM 4113 N N . SER B 1 13 ? -13.352 29.109 -19.141 1 29.14 13 SER B N 1
ATOM 4114 C CA . SER B 1 13 ? -13.688 28.031 -18.219 1 29.14 13 SER B CA 1
ATOM 4115 C C . SER B 1 13 ? -14.828 27.188 -18.75 1 29.14 13 SER B C 1
ATOM 4117 O O . SER B 1 13 ? -15.938 27.203 -18.203 1 29.14 13 SER B O 1
ATOM 4119 N N . GLY B 1 14 ? -15.055 27.172 -20.109 1 28.3 14 GLY B N 1
ATOM 4120 C CA . GLY B 1 14 ? -16.25 26.453 -20.547 1 28.3 14 GLY B CA 1
ATOM 4121 C C . GLY B 1 14 ? -16.344 25.062 -19.969 1 28.3 14 GLY B C 1
ATOM 4122 O O . GLY B 1 14 ? -15.336 24.438 -19.656 1 28.3 14 GLY B O 1
ATOM 4123 N N . SER B 1 15 ? -17.516 24.781 -19.312 1 32.81 15 SER B N 1
ATOM 4124 C CA . SER B 1 15 ? -18.094 23.516 -18.875 1 32.81 15 SER B CA 1
ATOM 4125 C C . SER B 1 15 ? -17.812 22.391 -19.859 1 32.81 15 SER B C 1
ATOM 4127 O O . SER B 1 15 ? -18.375 22.375 -20.969 1 32.81 15 SER B O 1
ATOM 4129 N N . LEU B 1 16 ? -16.703 22.016 -20.094 1 35.44 16 LEU B N 1
ATOM 4130 C CA . LEU B 1 16 ? -16.531 20.922 -21.047 1 35.44 16 LEU B CA 1
ATOM 4131 C C . LEU B 1 16 ? -17.5 19.797 -20.781 1 35.44 16 LEU B C 1
ATOM 4133 O O . LEU B 1 16 ? -17.516 19.219 -19.688 1 35.44 16 LEU B O 1
ATOM 4137 N N . SER B 1 17 ? -18.641 19.75 -21.359 1 39.59 17 SER B N 1
ATOM 4138 C CA . SER B 1 17 ? -19.609 18.656 -21.359 1 39.59 17 SER B CA 1
ATOM 4139 C C . SER B 1 17 ? -18.906 17.312 -21.453 1 39.59 17 SER B C 1
ATOM 4141 O O . SER B 1 17 ? -17.766 17.234 -21.938 1 39.59 17 SER B O 1
ATOM 4143 N N . ALA B 1 18 ? -19.438 16.281 -20.75 1 39.69 18 ALA B N 1
ATOM 4144 C CA . ALA B 1 18 ? -18.938 14.914 -20.891 1 39.69 18 ALA B CA 1
ATOM 4145 C C . ALA B 1 18 ? -18.547 14.617 -22.328 1 39.69 18 ALA B C 1
ATOM 4147 O O . ALA B 1 18 ? -17.516 13.992 -22.594 1 39.69 18 ALA B O 1
ATOM 4148 N N . ALA B 1 19 ? -19.375 15.094 -23.188 1 41.12 19 ALA B N 1
ATOM 4149 C CA . ALA B 1 19 ? -19.156 14.898 -24.625 1 41.12 19 ALA B CA 1
ATOM 4150 C C . ALA B 1 19 ? -17.906 15.648 -25.094 1 41.12 19 ALA B C 1
ATOM 4152 O O . ALA B 1 19 ? -17.109 15.117 -25.875 1 41.12 19 ALA B O 1
ATOM 4153 N N . ALA B 1 20 ? -17.812 16.766 -24.609 1 43.91 20 ALA B N 1
ATOM 4154 C CA . ALA B 1 20 ? -16.688 17.594 -25.047 1 43.91 20 ALA B CA 1
ATOM 4155 C C . ALA B 1 20 ? -15.367 17.062 -24.5 1 43.91 20 ALA B C 1
ATOM 4157 O O . ALA B 1 20 ? -14.359 17.031 -25.203 1 43.91 20 ALA B O 1
ATOM 4158 N N . ALA B 1 21 ? -15.414 16.641 -23.297 1 43.38 21 ALA B N 1
ATOM 4159 C CA . ALA B 1 21 ? -14.211 16.031 -22.734 1 43.38 21 ALA B CA 1
ATOM 4160 C C . ALA B 1 21 ? -13.805 14.789 -23.516 1 43.38 21 ALA B C 1
ATOM 4162 O O . ALA B 1 21 ? -12.625 14.594 -23.812 1 43.38 21 ALA B O 1
ATOM 4163 N N . ALA B 1 22 ? -14.781 13.938 -23.844 1 47.97 22 ALA B N 1
ATOM 4164 C CA . ALA B 1 22 ? -14.5 12.742 -24.641 1 47.97 22 ALA B CA 1
ATOM 4165 C C . ALA B 1 22 ? -13.922 13.117 -26 1 47.97 22 ALA B C 1
ATOM 4167 O O . ALA B 1 22 ? -13.008 12.453 -26.5 1 47.97 22 ALA B O 1
ATOM 4168 N N . ALA B 1 23 ? -14.547 14.141 -26.5 1 47.28 23 ALA B N 1
ATOM 4169 C CA . ALA B 1 23 ? -14.117 14.562 -27.828 1 47.28 23 ALA B CA 1
ATOM 4170 C C . ALA B 1 23 ? -12.672 15.055 -27.797 1 47.28 23 ALA B C 1
ATOM 4172 O O . ALA B 1 23 ? -11.977 14.992 -28.812 1 47.28 23 ALA B O 1
ATOM 4173 N N . ALA B 1 24 ? -12.352 15.43 -26.672 1 44.03 24 ALA B N 1
ATOM 4174 C CA . ALA B 1 24 ? -11.008 16 -26.594 1 44.03 24 ALA B CA 1
ATOM 4175 C C . ALA B 1 24 ? -9.961 14.922 -26.359 1 44.03 24 ALA B C 1
ATOM 4177 O O . ALA B 1 24 ? -8.758 15.188 -26.391 1 44.03 24 ALA B O 1
ATOM 4178 N N . LEU B 1 25 ? -10.422 13.883 -25.922 1 48.06 25 LEU B N 1
ATOM 4179 C CA . LEU B 1 25 ? -9.445 12.828 -25.672 1 48.06 25 LEU B CA 1
ATOM 4180 C C . LEU B 1 25 ? -8.812 12.344 -26.969 1 48.06 25 LEU B C 1
ATOM 4182 O O . LEU B 1 25 ? -9.477 12.281 -28 1 48.06 25 LEU B O 1
ATOM 4186 N N . SER B 1 26 ? -7.586 12.406 -26.984 1 49.06 26 SER B N 1
ATOM 4187 C CA . SER B 1 26 ? -6.879 11.844 -28.125 1 49.06 26 SER B CA 1
ATOM 4188 C C . SER B 1 26 ? -7.336 10.414 -28.422 1 49.06 26 SER B C 1
ATOM 4190 O O . SER B 1 26 ? -8 9.789 -27.594 1 49.06 26 SER B O 1
ATOM 4192 N N . THR B 1 27 ? -7.16 9.914 -29.594 1 48.38 27 THR B N 1
ATOM 4193 C CA . THR B 1 27 ? -7.516 8.586 -30.094 1 48.38 27 THR B CA 1
ATOM 4194 C C . THR B 1 27 ? -7.105 7.504 -29.109 1 48.38 27 THR B C 1
ATOM 4196 O O . THR B 1 27 ? -7.789 6.488 -28.969 1 48.38 27 THR B O 1
ATOM 4199 N N . ALA B 1 28 ? -6.137 7.887 -28.531 1 46.41 28 ALA B N 1
ATOM 4200 C CA . ALA B 1 28 ? -5.586 6.844 -27.672 1 46.41 28 ALA B CA 1
ATOM 4201 C C . ALA B 1 28 ? -6.492 6.59 -26.469 1 46.41 28 ALA B C 1
ATOM 4203 O O . ALA B 1 28 ? -6.613 5.453 -26.016 1 46.41 28 ALA B O 1
ATOM 4204 N N . TRP B 1 29 ? -7.102 7.711 -26.109 1 52.78 29 TRP B N 1
ATOM 4205 C CA . TRP B 1 29 ? -7.957 7.59 -24.938 1 52.78 29 TRP B CA 1
ATOM 4206 C C . TRP B 1 29 ? -9.391 7.262 -25.328 1 52.78 29 TRP B C 1
ATOM 4208 O O . TRP B 1 29 ? -10.219 6.926 -24.484 1 52.78 29 TRP B O 1
ATOM 4218 N N . ARG B 1 30 ? -9.648 7.398 -26.609 1 52.97 30 ARG B N 1
ATOM 4219 C CA . ARG B 1 30 ? -11.016 7.191 -27.078 1 52.97 30 ARG B CA 1
ATOM 4220 C C . ARG B 1 30 ? -11.492 5.781 -26.766 1 52.97 30 ARG B C 1
ATOM 4222 O O . ARG B 1 30 ? -12.672 5.57 -26.469 1 52.97 30 ARG B O 1
ATOM 4229 N N . GLY B 1 31 ? -10.445 4.922 -26.891 1 51.84 31 GLY B N 1
ATOM 4230 C CA . GLY B 1 31 ? -10.867 3.572 -26.547 1 51.84 31 GLY B CA 1
ATOM 4231 C C . GLY B 1 31 ? -11.258 3.416 -25.094 1 51.84 31 GLY B C 1
ATOM 4232 O O . GLY B 1 31 ? -12.266 2.773 -24.781 1 51.84 31 GLY B O 1
ATOM 4233 N N . PHE B 1 32 ? -10.477 4.109 -24.344 1 52.5 32 PHE B N 1
ATOM 4234 C CA . PHE B 1 32 ? -10.812 4.031 -22.922 1 52.5 32 PHE B CA 1
ATOM 4235 C C . PHE B 1 32 ? -12.117 4.77 -22.641 1 52.5 32 PHE B C 1
ATOM 4237 O O . PHE B 1 32 ? -12.984 4.262 -21.922 1 52.5 32 PHE B O 1
ATOM 4244 N N . ALA B 1 33 ? -12.258 5.855 -23.359 1 48 33 ALA B N 1
ATOM 4245 C CA . ALA B 1 33 ? -13.484 6.641 -23.188 1 48 33 ALA B CA 1
ATOM 4246 C C . ALA B 1 33 ? -14.672 5.957 -23.859 1 48 33 ALA B C 1
ATOM 4248 O O . ALA B 1 33 ? -15.789 5.996 -23.344 1 48 33 ALA B O 1
ATOM 4249 N N . ALA B 1 34 ? -14.352 5.367 -24.969 1 48.03 34 ALA B N 1
ATOM 4250 C CA . ALA B 1 34 ? -15.398 4.625 -25.672 1 48.03 34 ALA B CA 1
ATOM 4251 C C . ALA B 1 34 ? -15.852 3.416 -24.859 1 48.03 34 ALA B C 1
ATOM 4253 O O . ALA B 1 34 ? -17.047 3.135 -24.766 1 48.03 34 ALA B O 1
ATOM 4254 N N . ALA B 1 35 ? -14.898 2.793 -24.375 1 45.19 35 ALA B N 1
ATOM 4255 C CA . ALA B 1 35 ? -15.266 1.662 -23.516 1 45.19 35 ALA B CA 1
ATOM 4256 C C . ALA B 1 35 ? -16.047 2.131 -22.297 1 45.19 35 ALA B C 1
ATOM 4258 O O . ALA B 1 35 ? -17.016 1.494 -21.891 1 45.19 35 ALA B O 1
ATOM 4259 N N . ALA B 1 36 ? -15.688 3.229 -21.844 1 42.19 36 ALA B N 1
ATOM 4260 C CA . ALA B 1 36 ? -16.438 3.854 -20.75 1 42.19 36 ALA B CA 1
ATOM 4261 C C . ALA B 1 36 ? -17.812 4.324 -21.234 1 42.19 36 ALA B C 1
ATOM 4263 O O . ALA B 1 36 ? -18.797 4.203 -20.5 1 42.19 36 ALA B O 1
ATOM 4264 N N . ALA B 1 37 ? -17.938 4.824 -22.484 1 41.03 37 ALA B N 1
ATOM 4265 C CA . ALA B 1 37 ? -19.188 5.289 -23.078 1 41.03 37 ALA B CA 1
ATOM 4266 C C . ALA B 1 37 ? -20.078 4.113 -23.469 1 41.03 37 ALA B C 1
ATOM 4268 O O . ALA B 1 37 ? -21.297 4.164 -23.312 1 41.03 37 ALA B O 1
ATOM 4269 N N . ALA B 1 38 ? -19.547 3.139 -24.109 1 38.94 38 ALA B N 1
ATOM 4270 C CA . ALA B 1 38 ? -20.328 1.985 -24.562 1 38.94 38 ALA B CA 1
ATOM 4271 C C . ALA B 1 38 ? -20.891 1.21 -23.375 1 38.94 38 ALA B C 1
ATOM 4273 O O . ALA B 1 38 ? -21.984 0.644 -23.453 1 38.94 38 ALA B O 1
ATOM 4274 N N . ALA B 1 39 ? -20.219 1.111 -22.391 1 36.19 39 ALA B N 1
ATOM 4275 C CA . ALA B 1 39 ? -20.734 0.42 -21.219 1 36.19 39 ALA B CA 1
ATOM 4276 C C . ALA B 1 39 ? -21.906 1.187 -20.594 1 36.19 39 ALA B C 1
ATOM 4278 O O . ALA B 1 39 ? -22.766 0.595 -19.953 1 36.19 39 ALA B O 1
ATOM 4279 N N . GLY B 1 40 ? -22 2.469 -20.734 1 31.05 40 GLY B N 1
ATOM 4280 C CA . GLY B 1 40 ? -23.125 3.268 -20.281 1 31.05 40 GLY B CA 1
ATOM 4281 C C . GLY B 1 40 ? -24.391 3.027 -21.078 1 31.05 40 GLY B C 1
ATOM 4282 O O . GLY B 1 40 ? -25.484 3.35 -20.625 1 31.05 40 GLY B O 1
ATOM 4283 N N . ALA B 1 41 ? -24.391 2.91 -22.391 1 30.31 41 ALA B N 1
ATOM 4284 C CA . ALA B 1 41 ? -25.641 2.729 -23.109 1 30.31 41 ALA B CA 1
ATOM 4285 C C . ALA B 1 41 ? -26.266 1.368 -22.797 1 30.31 41 ALA B C 1
ATOM 4287 O O . ALA B 1 41 ? -27.391 1.086 -23.203 1 30.31 41 ALA B O 1
ATOM 4288 N N . GLY B 1 42 ? -25.516 0.216 -22.688 1 27.78 42 GLY B N 1
ATOM 4289 C CA . GLY B 1 42 ? -26.219 -1.02 -22.406 1 27.78 42 GLY B CA 1
ATOM 4290 C C . GLY B 1 42 ? -26.797 -1.062 -21 1 27.78 42 GLY B C 1
ATOM 4291 O O . GLY B 1 42 ? -26.219 -0.521 -20.062 1 27.78 42 GLY B O 1
ATOM 4292 N N . GLY B 1 43 ? -28.188 -1.141 -20.844 1 24.55 43 GLY B N 1
ATOM 4293 C CA . GLY B 1 43 ? -28.953 -1.395 -19.625 1 24.55 43 GLY B CA 1
ATOM 4294 C C . GLY B 1 43 ? -28.188 -2.195 -18.594 1 24.55 43 GLY B C 1
ATOM 4295 O O . GLY B 1 43 ? -27.391 -3.066 -18.953 1 24.55 43 GLY B O 1
ATOM 4296 N N . LEU B 1 44 ? -28.031 -1.634 -17.438 1 27.2 44 LEU B N 1
ATOM 4297 C CA . LEU B 1 44 ? -27.609 -2.16 -16.141 1 27.2 44 LEU B CA 1
ATOM 4298 C C . LEU B 1 44 ? -28.047 -3.609 -15.969 1 27.2 44 LEU B C 1
ATOM 4300 O O . LEU B 1 44 ? -29.156 -3.871 -15.5 1 27.2 44 LEU B O 1
ATOM 4304 N N . GLN B 1 45 ? -28.234 -4.465 -16.859 1 24.67 45 GLN B N 1
ATOM 4305 C CA . GLN B 1 45 ? -28.688 -5.738 -16.312 1 24.67 45 GLN B CA 1
ATOM 4306 C C . GLN B 1 45 ? -27.938 -6.09 -15.023 1 24.67 45 GLN B C 1
ATOM 4308 O O . GLN B 1 45 ? -26.766 -5.746 -14.875 1 24.67 45 GLN B O 1
ATOM 4313 N N . THR B 1 46 ? -28.609 -6.516 -13.883 1 25.56 46 THR B N 1
ATOM 4314 C CA . THR B 1 46 ? -28.516 -6.77 -12.445 1 25.56 46 THR B CA 1
ATOM 4315 C C . THR B 1 46 ? -27.141 -7.332 -12.094 1 25.56 46 THR B C 1
ATOM 4317 O O . THR B 1 46 ? -26.625 -7.094 -10.992 1 25.56 46 THR B O 1
ATOM 4320 N N . ALA B 1 47 ? -26.906 -8.68 -12.422 1 27.41 47 ALA B N 1
ATOM 4321 C CA . ALA B 1 47 ? -26.016 -9.531 -11.633 1 27.41 47 ALA B CA 1
ATOM 4322 C C . ALA B 1 47 ? -24.609 -8.953 -11.562 1 27.41 47 ALA B C 1
ATOM 4324 O O . ALA B 1 47 ? -24.281 -8.008 -12.289 1 27.41 47 ALA B O 1
ATOM 4325 N N . GLY B 1 48 ? -23.484 -9.758 -11.156 1 29.98 48 GLY B N 1
ATOM 4326 C CA . GLY B 1 48 ? -22.062 -9.672 -10.836 1 29.98 48 GLY B CA 1
ATOM 4327 C C . GLY B 1 48 ? -21.25 -8.961 -11.898 1 29.98 48 GLY B C 1
ATOM 4328 O O . GLY B 1 48 ? -21.312 -9.312 -13.078 1 29.98 48 GLY B O 1
ATOM 4329 N N . ALA B 1 49 ? -21.266 -7.656 -11.961 1 32.5 49 ALA B N 1
ATOM 4330 C CA . ALA B 1 49 ? -20.469 -6.855 -12.891 1 32.5 49 ALA B CA 1
ATOM 4331 C C . ALA B 1 49 ? -19.266 -7.637 -13.398 1 32.5 49 ALA B C 1
ATOM 4333 O O . ALA B 1 49 ? -18.453 -8.125 -12.609 1 32.5 49 ALA B O 1
ATOM 4334 N N . ASP B 1 50 ? -19.359 -8.273 -14.43 1 31.47 50 ASP B N 1
ATOM 4335 C CA . ASP B 1 50 ? -18.406 -9.117 -15.148 1 31.47 50 ASP B CA 1
ATOM 4336 C C . ASP B 1 50 ? -17.047 -8.445 -15.242 1 31.47 50 ASP B C 1
ATOM 4338 O O . ASP B 1 50 ? -16.906 -7.359 -15.805 1 31.47 50 ASP B O 1
ATOM 4342 N N . PRO B 1 51 ? -16.172 -8.68 -14.375 1 38.41 51 PRO B N 1
ATOM 4343 C CA . PRO B 1 51 ? -14.773 -8.273 -14.539 1 38.41 51 PRO B CA 1
ATOM 4344 C C . PRO B 1 51 ? -14.359 -8.172 -16 1 38.41 51 PRO B C 1
ATOM 4346 O O . PRO B 1 51 ? -13.328 -7.57 -16.312 1 38.41 51 PRO B O 1
ATOM 4349 N N . ALA B 1 52 ? -15.141 -8.758 -16.891 1 36.91 52 ALA B N 1
ATOM 4350 C CA . ALA B 1 52 ? -14.797 -8.797 -18.312 1 36.91 52 ALA B CA 1
ATOM 4351 C C . ALA B 1 52 ? -14.891 -7.406 -18.938 1 36.91 52 ALA B C 1
ATOM 4353 O O . ALA B 1 52 ? -14.258 -7.133 -19.953 1 36.91 52 ALA B O 1
ATOM 4354 N N . ALA B 1 53 ? -15.836 -6.648 -18.484 1 38.06 53 ALA B N 1
ATOM 4355 C CA . ALA B 1 53 ? -16 -5.355 -19.141 1 38.06 53 ALA B CA 1
ATOM 4356 C C . ALA B 1 53 ? -14.75 -4.492 -18.969 1 38.06 53 ALA B C 1
ATOM 4358 O O . ALA B 1 53 ? -14.516 -3.564 -19.75 1 38.06 53 ALA B O 1
ATOM 4359 N N . PHE B 1 54 ? -14.055 -4.656 -17.875 1 44.91 54 PHE B N 1
ATOM 4360 C CA . PHE B 1 54 ? -12.82 -3.902 -17.703 1 44.91 54 PHE B CA 1
ATOM 4361 C C . PHE B 1 54 ? -11.633 -4.664 -18.281 1 44.91 54 PHE B C 1
ATOM 4363 O O . PHE B 1 54 ? -10.477 -4.355 -17.953 1 44.91 54 PHE B O 1
ATOM 4370 N N . ALA B 1 55 ? -12.055 -5.812 -18.922 1 46.78 55 ALA B N 1
ATOM 4371 C CA . ALA B 1 55 ? -11.062 -6.723 -19.5 1 46.78 55 ALA B CA 1
ATOM 4372 C C . ALA B 1 55 ? -10.047 -5.961 -20.344 1 46.78 55 ALA B C 1
ATOM 4374 O O . ALA B 1 55 ? -8.891 -6.383 -20.469 1 46.78 55 ALA B O 1
ATOM 4375 N N . ASP B 1 56 ? -10.508 -4.625 -20.578 1 53.16 56 ASP B N 1
ATOM 4376 C CA . ASP B 1 56 ? -9.633 -3.979 -21.547 1 53.16 56 ASP B CA 1
ATOM 4377 C C . ASP B 1 56 ? -8.742 -2.934 -20.891 1 53.16 56 ASP B C 1
ATOM 4379 O O . ASP B 1 56 ? -7.961 -2.254 -21.562 1 53.16 56 ASP B O 1
ATOM 4383 N N . PHE B 1 57 ? -8.969 -2.82 -19.609 1 63.53 57 PHE B N 1
ATOM 4384 C CA . PHE B 1 57 ? -8.094 -1.811 -19.016 1 63.53 57 PHE B CA 1
ATOM 4385 C C . PHE B 1 57 ? -6.66 -2.32 -18.922 1 63.53 57 PHE B C 1
ATOM 4387 O O . PHE B 1 57 ? -6.406 -3.363 -18.312 1 63.53 57 PHE B O 1
ATOM 4394 N N . GLU B 1 58 ? -5.891 -1.646 -19.672 1 72.44 58 GLU B N 1
ATOM 4395 C CA . GLU B 1 58 ? -4.461 -1.941 -19.641 1 72.44 58 GLU B CA 1
ATOM 4396 C C . GLU B 1 58 ? -3.693 -0.861 -18.891 1 72.44 58 GLU B C 1
ATOM 4398 O O . GLU B 1 58 ? -3.426 0.213 -19.422 1 72.44 58 GLU B O 1
ATOM 4403 N N . PRO B 1 59 ? -3.346 -1.19 -17.656 1 76.19 59 PRO B N 1
ATOM 4404 C CA . PRO B 1 59 ? -2.693 -0.185 -16.812 1 76.19 59 PRO B CA 1
ATOM 4405 C C . PRO B 1 59 ? -1.451 0.416 -17.469 1 76.19 59 PRO B C 1
ATOM 4407 O O . PRO B 1 59 ? -1.193 1.613 -17.328 1 76.19 59 PRO B O 1
ATOM 4410 N N . ALA B 1 60 ? -0.78 -0.397 -18.203 1 75.94 60 ALA B N 1
ATOM 4411 C CA . ALA B 1 60 ? 0.447 0.086 -18.828 1 75.94 60 ALA B CA 1
ATOM 4412 C C . ALA B 1 60 ? 0.141 1.145 -19.891 1 75.94 60 ALA B C 1
ATOM 4414 O O . ALA B 1 60 ? 0.792 2.191 -19.922 1 75.94 60 ALA B O 1
ATOM 4415 N N . ALA B 1 61 ? -0.829 0.818 -20.672 1 73.69 61 ALA B N 1
ATOM 4416 C CA . ALA B 1 61 ? -1.222 1.758 -21.719 1 73.69 61 ALA B CA 1
ATOM 4417 C C . ALA B 1 61 ? -1.788 3.041 -21.125 1 73.69 61 ALA B C 1
ATOM 4419 O O . ALA B 1 61 ? -1.509 4.137 -21.609 1 73.69 61 ALA B O 1
ATOM 4420 N N . PHE B 1 62 ? -2.559 2.918 -20.125 1 81.94 62 PHE B N 1
ATOM 4421 C CA . PHE B 1 62 ? -3.119 4.07 -19.438 1 81.94 62 PHE B CA 1
ATOM 4422 C C . PHE B 1 62 ? -2.014 4.949 -18.875 1 81.94 62 PHE B C 1
ATOM 4424 O O . PHE B 1 62 ? -2.029 6.168 -19.047 1 81.94 62 PHE B O 1
ATOM 4431 N N . ALA B 1 63 ? -1.069 4.32 -18.25 1 80.88 63 ALA B N 1
ATOM 4432 C CA . ALA B 1 63 ? 0.036 5.039 -17.609 1 80.88 63 ALA B CA 1
ATOM 4433 C C . ALA B 1 63 ? 0.858 5.801 -18.641 1 80.88 63 ALA B C 1
ATOM 4435 O O . ALA B 1 63 ? 1.184 6.973 -18.453 1 80.88 63 ALA B O 1
ATOM 4436 N N . ALA B 1 64 ? 1.143 5.172 -19.688 1 77 64 ALA B N 1
ATOM 4437 C CA . ALA B 1 64 ? 1.94 5.789 -20.75 1 77 64 ALA B CA 1
ATOM 4438 C C . ALA B 1 64 ? 1.204 6.969 -21.375 1 77 64 ALA B C 1
ATOM 4440 O O . ALA B 1 64 ? 1.798 8.023 -21.609 1 77 64 ALA B O 1
ATOM 4441 N N . THR B 1 65 ? -0.072 6.77 -21.547 1 77.06 65 THR B N 1
ATOM 4442 C CA . THR B 1 65 ? -0.886 7.812 -22.156 1 77.06 65 THR B CA 1
ATOM 4443 C C . THR B 1 65 ? -1.035 9.008 -21.219 1 77.06 65 THR B C 1
ATOM 4445 O O . THR B 1 65 ? -0.924 10.156 -21.641 1 77.06 65 THR B O 1
ATOM 4448 N N . TYR B 1 66 ? -1.255 8.773 -20 1 86.12 66 TYR B N 1
ATOM 4449 C CA . TYR B 1 66 ? -1.438 9.844 -19.016 1 86.12 66 TYR B CA 1
ATOM 4450 C C . TYR B 1 66 ? -0.163 10.664 -18.859 1 86.12 66 TYR B C 1
ATOM 4452 O O . TYR B 1 66 ? -0.214 11.891 -18.766 1 86.12 66 TYR B O 1
ATOM 4460 N N . ALA B 1 67 ? 0.937 9.992 -18.891 1 79.81 67 ALA B N 1
ATOM 4461 C CA . ALA B 1 67 ? 2.229 10.648 -18.688 1 79.81 67 ALA B CA 1
ATOM 4462 C C . ALA B 1 67 ? 2.529 11.617 -19.828 1 79.81 67 ALA B C 1
ATOM 4464 O O . ALA B 1 67 ? 3.184 12.641 -19.625 1 79.81 67 ALA B O 1
ATOM 4465 N N . GLN B 1 68 ? 1.957 11.32 -20.984 1 80.94 68 GLN B N 1
ATOM 4466 C CA . GLN B 1 68 ? 2.275 12.125 -22.156 1 80.94 68 GLN B CA 1
ATOM 4467 C C . GLN B 1 68 ? 1.172 13.141 -22.438 1 80.94 68 GLN B C 1
ATOM 4469 O O . GLN B 1 68 ? 1.365 14.062 -23.234 1 80.94 68 GLN B O 1
ATOM 4474 N N . ALA B 1 69 ? 0.13 13.016 -21.781 1 84.31 69 ALA B N 1
ATOM 4475 C CA . ALA B 1 69 ? -1.027 13.859 -22.078 1 84.31 69 ALA B CA 1
ATOM 4476 C C . ALA B 1 69 ? -0.861 15.25 -21.484 1 84.31 69 ALA B C 1
ATOM 4478 O O . ALA B 1 69 ? -0.39 15.398 -20.359 1 84.31 69 ALA B O 1
ATOM 4479 N N . PRO B 1 70 ? -1.28 16.266 -22.297 1 84.44 70 PRO B N 1
ATOM 4480 C CA . PRO B 1 70 ? -1.295 17.609 -21.734 1 84.44 70 PRO B CA 1
ATOM 4481 C C . PRO B 1 70 ? -2.365 17.797 -20.656 1 84.44 70 PRO B C 1
ATOM 4483 O O . PRO B 1 70 ? -3.281 16.969 -20.562 1 84.44 70 PRO B O 1
ATOM 4486 N N . ALA B 1 71 ? -2.314 18.859 -19.906 1 85.38 71 ALA B N 1
ATOM 4487 C CA . ALA B 1 71 ? -3.133 19.094 -18.719 1 85.38 71 ALA B CA 1
ATOM 4488 C C . ALA B 1 71 ? -4.621 19.078 -19.062 1 85.38 71 ALA B C 1
ATOM 4490 O O . ALA B 1 71 ? -5.418 18.453 -18.359 1 85.38 71 ALA B O 1
ATOM 4491 N N . PRO B 1 72 ? -5.043 19.688 -20.172 1 81.62 72 PRO B N 1
ATOM 4492 C CA . PRO B 1 72 ? -6.473 19.656 -20.469 1 81.62 72 PRO B CA 1
ATOM 4493 C C . PRO B 1 72 ? -6.992 18.266 -20.781 1 81.62 72 PRO B C 1
ATOM 4495 O O . PRO B 1 72 ? -8.125 17.922 -20.438 1 81.62 72 PRO B O 1
ATOM 4498 N N . GLU B 1 73 ? -6.176 17.547 -21.375 1 81.5 73 GLU B N 1
ATOM 4499 C CA . GLU B 1 73 ? -6.559 16.172 -21.688 1 81.5 73 GLU B CA 1
ATOM 4500 C C . GLU B 1 73 ? -6.625 15.328 -20.422 1 81.5 73 GLU B C 1
ATOM 4502 O O . GLU B 1 73 ? -7.5 14.469 -20.281 1 81.5 73 GLU B O 1
ATOM 4507 N N . ARG B 1 74 ? -5.664 15.516 -19.578 1 87.19 74 ARG B N 1
ATOM 4508 C CA . ARG B 1 74 ? -5.699 14.82 -18.297 1 87.19 74 ARG B CA 1
ATOM 4509 C C . ARG B 1 74 ? -6.969 15.156 -17.516 1 87.19 74 ARG B C 1
ATOM 4511 O O . ARG B 1 74 ? -7.621 14.273 -16.969 1 87.19 74 ARG B O 1
ATOM 4518 N N . ALA B 1 75 ? -7.344 16.422 -17.547 1 84.38 75 ALA B N 1
ATOM 4519 C CA . ALA B 1 75 ? -8.555 16.859 -16.859 1 84.38 75 ALA B CA 1
ATOM 4520 C C . ALA B 1 75 ? -9.789 16.188 -17.453 1 84.38 75 ALA B C 1
ATOM 4522 O O . ALA B 1 75 ? -10.695 15.766 -16.719 1 84.38 75 ALA B O 1
ATOM 4523 N N . ALA B 1 76 ? -9.805 16.062 -18.734 1 80.12 76 ALA B N 1
ATOM 4524 C CA . ALA B 1 76 ? -10.914 15.43 -19.422 1 80.12 76 ALA B CA 1
ATOM 4525 C C . ALA B 1 76 ? -11.008 13.945 -19.062 1 80.12 76 ALA B C 1
ATOM 4527 O O . ALA B 1 76 ? -12.109 13.414 -18.906 1 80.12 76 ALA B O 1
ATOM 4528 N N . LEU B 1 77 ? -9.891 13.375 -18.969 1 83.31 77 LEU B N 1
ATOM 4529 C CA . LEU B 1 77 ? -9.844 11.969 -18.609 1 83.31 77 LEU B CA 1
ATOM 4530 C C . LEU B 1 77 ? -10.359 11.766 -17.188 1 83.31 77 LEU B C 1
ATOM 4532 O O . LEU B 1 77 ? -11.117 10.82 -16.922 1 83.31 77 LEU B O 1
ATOM 4536 N N . LEU B 1 78 ? -9.938 12.609 -16.328 1 87.75 78 LEU B N 1
ATOM 4537 C CA . LEU B 1 78 ? -10.383 12.516 -14.945 1 87.75 78 LEU B CA 1
ATOM 4538 C C . LEU B 1 78 ? -11.891 12.758 -14.844 1 87.75 78 LEU B C 1
ATOM 4540 O O . LEU B 1 78 ? -12.578 12.086 -14.078 1 87.75 78 LEU B O 1
ATOM 4544 N N . ALA B 1 79 ? -12.344 13.602 -15.625 1 81.44 79 ALA B N 1
ATOM 4545 C CA . ALA B 1 79 ? -13.789 13.844 -15.688 1 81.44 79 ALA B CA 1
ATOM 4546 C C . ALA B 1 79 ? -14.523 12.617 -16.219 1 81.44 79 ALA B C 1
ATOM 4548 O O . ALA B 1 79 ? -15.625 12.297 -15.758 1 81.44 79 ALA B O 1
ATOM 4549 N N . ALA B 1 80 ? -13.898 11.984 -17.094 1 78.81 80 ALA B N 1
ATOM 4550 C CA . ALA B 1 80 ? -14.477 10.773 -17.656 1 78.81 80 ALA B CA 1
ATOM 4551 C C . ALA B 1 80 ? -14.547 9.664 -16.625 1 78.81 80 ALA B C 1
ATOM 4553 O O . ALA B 1 80 ? -15.531 8.922 -16.547 1 78.81 80 ALA B O 1
ATOM 4554 N N . LEU B 1 81 ? -13.539 9.578 -15.805 1 84.31 81 LEU B N 1
ATOM 4555 C CA . LEU B 1 81 ? -13.492 8.555 -14.766 1 84.31 81 LEU B CA 1
ATOM 4556 C C . LEU B 1 81 ? -14.531 8.828 -13.68 1 84.31 81 LEU B C 1
ATOM 4558 O O . LEU B 1 81 ? -14.867 7.93 -12.906 1 84.31 81 LEU B O 1
ATOM 4562 N N . ALA B 1 82 ? -15 10.062 -13.664 1 85.12 82 ALA B N 1
ATOM 4563 C CA . ALA B 1 82 ? -15.984 10.445 -12.656 1 85.12 82 ALA B CA 1
ATOM 4564 C C . ALA B 1 82 ? -17.406 10.266 -13.172 1 85.12 82 ALA B C 1
ATOM 4566 O O . ALA B 1 82 ? -18.375 10.578 -12.477 1 85.12 82 ALA B O 1
ATOM 4567 N N . GLN B 1 83 ? -17.562 9.711 -14.328 1 81.25 83 GLN B N 1
ATOM 4568 C CA . GLN B 1 83 ? -18.891 9.484 -14.891 1 81.25 83 GLN B CA 1
ATOM 4569 C C . GLN B 1 83 ? -19.594 8.328 -14.188 1 81.25 83 GLN B C 1
ATOM 4571 O O . GLN B 1 83 ? -18.953 7.484 -13.57 1 81.25 83 GLN B O 1
ATOM 4576 N N . PRO B 1 84 ? -20.906 8.32 -14.273 1 76.75 84 PRO B N 1
ATOM 4577 C CA . PRO B 1 84 ? -21.719 7.344 -13.531 1 76.75 84 PRO B CA 1
ATOM 4578 C C . PRO B 1 84 ? -21.328 5.902 -13.852 1 76.75 84 PRO B C 1
ATOM 4580 O O . PRO B 1 84 ? -21.422 5.031 -12.977 1 76.75 84 PRO B O 1
ATOM 4583 N N . ARG B 1 85 ? -20.844 5.688 -14.961 1 76.38 85 ARG B N 1
ATOM 4584 C CA . ARG B 1 85 ? -20.516 4.32 -15.359 1 76.38 85 ARG B CA 1
ATOM 4585 C C . ARG B 1 85 ? -19.359 3.773 -14.523 1 76.38 85 ARG B C 1
ATOM 4587 O O . ARG B 1 85 ? -19.219 2.559 -14.375 1 76.38 85 ARG B O 1
ATOM 4594 N N . TRP B 1 86 ? -18.578 4.719 -14.078 1 81.5 86 TRP B N 1
ATOM 4595 C CA . TRP B 1 86 ? -17.422 4.324 -13.281 1 81.5 86 TRP B CA 1
ATOM 4596 C C . TRP B 1 86 ? -17.719 4.477 -11.789 1 81.5 86 TRP B C 1
ATOM 4598 O O . TRP B 1 86 ? -16.828 4.25 -10.953 1 81.5 86 TRP B O 1
ATOM 4608 N N . GLY B 1 87 ? -18.922 4.887 -11.547 1 82.5 87 GLY B N 1
ATOM 4609 C CA . GLY B 1 87 ? -19.328 5.055 -10.164 1 82.5 87 GLY B CA 1
ATOM 4610 C C . GLY B 1 87 ? -19.922 3.797 -9.562 1 82.5 87 GLY B C 1
ATOM 4611 O O . GLY B 1 87 ? -19.5 2.686 -9.883 1 82.5 87 GLY B O 1
ATOM 4612 N N . HIS B 1 88 ? -20.812 3.99 -8.648 1 81.94 88 HIS B N 1
ATOM 4613 C CA . HIS B 1 88 ? -21.453 2.859 -7.988 1 81.94 88 HIS B CA 1
ATOM 4614 C C . HIS B 1 88 ? -22.5 2.207 -8.883 1 81.94 88 HIS B C 1
ATOM 4616 O O . HIS B 1 88 ? -23.047 2.859 -9.773 1 81.94 88 HIS B O 1
ATOM 4622 N N . ASP B 1 89 ? -22.656 0.968 -8.734 1 83 89 ASP B N 1
ATOM 4623 C CA . ASP B 1 89 ? -23.688 0.196 -9.414 1 83 89 ASP B CA 1
ATOM 4624 C C . ASP B 1 89 ? -25 0.226 -8.633 1 83 89 ASP B C 1
ATOM 4626 O O . ASP B 1 89 ? -25.219 -0.614 -7.758 1 83 89 ASP B O 1
ATOM 4630 N N . ALA B 1 90 ? -25.859 1.156 -9.094 1 86.75 90 ALA B N 1
ATOM 4631 C CA . ALA B 1 90 ? -27.094 1.378 -8.328 1 86.75 90 ALA B CA 1
ATOM 4632 C C . ALA B 1 90 ? -27.938 0.105 -8.258 1 86.75 90 ALA B C 1
ATOM 4634 O O . ALA B 1 90 ? -28.484 -0.224 -7.199 1 86.75 90 ALA B O 1
ATOM 4635 N N . ALA B 1 91 ? -28 -0.564 -9.344 1 87.12 91 ALA B N 1
ATOM 4636 C CA . ALA B 1 91 ? -28.781 -1.801 -9.367 1 87.12 91 ALA B CA 1
ATOM 4637 C C . ALA B 1 91 ? -28.141 -2.861 -8.469 1 87.12 91 ALA B C 1
ATOM 4639 O O . ALA B 1 91 ? -28.844 -3.568 -7.742 1 87.12 91 ALA B O 1
ATOM 4640 N N . GLY B 1 92 ? -26.828 -2.92 -8.523 1 90.12 92 GLY B N 1
ATOM 4641 C CA . GLY B 1 92 ? -26.125 -3.852 -7.668 1 90.12 92 GLY B CA 1
ATOM 4642 C C . GLY B 1 92 ? -26.266 -3.539 -6.191 1 90.12 92 GLY B C 1
ATOM 4643 O O . GLY B 1 92 ? -26.438 -4.449 -5.371 1 90.12 92 GLY B O 1
ATOM 4644 N N . ILE B 1 93 ? -26.297 -2.303 -5.871 1 92.25 93 ILE B N 1
ATOM 4645 C CA . ILE B 1 93 ? -26.469 -1.874 -4.484 1 92.25 93 ILE B CA 1
ATOM 4646 C C . ILE B 1 93 ? -27.875 -2.203 -4.004 1 92.25 93 ILE B C 1
ATOM 4648 O O . ILE B 1 93 ? -28.062 -2.701 -2.893 1 92.25 93 ILE B O 1
ATOM 4652 N N . ALA B 1 94 ? -28.812 -1.962 -4.879 1 91.81 94 ALA B N 1
ATOM 4653 C CA . ALA B 1 94 ? -30.188 -2.246 -4.512 1 91.81 94 ALA B CA 1
ATOM 4654 C C . ALA B 1 94 ? -30.391 -3.732 -4.234 1 91.81 94 ALA B C 1
ATOM 4656 O O . ALA B 1 94 ? -31.016 -4.105 -3.236 1 91.81 94 ALA B O 1
ATOM 4657 N N . ALA B 1 95 ? -29.859 -4.523 -5.082 1 92.88 95 ALA B N 1
ATOM 4658 C CA . ALA B 1 95 ? -29.969 -5.973 -4.91 1 92.88 95 ALA B CA 1
ATOM 4659 C C . ALA B 1 95 ? -29.281 -6.426 -3.625 1 92.88 95 ALA B C 1
ATOM 4661 O O . ALA B 1 95 ? -29.828 -7.227 -2.867 1 92.88 95 ALA B O 1
ATOM 4662 N N . ALA B 1 96 ? -28.109 -5.898 -3.406 1 93.38 96 ALA B N 1
ATOM 4663 C CA . ALA B 1 96 ? -27.344 -6.273 -2.221 1 93.38 96 ALA B CA 1
ATOM 4664 C C . ALA B 1 96 ? -28.031 -5.781 -0.948 1 93.38 96 ALA B C 1
ATOM 4666 O O . ALA B 1 96 ? -28 -6.453 0.086 1 93.38 96 ALA B O 1
ATOM 4667 N N . ALA B 1 97 ? -28.609 -4.629 -1.038 1 92.81 97 ALA B N 1
ATOM 4668 C CA . ALA B 1 97 ? -29.328 -4.09 0.107 1 92.81 97 ALA B CA 1
ATOM 4669 C C . ALA B 1 97 ? -30.547 -4.949 0.44 1 92.81 97 ALA B C 1
ATOM 4671 O O . ALA B 1 97 ? -30.844 -5.18 1.613 1 92.81 97 ALA B O 1
ATOM 4672 N N . ALA B 1 98 ? -31.234 -5.379 -0.567 1 92.69 98 ALA B N 1
ATOM 4673 C CA . ALA B 1 98 ? -32.375 -6.273 -0.358 1 92.69 98 ALA B CA 1
ATOM 4674 C C . ALA B 1 98 ? -31.938 -7.586 0.278 1 92.69 98 ALA B C 1
ATOM 4676 O O . ALA B 1 98 ? -32.594 -8.094 1.191 1 92.69 98 ALA B O 1
ATOM 4677 N N . ASP B 1 99 ? -30.844 -8.055 -0.213 1 91.88 99 ASP B N 1
ATOM 4678 C CA . ASP B 1 99 ? -30.297 -9.281 0.35 1 91.88 99 ASP B CA 1
ATOM 4679 C C . ASP B 1 99 ? -29.938 -9.094 1.823 1 91.88 99 ASP B C 1
ATOM 4681 O O . ASP B 1 99 ? -30.172 -9.992 2.639 1 91.88 99 ASP B O 1
ATOM 4685 N N . TRP B 1 100 ? -29.375 -7.996 2.1 1 92.19 100 TRP B N 1
ATOM 4686 C CA . TRP B 1 100 ? -29.047 -7.68 3.484 1 92.19 100 TRP B CA 1
ATOM 4687 C C . TRP B 1 100 ? -30.297 -7.633 4.352 1 92.19 100 TRP B C 1
ATOM 4689 O O . TRP B 1 100 ? -30.312 -8.164 5.465 1 92.19 100 TRP B O 1
ATOM 4699 N N . GLY B 1 101 ? -31.297 -7.039 3.859 1 90.62 101 GLY B N 1
ATOM 4700 C CA . GLY B 1 101 ? -32.562 -6.984 4.594 1 90.62 101 GLY B CA 1
ATOM 4701 C C . GLY B 1 101 ? -33.125 -8.359 4.914 1 90.62 101 GLY B C 1
ATOM 4702 O O . GLY B 1 101 ? -33.562 -8.609 6.039 1 90.62 101 GLY B O 1
ATOM 4703 N N . ARG B 1 102 ? -33 -9.195 4.02 1 91.31 102 ARG B N 1
ATOM 4704 C CA . ARG B 1 102 ? -33.5 -10.555 4.207 1 91.31 102 ARG B CA 1
ATOM 4705 C C . ARG B 1 102 ? -32.656 -11.312 5.215 1 91.31 102 ARG B C 1
ATOM 4707 O O . ARG B 1 102 ? -33.188 -12.008 6.09 1 91.31 102 ARG B O 1
ATOM 4714 N N . ALA B 1 103 ? -31.391 -11.156 5.082 1 89.62 103 ALA B N 1
ATOM 4715 C CA . ALA B 1 103 ? -30.484 -11.859 5.977 1 89.62 103 ALA B CA 1
ATOM 4716 C C . ALA B 1 103 ? -30.609 -11.352 7.41 1 89.62 103 ALA B C 1
ATOM 4718 O O . ALA B 1 103 ? -30.578 -12.141 8.359 1 89.62 103 ALA B O 1
ATOM 4719 N N . SER B 1 104 ? -30.75 -10.055 7.512 1 86.94 104 SER B N 1
ATOM 4720 C CA . SER B 1 104 ? -30.875 -9.453 8.828 1 86.94 104 SER B CA 1
ATOM 4721 C C . SER B 1 104 ? -32.188 -9.875 9.508 1 86.94 104 SER B C 1
ATOM 4723 O O . SER B 1 104 ? -32.188 -10.125 10.719 1 86.94 104 SER B O 1
ATOM 4725 N N . ALA B 1 105 ? -33.219 -10.016 8.797 1 85.19 105 ALA B N 1
ATOM 4726 C CA . ALA B 1 105 ? -34.5 -10.453 9.336 1 85.19 105 ALA B CA 1
ATOM 4727 C C . ALA B 1 105 ? -34.438 -11.906 9.805 1 85.19 105 ALA B C 1
ATOM 4729 O O . ALA B 1 105 ? -35.031 -12.258 10.828 1 85.19 105 ALA B O 1
ATOM 4730 N N . ARG B 1 106 ? -33.688 -12.664 9.117 1 81.12 106 ARG B N 1
ATOM 4731 C CA . ARG B 1 106 ? -33.531 -14.07 9.484 1 81.12 106 ARG B CA 1
ATOM 4732 C C . ARG B 1 106 ? -32.719 -14.203 10.766 1 81.12 106 ARG B C 1
ATOM 4734 O O . ARG B 1 106 ? -33 -15.07 11.594 1 81.12 106 ARG B O 1
ATOM 4741 N N . GLY B 1 107 ? -31.672 -13.469 10.805 1 73.62 107 GLY B N 1
ATOM 4742 C CA . GLY B 1 107 ? -30.828 -13.5 11.992 1 73.62 107 GLY B CA 1
ATOM 4743 C C . GLY B 1 107 ? -31.547 -13.047 13.242 1 73.62 107 GLY B C 1
ATOM 4744 O O . GLY B 1 107 ? -31.344 -13.602 14.32 1 73.62 107 GLY B O 1
ATOM 4745 N N . ALA B 1 108 ? -32.375 -12.031 13.156 1 67.75 108 ALA B N 1
ATOM 4746 C CA . ALA B 1 108 ? -33.125 -11.539 14.297 1 67.75 108 ALA B CA 1
ATOM 4747 C C . ALA B 1 108 ? -34.156 -12.562 14.75 1 67.75 108 ALA B C 1
ATOM 4749 O O . ALA B 1 108 ? -34.531 -12.609 15.93 1 67.75 108 ALA B O 1
ATOM 4750 N N . GLY B 1 109 ? -34.625 -13.336 13.797 1 62.06 109 GLY B N 1
ATOM 4751 C CA . GLY B 1 109 ? -35.656 -14.312 14.117 1 62.06 109 GLY B CA 1
ATOM 4752 C C . GLY B 1 109 ? -35.125 -15.57 14.758 1 62.06 109 GLY B C 1
ATOM 4753 O O . GLY B 1 109 ? -35.875 -16.5 15.062 1 62.06 109 GLY B O 1
ATOM 4754 N N . GLY B 1 110 ? -33.812 -15.617 15.25 1 56.16 110 GLY B N 1
ATOM 4755 C CA . GLY B 1 110 ? -33.25 -16.719 16.016 1 56.16 110 GLY B CA 1
ATOM 4756 C C . GLY B 1 110 ? -32.812 -17.891 15.148 1 56.16 110 GLY B C 1
ATOM 4757 O O . GLY B 1 110 ? -32.562 -18.984 15.648 1 56.16 110 GLY B O 1
ATOM 4758 N N . GLY B 1 111 ? -32.938 -17.828 13.906 1 49.34 111 GLY B N 1
ATOM 4759 C CA . GLY B 1 111 ? -32.594 -19.031 13.164 1 49.34 111 GLY B CA 1
ATOM 4760 C C . GLY B 1 111 ? -31.078 -19.25 13.07 1 49.34 111 GLY B C 1
ATOM 4761 O O . GLY B 1 111 ? -30.312 -18.297 13.164 1 49.34 111 GLY B O 1
ATOM 4762 N N . GLY B 1 112 ? -30.547 -20.375 13.531 1 51.03 112 GLY B N 1
ATOM 4763 C CA . GLY B 1 112 ? -29.172 -20.844 13.648 1 51.03 112 GLY B CA 1
ATOM 4764 C C . GLY B 1 112 ? -28.25 -20.25 12.602 1 51.03 112 GLY B C 1
ATOM 4765 O O . GLY B 1 112 ? -27.062 -20 12.875 1 51.03 112 GLY B O 1
ATOM 4766 N N . GLY B 1 113 ? -28.703 -20.141 11.391 1 53.75 113 GLY B N 1
ATOM 4767 C CA . GLY B 1 113 ? -27.891 -19.781 10.242 1 53.75 113 GLY B CA 1
ATOM 4768 C C . GLY B 1 113 ? -27.906 -18.281 9.953 1 53.75 113 GLY B C 1
ATOM 4769 O O . GLY B 1 113 ? -27.281 -17.828 8.984 1 53.75 113 GLY B O 1
ATOM 4770 N N . GLY B 1 114 ? -28.453 -17.531 10.867 1 61.56 114 GLY B N 1
ATOM 4771 C CA . GLY B 1 114 ? -28.734 -16.141 10.586 1 61.56 114 GLY B CA 1
ATOM 4772 C C . GLY B 1 114 ? -27.5 -15.258 10.648 1 61.56 114 GLY B C 1
ATOM 4773 O O . GLY B 1 114 ? -27.312 -14.383 9.797 1 61.56 114 GLY B O 1
ATOM 4774 N N . GLY B 1 115 ? -26.609 -15.648 11.516 1 75 115 GLY B N 1
ATOM 4775 C CA . GLY B 1 115 ? -25.422 -14.828 11.672 1 75 115 GLY B CA 1
ATOM 4776 C C . GLY B 1 115 ? -24.469 -14.914 10.492 1 75 115 GLY B C 1
ATOM 4777 O O . GLY B 1 115 ? -23.953 -13.898 10.031 1 75 115 GLY B O 1
ATOM 4778 N N . GLY B 1 116 ? -24.422 -16.125 9.938 1 81.12 116 GLY B N 1
ATOM 4779 C CA . GLY B 1 116 ? -23.562 -16.312 8.781 1 81.12 116 GLY B CA 1
ATOM 4780 C C . GLY B 1 116 ? -24.062 -15.617 7.539 1 81.12 116 GLY B C 1
ATOM 4781 O O . GLY B 1 116 ? -23.281 -15.023 6.789 1 81.12 116 GLY B O 1
ATOM 4782 N N . GLY B 1 117 ? -25.297 -15.664 7.391 1 85.62 117 GLY B N 1
ATOM 4783 C CA . GLY B 1 117 ? -25.922 -14.992 6.254 1 85.62 117 GLY B CA 1
ATOM 4784 C C . GLY B 1 117 ? -25.719 -13.492 6.273 1 85.62 117 GLY B C 1
ATOM 4785 O O . GLY B 1 117 ? -25.516 -12.875 5.227 1 85.62 117 GLY B O 1
ATOM 4786 N N . GLU B 1 118 ? -25.75 -12.961 7.41 1 88.19 118 GLU B N 1
ATOM 4787 C CA . GLU B 1 118 ? -25.562 -11.523 7.566 1 88.19 118 GLU B CA 1
ATOM 4788 C C . GLU B 1 118 ? -24.141 -11.109 7.203 1 88.19 118 GLU B C 1
ATOM 4790 O O . GLU B 1 118 ? -23.922 -10.062 6.594 1 88.19 118 GLU B O 1
ATOM 4795 N N . VAL B 1 119 ? -23.234 -11.984 7.633 1 88.06 119 VAL B N 1
ATOM 4796 C CA . VAL B 1 119 ? -21.844 -11.703 7.34 1 88.06 119 VAL B CA 1
ATOM 4797 C C . VAL B 1 119 ? -21.625 -11.672 5.828 1 88.06 119 VAL B C 1
ATOM 4799 O O . VAL B 1 119 ? -21.031 -10.727 5.301 1 88.06 119 VAL B O 1
ATOM 4802 N N . LEU B 1 120 ? -22.188 -12.586 5.141 1 90.31 120 LEU B N 1
ATOM 4803 C CA . LEU B 1 120 ? -22.031 -12.672 3.693 1 90.31 120 LEU B CA 1
ATOM 4804 C C . LEU B 1 120 ? -22.766 -11.531 2.998 1 90.31 120 LEU B C 1
ATOM 4806 O O . LEU B 1 120 ? -22.266 -10.961 2.025 1 90.31 120 LEU B O 1
ATOM 4810 N N . ALA B 1 121 ? -23.891 -11.242 3.531 1 92.06 121 ALA B N 1
ATOM 4811 C CA . ALA B 1 121 ? -24.672 -10.164 2.941 1 92.06 121 ALA B CA 1
ATOM 4812 C C . ALA B 1 121 ? -23.969 -8.82 3.105 1 92.06 121 ALA B C 1
ATOM 4814 O O . ALA B 1 121 ? -24 -7.98 2.203 1 92.06 121 ALA B O 1
ATOM 4815 N N . ALA B 1 122 ? -23.406 -8.594 4.246 1 92.06 122 ALA B N 1
ATOM 4816 C CA . ALA B 1 122 ? -22.656 -7.367 4.488 1 92.06 122 ALA B CA 1
ATOM 4817 C C . ALA B 1 122 ? -21.469 -7.246 3.527 1 92.06 122 ALA B C 1
ATOM 4819 O O . ALA B 1 122 ? -21.188 -6.16 3.016 1 92.06 122 ALA B O 1
ATOM 4820 N N . GLU B 1 123 ? -20.828 -8.328 3.279 1 90.81 123 GLU B N 1
ATOM 4821 C CA . GLU B 1 123 ? -19.688 -8.344 2.357 1 90.81 123 GLU B CA 1
ATOM 4822 C C . GLU B 1 123 ? -20.141 -8.023 0.932 1 90.81 123 GLU B C 1
ATOM 4824 O O . GLU B 1 123 ? -19.469 -7.277 0.218 1 90.81 123 GLU B O 1
ATOM 4829 N N . ARG B 1 124 ? -21.219 -8.602 0.594 1 91.19 124 ARG B N 1
ATOM 4830 C CA . ARG B 1 124 ? -21.75 -8.344 -0.739 1 91.19 124 ARG B CA 1
ATOM 4831 C C . ARG B 1 124 ? -22.156 -6.879 -0.896 1 91.19 124 ARG B C 1
ATOM 4833 O O . ARG B 1 124 ? -21.953 -6.285 -1.955 1 91.19 124 ARG B O 1
ATOM 4840 N N . LEU B 1 125 ? -22.75 -6.418 0.113 1 92.62 125 LEU B N 1
ATOM 4841 C CA . LEU B 1 125 ? -23.156 -5.016 0.093 1 92.62 125 LEU B CA 1
ATOM 4842 C C . LEU B 1 125 ? -21.953 -4.094 -0.046 1 92.62 125 LEU B C 1
ATOM 4844 O O . LEU B 1 125 ? -21.984 -3.143 -0.828 1 92.62 125 LEU B O 1
ATOM 4848 N N . ARG B 1 126 ? -20.922 -4.32 0.669 1 92.06 126 ARG B N 1
ATOM 4849 C CA . ARG B 1 126 ? -19.688 -3.547 0.575 1 92.06 126 ARG B CA 1
ATOM 4850 C C . ARG B 1 126 ? -19.109 -3.604 -0.835 1 92.06 126 ARG B C 1
ATOM 4852 O O . ARG B 1 126 ? -18.703 -2.578 -1.389 1 92.06 126 ARG B O 1
ATOM 4859 N N . ALA B 1 127 ? -19.109 -4.789 -1.389 1 90.12 127 ALA B N 1
ATOM 4860 C CA . ALA B 1 127 ? -18.578 -4.977 -2.736 1 90.12 127 ALA B CA 1
ATOM 4861 C C . ALA B 1 127 ? -19.406 -4.219 -3.766 1 90.12 127 ALA B C 1
ATOM 4863 O O . ALA B 1 127 ? -18.859 -3.592 -4.676 1 90.12 127 ALA B O 1
ATOM 4864 N N . ALA B 1 128 ? -20.656 -4.25 -3.559 1 89.31 128 ALA B N 1
ATOM 4865 C CA . ALA B 1 128 ? -21.562 -3.6 -4.5 1 89.31 128 ALA B CA 1
ATOM 4866 C C . ALA B 1 128 ? -21.438 -2.082 -4.434 1 89.31 128 ALA B C 1
ATOM 4868 O O . ALA B 1 128 ? -21.625 -1.39 -5.434 1 89.31 128 ALA B O 1
ATOM 4869 N N . ALA B 1 129 ? -21.125 -1.573 -3.299 1 91.88 129 ALA B N 1
ATOM 4870 C CA . ALA B 1 129 ? -21.062 -0.129 -3.092 1 91.88 129 ALA B CA 1
ATOM 4871 C C . ALA B 1 129 ? -19.703 0.428 -3.512 1 91.88 129 ALA B C 1
ATOM 4873 O O . ALA B 1 129 ? -19.5 1.644 -3.498 1 91.88 129 ALA B O 1
ATOM 4874 N N . ARG B 1 130 ? -18.797 -0.444 -3.912 1 90.81 130 ARG B N 1
ATOM 4875 C CA . ARG B 1 130 ? -17.484 -0.016 -4.395 1 90.81 130 ARG B CA 1
ATOM 4876 C C . ARG B 1 130 ? -17.578 0.513 -5.824 1 90.81 130 ARG B C 1
ATOM 4878 O O . ARG B 1 130 ? -18 -0.203 -6.73 1 90.81 130 ARG B O 1
ATOM 4885 N N . PRO B 1 131 ? -17.156 1.722 -5.977 1 91.38 131 PRO B N 1
ATOM 4886 C CA . PRO B 1 131 ? -17.234 2.264 -7.336 1 91.38 131 PRO B CA 1
ATOM 4887 C C . PRO B 1 131 ? -16.344 1.519 -8.32 1 91.38 131 PRO B C 1
ATOM 4889 O O . PRO B 1 131 ? -15.289 0.992 -7.938 1 91.38 131 PRO B O 1
ATOM 4892 N N . ALA B 1 132 ? -16.688 1.553 -9.516 1 87.44 132 ALA B N 1
ATOM 4893 C CA . ALA B 1 132 ? -15.969 0.847 -10.578 1 87.44 132 ALA B CA 1
ATOM 4894 C C . ALA B 1 132 ? -14.586 1.455 -10.797 1 87.44 132 ALA B C 1
ATOM 4896 O O . ALA B 1 132 ? -13.633 0.745 -11.141 1 87.44 132 ALA B O 1
ATOM 4897 N N . HIS B 1 133 ? -14.445 2.781 -10.617 1 90.38 133 HIS B N 1
ATOM 4898 C CA . HIS B 1 133 ? -13.148 3.4 -10.867 1 90.38 133 HIS B CA 1
ATOM 4899 C C . HIS B 1 133 ? -12.094 2.891 -9.891 1 90.38 133 HIS B C 1
ATOM 4901 O O . HIS B 1 133 ? -10.898 2.908 -10.195 1 90.38 133 HIS B O 1
ATOM 4907 N N . VAL B 1 134 ? -12.492 2.434 -8.711 1 93 134 VAL B N 1
ATOM 4908 C CA . VAL B 1 134 ? -11.555 1.88 -7.742 1 93 134 VAL B CA 1
ATOM 4909 C C . VAL B 1 134 ? -11.141 0.474 -8.172 1 93 134 VAL B C 1
ATOM 4911 O O . VAL B 1 134 ? -9.945 0.188 -8.312 1 93 134 VAL B O 1
ATOM 4914 N N . ARG B 1 135 ? -12.078 -0.387 -8.453 1 88 135 ARG B N 1
ATOM 4915 C CA . ARG B 1 135 ? -11.844 -1.808 -8.695 1 88 135 ARG B CA 1
ATOM 4916 C C . ARG B 1 135 ? -11.219 -2.033 -10.07 1 88 135 ARG B C 1
ATOM 4918 O O . ARG B 1 135 ? -10.391 -2.932 -10.234 1 88 135 ARG B O 1
ATOM 4925 N N . ALA B 1 136 ? -11.562 -1.209 -10.953 1 84.69 136 ALA B N 1
ATOM 4926 C CA . ALA B 1 136 ? -11.203 -1.506 -12.336 1 84.69 136 ALA B CA 1
ATOM 4927 C C . ALA B 1 136 ? -10.078 -0.598 -12.82 1 84.69 136 ALA B C 1
ATOM 4929 O O . ALA B 1 136 ? -9.453 -0.873 -13.852 1 84.69 136 ALA B O 1
ATOM 4930 N N . VAL B 1 137 ? -9.836 0.461 -12.078 1 88.12 137 VAL B N 1
ATOM 4931 C CA . VAL B 1 137 ? -8.836 1.389 -12.594 1 88.12 137 VAL B CA 1
ATOM 4932 C C . VAL B 1 137 ? -7.762 1.634 -11.531 1 88.12 137 VAL B C 1
ATOM 4934 O O . VAL B 1 137 ? -6.617 1.205 -11.695 1 88.12 137 VAL B O 1
ATOM 4937 N N . LEU B 1 138 ? -8.148 2.184 -10.383 1 93.56 138 LEU B N 1
ATOM 4938 C CA . LEU B 1 138 ? -7.164 2.654 -9.414 1 93.56 138 LEU B CA 1
ATOM 4939 C C . LEU B 1 138 ? -6.391 1.487 -8.812 1 93.56 138 LEU B C 1
ATOM 4941 O O . LEU B 1 138 ? -5.16 1.53 -8.719 1 93.56 138 LEU B O 1
ATOM 4945 N N . GLU B 1 139 ? -7.07 0.411 -8.406 1 92.06 139 GLU B N 1
ATOM 4946 C CA . GLU B 1 139 ? -6.391 -0.721 -7.785 1 92.06 139 GLU B CA 1
ATOM 4947 C C . GLU B 1 139 ? -5.523 -1.464 -8.797 1 92.06 139 GLU B C 1
ATOM 4949 O O . GLU B 1 139 ? -4.363 -1.779 -8.516 1 92.06 139 GLU B O 1
ATOM 4954 N N . PRO B 1 140 ? -6.051 -1.736 -10.016 1 87.19 140 PRO B N 1
ATOM 4955 C CA . PRO B 1 140 ? -5.172 -2.33 -11.023 1 87.19 140 PRO B CA 1
ATOM 4956 C C . PRO B 1 140 ? -3.957 -1.459 -11.336 1 87.19 140 PRO B C 1
ATOM 4958 O O . PRO B 1 140 ? -2.871 -1.979 -11.602 1 87.19 140 PRO B O 1
ATOM 4961 N N . LEU B 1 141 ? -4.102 -0.169 -11.289 1 89.69 141 LEU B N 1
ATOM 4962 C CA . LEU B 1 141 ? -2.98 0.739 -11.508 1 89.69 141 LEU B CA 1
ATOM 4963 C C . LEU B 1 141 ? -1.891 0.515 -10.461 1 89.69 141 LEU B C 1
ATOM 4965 O O . LEU B 1 141 ? -0.701 0.553 -10.789 1 89.69 141 LEU B O 1
ATOM 4969 N N . LEU B 1 142 ? -2.254 0.251 -9.25 1 90.94 142 LEU B N 1
ATOM 4970 C CA . LEU B 1 142 ? -1.302 0.045 -8.164 1 90.94 142 LEU B CA 1
ATOM 4971 C C . LEU B 1 142 ? -0.491 -1.228 -8.383 1 90.94 142 LEU B C 1
ATOM 4973 O O . LEU B 1 142 ? 0.562 -1.412 -7.77 1 90.94 142 LEU B O 1
ATOM 4977 N N . GLN B 1 143 ? -1.046 -2.098 -9.281 1 87.56 143 GLN B N 1
ATOM 4978 C CA . GLN B 1 143 ? -0.342 -3.344 -9.562 1 87.56 143 GLN B CA 1
ATOM 4979 C C . GLN B 1 143 ? 0.731 -3.145 -10.625 1 87.56 143 GLN B C 1
ATOM 4981 O O . GLN B 1 143 ? 1.586 -4.012 -10.828 1 87.56 143 GLN B O 1
ATOM 4986 N N . HIS B 1 144 ? 0.668 -2.027 -11.227 1 87.19 144 HIS B N 1
ATOM 4987 C CA . HIS B 1 144 ? 1.631 -1.725 -12.281 1 87.19 144 HIS B CA 1
ATOM 4988 C C . HIS B 1 144 ? 2.902 -1.109 -11.711 1 87.19 144 HIS B C 1
ATOM 4990 O O . HIS B 1 144 ? 2.857 -0.418 -10.688 1 87.19 144 HIS B O 1
ATOM 4996 N N . GLU B 1 145 ? 4.004 -1.241 -12.344 1 87.94 145 GLU B N 1
ATOM 4997 C CA . GLU B 1 145 ? 5.305 -0.758 -11.883 1 87.94 145 GLU B CA 1
ATOM 4998 C C . GLU B 1 145 ? 5.312 0.763 -11.766 1 87.94 145 GLU B C 1
ATOM 5000 O O . GLU B 1 145 ? 5.992 1.317 -10.891 1 87.94 145 GLU B O 1
ATOM 5005 N N . SER B 1 146 ? 4.559 1.408 -12.586 1 88.75 146 SER B N 1
ATOM 5006 C CA . SER B 1 146 ? 4.504 2.865 -12.555 1 88.75 146 SER B CA 1
ATOM 5007 C C . SER B 1 146 ? 3.215 3.355 -11.906 1 88.75 146 SER B C 1
ATOM 5009 O O . SER B 1 146 ? 2.822 4.512 -12.086 1 88.75 146 SER B O 1
ATOM 5011 N N . GLY B 1 147 ? 2.586 2.492 -11.25 1 92.06 147 GLY B N 1
ATOM 5012 C CA . GLY B 1 147 ? 1.244 2.789 -10.773 1 92.06 147 GLY B CA 1
ATOM 5013 C C . GLY B 1 147 ? 1.22 3.812 -9.656 1 92.06 147 GLY B C 1
ATOM 5014 O O . GLY B 1 147 ? 0.36 4.695 -9.633 1 92.06 147 GLY B O 1
ATOM 5015 N N . VAL B 1 148 ? 2.152 3.74 -8.68 1 94.5 148 VAL B N 1
ATOM 5016 C CA . VAL B 1 148 ? 2.127 4.602 -7.504 1 94.5 148 VAL B CA 1
ATOM 5017 C C . VAL B 1 148 ? 2.428 6.043 -7.91 1 94.5 148 VAL B C 1
ATOM 5019 O O . VAL B 1 148 ? 1.644 6.949 -7.629 1 94.5 148 VAL B O 1
ATOM 5022 N N . PRO B 1 149 ? 3.525 6.328 -8.703 1 93.06 149 PRO B N 1
ATOM 5023 C CA . PRO B 1 149 ? 3.748 7.703 -9.156 1 93.06 149 PRO B CA 1
ATOM 5024 C C . PRO B 1 149 ? 2.586 8.25 -9.984 1 93.06 149 PRO B C 1
ATOM 5026 O O . PRO B 1 149 ? 2.254 9.43 -9.883 1 93.06 149 PRO B O 1
ATOM 5029 N N . LEU B 1 150 ? 2.018 7.383 -10.734 1 93.5 150 LEU B N 1
ATOM 5030 C CA . LEU B 1 150 ? 0.898 7.805 -11.57 1 93.5 150 LEU B CA 1
ATOM 5031 C C . LEU B 1 150 ? -0.3 8.203 -10.711 1 93.5 150 LEU B C 1
ATOM 5033 O O . LEU B 1 150 ? -0.972 9.195 -11 1 93.5 150 LEU B O 1
ATOM 5037 N N . LEU B 1 151 ? -0.607 7.402 -9.727 1 95.62 151 LEU B N 1
ATOM 5038 C CA . LEU B 1 151 ? -1.721 7.719 -8.836 1 95.62 151 LEU B CA 1
ATOM 5039 C C . LEU B 1 151 ? -1.479 9.039 -8.109 1 95.62 151 LEU B C 1
ATOM 5041 O O . LEU B 1 151 ? -2.412 9.82 -7.91 1 95.62 151 LEU B O 1
ATOM 5045 N N . VAL B 1 152 ? -0.257 9.336 -7.719 1 95.62 152 VAL B N 1
ATOM 5046 C CA . VAL B 1 152 ? 0.105 10.609 -7.094 1 95.62 152 VAL B CA 1
ATOM 5047 C C . VAL B 1 152 ? -0.171 11.758 -8.062 1 95.62 152 VAL B C 1
ATOM 5049 O O . VAL B 1 152 ? -0.771 12.766 -7.68 1 95.62 152 VAL B O 1
ATOM 5052 N N . GLN B 1 153 ? 0.207 11.539 -9.281 1 94.25 153 GLN B N 1
ATOM 5053 C CA . GLN B 1 153 ? -0.009 12.562 -10.297 1 94.25 153 GLN B CA 1
ATOM 5054 C C . GLN B 1 153 ? -1.498 12.773 -10.562 1 94.25 153 GLN B C 1
ATOM 5056 O O . GLN B 1 153 ? -1.955 13.906 -10.703 1 94.25 153 GLN B O 1
ATOM 5061 N N . LEU B 1 154 ? -2.17 11.672 -10.602 1 95.5 154 LEU B N 1
ATOM 5062 C CA . LEU B 1 154 ? -3.609 11.742 -10.836 1 95.5 154 LEU B CA 1
ATOM 5063 C C . LEU B 1 154 ? -4.289 12.586 -9.766 1 95.5 154 LEU B C 1
ATOM 5065 O O . LEU B 1 154 ? -5.082 13.477 -10.078 1 95.5 154 LEU B O 1
ATOM 5069 N N . ARG B 1 155 ? -3.992 12.344 -8.516 1 96.62 155 ARG B N 1
ATOM 5070 C CA . ARG B 1 155 ? -4.617 13.109 -7.441 1 96.62 155 ARG B CA 1
ATOM 5071 C C . ARG B 1 155 ? -4.172 14.57 -7.48 1 96.62 155 ARG B C 1
ATOM 5073 O O . ARG B 1 155 ? -4.965 15.477 -7.215 1 96.62 155 ARG B O 1
ATOM 5080 N N . SER B 1 156 ? -2.902 14.773 -7.832 1 95.94 156 SER B N 1
ATOM 5081 C CA . SER B 1 156 ? -2.402 16.125 -7.984 1 95.94 156 SER B CA 1
ATOM 5082 C C . SER B 1 156 ? -3.223 16.906 -9.008 1 95.94 156 SER B C 1
ATOM 5084 O O . SER B 1 156 ? -3.482 18.109 -8.82 1 95.94 156 SER B O 1
ATOM 5086 N N . ASP B 1 157 ? -3.586 16.234 -10.047 1 94.62 157 ASP B N 1
ATOM 5087 C CA . ASP B 1 157 ? -4.352 16.875 -11.117 1 94.62 157 ASP B CA 1
ATOM 5088 C C . ASP B 1 157 ? -5.812 17.047 -10.711 1 94.62 157 ASP B C 1
ATOM 5090 O O . ASP B 1 157 ? -6.504 17.938 -11.227 1 94.62 157 ASP B O 1
ATOM 5094 N N . LEU B 1 158 ? -6.293 16.234 -9.797 1 95.5 158 LEU B N 1
ATOM 5095 C CA . LEU B 1 158 ? -7.684 16.266 -9.367 1 95.5 158 LEU B CA 1
ATOM 5096 C C . LEU B 1 158 ? -7.934 17.469 -8.445 1 95.5 158 LEU B C 1
ATOM 5098 O O . LEU B 1 158 ? -9.016 18.062 -8.477 1 95.5 158 LEU B O 1
ATOM 5102 N N . LEU B 1 159 ? -6.988 17.844 -7.695 1 93.94 159 LEU B N 1
ATOM 5103 C CA . LEU B 1 159 ? -7.164 18.828 -6.641 1 93.94 159 LEU B CA 1
ATOM 5104 C C . LEU B 1 159 ? -7.516 20.188 -7.227 1 93.94 159 LEU B C 1
ATOM 5106 O O . LEU B 1 159 ? -8.5 20.812 -6.828 1 93.94 159 LEU B O 1
ATOM 5110 N N . PRO B 1 160 ? -6.789 20.625 -8.273 1 90 160 PRO B N 1
ATOM 5111 C CA . PRO B 1 160 ? -7.188 21.906 -8.875 1 90 160 PRO B CA 1
ATOM 5112 C C . PRO B 1 160 ? -8.555 21.828 -9.547 1 90 160 PRO B C 1
ATOM 5114 O O . PRO B 1 160 ? -9.297 22.828 -9.555 1 90 160 PRO B O 1
ATOM 5117 N N . LEU B 1 161 ? -8.883 20.734 -10.07 1 88.25 161 LEU B N 1
ATOM 5118 C CA . LEU B 1 161 ? -10.188 20.547 -10.711 1 88.25 161 LEU B CA 1
ATOM 5119 C C . LEU B 1 161 ? -11.312 20.703 -9.695 1 88.25 161 LEU B C 1
ATOM 5121 O O . LEU B 1 161 ? -12.344 21.312 -9.992 1 88.25 161 LEU B O 1
ATOM 5125 N N . LEU B 1 162 ? -11.102 20.203 -8.555 1 91.12 162 LEU B N 1
ATOM 5126 C CA . LEU B 1 162 ? -12.094 20.297 -7.488 1 91.12 162 LEU B CA 1
ATOM 5127 C C . LEU B 1 162 ? -12.25 21.734 -7.004 1 91.12 162 LEU B C 1
ATOM 5129 O O . LEU B 1 162 ? -13.367 22.188 -6.75 1 91.12 162 LEU B O 1
ATOM 5133 N N . ARG B 1 163 ? -11.195 22.438 -6.926 1 86.75 163 ARG B N 1
ATOM 5134 C CA . ARG B 1 163 ? -11.234 23.844 -6.508 1 86.75 163 ARG B CA 1
ATOM 5135 C C . ARG B 1 163 ? -12.008 24.688 -7.516 1 86.75 163 ARG B C 1
ATOM 5137 O O . ARG B 1 163 ? -12.789 25.562 -7.133 1 86.75 163 ARG B O 1
ATOM 5144 N N . GLN B 1 164 ? -11.773 24.344 -8.703 1 82.44 164 GLN B N 1
ATOM 5145 C CA . GLN B 1 164 ? -12.445 25.078 -9.773 1 82.44 164 GLN B CA 1
ATOM 5146 C C . GLN B 1 164 ? -13.953 24.828 -9.742 1 82.44 164 GLN B C 1
ATOM 5148 O O . GLN B 1 164 ? -14.742 25.75 -9.969 1 82.44 164 GLN B O 1
ATOM 5153 N N . ARG B 1 165 ? -14.273 23.672 -9.391 1 78.19 165 ARG B N 1
ATOM 5154 C CA . ARG B 1 165 ? -15.695 23.328 -9.398 1 78.19 165 ARG B CA 1
ATOM 5155 C C . ARG B 1 165 ? -16.406 23.859 -8.156 1 78.19 165 ARG B C 1
ATOM 5157 O O . ARG B 1 165 ? -17.594 24.141 -8.188 1 78.19 165 ARG B O 1
ATOM 5164 N N . ARG B 1 166 ? -15.766 23.969 -7.059 1 73.31 166 ARG B N 1
ATOM 5165 C CA . ARG B 1 166 ? -16.344 24.531 -5.84 1 73.31 166 ARG B CA 1
ATOM 5166 C C . ARG B 1 166 ? -16.516 26.047 -5.961 1 73.31 166 ARG B C 1
ATOM 5168 O O . ARG B 1 166 ? -17.469 26.609 -5.43 1 73.31 166 ARG B O 1
ATOM 5175 N N . GLY B 1 167 ? -15.516 26.828 -6.43 1 58.97 167 GLY B N 1
ATOM 5176 C CA . GLY B 1 167 ? -15.531 28.281 -6.555 1 58.97 167 GLY B CA 1
ATOM 5177 C C . GLY B 1 167 ? -16.594 28.781 -7.516 1 58.97 167 GLY B C 1
ATOM 5178 O O . GLY B 1 167 ? -16.922 29.969 -7.52 1 58.97 167 GLY B O 1
ATOM 5179 N N . ALA B 1 168 ? -17.047 28.031 -8.477 1 50.72 168 ALA B N 1
ATOM 5180 C CA . ALA B 1 168 ? -17.984 28.578 -9.453 1 50.72 168 ALA B CA 1
ATOM 5181 C C . ALA B 1 168 ? -19.344 28.891 -8.82 1 50.72 168 ALA B C 1
ATOM 5183 O O . ALA B 1 168 ? -20.375 28.812 -9.484 1 50.72 168 ALA B O 1
ATOM 5184 N N . GLY B 1 169 ? -19.281 29.391 -7.527 1 48.22 169 GLY B N 1
ATOM 5185 C CA . GLY B 1 169 ? -20.422 30.078 -6.945 1 48.22 169 GLY B CA 1
ATOM 5186 C C . GLY B 1 169 ? -21.562 29.156 -6.57 1 48.22 169 GLY B C 1
ATOM 5187 O O . GLY B 1 169 ? -22.719 29.594 -6.461 1 48.22 169 GLY B O 1
ATOM 5188 N N . GLN B 1 170 ? -21.516 27.891 -6.84 1 49.53 170 GLN B N 1
ATOM 5189 C CA . GLN B 1 170 ? -22.734 27.156 -6.531 1 49.53 170 GLN B CA 1
ATOM 5190 C C . GLN B 1 170 ? -22.953 27.062 -5.023 1 49.53 170 GLN B C 1
ATOM 5192 O O . GLN B 1 170 ? -22 26.984 -4.254 1 49.53 170 GLN B O 1
ATOM 5197 N N . PRO B 1 171 ? -24.031 27.547 -4.543 1 45.31 171 PRO B N 1
ATOM 5198 C CA . PRO B 1 171 ? -24.344 27.453 -3.113 1 45.31 171 PRO B CA 1
ATOM 5199 C C . PRO B 1 171 ? -23.875 26.156 -2.484 1 45.31 171 PRO B C 1
ATOM 5201 O O . PRO B 1 171 ? -23.781 25.125 -3.17 1 45.31 171 PRO B O 1
ATOM 5204 N N . ALA B 1 172 ? -23.172 26.219 -1.307 1 44.84 172 ALA B N 1
ATOM 5205 C CA . ALA B 1 172 ? -22.562 25.125 -0.553 1 44.84 172 ALA B CA 1
ATOM 5206 C C . ALA B 1 172 ? -23.359 23.844 -0.726 1 44.84 172 ALA B C 1
ATOM 5208 O O . ALA B 1 172 ? -22.781 22.75 -0.815 1 44.84 172 ALA B O 1
ATOM 5209 N N . GLY B 1 173 ? -24.578 23.844 -0.553 1 46.78 173 GLY B N 1
ATOM 5210 C CA . GLY B 1 173 ? -25.516 22.734 -0.472 1 46.78 173 GLY B CA 1
ATOM 5211 C C . GLY B 1 173 ? -25.641 21.984 -1.781 1 46.78 173 GLY B C 1
ATOM 5212 O O . GLY B 1 173 ? -26.203 20.875 -1.814 1 46.78 173 GLY B O 1
ATOM 5213 N N . ALA B 1 174 ? -25.531 22.703 -2.932 1 53.25 174 ALA B N 1
ATOM 5214 C CA . ALA B 1 174 ? -26 22.094 -4.172 1 53.25 174 ALA B CA 1
ATOM 5215 C C . ALA B 1 174 ? -24.828 21.609 -5.027 1 53.25 174 ALA B C 1
ATOM 5217 O O . ALA B 1 174 ? -24.594 22.141 -6.113 1 53.25 174 ALA B O 1
ATOM 5218 N N . ALA B 1 175 ? -23.828 21 -4.414 1 62.25 175 ALA B N 1
ATOM 5219 C CA . ALA B 1 175 ? -22.797 20.469 -5.305 1 62.25 175 ALA B CA 1
ATOM 5220 C C . ALA B 1 175 ? -23.406 19.625 -6.414 1 62.25 175 ALA B C 1
ATOM 5222 O O . ALA B 1 175 ? -24.312 18.812 -6.164 1 62.25 175 ALA B O 1
ATOM 5223 N N . SER B 1 176 ? -23.094 20.016 -7.613 1 77.12 176 SER B N 1
ATOM 5224 C CA . SER B 1 176 ? -23.562 19.234 -8.758 1 77.12 176 SER B CA 1
ATOM 5225 C C . SER B 1 176 ? -23.141 17.781 -8.633 1 77.12 176 SER B C 1
ATOM 5227 O O . SER B 1 176 ? -22.219 17.453 -7.891 1 77.12 176 SER B O 1
ATOM 5229 N N . GLU B 1 177 ? -23.891 16.984 -9.094 1 81.38 177 GLU B N 1
ATOM 5230 C CA . GLU B 1 177 ? -23.594 15.547 -9.133 1 81.38 177 GLU B CA 1
ATOM 5231 C C . GLU B 1 177 ? -22.188 15.289 -9.664 1 81.38 177 GLU B C 1
ATOM 5233 O O . GLU B 1 177 ? -21.469 14.438 -9.133 1 81.38 177 GLU B O 1
ATOM 5238 N N . GLY B 1 178 ? -21.812 16.094 -10.641 1 81.5 178 GLY B N 1
ATOM 5239 C CA . GLY B 1 178 ? -20.484 15.945 -11.219 1 81.5 178 GLY B CA 1
ATOM 5240 C C . GLY B 1 178 ? -19.359 16.281 -10.258 1 81.5 178 GLY B C 1
ATOM 5241 O O . GLY B 1 178 ? -18.344 15.594 -10.195 1 81.5 178 GLY B O 1
ATOM 5242 N N . ALA B 1 179 ? -19.562 17.281 -9.516 1 85.94 179 ALA B N 1
ATOM 5243 C CA . ALA B 1 179 ? -18.562 17.688 -8.523 1 85.94 179 ALA B CA 1
ATOM 5244 C C . ALA B 1 179 ? -18.438 16.656 -7.414 1 85.94 179 ALA B C 1
ATOM 5246 O O . ALA B 1 179 ? -17.328 16.359 -6.945 1 85.94 179 ALA B O 1
ATOM 5247 N N . LEU B 1 180 ? -19.547 16.109 -7.062 1 88.69 180 LEU B N 1
ATOM 5248 C CA . LEU B 1 180 ? -19.531 15.102 -6.008 1 88.69 180 LEU B CA 1
ATOM 5249 C C . LEU B 1 180 ? -18.828 13.828 -6.469 1 88.69 180 LEU B C 1
ATOM 5251 O O . LEU B 1 180 ? -18.109 13.195 -5.695 1 88.69 180 LEU B O 1
ATOM 5255 N N . ARG B 1 181 ? -19.016 13.516 -7.691 1 90.12 181 ARG B N 1
ATOM 5256 C CA . ARG B 1 181 ? -18.375 12.328 -8.234 1 90.12 181 ARG B CA 1
ATOM 5257 C C . ARG B 1 181 ? -16.859 12.531 -8.352 1 90.12 181 ARG B C 1
ATOM 5259 O O . ARG B 1 181 ? -16.078 11.609 -8.094 1 90.12 181 ARG B O 1
ATOM 5266 N N . LEU B 1 182 ? -16.516 13.703 -8.75 1 90.75 182 LEU B N 1
ATOM 5267 C CA . LEU B 1 182 ? -15.086 14.023 -8.812 1 90.75 182 LEU B CA 1
ATOM 5268 C C . LEU B 1 182 ? -14.461 13.992 -7.426 1 90.75 182 LEU B C 1
ATOM 5270 O O . LEU B 1 182 ? -13.336 13.508 -7.258 1 90.75 182 LEU B O 1
ATOM 5274 N N . ALA B 1 183 ? -15.148 14.531 -6.496 1 93.19 183 ALA B N 1
ATOM 5275 C CA . ALA B 1 183 ? -14.664 14.508 -5.117 1 93.19 183 ALA B CA 1
ATOM 5276 C C . ALA B 1 183 ? -14.516 13.078 -4.605 1 93.19 183 ALA B C 1
ATOM 5278 O O . ALA B 1 183 ? -13.57 12.766 -3.885 1 93.19 183 ALA B O 1
ATOM 5279 N N . ARG B 1 184 ? -15.469 12.273 -4.992 1 93.44 184 ARG B N 1
ATOM 5280 C CA . ARG B 1 184 ? -15.398 10.875 -4.602 1 93.44 184 ARG B CA 1
ATOM 5281 C C . ARG B 1 184 ? -14.156 10.211 -5.188 1 93.44 184 ARG B C 1
ATOM 5283 O O . ARG B 1 184 ? -13.469 9.453 -4.504 1 93.44 184 ARG B O 1
ATOM 5290 N N . LEU B 1 185 ? -13.891 10.438 -6.43 1 94.44 185 LEU B N 1
ATOM 5291 C CA . LEU B 1 185 ? -12.703 9.914 -7.086 1 94.44 185 LEU B CA 1
ATOM 5292 C C . LEU B 1 185 ? -11.438 10.344 -6.348 1 94.44 185 LEU B C 1
ATOM 5294 O O . LEU B 1 185 ? -10.539 9.531 -6.109 1 94.44 185 LEU B O 1
ATOM 5298 N N . GLU B 1 186 ? -11.43 11.562 -5.961 1 95.88 186 GLU B N 1
ATOM 5299 C CA . GLU B 1 186 ? -10.289 12.102 -5.23 1 95.88 186 GLU B CA 1
ATOM 5300 C C . GLU B 1 186 ? -10.133 11.414 -3.873 1 95.88 186 GLU B C 1
ATOM 5302 O O . GLU B 1 186 ? -9.016 11.07 -3.471 1 95.88 186 GLU B O 1
ATOM 5307 N N . ARG B 1 187 ? -11.188 11.227 -3.156 1 95 187 ARG B N 1
ATOM 5308 C CA . ARG B 1 187 ? -11.141 10.578 -1.848 1 95 187 ARG B CA 1
ATOM 5309 C C . ARG B 1 187 ? -10.672 9.133 -1.966 1 95 187 ARG B C 1
ATOM 5311 O O . ARG B 1 187 ? -9.914 8.648 -1.121 1 95 187 ARG B O 1
ATOM 5318 N N . ASP B 1 188 ? -11.148 8.5 -3 1 95.88 188 ASP B N 1
ATOM 5319 C CA . ASP B 1 188 ? -10.727 7.117 -3.221 1 95.88 188 ASP B CA 1
ATOM 5320 C C . ASP B 1 188 ? -9.242 7.039 -3.549 1 95.88 188 ASP B C 1
ATOM 5322 O O . ASP B 1 188 ? -8.531 6.16 -3.055 1 95.88 188 ASP B O 1
ATOM 5326 N N . ALA B 1 189 ? -8.781 7.934 -4.395 1 97.06 189 ALA B N 1
ATOM 5327 C CA . ALA B 1 189 ? -7.352 7.988 -4.699 1 97.06 189 ALA B CA 1
ATOM 5328 C C . ALA B 1 189 ? -6.531 8.266 -3.445 1 97.06 189 ALA B C 1
ATOM 5330 O O . ALA B 1 189 ? -5.512 7.621 -3.207 1 97.06 189 ALA B O 1
ATOM 5331 N N . ARG B 1 190 ? -7.012 9.211 -2.641 1 97 190 ARG B N 1
ATOM 5332 C CA . ARG B 1 190 ? -6.328 9.562 -1.397 1 97 190 ARG B CA 1
ATOM 5333 C C . ARG B 1 190 ? -6.258 8.359 -0.458 1 97 190 ARG B C 1
ATOM 5335 O O . ARG B 1 190 ? -5.219 8.109 0.16 1 97 190 ARG B O 1
ATOM 5342 N N . HIS B 1 191 ? -7.297 7.645 -0.394 1 95.56 191 HIS B N 1
ATOM 5343 C CA . HIS B 1 191 ? -7.348 6.473 0.474 1 95.56 191 HIS B CA 1
ATOM 5344 C C . HIS B 1 191 ? -6.324 5.426 0.049 1 95.56 191 HIS B C 1
ATOM 5346 O O . HIS B 1 191 ? -5.562 4.922 0.879 1 95.56 191 HIS B O 1
ATOM 5352 N N . LEU B 1 192 ? -6.285 5.121 -1.177 1 96.69 192 LEU B N 1
ATOM 5353 C CA . LEU B 1 192 ? -5.336 4.133 -1.681 1 96.69 192 LEU B CA 1
ATOM 5354 C C . LEU B 1 192 ? -3.9 4.594 -1.452 1 96.69 192 LEU B C 1
ATOM 5356 O O . LEU B 1 192 ? -3.049 3.801 -1.048 1 96.69 192 LEU B O 1
ATOM 5360 N N . LEU B 1 193 ? -3.68 5.887 -1.666 1 97 193 LEU B N 1
ATOM 5361 C CA . LEU B 1 193 ? -2.346 6.426 -1.43 1 97 193 LEU B CA 1
ATOM 5362 C C . LEU B 1 193 ? -1.976 6.332 0.047 1 97 193 LEU B C 1
ATOM 5364 O O . LEU B 1 193 ? -0.818 6.078 0.386 1 97 193 LEU B O 1
ATOM 5368 N N . SER B 1 194 ? -2.93 6.543 0.925 1 95.69 194 SER B N 1
ATOM 5369 C CA . SER B 1 194 ? -2.656 6.457 2.355 1 95.69 194 SER B CA 1
ATOM 5370 C C . SER B 1 194 ? -2.197 5.055 2.744 1 95.69 194 SER B C 1
ATOM 5372 O O . SER B 1 194 ? -1.433 4.887 3.697 1 95.69 194 SER B O 1
ATOM 5374 N N . LEU B 1 195 ? -2.615 4.062 1.995 1 94.38 195 LEU B N 1
ATOM 5375 C CA . LEU B 1 195 ? -2.238 2.684 2.289 1 94.38 195 LEU B CA 1
ATOM 5376 C C . LEU B 1 195 ? -0.834 2.383 1.778 1 94.38 195 LEU B C 1
ATOM 5378 O O . LEU B 1 195 ? -0.052 1.712 2.455 1 94.38 195 LEU B O 1
ATOM 5382 N N . VAL B 1 196 ? -0.466 2.896 0.617 1 96.12 196 VAL B N 1
ATOM 5383 C CA . VAL B 1 196 ? 0.805 2.537 -0.006 1 96.12 196 VAL B CA 1
ATOM 5384 C C . VAL B 1 196 ? 1.895 3.504 0.451 1 96.12 196 VAL B C 1
ATOM 5386 O O . VAL B 1 196 ? 3.068 3.334 0.111 1 96.12 196 VAL B O 1
ATOM 5389 N N . PHE B 1 197 ? 1.553 4.527 1.196 1 96.12 197 PHE B N 1
ATOM 5390 C CA . PHE B 1 197 ? 2.531 5.422 1.806 1 96.12 197 PHE B CA 1
ATOM 5391 C C . PHE B 1 197 ? 2.506 5.297 3.324 1 96.12 197 PHE B C 1
ATOM 5393 O O . PHE B 1 197 ? 2.678 6.289 4.035 1 96.12 197 PHE B O 1
ATOM 5400 N N . GLY B 1 198 ? 2.223 4.082 3.732 1 92.75 198 GLY B N 1
ATOM 5401 C CA . GLY B 1 198 ? 2.252 3.781 5.156 1 92.75 198 GLY B CA 1
ATOM 5402 C C . GLY B 1 198 ? 3.654 3.77 5.734 1 92.75 198 GLY B C 1
ATOM 5403 O O . GLY B 1 198 ? 4.637 3.752 4.992 1 92.75 198 GLY B O 1
ATOM 5404 N N . GLY B 1 199 ? 3.768 3.689 7.004 1 90.81 199 GLY B N 1
ATOM 5405 C CA . GLY B 1 199 ? 4.996 3.871 7.758 1 90.81 199 GLY B CA 1
ATOM 5406 C C . GLY B 1 199 ? 6.07 2.859 7.402 1 90.81 199 GLY B C 1
ATOM 5407 O O . GLY B 1 199 ? 7.262 3.178 7.418 1 90.81 199 GLY B O 1
ATOM 5408 N N . ALA B 1 200 ? 5.707 1.696 7.012 1 90.44 200 ALA B N 1
ATOM 5409 C CA . ALA B 1 200 ? 6.672 0.631 6.75 1 90.44 200 ALA B CA 1
ATOM 5410 C C . ALA B 1 200 ? 7.441 0.896 5.461 1 90.44 200 ALA B C 1
ATOM 5412 O O . ALA B 1 200 ? 8.516 0.33 5.242 1 90.44 200 ALA B O 1
ATOM 5413 N N . LEU B 1 201 ? 6.91 1.725 4.648 1 93.88 201 LEU B N 1
ATOM 5414 C CA . LEU B 1 201 ? 7.516 1.956 3.34 1 93.88 201 LEU B CA 1
ATOM 5415 C C . LEU B 1 201 ? 8.266 3.285 3.314 1 93.88 201 LEU B C 1
ATOM 5417 O O . LEU B 1 201 ? 8.984 3.578 2.359 1 93.88 201 LEU B O 1
ATOM 5421 N N . LEU B 1 202 ? 8.078 4.055 4.348 1 94.19 202 LEU B N 1
ATOM 5422 C CA . LEU B 1 202 ? 8.727 5.359 4.414 1 94.19 202 LEU B CA 1
ATOM 5423 C C . LEU B 1 202 ? 10.094 5.25 5.082 1 94.19 202 LEU B C 1
ATOM 5425 O O . LEU B 1 202 ? 10.258 4.508 6.051 1 94.19 202 LEU B O 1
ATOM 5429 N N . ARG B 1 203 ? 11.07 5.973 4.488 1 93 203 ARG B N 1
ATOM 5430 C CA . ARG B 1 203 ? 12.43 5.98 5.031 1 93 203 ARG B CA 1
ATOM 5431 C C . ARG B 1 203 ? 12.922 7.406 5.25 1 93 203 ARG B C 1
ATOM 5433 O O . ARG B 1 203 ? 12.852 8.234 4.34 1 93 203 ARG B O 1
ATOM 5440 N N . LEU B 1 204 ? 13.328 7.688 6.457 1 95.5 204 LEU B N 1
ATOM 5441 C CA . LEU B 1 204 ? 13.969 8.961 6.754 1 95.5 204 LEU B CA 1
ATOM 5442 C C . LEU B 1 204 ? 15.469 8.898 6.477 1 95.5 204 LEU B C 1
ATOM 5444 O O . LEU B 1 204 ? 16.141 7.973 6.934 1 95.5 204 LEU B O 1
ATOM 5448 N N . ARG B 1 205 ? 15.961 9.805 5.699 1 94.06 205 ARG B N 1
ATOM 5449 C CA . ARG B 1 205 ? 17.375 9.852 5.363 1 94.06 205 ARG B CA 1
ATOM 5450 C C . ARG B 1 205 ? 17.969 11.234 5.656 1 94.06 205 ARG B C 1
ATOM 5452 O O . ARG B 1 205 ? 17.375 12.25 5.281 1 94.06 205 ARG B O 1
ATOM 5459 N N . ARG B 1 206 ? 19.031 11.188 6.352 1 93.88 206 ARG B N 1
ATOM 5460 C CA . ARG B 1 206 ? 19.781 12.43 6.484 1 93.88 206 ARG B CA 1
ATOM 5461 C C . ARG B 1 206 ? 20.5 12.781 5.188 1 93.88 206 ARG B C 1
ATOM 5463 O O . ARG B 1 206 ? 21.266 11.969 4.66 1 93.88 206 ARG B O 1
ATOM 5470 N N . LEU B 1 207 ? 20.188 13.938 4.715 1 90.88 207 LEU B N 1
ATOM 5471 C CA . LEU B 1 207 ? 20.828 14.383 3.482 1 90.88 207 LEU B CA 1
ATOM 5472 C C . LEU B 1 207 ? 22.172 15.047 3.775 1 90.88 207 LEU B C 1
ATOM 5474 O O . LEU B 1 207 ? 22.266 15.898 4.66 1 90.88 207 LEU B O 1
ATOM 5478 N N . GLU B 1 208 ? 23.109 14.547 3.08 1 89.81 208 GLU B N 1
ATOM 5479 C CA . GLU B 1 208 ? 24.422 15.172 3.131 1 89.81 208 GLU B CA 1
ATOM 5480 C C . GLU B 1 208 ? 24.656 16.047 1.908 1 89.81 208 GLU B C 1
ATOM 5482 O O . GLU B 1 208 ? 24 15.898 0.883 1 89.81 208 GLU B O 1
ATOM 5487 N N . TRP B 1 209 ? 25.547 16.984 2.146 1 86.75 209 TRP B N 1
ATOM 5488 C CA . TRP B 1 209 ? 25.812 17.906 1.047 1 86.75 209 TRP B CA 1
ATOM 5489 C C . TRP B 1 209 ? 26.25 17.141 -0.203 1 86.75 209 TRP B C 1
ATOM 5491 O O . TRP B 1 209 ? 25.938 17.547 -1.323 1 86.75 209 TRP B O 1
ATOM 5501 N N . GLU B 1 210 ? 26.938 16.016 -0.038 1 83.62 210 GLU B N 1
ATOM 5502 C CA . GLU B 1 210 ? 27.422 15.203 -1.145 1 83.62 210 GLU B CA 1
ATOM 5503 C C . GLU B 1 210 ? 26.266 14.586 -1.931 1 83.62 210 GLU B C 1
ATOM 5505 O O . GLU B 1 210 ? 26.406 14.305 -3.121 1 83.62 210 GLU B O 1
ATOM 5510 N N . ASP B 1 211 ? 25.188 14.375 -1.231 1 82.31 211 ASP B N 1
ATOM 5511 C CA . ASP B 1 211 ? 24 13.844 -1.903 1 82.31 211 ASP B CA 1
ATOM 5512 C C . ASP B 1 211 ? 23.484 14.82 -2.957 1 82.31 211 ASP B C 1
ATOM 5514 O O . ASP B 1 211 ? 22.844 14.414 -3.926 1 82.31 211 ASP B O 1
ATOM 5518 N N . CYS B 1 212 ? 23.719 16.109 -2.795 1 78 212 CYS B N 1
ATOM 5519 C CA . CYS B 1 212 ? 23.25 17.172 -3.689 1 78 212 CYS B CA 1
ATOM 5520 C C . CYS B 1 212 ? 24.156 17.297 -4.902 1 78 212 CYS B C 1
ATOM 5522 O O . CYS B 1 212 ? 23.75 17.844 -5.934 1 78 212 CYS B O 1
ATOM 5524 N N . GLY B 1 213 ? 25.422 16.938 -4.746 1 69.31 213 GLY B N 1
ATOM 5525 C CA . GLY B 1 213 ? 26.375 17.062 -5.84 1 69.31 213 GLY B CA 1
ATOM 5526 C C . GLY B 1 213 ? 25.969 16.25 -7.066 1 69.31 213 GLY B C 1
ATOM 5527 O O . GLY B 1 213 ? 26.25 16.656 -8.195 1 69.31 213 GLY B O 1
ATOM 5528 N N . GLY B 1 214 ? 25.328 15.172 -6.883 1 65.25 214 GLY B N 1
ATOM 5529 C CA . GLY B 1 214 ? 25 14.289 -7.992 1 65.25 214 GLY B CA 1
ATOM 5530 C C . GLY B 1 214 ? 23.625 14.547 -8.586 1 65.25 214 GLY B C 1
ATOM 5531 O O . GLY B 1 214 ? 23.25 13.93 -9.586 1 65.25 214 GLY B O 1
ATOM 5532 N N . SER B 1 215 ? 22.906 15.508 -7.973 1 71.81 215 SER B N 1
ATOM 5533 C CA . SER B 1 215 ? 21.547 15.703 -8.469 1 71.81 215 SER B CA 1
ATOM 5534 C C . SER B 1 215 ? 21.156 17.172 -8.438 1 71.81 215 SER B C 1
ATOM 5536 O O . SER B 1 215 ? 20.719 17.688 -7.398 1 71.81 215 SER B O 1
ATOM 5538 N N . GLU B 1 216 ? 21.219 17.828 -9.516 1 74.88 216 GLU B N 1
ATOM 5539 C CA . GLU B 1 216 ? 20.781 19.219 -9.648 1 74.88 216 GLU B CA 1
ATOM 5540 C C . GLU B 1 216 ? 19.297 19.359 -9.312 1 74.88 216 GLU B C 1
ATOM 5542 O O . GLU B 1 216 ? 18.891 20.375 -8.727 1 74.88 216 GLU B O 1
ATOM 5547 N N . ALA B 1 217 ? 18.703 18.328 -9.555 1 74.25 217 ALA B N 1
ATOM 5548 C CA . ALA B 1 217 ? 17.266 18.344 -9.281 1 74.25 217 ALA B CA 1
ATOM 5549 C C . ALA B 1 217 ? 17 18.359 -7.781 1 74.25 217 ALA B C 1
ATOM 5551 O O . ALA B 1 217 ? 16.109 19.062 -7.312 1 74.25 217 ALA B O 1
ATOM 5552 N N . LEU B 1 218 ? 17.781 17.688 -7.113 1 78.38 218 LEU B N 1
ATOM 5553 C CA . LEU B 1 218 ? 17.625 17.656 -5.664 1 78.38 218 LEU B CA 1
ATOM 5554 C C . LEU B 1 218 ? 17.969 19.016 -5.055 1 78.38 218 LEU B C 1
ATOM 5556 O O . LEU B 1 218 ? 17.25 19.516 -4.184 1 78.38 218 LEU B O 1
ATOM 5560 N N . LYS B 1 219 ? 18.984 19.609 -5.586 1 79.62 219 LYS B N 1
ATOM 5561 C CA . LYS B 1 219 ? 19.406 20.922 -5.098 1 79.62 219 LYS B CA 1
ATOM 5562 C C . LYS B 1 219 ? 18.312 21.953 -5.312 1 79.62 219 LYS B C 1
ATOM 5564 O O . LYS B 1 219 ? 17.984 22.734 -4.406 1 79.62 219 LYS B O 1
ATOM 5569 N N . GLU B 1 220 ? 17.812 21.844 -6.457 1 78.12 220 GLU B N 1
ATOM 5570 C CA . GLU B 1 220 ? 16.75 22.797 -6.789 1 78.12 220 GLU B CA 1
ATOM 5571 C C . GLU B 1 220 ? 15.523 22.578 -5.898 1 78.12 220 GLU B C 1
ATOM 5573 O O . GLU B 1 220 ? 14.906 23.547 -5.441 1 78.12 220 GLU B O 1
ATOM 5578 N N . ARG B 1 221 ? 15.25 21.469 -5.652 1 77.06 221 ARG B N 1
ATOM 5579 C CA . ARG B 1 221 ? 14.094 21.141 -4.824 1 77.06 221 ARG B CA 1
ATOM 5580 C C . ARG B 1 221 ? 14.312 21.578 -3.381 1 77.06 221 ARG B C 1
ATOM 5582 O O . ARG B 1 221 ? 13.391 22.078 -2.732 1 77.06 221 ARG B O 1
ATOM 5589 N N . LEU B 1 222 ? 15.508 21.438 -3.02 1 80 222 LEU B N 1
ATOM 5590 C CA . LEU B 1 222 ? 15.836 21.828 -1.652 1 80 222 LEU B CA 1
ATOM 5591 C C . LEU B 1 222 ? 15.844 23.344 -1.509 1 80 222 LEU B C 1
ATOM 5593 O O . LEU B 1 222 ? 15.438 23.875 -0.474 1 80 222 LEU B O 1
ATOM 5597 N N . MET B 1 223 ? 16.25 23.938 -2.574 1 75.69 223 MET B N 1
ATOM 5598 C CA . MET B 1 223 ? 16.281 25.406 -2.57 1 75.69 223 MET B CA 1
ATOM 5599 C C . MET B 1 223 ? 14.867 25.969 -2.471 1 75.69 223 MET B C 1
ATOM 5601 O O . MET B 1 223 ? 14.641 26.953 -1.775 1 75.69 223 MET B O 1
ATOM 5605 N N . ARG B 1 224 ? 13.969 25.172 -3.107 1 68.38 224 ARG B N 1
ATOM 5606 C CA . ARG B 1 224 ? 12.586 25.625 -3.146 1 68.38 224 ARG B CA 1
ATOM 5607 C C . ARG B 1 224 ? 11.805 25.125 -1.938 1 68.38 224 ARG B C 1
ATOM 5609 O O . ARG B 1 224 ? 10.789 25.703 -1.557 1 68.38 224 ARG B O 1
ATOM 5616 N N . ALA B 1 225 ? 12.25 24.047 -1.533 1 59.41 225 ALA B N 1
ATOM 5617 C CA . ALA B 1 225 ? 11.461 23.297 -0.566 1 59.41 225 ALA B CA 1
ATOM 5618 C C . ALA B 1 225 ? 11.609 23.875 0.838 1 59.41 225 ALA B C 1
ATOM 5620 O O . ALA B 1 225 ? 11.391 23.172 1.83 1 59.41 225 ALA B O 1
ATOM 5621 N N . SER B 1 226 ? 11.922 25.172 0.966 1 61.66 226 SER B N 1
ATOM 5622 C CA . SER B 1 226 ? 12.047 25.688 2.33 1 61.66 226 SER B CA 1
ATOM 5623 C C . SER B 1 226 ? 10.961 26.703 2.646 1 61.66 226 SER B C 1
ATOM 5625 O O . SER B 1 226 ? 10.594 27.5 1.789 1 61.66 226 SER B O 1
ATOM 5627 N N . VAL B 1 227 ? 10.18 26.344 3.723 1 66.69 227 VAL B N 1
ATOM 5628 C CA . VAL B 1 227 ? 9.289 27.375 4.254 1 66.69 227 VAL B CA 1
ATOM 5629 C C . VAL B 1 227 ? 10 28.734 4.23 1 66.69 227 VAL B C 1
ATOM 5631 O O . VAL B 1 227 ? 9.383 29.75 3.941 1 66.69 227 VAL B O 1
ATOM 5634 N N . HIS B 1 228 ? 11.312 28.562 4.473 1 73.38 228 HIS B N 1
ATOM 5635 C CA . HIS B 1 228 ? 12.227 29.703 4.352 1 73.38 228 HIS B CA 1
ATOM 5636 C C . HIS B 1 228 ? 13.25 29.453 3.242 1 73.38 228 HIS B C 1
ATOM 5638 O O . HIS B 1 228 ? 14.258 28.797 3.457 1 73.38 228 HIS B O 1
ATOM 5644 N N . PRO B 1 229 ? 12.992 30.016 2.098 1 74.69 229 PRO B N 1
ATOM 5645 C CA . PRO B 1 229 ? 13.836 29.719 0.94 1 74.69 229 PRO B CA 1
ATOM 5646 C C . PRO B 1 229 ? 15.297 30.094 1.17 1 74.69 229 PRO B C 1
ATOM 5648 O O . PRO B 1 229 ? 15.594 31.109 1.806 1 74.69 229 PRO B O 1
ATOM 5651 N N . ALA B 1 230 ? 16.141 29.219 0.748 1 77.75 230 ALA B N 1
ATOM 5652 C CA . ALA B 1 230 ? 17.562 29.516 0.807 1 77.75 230 ALA B CA 1
ATOM 5653 C C . ALA B 1 230 ? 17.938 30.609 -0.191 1 77.75 230 ALA B C 1
ATOM 5655 O O . ALA B 1 230 ? 17.438 30.641 -1.315 1 77.75 230 ALA B O 1
ATOM 5656 N N . GLU B 1 231 ? 18.75 31.438 0.269 1 76.19 231 GLU B N 1
ATOM 5657 C CA . GLU B 1 231 ? 19.156 32.562 -0.572 1 76.19 231 GLU B CA 1
ATOM 5658 C C . GLU B 1 231 ? 20.031 32.094 -1.735 1 76.19 231 GLU B C 1
ATOM 5660 O O . GLU B 1 231 ? 19.875 32.562 -2.865 1 76.19 231 GLU B O 1
ATOM 5665 N N . ASP B 1 232 ? 20.969 31.188 -1.418 1 81.94 232 ASP B N 1
ATOM 5666 C CA . ASP B 1 232 ? 21.875 30.641 -2.422 1 81.94 232 ASP B CA 1
ATOM 5667 C C . ASP B 1 232 ? 22.406 29.281 -1.991 1 81.94 232 ASP B C 1
ATOM 5669 O O . ASP B 1 232 ? 21.938 28.703 -1.019 1 81.94 232 ASP B O 1
ATOM 5673 N N . GLU B 1 233 ? 23.281 28.797 -2.768 1 83.75 233 GLU B N 1
ATOM 5674 C CA . GLU B 1 233 ? 23.828 27.453 -2.531 1 83.75 233 GLU B CA 1
ATOM 5675 C C . GLU B 1 233 ? 24.625 27.406 -1.239 1 83.75 233 GLU B C 1
ATOM 5677 O O . GLU B 1 233 ? 24.656 26.391 -0.548 1 83.75 233 GLU B O 1
ATOM 5682 N N . SER B 1 234 ? 25.375 28.469 -0.998 1 83.25 234 SER B N 1
ATOM 5683 C CA . SER B 1 234 ? 26.172 28.531 0.226 1 83.25 234 SER B CA 1
ATOM 5684 C C . SER B 1 234 ? 25.281 28.484 1.463 1 83.25 234 SER B C 1
ATOM 5686 O O . SER B 1 234 ? 25.625 27.844 2.459 1 83.25 234 SER B O 1
ATOM 5688 N N . ASP B 1 235 ? 24.203 29.172 1.316 1 85.44 235 ASP B N 1
ATOM 5689 C CA . ASP B 1 235 ? 23.234 29.156 2.406 1 85.44 235 ASP B CA 1
ATOM 5690 C C . ASP B 1 235 ? 22.672 27.75 2.609 1 85.44 235 ASP B C 1
ATOM 5692 O O . ASP B 1 235 ? 22.562 27.281 3.742 1 85.44 235 ASP B O 1
ATOM 5696 N N . LEU B 1 236 ? 22.312 27.156 1.523 1 87.19 236 LEU B N 1
ATOM 5697 C CA . LEU B 1 236 ? 21.797 25.797 1.593 1 87.19 236 LEU B CA 1
ATOM 5698 C C . LEU B 1 236 ? 22.812 24.859 2.219 1 87.19 236 LEU B C 1
ATOM 5700 O O . LEU B 1 236 ? 22.469 24.016 3.041 1 87.19 236 LEU B O 1
ATOM 5704 N N . ARG B 1 237 ? 24.062 25 1.85 1 86.94 237 ARG B N 1
ATOM 5705 C CA . ARG B 1 237 ? 25.125 24.172 2.393 1 86.94 237 ARG B CA 1
ATOM 5706 C C . ARG B 1 237 ? 25.25 24.359 3.9 1 86.94 237 ARG B C 1
ATOM 5708 O O . ARG B 1 237 ? 25.453 23.391 4.641 1 86.94 237 ARG B O 1
ATOM 5715 N N . ARG B 1 238 ? 25.172 25.531 4.316 1 86.19 238 ARG B N 1
ATOM 5716 C CA . ARG B 1 238 ? 25.266 25.812 5.742 1 86.19 238 ARG B CA 1
ATOM 5717 C C . ARG B 1 238 ? 24.125 25.156 6.512 1 86.19 238 ARG B C 1
ATOM 5719 O O . ARG B 1 238 ? 24.328 24.688 7.641 1 86.19 238 ARG B O 1
ATOM 5726 N N . ARG B 1 239 ? 23.016 25.141 5.863 1 87.69 239 ARG B N 1
ATOM 5727 C CA . ARG B 1 239 ? 21.828 24.578 6.5 1 87.69 239 ARG B CA 1
ATOM 5728 C C . ARG B 1 239 ? 21.938 23.062 6.605 1 87.69 239 ARG B C 1
ATOM 5730 O O . ARG B 1 239 ? 21.188 22.438 7.352 1 87.69 239 ARG B O 1
ATOM 5737 N N . MET B 1 240 ? 22.875 22.531 5.871 1 89.12 240 MET B N 1
ATOM 5738 C CA . MET B 1 240 ? 22.953 21.078 5.805 1 89.12 240 MET B CA 1
ATOM 5739 C C . MET B 1 240 ? 24.203 20.578 6.531 1 89.12 240 MET B C 1
ATOM 5741 O O . MET B 1 240 ? 24.375 19.359 6.707 1 89.12 240 MET B O 1
ATOM 5745 N N . THR B 1 241 ? 25.094 21.453 6.895 1 86.31 241 THR B N 1
ATOM 5746 C CA . THR B 1 241 ? 26.359 21.047 7.48 1 86.31 241 THR B CA 1
ATOM 5747 C C . THR B 1 241 ? 26.594 21.766 8.812 1 86.31 241 THR B C 1
ATOM 5749 O O . THR B 1 241 ? 25.891 22.719 9.141 1 86.31 241 THR B O 1
ATOM 5752 N N . GLY B 1 242 ? 27.516 21.156 9.555 1 86.31 242 GLY B N 1
ATOM 5753 C CA . GLY B 1 242 ? 27.859 21.781 10.82 1 86.31 242 GLY B CA 1
ATOM 5754 C C . GLY B 1 242 ? 26.719 21.734 11.828 1 86.31 242 GLY B C 1
ATOM 5755 O O . GLY B 1 242 ? 26.281 20.656 12.234 1 86.31 242 GLY B O 1
ATOM 5756 N N . ALA B 1 243 ? 26.188 23 12.062 1 87.62 243 ALA B N 1
ATOM 5757 C CA . ALA B 1 243 ? 25.109 23.094 13.039 1 87.62 243 ALA B CA 1
ATOM 5758 C C . ALA B 1 243 ? 23.75 22.859 12.383 1 87.62 243 ALA B C 1
ATOM 5760 O O . ALA B 1 243 ? 22.703 23.047 13.016 1 87.62 243 ALA B O 1
ATOM 5761 N N . GLY B 1 244 ? 23.844 22.547 11.148 1 91.25 244 GLY B N 1
ATOM 5762 C CA . GLY B 1 244 ? 22.594 22.281 10.438 1 91.25 244 GLY B CA 1
ATOM 5763 C C . GLY B 1 244 ? 22.484 20.844 9.969 1 91.25 244 GLY B C 1
ATOM 5764 O O . GLY B 1 244 ? 23.484 20.172 9.734 1 91.25 244 GLY B O 1
ATOM 5765 N N . ARG B 1 245 ? 21.297 20.359 9.914 1 93.44 245 ARG B N 1
ATOM 5766 C CA . ARG B 1 245 ? 20.969 19.047 9.359 1 93.44 245 ARG B CA 1
ATOM 5767 C C . ARG B 1 245 ? 19.734 19.109 8.477 1 93.44 245 ARG B C 1
ATOM 5769 O O . ARG B 1 245 ? 18.875 19.969 8.672 1 93.44 245 ARG B O 1
ATOM 5776 N N . CYS B 1 246 ? 19.781 18.312 7.508 1 93.12 246 CYS B N 1
ATOM 5777 C CA . CYS B 1 246 ? 18.641 18.203 6.613 1 93.12 246 CYS B CA 1
ATOM 5778 C C . CYS B 1 246 ? 18.203 16.75 6.461 1 93.12 246 CYS B C 1
ATOM 5780 O O . CYS B 1 246 ? 19.031 15.867 6.254 1 93.12 246 CYS B O 1
ATOM 5782 N N . TYR B 1 247 ? 16.938 16.516 6.68 1 94.62 247 TYR B N 1
ATOM 5783 C CA . TYR B 1 247 ? 16.375 15.188 6.531 1 94.62 247 TYR B CA 1
ATOM 5784 C C . TYR B 1 247 ? 15.406 15.133 5.355 1 94.62 247 TYR B C 1
ATOM 5786 O O . TYR B 1 247 ? 14.742 16.125 5.047 1 94.62 247 TYR B O 1
ATOM 5794 N N . ALA B 1 248 ? 15.336 14.047 4.684 1 93.5 248 ALA B N 1
ATOM 5795 C CA . ALA B 1 248 ? 14.375 13.781 3.617 1 93.5 248 ALA B CA 1
ATOM 5796 C C . ALA B 1 248 ? 13.594 12.5 3.893 1 93.5 248 ALA B C 1
ATOM 5798 O O . ALA B 1 248 ? 14.156 11.508 4.355 1 93.5 248 ALA B O 1
ATOM 5799 N N . LEU B 1 249 ? 12.305 12.609 3.77 1 95.38 249 LEU B N 1
ATOM 5800 C CA . LEU B 1 249 ? 11.477 11.406 3.771 1 95.38 249 LEU B CA 1
ATOM 5801 C C . LEU B 1 249 ? 11.359 10.828 2.367 1 95.38 249 LEU B C 1
ATOM 5803 O O . LEU B 1 249 ? 11.023 11.539 1.418 1 95.38 249 LEU B O 1
ATOM 5807 N N . LEU B 1 250 ? 11.672 9.594 2.205 1 93.88 250 LEU B N 1
ATOM 5808 C CA . LEU B 1 250 ? 11.734 8.953 0.895 1 93.88 250 LEU B CA 1
ATOM 5809 C C . LEU B 1 250 ? 10.758 7.781 0.818 1 93.88 250 LEU B C 1
ATOM 5811 O O . LEU B 1 250 ? 10.32 7.27 1.849 1 93.88 250 LEU B O 1
ATOM 5815 N N . HIS B 1 251 ? 10.328 7.449 -0.323 1 94.81 251 HIS B N 1
ATOM 5816 C CA . HIS B 1 251 ? 9.477 6.305 -0.634 1 94.81 251 HIS B CA 1
ATOM 5817 C C . HIS B 1 251 ? 10.055 5.492 -1.792 1 94.81 251 HIS B C 1
ATOM 5819 O O . HIS B 1 251 ? 10.43 6.055 -2.822 1 94.81 251 HIS B O 1
ATOM 5825 N N . PRO B 1 252 ? 10.094 4.211 -1.745 1 93.06 252 PRO B N 1
ATOM 5826 C CA . PRO B 1 252 ? 10.805 3.373 -2.719 1 93.06 252 PRO B CA 1
ATOM 5827 C C . PRO B 1 252 ? 10.117 3.348 -4.082 1 93.06 252 PRO B C 1
ATOM 5829 O O . PRO B 1 252 ? 10.758 3.041 -5.094 1 93.06 252 PRO B O 1
ATOM 5832 N N . ALA B 1 253 ? 8.867 3.6 -4.133 1 92.81 253 ALA B N 1
ATOM 5833 C CA . ALA B 1 253 ? 8.141 3.512 -5.395 1 92.81 253 ALA B CA 1
ATOM 5834 C C . ALA B 1 253 ? 8.375 4.75 -6.254 1 92.81 253 ALA B C 1
ATOM 5836 O O . ALA B 1 253 ? 8.047 4.762 -7.441 1 92.81 253 ALA B O 1
ATOM 5837 N N . LEU B 1 254 ? 8.828 5.785 -5.633 1 89.31 254 LEU B N 1
ATOM 5838 C CA . LEU B 1 254 ? 9.07 7 -6.402 1 89.31 254 LEU B CA 1
ATOM 5839 C C . LEU B 1 254 ? 10.484 7.012 -6.969 1 89.31 254 LEU B C 1
ATOM 5841 O O . LEU B 1 254 ? 11.438 6.691 -6.262 1 89.31 254 LEU B O 1
ATOM 5845 N N . PRO B 1 255 ? 10.586 7.285 -8.203 1 77.94 255 PRO B N 1
ATOM 5846 C CA . PRO B 1 255 ? 11.898 7.215 -8.859 1 77.94 255 PRO B CA 1
ATOM 5847 C C . PRO B 1 255 ? 12.883 8.25 -8.32 1 77.94 255 PRO B C 1
ATOM 5849 O O . PRO B 1 255 ? 12.484 9.336 -7.91 1 77.94 255 PRO B O 1
ATOM 5852 N N . GLY B 1 256 ? 14.164 7.938 -8.375 1 74.12 256 GLY B N 1
ATOM 5853 C CA . GLY B 1 256 ? 15.273 8.852 -8.164 1 74.12 256 GLY B CA 1
ATOM 5854 C C . GLY B 1 256 ? 15.391 9.328 -6.73 1 74.12 256 GLY B C 1
ATOM 5855 O O . GLY B 1 256 ? 15.922 10.414 -6.473 1 74.12 256 GLY B O 1
ATOM 5856 N N . ASP B 1 257 ? 14.812 8.664 -5.801 1 78.06 257 ASP B N 1
ATOM 5857 C CA . ASP B 1 257 ? 14.875 9.078 -4.398 1 78.06 257 ASP B CA 1
ATOM 5858 C C . ASP B 1 257 ? 14.406 10.523 -4.23 1 78.06 257 ASP B C 1
ATOM 5860 O O . ASP B 1 257 ? 15.078 11.32 -3.566 1 78.06 257 ASP B O 1
ATOM 5864 N N . GLU B 1 258 ? 13.414 10.836 -4.852 1 82.62 258 GLU B N 1
ATOM 5865 C CA . GLU B 1 258 ? 12.797 12.148 -4.684 1 82.62 258 GLU B CA 1
ATOM 5866 C C . GLU B 1 258 ? 12.211 12.312 -3.283 1 82.62 258 GLU B C 1
ATOM 5868 O O . GLU B 1 258 ? 11.367 11.516 -2.865 1 82.62 258 GLU B O 1
ATOM 5873 N N . PRO B 1 259 ? 12.688 13.367 -2.592 1 90.12 259 PRO B N 1
ATOM 5874 C CA . PRO B 1 259 ? 12.172 13.547 -1.235 1 90.12 259 PRO B CA 1
ATOM 5875 C C . PRO B 1 259 ? 10.688 13.906 -1.218 1 90.12 259 PRO B C 1
ATOM 5877 O O . PRO B 1 259 ? 10.234 14.75 -2 1 90.12 259 PRO B O 1
ATOM 5880 N N . LEU B 1 260 ? 9.945 13.305 -0.375 1 93 260 LEU B N 1
ATOM 5881 C CA . LEU B 1 260 ? 8.539 13.602 -0.16 1 93 260 LEU B CA 1
ATOM 5882 C C . LEU B 1 260 ? 8.375 14.805 0.764 1 93 260 LEU B C 1
ATOM 5884 O O . LEU B 1 260 ? 7.48 15.633 0.564 1 93 260 LEU B O 1
ATOM 5888 N N . VAL B 1 261 ? 9.156 14.82 1.79 1 93.56 261 VAL B N 1
ATOM 5889 C CA . VAL B 1 261 ? 9.195 15.883 2.791 1 93.56 261 VAL B CA 1
ATOM 5890 C C . VAL B 1 261 ? 10.648 16.234 3.107 1 93.56 261 VAL B C 1
ATOM 5892 O O . VAL B 1 261 ? 11.508 15.359 3.178 1 93.56 261 VAL B O 1
ATOM 5895 N N . VAL B 1 262 ? 10.969 17.484 3.201 1 92.06 262 VAL B N 1
ATOM 5896 C CA . VAL B 1 262 ? 12.281 17.969 3.609 1 92.06 262 VAL B CA 1
ATOM 5897 C C . VAL B 1 262 ? 12.18 18.688 4.953 1 92.06 262 VAL B C 1
ATOM 5899 O O . VAL B 1 262 ? 11.32 19.547 5.141 1 92.06 262 VAL B O 1
ATOM 5902 N N . LEU B 1 263 ? 12.938 18.25 5.852 1 94.56 263 LEU B N 1
ATOM 5903 C CA . LEU B 1 263 ? 12.984 18.812 7.191 1 94.56 263 LEU B CA 1
ATOM 5904 C C . LEU B 1 263 ? 14.359 19.406 7.48 1 94.56 263 LEU B C 1
ATOM 5906 O O . LEU B 1 263 ? 15.375 18.719 7.34 1 94.56 263 LEU B O 1
ATOM 5910 N N . GLN B 1 264 ? 14.43 20.641 7.844 1 93.38 264 GLN B N 1
ATOM 5911 C CA . GLN B 1 264 ? 15.68 21.297 8.211 1 93.38 264 GLN B CA 1
ATOM 5912 C C . GLN B 1 264 ? 15.766 21.5 9.727 1 93.38 264 GLN B C 1
ATOM 5914 O O . GLN B 1 264 ? 14.789 21.906 10.359 1 93.38 264 GLN B O 1
ATOM 5919 N N . VAL B 1 265 ? 16.906 21.203 10.266 1 95.06 265 VAL B N 1
ATOM 5920 C CA . VAL B 1 265 ? 17.156 21.266 11.703 1 95.06 265 VAL B CA 1
ATOM 5921 C C . VAL B 1 265 ? 18.391 22.141 11.977 1 95.06 265 VAL B C 1
ATOM 5923 O O . VAL B 1 265 ? 19.375 22.062 11.242 1 95.06 265 VAL B O 1
ATOM 5926 N N . ALA B 1 266 ? 18.297 23.031 12.945 1 94.38 266 ALA B N 1
ATOM 5927 C CA . ALA B 1 266 ? 19.438 23.828 13.406 1 94.38 266 ALA B CA 1
ATOM 5928 C C . ALA B 1 266 ? 19.766 23.531 14.867 1 94.38 266 ALA B C 1
ATOM 5930 O O . ALA B 1 266 ? 18.859 23.469 15.711 1 94.38 266 ALA B O 1
ATOM 5931 N N . PHE B 1 267 ? 21 23.266 15.148 1 94.5 267 PHE B N 1
ATOM 5932 C CA . PHE B 1 267 ? 21.422 23.109 16.531 1 94.5 267 PHE B CA 1
ATOM 5933 C C . PHE B 1 267 ? 21.797 24.453 17.156 1 94.5 267 PHE B C 1
ATOM 5935 O O . PHE B 1 267 ? 22.578 25.203 16.578 1 94.5 267 PHE B O 1
ATOM 5942 N N . CYS B 1 268 ? 21.141 24.734 18.219 1 93.75 268 CYS B N 1
ATOM 5943 C CA . CYS B 1 268 ? 21.312 26 18.906 1 93.75 268 CYS B CA 1
ATOM 5944 C C . CYS B 1 268 ? 21.688 25.797 20.359 1 93.75 268 CYS B C 1
ATOM 5946 O O . CYS B 1 268 ? 21.516 24.703 20.906 1 93.75 268 CYS B O 1
ATOM 5948 N N . ASP B 1 269 ? 22.266 26.859 20.938 1 91.31 269 ASP B N 1
ATOM 5949 C CA . ASP B 1 269 ? 22.641 26.812 22.344 1 91.31 269 ASP B CA 1
ATOM 5950 C C . ASP B 1 269 ? 21.406 26.969 23.25 1 91.31 269 ASP B C 1
ATOM 5952 O O . ASP B 1 269 ? 21.391 26.484 24.375 1 91.31 269 ASP B O 1
ATOM 5956 N N . ALA B 1 270 ? 20.438 27.688 22.719 1 93.88 270 ALA B N 1
ATOM 5957 C CA . ALA B 1 270 ? 19.188 27.922 23.422 1 93.88 270 ALA B CA 1
ATOM 5958 C C . ALA B 1 270 ? 17.984 27.859 22.469 1 93.88 270 ALA B C 1
ATOM 5960 O O . ALA B 1 270 ? 18.156 27.906 21.25 1 93.88 270 ALA B O 1
ATOM 5961 N N . VAL B 1 271 ? 16.812 27.734 23.062 1 96 271 VAL B N 1
ATOM 5962 C CA . VAL B 1 271 ? 15.609 27.734 22.234 1 96 271 VAL B CA 1
ATOM 5963 C C . VAL B 1 271 ? 15.523 29.016 21.438 1 96 271 VAL B C 1
ATOM 5965 O O . VAL B 1 271 ? 15.492 30.109 22 1 96 271 VAL B O 1
ATOM 5968 N N . PRO B 1 272 ? 15.492 28.953 20.141 1 96.06 272 PRO B N 1
ATOM 5969 C CA . PRO B 1 272 ? 15.523 30.156 19.328 1 96.06 272 PRO B CA 1
ATOM 5970 C C . PRO B 1 272 ? 14.227 30.969 19.422 1 96.06 272 PRO B C 1
ATOM 5972 O O . PRO B 1 272 ? 13.141 30.391 19.484 1 96.06 272 PRO B O 1
ATOM 5975 N N . ALA B 1 273 ? 14.406 32.25 19.328 1 96.19 273 ALA B N 1
ATOM 5976 C CA . ALA B 1 273 ? 13.266 33.156 19.453 1 96.19 273 ALA B CA 1
ATOM 5977 C C . ALA B 1 273 ? 12.938 33.812 18.109 1 96.19 273 ALA B C 1
ATOM 5979 O O . ALA B 1 273 ? 11.914 34.469 17.969 1 96.19 273 ALA B O 1
ATOM 5980 N N . SER B 1 274 ? 13.836 33.625 17.188 1 95.25 274 SER B N 1
ATOM 5981 C CA . SER B 1 274 ? 13.617 34.219 15.875 1 95.25 274 SER B CA 1
ATOM 5982 C C . SER B 1 274 ? 14.367 33.469 14.781 1 95.25 274 SER B C 1
ATOM 5984 O O . SER B 1 274 ? 15.305 32.75 15.062 1 95.25 274 SER B O 1
ATOM 5986 N N . MET B 1 275 ? 13.898 33.688 13.586 1 92.25 275 MET B N 1
ATOM 5987 C CA . MET B 1 275 ? 14.57 33.094 12.43 1 92.25 275 MET B CA 1
ATOM 5988 C C . MET B 1 275 ? 15.977 33.656 12.273 1 92.25 275 MET B C 1
ATOM 5990 O O . MET B 1 275 ? 16.875 32.938 11.82 1 92.25 275 MET B O 1
ATOM 5994 N N . GLY B 1 276 ? 16.156 34.906 12.672 1 89.31 276 GLY B N 1
ATOM 5995 C CA . GLY B 1 276 ? 17.484 35.531 12.641 1 89.31 276 GLY B CA 1
ATOM 5996 C C . GLY B 1 276 ? 18.5 34.781 13.5 1 89.31 276 GLY B C 1
ATOM 5997 O O . GLY B 1 276 ? 19.656 34.656 13.125 1 89.31 276 GLY B O 1
ATOM 5998 N N . SER B 1 277 ? 18.016 34.312 14.594 1 89.5 277 SER B N 1
ATOM 5999 C CA . SER B 1 277 ? 18.891 33.594 15.508 1 89.5 277 SER B CA 1
ATOM 6000 C C . SER B 1 277 ? 19.312 32.25 14.922 1 89.5 277 SER B C 1
ATOM 6002 O O . SER B 1 277 ? 20.328 31.703 15.32 1 89.5 277 SER B O 1
ATOM 6004 N N . ILE B 1 278 ? 18.562 31.703 13.984 1 89.56 278 ILE B N 1
ATOM 6005 C CA . ILE B 1 278 ? 18.844 30.391 13.383 1 89.56 278 ILE B CA 1
ATOM 6006 C C . ILE B 1 278 ? 19.703 30.578 12.133 1 89.56 278 ILE B C 1
ATOM 6008 O O . ILE B 1 278 ? 20.688 29.859 11.945 1 89.56 278 ILE B O 1
ATOM 6012 N N . LEU B 1 279 ? 19.344 31.516 11.227 1 82.06 279 LEU B N 1
ATOM 6013 C CA . LEU B 1 279 ? 19.969 31.625 9.914 1 82.06 279 LEU B CA 1
ATOM 6014 C C . LEU B 1 279 ? 21.094 32.656 9.938 1 82.06 279 LEU B C 1
ATOM 6016 O O . LEU B 1 279 ? 21.875 32.75 8.984 1 82.06 279 LEU B O 1
ATOM 6020 N N . GLY B 1 280 ? 21.656 33.219 11.086 1 70.5 280 GLY B N 1
ATOM 6021 C CA . GLY B 1 280 ? 22.75 34.156 11.195 1 70.5 280 GLY B CA 1
ATOM 6022 C C . GLY B 1 280 ? 22.469 35.5 10.531 1 70.5 280 GLY B C 1
ATOM 6023 O O . GLY B 1 280 ? 23.375 36.312 10.344 1 70.5 280 GLY B O 1
ATOM 6024 N N . GLY B 1 281 ? 21.344 35.844 9.938 1 51.88 281 GLY B N 1
ATOM 6025 C CA . GLY B 1 281 ? 21.281 37.094 9.219 1 51.88 281 GLY B CA 1
ATOM 6026 C C . GLY B 1 281 ? 21.469 38.312 10.125 1 51.88 281 GLY B C 1
ATOM 6027 O O . GLY B 1 281 ? 20.859 38.375 11.188 1 51.88 281 GLY B O 1
ATOM 6028 N N . GLY B 1 282 ? 22.719 38.938 10.211 1 39.56 282 GLY B N 1
ATOM 6029 C CA . GLY B 1 282 ? 22.922 40.344 10.57 1 39.56 282 GLY B CA 1
ATOM 6030 C C . GLY B 1 282 ? 21.875 41.281 9.992 1 39.56 282 GLY B C 1
ATOM 6031 O O . GLY B 1 282 ? 21.234 40.938 8.984 1 39.56 282 GLY B O 1
ATOM 6032 N N . SER B 1 283 ? 21.312 42.25 10.727 1 31.91 283 SER B N 1
ATOM 6033 C CA . SER B 1 283 ? 20.5 43.375 10.336 1 31.91 283 SER B CA 1
ATOM 6034 C C . SER B 1 283 ? 21.078 44.094 9.125 1 31.91 283 SER B C 1
ATOM 6036 O O . SER B 1 283 ? 22.141 44.719 9.211 1 31.91 283 SER B O 1
ATOM 6038 N N . ARG B 1 284 ? 21.109 43.844 7.855 1 33.88 284 ARG B N 1
ATOM 6039 C CA . ARG B 1 284 ? 21.328 44.906 6.879 1 33.88 284 ARG B CA 1
ATOM 6040 C C . ARG B 1 284 ? 20.422 46.125 7.152 1 33.88 284 ARG B C 1
ATOM 6042 O O . ARG B 1 284 ? 19.203 46 7.051 1 33.88 284 ARG B O 1
ATOM 6049 N N . GLY B 1 285 ? 20.672 46.906 8.211 1 25.25 285 GLY B N 1
ATOM 6050 C CA . GLY B 1 285 ? 20.094 48.25 8.242 1 25.25 285 GLY B CA 1
ATOM 6051 C C . GLY B 1 285 ? 20.172 48.969 6.906 1 25.25 285 GLY B C 1
ATOM 6052 O O . GLY B 1 285 ? 21.25 49.062 6.309 1 25.25 285 GLY B O 1
ATOM 6053 N N . GLY B 1 286 ? 19.156 48.875 6.09 1 28.08 286 GLY B N 1
ATOM 6054 C CA . GLY B 1 286 ? 18.828 49.594 4.863 1 28.08 286 GLY B CA 1
ATOM 6055 C C . GLY B 1 286 ? 19.078 51.094 4.957 1 28.08 286 GLY B C 1
ATOM 6056 O O . GLY B 1 286 ? 18.281 51.812 5.574 1 28.08 286 GLY B O 1
ATOM 6057 N N . GLY B 1 287 ? 20.281 51.625 5.27 1 22.98 287 GLY B N 1
ATOM 6058 C CA . GLY B 1 287 ? 20.469 53.031 4.934 1 22.98 287 GLY B CA 1
ATOM 6059 C C . GLY B 1 287 ? 20.328 53.312 3.451 1 22.98 287 GLY B C 1
ATOM 6060 O O . GLY B 1 287 ? 21.016 52.719 2.625 1 22.98 287 GLY B O 1
ATOM 6061 N N . GLY B 1 288 ? 19.094 53.562 3.021 1 22.03 288 GLY B N 1
ATOM 6062 C CA . GLY B 1 288 ? 18.641 54.062 1.734 1 22.03 288 GLY B CA 1
ATOM 6063 C C . GLY B 1 288 ? 19.438 55.281 1.269 1 22.03 288 GLY B C 1
ATOM 6064 O O . GLY B 1 288 ? 19.328 56.344 1.854 1 22.03 288 GLY B O 1
ATOM 6065 N N . ASP B 1 289 ? 20.75 55.156 1.028 1 18.55 289 ASP B N 1
ATOM 6066 C CA . ASP B 1 289 ? 21.25 56.312 0.28 1 18.55 289 ASP B CA 1
ATOM 6067 C C . ASP B 1 289 ? 20.562 56.438 -1.075 1 18.55 289 ASP B C 1
ATOM 6069 O O . ASP B 1 289 ? 20.375 55.438 -1.775 1 18.55 289 ASP B O 1
ATOM 6073 N N . GLY B 1 290 ? 19.656 57.344 -1.216 1 18.08 290 GLY B N 1
ATOM 6074 C CA . GLY B 1 290 ? 18.859 57.875 -2.297 1 18.08 290 GLY B CA 1
ATOM 6075 C C . GLY B 1 290 ? 19.672 58.281 -3.51 1 18.08 290 GLY B C 1
ATOM 6076 O O . GLY B 1 290 ? 20.328 59.312 -3.516 1 18.08 290 GLY B O 1
ATOM 6077 N N . ARG B 1 291 ? 20.672 57.281 -4 1 17.75 291 ARG B N 1
ATOM 6078 C CA . ARG B 1 291 ? 21.234 57.906 -5.203 1 17.75 291 ARG B CA 1
ATOM 6079 C C . ARG B 1 291 ? 20.156 58.25 -6.203 1 17.75 291 ARG B C 1
ATOM 6081 O O . ARG B 1 291 ? 19.25 57.469 -6.465 1 17.75 291 ARG B O 1
ATOM 6088 N N . SER B 1 292 ? 19.953 59.562 -6.551 1 16.88 292 SER B N 1
ATOM 6089 C CA . SER B 1 292 ? 19.172 60.344 -7.484 1 16.88 292 SER B CA 1
ATOM 6090 C C . SER B 1 292 ? 19.516 60.031 -8.93 1 16.88 292 SER B C 1
ATOM 6092 O O . SER B 1 292 ? 19.109 60.719 -9.852 1 16.88 292 SER B O 1
ATOM 6094 N N . GLY B 1 293 ? 19.844 58.719 -9.234 1 16.5 293 GLY B N 1
ATOM 6095 C CA . GLY B 1 293 ? 20.25 58.781 -10.625 1 16.5 293 GLY B CA 1
ATOM 6096 C C . GLY B 1 293 ? 19.188 59.312 -11.539 1 16.5 293 GLY B C 1
ATOM 6097 O O . GLY B 1 293 ? 17.984 59.219 -11.242 1 16.5 293 GLY B O 1
ATOM 6098 N N . GLY B 1 294 ? 19.672 60.156 -12.555 1 16.12 294 GLY B N 1
ATOM 6099 C CA . GLY B 1 294 ? 19.172 61 -13.641 1 16.12 294 GLY B CA 1
ATOM 6100 C C . GLY B 1 294 ? 18.5 60.219 -14.742 1 16.12 294 GLY B C 1
ATOM 6101 O O . GLY B 1 294 ? 18.625 59 -14.805 1 16.12 294 GLY B O 1
ATOM 6102 N N . GLY B 1 295 ? 17.828 60.938 -15.711 1 15.63 295 GLY B N 1
ATOM 6103 C CA . GLY B 1 295 ? 16.719 60.938 -16.641 1 15.63 295 GLY B CA 1
ATOM 6104 C C . GLY B 1 295 ? 17 60.156 -17.906 1 15.63 295 GLY B C 1
ATOM 6105 O O . GLY B 1 295 ? 16.094 59.531 -18.484 1 15.63 295 GLY B O 1
ATOM 6106 N N . ASP B 1 296 ? 18.25 60 -18.516 1 15.67 296 ASP B N 1
ATOM 6107 C CA . ASP B 1 296 ? 18.047 60.469 -19.875 1 15.67 296 ASP B CA 1
ATOM 6108 C C . ASP B 1 296 ? 17.297 59.406 -20.703 1 15.67 296 ASP B C 1
ATOM 6110 O O . ASP B 1 296 ? 17.25 58.25 -20.344 1 15.67 296 ASP B O 1
ATOM 6114 N N . ALA B 1 297 ? 17.078 59.812 -22.125 1 15.52 297 ALA B N 1
ATOM 6115 C CA . ALA B 1 297 ? 16.094 59.844 -23.203 1 15.52 297 ALA B CA 1
ATOM 6116 C C . ALA B 1 297 ? 16.141 58.594 -24.047 1 15.52 297 ALA B C 1
ATOM 6118 O O . ALA B 1 297 ? 15.125 57.906 -24.25 1 15.52 297 ALA B O 1
ATOM 6119 N N . SER B 1 298 ? 17.062 58.438 -25.156 1 15.05 298 SER B N 1
ATOM 6120 C CA . SER B 1 298 ? 16.469 58.438 -26.484 1 15.05 298 SER B CA 1
ATOM 6121 C C . SER B 1 298 ? 16.266 57.031 -27.016 1 15.05 298 SER B C 1
ATOM 6123 O O . SER B 1 298 ? 16.719 56.062 -26.375 1 15.05 298 SER B O 1
ATOM 6125 N N . GLY B 1 299 ? 16.656 56.75 -28.391 1 14.8 299 GLY B N 1
ATOM 6126 C CA . GLY B 1 299 ? 15.953 56.5 -29.641 1 14.8 299 GLY B CA 1
ATOM 6127 C C . GLY B 1 299 ? 16.062 55.031 -30.078 1 14.8 299 GLY B C 1
ATOM 6128 O O . GLY B 1 299 ? 15.055 54.344 -30.156 1 14.8 299 GLY B O 1
ATOM 6129 N N . GLY B 1 300 ? 17.172 54.625 -30.922 1 14.76 300 GLY B N 1
ATOM 6130 C CA . GLY B 1 300 ? 16.953 54.25 -32.312 1 14.76 300 GLY B CA 1
ATOM 6131 C C . GLY B 1 300 ? 16.812 52.781 -32.531 1 14.76 300 GLY B C 1
ATOM 6132 O O . GLY B 1 300 ? 17.047 51.969 -31.641 1 14.76 300 GLY B O 1
ATOM 6133 N N . GLY B 1 301 ? 17.344 52.25 -33.812 1 15.13 301 GLY B N 1
ATOM 6134 C CA . GLY B 1 301 ? 16.828 51.594 -35 1 15.13 301 GLY B CA 1
ATOM 6135 C C . GLY B 1 301 ? 17.062 50.125 -35 1 15.13 301 GLY B C 1
ATOM 6136 O O . GLY B 1 301 ? 17.672 49.562 -34.094 1 15.13 301 GLY B O 1
ATOM 6137 N N . ALA B 1 302 ? 17.938 49.625 -36.031 1 15.05 302 ALA B N 1
ATOM 6138 C CA . ALA B 1 302 ? 17.609 48.875 -37.219 1 15.05 302 ALA B CA 1
ATOM 6139 C C . ALA B 1 302 ? 17.953 47.375 -37.031 1 15.05 302 ALA B C 1
ATOM 6141 O O . ALA B 1 302 ? 18.609 47 -36.062 1 15.05 302 ALA B O 1
ATOM 6142 N N . ASN B 1 303 ? 18.375 46.688 -38.125 1 15.29 303 ASN B N 1
ATOM 6143 C CA . ASN B 1 303 ? 17.906 45.625 -39 1 15.29 303 ASN B CA 1
ATOM 6144 C C . ASN B 1 303 ? 18.688 44.312 -38.75 1 15.29 303 ASN B C 1
ATOM 6146 O O . ASN B 1 303 ? 18.094 43.281 -38.5 1 15.29 303 ASN B O 1
ATOM 6150 N N . GLY B 1 304 ? 19.953 44.125 -39.375 1 14.76 304 GLY B N 1
ATOM 6151 C CA . GLY B 1 304 ? 20.109 43.188 -40.5 1 14.76 304 GLY B CA 1
ATOM 6152 C C . GLY B 1 304 ? 20.578 41.812 -40.062 1 14.76 304 GLY B C 1
ATOM 6153 O O . GLY B 1 304 ? 20.531 41.469 -38.875 1 14.76 304 GLY B O 1
ATOM 6154 N N . GLY B 1 305 ? 21.844 41.469 -40.469 1 14.86 305 GLY B N 1
ATOM 6155 C CA . GLY B 1 305 ? 22.25 40.469 -41.469 1 14.86 305 GLY B CA 1
ATOM 6156 C C . GLY B 1 305 ? 22.641 39.156 -40.875 1 14.86 305 GLY B C 1
ATOM 6157 O O . GLY B 1 305 ? 22.797 39.031 -39.656 1 14.86 305 GLY B O 1
ATOM 6158 N N . ASP B 1 306 ? 23.625 38.438 -41.438 1 15.64 306 ASP B N 1
ATOM 6159 C CA . ASP B 1 306 ? 23.781 37.25 -42.25 1 15.64 306 ASP B CA 1
ATOM 6160 C C . ASP B 1 306 ? 24.547 36.156 -41.5 1 15.64 306 ASP B C 1
ATOM 6162 O O . ASP B 1 306 ? 24.188 34.969 -41.562 1 15.64 306 ASP B O 1
ATOM 6166 N N . GLY B 1 307 ? 25.703 36.438 -40.812 1 15.07 307 GLY B N 1
ATOM 6167 C CA . GLY B 1 307 ? 26.844 35.625 -41.25 1 15.07 307 GLY B CA 1
ATOM 6168 C C . GLY B 1 307 ? 26.844 34.25 -40.625 1 15.07 307 GLY B C 1
ATOM 6169 O O . GLY B 1 307 ? 26.203 34 -39.594 1 15.07 307 GLY B O 1
ATOM 6170 N N . SER B 1 308 ? 27.406 33.219 -41.375 1 17.08 308 SER B N 1
ATOM 6171 C CA . SER B 1 308 ? 27.5 31.797 -41.719 1 17.08 308 SER B CA 1
ATOM 6172 C C . SER B 1 308 ? 28.438 31.047 -40.812 1 17.08 308 SER B C 1
ATOM 6174 O O . SER B 1 308 ? 29.656 31.203 -40.875 1 17.08 308 SER B O 1
ATOM 6176 N N . ARG B 1 309 ? 28.172 30.812 -39.531 1 14.81 309 ARG B N 1
ATOM 6177 C CA . ARG B 1 309 ? 29.219 30.359 -38.625 1 14.81 309 ARG B CA 1
ATOM 6178 C C . ARG B 1 309 ? 29.531 28.875 -38.844 1 14.81 309 ARG B C 1
ATOM 6180 O O . ARG B 1 309 ? 28.688 28.016 -38.625 1 14.81 309 ARG B O 1
ATOM 6187 N N . ARG B 1 310 ? 30.391 28.609 -39.812 1 15.98 310 ARG B N 1
ATOM 6188 C CA . ARG B 1 310 ? 30.734 27.266 -40.25 1 15.98 310 ARG B CA 1
ATOM 6189 C C . ARG B 1 310 ? 31.594 26.547 -39.219 1 15.98 310 ARG B C 1
ATOM 6191 O O . ARG B 1 310 ? 32.75 26.906 -39.031 1 15.98 310 ARG B O 1
ATOM 6198 N N . GLY B 1 311 ? 31.312 26.406 -37.938 1 15.41 311 GLY B N 1
ATOM 6199 C CA . GLY B 1 311 ? 32.25 25.969 -36.938 1 15.41 311 GLY B CA 1
ATOM 6200 C C . GLY B 1 311 ? 32.781 24.562 -37.188 1 15.41 311 GLY B C 1
ATOM 6201 O O . GLY B 1 311 ? 32.031 23.641 -37.438 1 15.41 311 GLY B O 1
ATOM 6202 N N . SER B 1 312 ? 33.969 24.562 -37.562 1 14.81 312 SER B N 1
ATOM 6203 C CA . SER B 1 312 ? 34.938 23.547 -38 1 14.81 312 SER B CA 1
ATOM 6204 C C . SER B 1 312 ? 35.125 22.484 -36.938 1 14.81 312 SER B C 1
ATOM 6206 O O . SER B 1 312 ? 34.75 22.656 -35.781 1 14.81 312 SER B O 1
ATOM 6208 N N . SER B 1 313 ? 36.312 21.625 -37.094 1 15.58 313 SER B N 1
ATOM 6209 C CA . SER B 1 313 ? 36.75 20.25 -37.281 1 15.58 313 SER B CA 1
ATOM 6210 C C . SER B 1 313 ? 37.438 19.719 -36 1 15.58 313 SER B C 1
ATOM 6212 O O . SER B 1 313 ? 38.438 20.266 -35.562 1 15.58 313 SER B O 1
ATOM 6214 N N . ALA B 1 314 ? 36.875 19.141 -35.031 1 15.77 314 ALA B N 1
ATOM 6215 C CA . ALA B 1 314 ? 37.344 18.781 -33.688 1 15.77 314 ALA B CA 1
ATOM 6216 C C . ALA B 1 314 ? 38.281 17.578 -33.781 1 15.77 314 ALA B C 1
ATOM 6218 O O . ALA B 1 314 ? 37.844 16.453 -34.031 1 15.77 314 ALA B O 1
ATOM 6219 N N . SER B 1 315 ? 39.406 17.828 -34.312 1 15.15 315 SER B N 1
ATOM 6220 C CA . SER B 1 315 ? 40.125 16.609 -34.625 1 15.15 315 SER B CA 1
ATOM 6221 C C . SER B 1 315 ? 40.5 15.844 -33.344 1 15.15 315 SER B C 1
ATOM 6223 O O . SER B 1 315 ? 40.281 16.328 -32.25 1 15.15 315 SER B O 1
ATOM 6225 N N . GLY B 1 316 ? 41.875 15.398 -33.219 1 14.95 316 GLY B N 1
ATOM 6226 C CA . GLY B 1 316 ? 42.531 14.094 -33.188 1 14.95 316 GLY B CA 1
ATOM 6227 C C . GLY B 1 316 ? 42.875 13.641 -31.797 1 14.95 316 GLY B C 1
ATOM 6228 O O . GLY B 1 316 ? 42.312 14.133 -30.812 1 14.95 316 GLY B O 1
ATOM 6229 N N . SER B 1 317 ? 44.281 13.672 -31.375 1 15.88 317 SER B N 1
ATOM 6230 C CA . SER B 1 317 ? 45.188 12.555 -31.125 1 15.88 317 SER B CA 1
ATOM 6231 C C . SER B 1 317 ? 45.438 12.375 -29.641 1 15.88 317 SER B C 1
ATOM 6233 O O . SER B 1 317 ? 45.719 13.352 -28.938 1 15.88 317 SER B O 1
ATOM 6235 N N . ASP B 1 318 ? 44.938 11.367 -28.969 1 16.11 318 ASP B N 1
ATOM 6236 C CA . ASP B 1 318 ? 44.719 10.969 -27.594 1 16.11 318 ASP B CA 1
ATOM 6237 C C . ASP B 1 318 ? 46.031 10.547 -26.938 1 16.11 318 ASP B C 1
ATOM 6239 O O . ASP B 1 318 ? 46.031 9.953 -25.859 1 16.11 318 ASP B O 1
ATOM 6243 N N . GLY B 1 319 ? 47.25 11.117 -27.328 1 15.34 319 GLY B N 1
ATOM 6244 C CA . GLY B 1 319 ? 48.344 10.227 -26.969 1 15.34 319 GLY B CA 1
ATOM 6245 C C . GLY B 1 319 ? 48.531 10.07 -25.469 1 15.34 319 GLY B C 1
ATOM 6246 O O . GLY B 1 319 ? 47.938 10.82 -24.688 1 15.34 319 GLY B O 1
ATOM 6247 N N . SER B 1 320 ? 49.719 9.469 -25 1 16.47 320 SER B N 1
ATOM 6248 C CA . SER B 1 320 ? 50.25 8.375 -24.203 1 16.47 320 SER B CA 1
ATOM 6249 C C . SER B 1 320 ? 50.812 8.883 -22.875 1 16.47 320 SER B C 1
ATOM 6251 O O . SER B 1 320 ? 51.031 8.102 -21.953 1 16.47 320 SER B O 1
ATOM 6253 N N . GLY B 1 321 ? 50.969 10.219 -22.672 1 15.66 321 GLY B N 1
ATOM 6254 C CA . GLY B 1 321 ? 52.219 10.297 -21.938 1 15.66 321 GLY B CA 1
ATOM 6255 C C . GLY B 1 321 ? 52.125 9.781 -20.516 1 15.66 321 GLY B C 1
ATOM 6256 O O . GLY B 1 321 ? 51.031 9.719 -19.953 1 15.66 321 GLY B O 1
ATOM 6257 N N . SER B 1 322 ? 53.25 9.219 -19.891 1 17.09 322 SER B N 1
ATOM 6258 C CA . SER B 1 322 ? 53.75 8.258 -18.922 1 17.09 322 SER B CA 1
ATOM 6259 C C . SER B 1 322 ? 53.875 8.883 -17.531 1 17.09 322 SER B C 1
ATOM 6261 O O . SER B 1 322 ? 54.062 8.172 -16.547 1 17.09 322 SER B O 1
ATOM 6263 N N . SER B 1 323 ? 53.812 10.242 -17.422 1 16.31 323 SER B N 1
ATOM 6264 C CA . SER B 1 323 ? 54.844 10.539 -16.453 1 16.31 323 SER B CA 1
ATOM 6265 C C . SER B 1 323 ? 54.469 10.047 -15.062 1 16.31 323 SER B C 1
ATOM 6267 O O . SER B 1 323 ? 53.281 9.859 -14.773 1 16.31 323 SER B O 1
ATOM 6269 N N . ASP B 1 324 ? 55.5 9.773 -14.195 1 18.02 324 ASP B N 1
ATOM 6270 C CA . ASP B 1 324 ? 56.031 9.055 -13.047 1 18.02 324 ASP B CA 1
ATOM 6271 C C . ASP B 1 324 ? 55.656 9.758 -11.742 1 18.02 324 ASP B C 1
ATOM 6273 O O . ASP B 1 324 ? 56.031 10.914 -11.523 1 18.02 324 ASP B O 1
ATOM 6277 N N . GLY B 1 325 ? 54.375 9.555 -11.273 1 17.2 325 GLY B N 1
ATOM 6278 C CA . GLY B 1 325 ? 53.719 10.242 -10.164 1 17.2 325 GLY B CA 1
ATOM 6279 C C . GLY B 1 325 ? 54.406 9.984 -8.828 1 17.2 325 GLY B C 1
ATOM 6280 O O . GLY B 1 325 ? 54.531 8.836 -8.406 1 17.2 325 GLY B O 1
ATOM 6281 N N . THR B 1 326 ? 55.375 10.867 -8.633 1 17.77 326 THR B N 1
ATOM 6282 C CA . THR B 1 326 ? 56.188 10.828 -7.422 1 17.77 326 THR B CA 1
ATOM 6283 C C . THR B 1 326 ? 55.312 10.914 -6.176 1 17.77 326 THR B C 1
ATOM 6285 O O . THR B 1 326 ? 54.312 11.617 -6.176 1 17.77 326 THR B O 1
ATOM 6288 N N . ARG B 1 327 ? 55.438 9.93 -5.262 1 16.94 327 ARG B N 1
ATOM 6289 C CA . ARG B 1 327 ? 54.75 9.414 -4.082 1 16.94 327 ARG B CA 1
ATOM 6290 C C . ARG B 1 327 ? 54.875 10.367 -2.902 1 16.94 327 ARG B C 1
ATOM 6292 O O . ARG B 1 327 ? 54.469 10.047 -1.788 1 16.94 327 ARG B O 1
ATOM 6299 N N . GLY B 1 328 ? 55 11.766 -3.125 1 16.45 328 GLY B N 1
ATOM 6300 C CA . GLY B 1 328 ? 55.5 12.359 -1.893 1 16.45 328 GLY B CA 1
ATOM 6301 C C . GLY B 1 328 ? 54.531 12.211 -0.73 1 16.45 328 GLY B C 1
ATOM 6302 O O . GLY B 1 328 ? 53.312 12.188 -0.924 1 16.45 328 GLY B O 1
ATOM 6303 N N . SER B 1 329 ? 54.906 11.609 0.424 1 18.69 329 SER B N 1
ATOM 6304 C CA . SER B 1 329 ? 54.406 11.094 1.691 1 18.69 329 SER B CA 1
ATOM 6305 C C . SER B 1 329 ? 53.906 12.227 2.588 1 18.69 329 SER B C 1
ATOM 6307 O O . SER B 1 329 ? 53.562 12 3.75 1 18.69 329 SER B O 1
ATOM 6309 N N . SER B 1 330 ? 53.562 13.445 1.983 1 17.27 330 SER B N 1
ATOM 6310 C CA . SER B 1 330 ? 53.594 14.438 3.049 1 17.27 330 SER B CA 1
ATOM 6311 C C . SER B 1 330 ? 52.562 14.141 4.121 1 17.27 330 SER B C 1
ATOM 6313 O O . SER B 1 330 ? 51.5 13.625 3.82 1 17.27 330 SER B O 1
ATOM 6315 N N . GLY B 1 331 ? 52.969 14.008 5.441 1 19.47 331 GLY B N 1
ATOM 6316 C CA . GLY B 1 331 ? 52.5 13.688 6.789 1 19.47 331 GLY B CA 1
ATOM 6317 C C . GLY B 1 331 ? 51.5 14.68 7.332 1 19.47 331 GLY B C 1
ATOM 6318 O O . GLY B 1 331 ? 51.219 14.688 8.531 1 19.47 331 GLY B O 1
ATOM 6319 N N . SER B 1 332 ? 50.594 15.195 6.426 1 17.95 332 SER B N 1
ATOM 6320 C CA . SER B 1 332 ? 49.938 16.375 6.984 1 17.95 332 SER B CA 1
ATOM 6321 C C . SER B 1 332 ? 49.156 16.031 8.258 1 17.95 332 SER B C 1
ATOM 6323 O O . SER B 1 332 ? 48.625 14.93 8.391 1 17.95 332 SER B O 1
ATOM 6325 N N . GLY B 1 333 ? 49.531 16.672 9.391 1 20.09 333 GLY B N 1
ATOM 6326 C CA . GLY B 1 333 ? 49.188 16.781 10.797 1 20.09 333 GLY B CA 1
ATOM 6327 C C . GLY B 1 333 ? 47.75 17.234 11.023 1 20.09 333 GLY B C 1
ATOM 6328 O O . GLY B 1 333 ? 47.406 18.375 10.734 1 20.09 333 GLY B O 1
ATOM 6329 N N . GLY B 1 334 ? 46.812 16.531 10.5 1 20.25 334 GLY B N 1
ATOM 6330 C CA . GLY B 1 334 ? 45.438 17.016 10.609 1 20.25 334 GLY B CA 1
ATOM 6331 C C . GLY B 1 334 ? 45 17.234 12.047 1 20.25 334 GLY B C 1
ATOM 6332 O O . GLY B 1 334 ? 45.188 16.359 12.891 1 20.25 334 GLY B O 1
ATOM 6333 N N . GLY B 1 335 ? 45.188 18.484 12.539 1 20.72 335 GLY B N 1
ATOM 6334 C CA . GLY B 1 335 ? 44.688 18.984 13.812 1 20.72 335 GLY B CA 1
ATOM 6335 C C . GLY B 1 335 ? 43.188 18.703 14.023 1 20.72 335 GLY B C 1
ATOM 6336 O O . GLY B 1 335 ? 42.344 19.172 13.258 1 20.72 335 GLY B O 1
ATOM 6337 N N . GLY B 1 336 ? 42.906 17.484 14.328 1 24.27 336 GLY B N 1
ATOM 6338 C CA . GLY B 1 336 ? 41.562 17.109 14.75 1 24.27 336 GLY B CA 1
ATOM 6339 C C . GLY B 1 336 ? 41 17.969 15.867 1 24.27 336 GLY B C 1
ATOM 6340 O O . GLY B 1 336 ? 41.562 17.984 16.969 1 24.27 336 GLY B O 1
ATOM 6341 N N . GLY B 1 337 ? 40.75 19.266 15.609 1 24.56 337 GLY B N 1
ATOM 6342 C CA . GLY B 1 337 ? 40.062 20 16.672 1 24.56 337 GLY B CA 1
ATOM 6343 C C . GLY B 1 337 ? 38.938 19.234 17.312 1 24.56 337 GLY B C 1
ATOM 6344 O O . GLY B 1 337 ? 38 18.797 16.625 1 24.56 337 GLY B O 1
ATOM 6345 N N . GLY B 1 338 ? 39.25 18.438 18.297 1 27.55 338 GLY B N 1
ATOM 6346 C CA . GLY B 1 338 ? 38.312 17.828 19.219 1 27.55 338 GLY B CA 1
ATOM 6347 C C . GLY B 1 338 ? 37.219 18.766 19.703 1 27.55 338 GLY B C 1
ATOM 6348 O O . GLY B 1 338 ? 37.531 19.875 20.156 1 27.55 338 GLY B O 1
ATOM 6349 N N . ALA B 1 339 ? 36.094 18.734 19.062 1 28.52 339 ALA B N 1
ATOM 6350 C CA . ALA B 1 339 ? 34.906 19.406 19.625 1 28.52 339 ALA B CA 1
ATOM 6351 C C . ALA B 1 339 ? 34.812 19.156 21.125 1 28.52 339 ALA B C 1
ATOM 6353 O O . ALA B 1 339 ? 34.812 18.016 21.578 1 28.52 339 ALA B O 1
ATOM 6354 N N . SER B 1 340 ? 35.469 19.938 21.875 1 30.16 340 SER B N 1
ATOM 6355 C CA . SER B 1 340 ? 35.219 20 23.312 1 30.16 340 SER B CA 1
ATOM 6356 C C . SER B 1 340 ? 33.719 19.875 23.625 1 30.16 340 SER B C 1
ATOM 6358 O O . SER B 1 340 ? 32.906 20.594 23.078 1 30.16 340 SER B O 1
ATOM 6360 N N . SER B 1 341 ? 33.281 18.688 24.031 1 34.75 341 SER B N 1
ATOM 6361 C CA . SER B 1 341 ? 32 18.344 24.641 1 34.75 341 SER B CA 1
ATOM 6362 C C . SER B 1 341 ? 31.688 19.297 25.797 1 34.75 341 SER B C 1
ATOM 6364 O O . SER B 1 341 ? 32.125 19.094 26.922 1 34.75 341 SER B O 1
ATOM 6366 N N . SER B 1 342 ? 31.844 20.531 25.766 1 35.06 342 SER B N 1
ATOM 6367 C CA . SER B 1 342 ? 31.297 21.219 26.938 1 35.06 342 SER B CA 1
ATOM 6368 C C . SER B 1 342 ? 29.875 20.766 27.234 1 35.06 342 SER B C 1
ATOM 6370 O O . SER B 1 342 ? 29.125 20.406 26.328 1 35.06 342 SER B O 1
ATOM 6372 N N . GLY B 1 343 ? 29.453 20.297 28.391 1 40.38 343 GLY B N 1
ATOM 6373 C CA . GLY B 1 343 ? 28.297 19.734 29.062 1 40.38 343 GLY B CA 1
ATOM 6374 C C . GLY B 1 343 ? 27 20.391 28.688 1 40.38 343 GLY B C 1
ATOM 6375 O O . GLY B 1 343 ? 26 20.266 29.391 1 40.38 343 GLY B O 1
ATOM 6376 N N . GLY B 1 344 ? 26.906 21.562 28.078 1 48.06 344 GLY B N 1
ATOM 6377 C CA . GLY B 1 344 ? 25.672 22.344 27.969 1 48.06 344 GLY B CA 1
ATOM 6378 C C . GLY B 1 344 ? 24.625 21.672 27.109 1 48.06 344 GLY B C 1
ATOM 6379 O O . GLY B 1 344 ? 24.953 20.828 26.266 1 48.06 344 GLY B O 1
ATOM 6380 N N . SER B 1 345 ? 23.297 21.672 27.625 1 61.5 345 SER B N 1
ATOM 6381 C CA . SER B 1 345 ? 22.109 21.156 26.969 1 61.5 345 SER B CA 1
ATOM 6382 C C . SER B 1 345 ? 21.938 21.75 25.578 1 61.5 345 SER B C 1
ATOM 6384 O O . SER B 1 345 ? 22.016 22.969 25.406 1 61.5 345 SER B O 1
ATOM 6386 N N . ALA B 1 346 ? 22.125 21.047 24.438 1 87.56 346 ALA B N 1
ATOM 6387 C CA . ALA B 1 346 ? 21.969 21.484 23.047 1 87.56 346 ALA B CA 1
ATOM 6388 C C . ALA B 1 346 ? 20.5 21.422 22.625 1 87.56 346 ALA B C 1
ATOM 6390 O O . ALA B 1 346 ? 19.672 20.797 23.312 1 87.56 346 ALA B O 1
ATOM 6391 N N . VAL B 1 347 ? 20.078 22.375 21.938 1 95.81 347 VAL B N 1
ATOM 6392 C CA . VAL B 1 347 ? 18.75 22.422 21.359 1 95.81 347 VAL B CA 1
ATOM 6393 C C . VAL B 1 347 ? 18.797 22.078 19.875 1 95.81 347 VAL B C 1
ATOM 6395 O O . VAL B 1 347 ? 19.641 22.594 19.141 1 95.81 347 VAL B O 1
ATOM 6398 N N . ALA B 1 348 ? 18.016 21.125 19.484 1 97 348 ALA B N 1
ATOM 6399 C CA . ALA B 1 348 ? 17.75 20.906 18.062 1 97 348 ALA B CA 1
ATOM 6400 C C . ALA B 1 348 ? 16.422 21.562 17.656 1 97 348 ALA B C 1
ATOM 6402 O O . ALA B 1 348 ? 15.367 21.188 18.156 1 97 348 ALA B O 1
ATOM 6403 N N . CYS B 1 349 ? 16.484 22.5 16.75 1 97.06 349 CYS B N 1
ATOM 6404 C CA . CYS B 1 349 ? 15.305 23.25 16.344 1 97.06 349 CYS B CA 1
ATOM 6405 C C . CYS B 1 34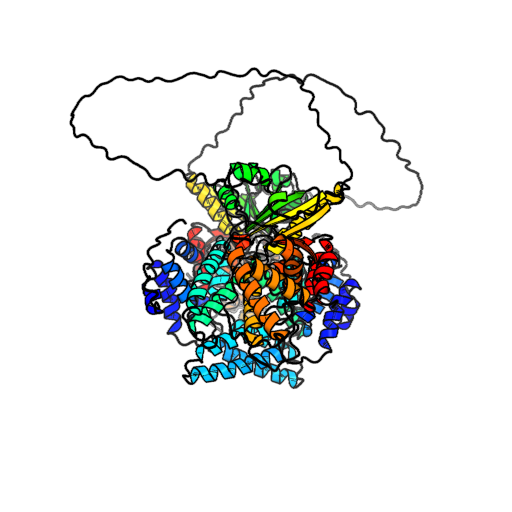9 ? 14.875 22.844 14.93 1 97.06 349 CYS B C 1
ATOM 6407 O O . CYS B 1 349 ? 15.617 23.062 13.969 1 97.06 349 CYS B O 1
ATOM 6409 N N . PHE B 1 350 ? 13.688 22.281 14.812 1 96.69 350 PHE B N 1
ATOM 6410 C CA . PHE B 1 350 ? 13.07 22.031 13.516 1 96.69 350 PHE B CA 1
ATOM 6411 C C . PHE B 1 350 ? 12.414 23.281 12.969 1 96.69 350 PHE B C 1
ATOM 6413 O O . PHE B 1 350 ? 11.32 23.672 13.398 1 96.69 350 PHE B O 1
ATOM 6420 N N . TYR B 1 351 ? 12.945 23.922 11.984 1 93.56 351 TYR B N 1
ATOM 6421 C CA . TYR B 1 351 ? 12.453 25.266 11.648 1 93.56 351 TYR B CA 1
ATOM 6422 C C . TYR B 1 351 ? 11.867 25.281 10.242 1 93.56 351 TYR B C 1
ATOM 6424 O O . TYR B 1 351 ? 11.273 26.281 9.828 1 93.56 351 TYR B O 1
ATOM 6432 N N . SER B 1 352 ? 12.031 24.188 9.508 1 91.75 352 SER B N 1
ATOM 6433 C CA . SER B 1 352 ? 11.453 24.094 8.172 1 91.75 352 SER B CA 1
ATOM 6434 C C . SER B 1 352 ? 11.039 22.672 7.836 1 91.75 352 SER B C 1
ATOM 6436 O O . SER B 1 352 ? 11.844 21.75 7.957 1 91.75 352 SER B O 1
ATOM 6438 N N . ILE B 1 353 ? 9.812 22.5 7.527 1 92.06 353 ILE B N 1
ATOM 6439 C CA . ILE B 1 353 ? 9.281 21.219 7.047 1 92.06 353 ILE B CA 1
ATOM 6440 C C . ILE B 1 353 ? 8.359 21.469 5.852 1 92.06 353 ILE B C 1
ATOM 6442 O O . ILE B 1 353 ? 7.406 22.234 5.941 1 92.06 353 ILE B O 1
ATOM 6446 N N . LYS B 1 354 ? 8.672 20.891 4.727 1 88.44 354 LYS B N 1
ATOM 6447 C CA . LYS B 1 354 ? 7.898 21.156 3.516 1 88.44 354 LYS B CA 1
ATOM 6448 C C . LYS B 1 354 ? 7.648 19.875 2.732 1 88.44 354 LYS B C 1
ATOM 6450 O O . LYS B 1 354 ? 8.547 19.047 2.588 1 88.44 354 LYS B O 1
ATOM 6455 N N . SER B 1 355 ? 6.398 19.719 2.348 1 88.44 355 SER B N 1
ATOM 6456 C CA . SER B 1 355 ? 6.047 18.625 1.448 1 88.44 355 SER B CA 1
ATOM 6457 C C . SER B 1 355 ? 6.301 19.016 -0.007 1 88.44 355 SER B C 1
ATOM 6459 O O . SER B 1 355 ? 6.047 20.141 -0.411 1 88.44 355 SER B O 1
ATOM 6461 N N . THR B 1 356 ? 6.734 18.062 -0.832 1 84 356 THR B N 1
ATOM 6462 C CA . THR B 1 356 ? 7.141 18.375 -2.197 1 84 356 THR B CA 1
ATOM 6463 C C . THR B 1 356 ? 6.148 17.797 -3.203 1 84 356 THR B C 1
ATOM 6465 O O . THR B 1 356 ? 6.23 18.078 -4.398 1 84 356 THR B O 1
ATOM 6468 N N . GLN B 1 357 ? 5.191 17.031 -2.746 1 87.88 357 GLN B N 1
ATOM 6469 C CA . GLN B 1 357 ? 4.266 16.359 -3.654 1 87.88 357 GLN B CA 1
ATOM 6470 C C . GLN B 1 357 ? 2.82 16.734 -3.344 1 87.88 357 GLN B C 1
ATOM 6472 O O . GLN B 1 357 ? 2.215 16.172 -2.424 1 87.88 357 GLN B O 1
ATOM 6477 N N . PRO B 1 358 ? 2.184 17.594 -4.164 1 90.75 358 PRO B N 1
ATOM 6478 C CA . PRO B 1 358 ? 0.803 18 -3.896 1 90.75 358 PRO B CA 1
ATOM 6479 C C . PRO B 1 358 ? -0.167 16.812 -3.859 1 90.75 358 PRO B C 1
ATOM 6481 O O . PRO B 1 358 ? -1.14 16.844 -3.1 1 90.75 358 PRO B O 1
ATOM 6484 N N . GLY B 1 359 ? 0.143 15.836 -4.676 1 94.88 359 GLY B N 1
ATOM 6485 C CA . GLY B 1 359 ? -0.722 14.664 -4.73 1 94.88 359 GLY B CA 1
ATOM 6486 C C . GLY B 1 359 ? -0.752 13.883 -3.432 1 94.88 359 GLY B C 1
ATOM 6487 O O . GLY B 1 359 ? -1.614 13.023 -3.238 1 94.88 359 GLY B O 1
ATOM 6488 N N . LEU B 1 360 ? 0.136 14.211 -2.555 1 95.31 360 LEU B N 1
ATOM 6489 C CA . LEU B 1 360 ? 0.221 13.5 -1.286 1 95.31 360 LEU B CA 1
ATOM 6490 C C . LEU B 1 360 ? -0.197 14.398 -0.127 1 95.31 360 LEU B C 1
ATOM 6492 O O . LEU B 1 360 ? 0.001 14.047 1.038 1 95.31 360 LEU B O 1
ATOM 6496 N N . SER B 1 361 ? -0.795 15.5 -0.453 1 91.75 361 SER B N 1
ATOM 6497 C CA . SER B 1 361 ? -1.273 16.406 0.577 1 91.75 361 SER B CA 1
ATOM 6498 C C . SER B 1 361 ? -2.312 15.742 1.472 1 91.75 361 SER B C 1
ATOM 6500 O O . SER B 1 361 ? -3.162 14.992 0.99 1 91.75 361 SER B O 1
ATOM 6502 N N . GLY B 1 362 ? -2.127 15.914 2.752 1 88.62 362 GLY B N 1
ATOM 6503 C CA . GLY B 1 362 ? -3.1 15.391 3.695 1 88.62 362 GLY B CA 1
ATOM 6504 C C . GLY B 1 362 ? -2.736 14.016 4.223 1 88.62 362 GLY B C 1
ATOM 6505 O O . GLY B 1 362 ? -3.441 13.461 5.07 1 88.62 362 GLY B O 1
ATOM 6506 N N . LEU B 1 363 ? -1.635 13.219 3.82 1 90 363 LEU B N 1
ATOM 6507 C CA . LEU B 1 363 ? -1.258 11.875 4.242 1 90 363 LEU B CA 1
ATOM 6508 C C . LEU B 1 363 ? -0.322 11.922 5.445 1 90 363 LEU B C 1
ATOM 6510 O O . LEU B 1 363 ? 0.273 10.906 5.816 1 90 363 LEU B O 1
ATOM 6514 N N . ASP B 1 364 ? -0.256 12.789 6.219 1 87.44 364 ASP B N 1
ATOM 6515 C CA . ASP B 1 364 ? 0.49 12.93 7.465 1 87.44 364 ASP B CA 1
ATOM 6516 C C . ASP B 1 364 ? 1.975 12.641 7.254 1 87.44 364 ASP B C 1
ATOM 6518 O O . ASP B 1 364 ? 2.621 12.023 8.102 1 87.44 364 ASP B O 1
ATOM 6522 N N . LEU B 1 365 ? 2.578 12.875 6.18 1 93.94 365 LEU B N 1
ATOM 6523 C CA . LEU B 1 365 ? 3.992 12.648 5.895 1 93.94 365 LEU B CA 1
ATOM 6524 C C . LEU B 1 365 ? 4.867 13.57 6.738 1 93.94 365 LEU B C 1
ATOM 6526 O O . LEU B 1 365 ? 5.949 13.172 7.18 1 93.94 365 LEU B O 1
ATOM 6530 N N . GLY B 1 366 ? 4.352 14.758 6.934 1 93.25 366 GLY B N 1
ATOM 6531 C CA . GLY B 1 366 ? 5.055 15.672 7.816 1 93.25 366 GLY B CA 1
ATOM 6532 C C . GLY B 1 366 ? 5.184 15.148 9.234 1 93.25 366 GLY B C 1
ATOM 6533 O O . GLY B 1 366 ? 6.25 15.25 9.844 1 93.25 366 GLY B O 1
ATOM 6534 N N . ARG B 1 367 ? 4.137 14.578 9.688 1 92 367 ARG B N 1
ATOM 6535 C CA . ARG B 1 367 ? 4.129 13.984 11.023 1 92 367 ARG B CA 1
ATOM 6536 C C . ARG B 1 367 ? 5.18 12.883 11.133 1 92 367 ARG B C 1
ATOM 6538 O O . ARG B 1 367 ? 5.984 12.883 12.07 1 92 367 ARG B O 1
ATOM 6545 N N . THR B 1 368 ? 5.156 12.031 10.164 1 92.56 368 THR B N 1
ATOM 6546 C CA . THR B 1 368 ? 6.117 10.93 10.156 1 92.56 368 THR B CA 1
ATOM 6547 C C . THR B 1 368 ? 7.547 11.469 10.156 1 92.56 368 THR B C 1
ATOM 6549 O O . THR B 1 368 ? 8.406 10.969 10.891 1 92.56 368 THR B O 1
ATOM 6552 N N . THR B 1 369 ? 7.773 12.477 9.43 1 95.12 369 THR B N 1
ATOM 6553 C CA . THR B 1 369 ? 9.109 13.039 9.258 1 95.12 369 THR B CA 1
ATOM 6554 C C . THR B 1 369 ? 9.625 13.625 10.57 1 95.12 369 THR B C 1
ATOM 6556 O O . THR B 1 369 ? 10.703 13.266 11.039 1 95.12 369 THR B O 1
ATOM 6559 N N . ILE B 1 370 ? 8.836 14.469 11.172 1 95.94 370 ILE B N 1
ATOM 6560 C CA . ILE B 1 370 ? 9.312 15.18 12.352 1 95.94 370 ILE B CA 1
ATOM 6561 C C . ILE B 1 370 ? 9.445 14.203 13.516 1 95.94 370 ILE B C 1
ATOM 6563 O O . ILE B 1 370 ? 10.406 14.289 14.297 1 95.94 370 ILE B O 1
ATOM 6567 N N . LEU B 1 371 ? 8.539 13.281 13.703 1 94.38 371 LEU B N 1
ATOM 6568 C CA . LEU B 1 371 ? 8.594 12.344 14.82 1 94.38 371 LEU B CA 1
ATOM 6569 C C . LEU B 1 371 ? 9.773 11.391 14.664 1 94.38 371 LEU B C 1
ATOM 6571 O O . LEU B 1 371 ? 10.469 11.094 15.641 1 94.38 371 LEU B O 1
ATOM 6575 N N . ARG B 1 372 ? 10.031 10.953 13.477 1 94.75 372 ARG B N 1
ATOM 6576 C CA . ARG B 1 372 ? 11.172 10.07 13.266 1 94.75 372 ARG B CA 1
ATOM 6577 C C . ARG B 1 372 ? 12.484 10.812 13.461 1 94.75 372 ARG B C 1
ATOM 6579 O O . ARG B 1 372 ? 13.422 10.266 14.055 1 94.75 372 ARG B O 1
ATOM 6586 N N . ALA B 1 373 ? 12.531 12.008 12.938 1 96.56 373 ALA B N 1
ATOM 6587 C CA . ALA B 1 373 ? 13.727 12.82 13.156 1 96.56 373 ALA B CA 1
ATOM 6588 C C . ALA B 1 373 ? 13.961 13.07 14.641 1 96.56 373 ALA B C 1
ATOM 6590 O O . ALA B 1 373 ? 15.086 12.953 15.125 1 96.56 373 ALA B O 1
ATOM 6591 N N . ALA B 1 374 ? 12.891 13.406 15.352 1 96.69 374 ALA B N 1
ATOM 6592 C CA . ALA B 1 374 ? 12.984 13.656 16.797 1 96.69 374 ALA B CA 1
ATOM 6593 C C . ALA B 1 374 ? 13.492 12.422 17.531 1 96.69 374 ALA B C 1
ATOM 6595 O O . ALA B 1 374 ? 14.359 12.516 18.391 1 96.69 374 ALA B O 1
ATOM 6596 N N . ARG B 1 375 ? 12.984 11.25 17.203 1 94.44 375 ARG B N 1
ATOM 6597 C CA . ARG B 1 375 ? 13.406 10 17.828 1 94.44 375 ARG B CA 1
ATOM 6598 C C . ARG B 1 375 ? 14.875 9.711 17.531 1 94.44 375 ARG B C 1
ATOM 6600 O O . ARG B 1 375 ? 15.625 9.312 18.422 1 94.44 375 ARG B O 1
ATOM 6607 N N . GLU B 1 376 ? 15.242 9.93 16.312 1 94.62 376 GLU B N 1
ATOM 6608 C CA . GLU B 1 376 ? 16.625 9.688 15.914 1 94.62 376 GLU B CA 1
ATOM 6609 C C . GLU B 1 376 ? 17.578 10.609 16.656 1 94.62 376 GLU B C 1
ATOM 6611 O O . GLU B 1 376 ? 18.609 10.156 17.172 1 94.62 376 GLU B O 1
ATOM 6616 N N . LEU B 1 377 ? 17.234 11.844 16.703 1 95.25 377 LEU B N 1
ATOM 6617 C CA . LEU B 1 377 ? 18.078 12.828 17.359 1 95.25 377 LEU B CA 1
ATOM 6618 C C . LEU B 1 377 ? 18.141 12.57 18.859 1 95.25 377 LEU B C 1
ATOM 6620 O O . LEU B 1 377 ? 19.219 12.633 19.469 1 95.25 377 LEU B O 1
ATOM 6624 N N . ALA B 1 378 ? 17.016 12.297 19.438 1 95 378 ALA B N 1
ATOM 6625 C CA . ALA B 1 378 ? 16.969 11.984 20.859 1 95 378 ALA B CA 1
ATOM 6626 C C . ALA B 1 378 ? 17.781 10.734 21.172 1 95 378 ALA B C 1
ATOM 6628 O O . ALA B 1 378 ? 18.516 10.703 22.172 1 95 378 ALA B O 1
ATOM 6629 N N . GLY B 1 379 ? 17.625 9.711 20.375 1 93.81 379 GLY B N 1
ATOM 6630 C CA . GLY B 1 379 ? 18.391 8.492 20.547 1 93.81 379 GLY B CA 1
ATOM 6631 C C . GLY B 1 379 ? 19.875 8.695 20.453 1 93.81 379 GLY B C 1
ATOM 6632 O O . GLY B 1 379 ? 20.641 8.172 21.266 1 93.81 379 GLY B O 1
ATOM 6633 N N . ALA B 1 380 ? 20.312 9.43 19.438 1 91.75 380 ALA B N 1
ATOM 6634 C CA . ALA B 1 380 ? 21.734 9.734 19.25 1 91.75 380 ALA B CA 1
ATOM 6635 C C . ALA B 1 380 ? 22.281 10.508 20.438 1 91.75 380 ALA B C 1
ATOM 6637 O O . ALA B 1 380 ? 23.406 10.242 20.891 1 91.75 380 ALA B O 1
ATOM 6638 N N . ALA B 1 381 ? 21.5 11.438 20.891 1 92.75 381 ALA B N 1
ATOM 6639 C CA . ALA B 1 381 ? 21.938 12.227 22.047 1 92.75 381 ALA B CA 1
ATOM 6640 C C . ALA B 1 381 ? 22.078 11.344 23.281 1 92.75 381 ALA B C 1
ATOM 6642 O O . ALA B 1 381 ? 23.062 11.445 24.016 1 92.75 381 ALA B O 1
ATOM 6643 N N . ARG B 1 382 ? 21.172 10.492 23.516 1 91.12 382 ARG B N 1
ATOM 6644 C CA . ARG B 1 382 ? 21.203 9.578 24.656 1 91.12 382 ARG B CA 1
ATOM 6645 C C . ARG B 1 382 ? 22.406 8.656 24.578 1 91.12 382 ARG B C 1
ATOM 6647 O O . ARG B 1 382 ? 23.094 8.422 25.578 1 91.12 382 ARG B O 1
ATOM 6654 N N . ALA B 1 383 ? 22.641 8.164 23.422 1 92.06 383 ALA B N 1
ATOM 6655 C CA . ALA B 1 383 ? 23.781 7.277 23.219 1 92.06 383 ALA B CA 1
ATOM 6656 C C . ALA B 1 383 ? 25.094 7.996 23.516 1 92.06 383 ALA B C 1
ATOM 6658 O O . ALA B 1 383 ? 26.062 7.383 23.984 1 92.06 383 ALA B O 1
ATOM 6659 N N . GLY B 1 384 ? 25.094 9.25 23.281 1 91.5 384 GLY B N 1
ATOM 6660 C CA . GLY B 1 384 ? 26.281 10.055 23.531 1 91.5 384 GLY B CA 1
ATOM 6661 C C . GLY B 1 384 ? 26.312 10.625 24.938 1 91.5 384 GLY B C 1
ATOM 6662 O O . GLY B 1 384 ? 27.25 11.336 25.297 1 91.5 384 GLY B O 1
ATOM 6663 N N . GLY B 1 385 ? 25.266 10.367 25.703 1 89.69 385 GLY B N 1
ATOM 6664 C CA . GLY B 1 385 ? 25.188 10.852 27.062 1 89.69 385 GLY B CA 1
ATOM 6665 C C . GLY B 1 385 ? 24.875 12.328 27.156 1 89.69 385 GLY B C 1
ATOM 6666 O O . GLY B 1 385 ? 25.266 12.992 28.125 1 89.69 385 GLY B O 1
ATOM 6667 N N . ALA B 1 386 ? 24.328 12.898 26.156 1 88.12 386 ALA B N 1
ATOM 6668 C CA . ALA B 1 386 ? 24.016 14.328 26.141 1 88.12 386 ALA B CA 1
ATOM 6669 C C . ALA B 1 386 ? 22.5 14.547 26.25 1 88.12 386 ALA B C 1
ATOM 6671 O O . ALA B 1 386 ? 21.719 13.648 25.953 1 88.12 386 ALA B O 1
ATOM 6672 N N . ALA B 1 387 ? 22.234 15.656 26.891 1 89.31 387 ALA B N 1
ATOM 6673 C CA . ALA B 1 387 ? 20.844 16.078 26.906 1 89.31 387 ALA B CA 1
ATOM 6674 C C . ALA B 1 387 ? 20.531 16.969 25.688 1 89.31 387 ALA B C 1
ATOM 6676 O O . ALA B 1 387 ? 21.344 17.797 25.297 1 89.31 387 ALA B O 1
ATOM 6677 N N . LEU B 1 388 ? 19.453 16.703 25.016 1 94.56 388 LEU B N 1
ATOM 6678 C CA . LEU B 1 388 ? 19.062 17.469 23.828 1 94.56 388 LEU B CA 1
ATOM 6679 C C . LEU B 1 388 ? 17.594 17.859 23.906 1 94.56 388 LEU B C 1
ATOM 6681 O O . LEU B 1 388 ? 16.734 17.016 24.125 1 94.56 388 LEU B O 1
ATOM 6685 N N . ARG B 1 389 ? 17.344 19.141 23.812 1 96.19 389 ARG B N 1
ATOM 6686 C CA . ARG B 1 389 ? 15.977 19.625 23.672 1 96.19 389 ARG B CA 1
ATOM 6687 C C . ARG B 1 389 ? 15.547 19.625 22.203 1 96.19 389 ARG B C 1
ATOM 6689 O O . ARG B 1 389 ? 16.328 19.969 21.328 1 96.19 389 ARG B O 1
ATOM 6696 N N . LEU B 1 390 ? 14.344 19.234 22 1 97.69 390 LEU B N 1
ATOM 6697 C CA . LEU B 1 390 ? 13.781 19.203 20.656 1 97.69 390 LEU B CA 1
ATOM 6698 C C . LEU B 1 390 ? 12.617 20.188 20.531 1 97.69 390 LEU B C 1
ATOM 6700 O O . LEU B 1 390 ? 11.57 20 21.172 1 97.69 390 LEU B O 1
ATOM 6704 N N . VAL B 1 391 ? 12.781 21.25 19.719 1 97.69 391 VAL B N 1
ATOM 6705 C CA . VAL B 1 391 ? 11.742 22.266 19.578 1 97.69 391 VAL B CA 1
ATOM 6706 C C . VAL B 1 391 ? 11.602 22.672 18.109 1 97.69 391 VAL B C 1
ATOM 6708 O O . VAL B 1 391 ? 12.469 22.359 17.281 1 97.69 391 VAL B O 1
ATOM 6711 N N . THR B 1 392 ? 10.492 23.266 17.797 1 97.44 392 THR B N 1
ATOM 6712 C CA . THR B 1 392 ? 10.352 23.891 16.484 1 97.44 392 THR B CA 1
ATOM 6713 C C . THR B 1 392 ? 10.289 25.406 16.609 1 97.44 392 THR B C 1
ATOM 6715 O O . THR B 1 392 ? 10.219 25.953 17.719 1 97.44 392 THR B O 1
ATOM 6718 N N . LEU B 1 393 ? 10.523 26.094 15.625 1 97.06 393 LEU B N 1
ATOM 6719 C CA . LEU B 1 393 ? 10.109 27.469 15.398 1 97.06 393 LEU B CA 1
ATOM 6720 C C . LEU B 1 393 ? 9.172 27.578 14.203 1 97.06 393 LEU B C 1
ATOM 6722 O O . LEU B 1 393 ? 9.609 27.5 13.055 1 97.06 393 LEU B O 1
ATOM 6726 N N . SER B 1 394 ? 7.883 27.75 14.523 1 96.88 394 SER B N 1
ATOM 6727 C CA . SER B 1 394 ? 6.852 27.547 13.516 1 96.88 394 SER B CA 1
ATOM 6728 C C . SER B 1 394 ? 6.039 28.828 13.305 1 96.88 394 SER B C 1
ATOM 6730 O O . SER B 1 394 ? 5.828 29.594 14.242 1 96.88 394 SER B O 1
ATOM 6732 N N . PRO B 1 395 ? 5.566 29.016 12.078 1 95.62 395 PRO B N 1
ATOM 6733 C CA . PRO B 1 395 ? 4.719 30.172 11.797 1 95.62 395 PRO B CA 1
ATOM 6734 C C . PRO B 1 395 ? 3.326 30.047 12.406 1 95.62 395 PRO B C 1
ATOM 6736 O O . PRO B 1 395 ? 2.969 28.984 12.93 1 95.62 395 PRO B O 1
ATOM 6739 N N . LEU B 1 396 ? 2.66 31.109 12.414 1 96.25 396 LEU B N 1
ATOM 6740 C CA . LEU B 1 396 ? 1.27 31.219 12.836 1 96.25 396 LEU B CA 1
ATOM 6741 C C . LEU B 1 396 ? 0.398 31.766 11.719 1 96.25 396 LEU B C 1
ATOM 6743 O O . LEU B 1 396 ? -0.135 32.875 11.828 1 96.25 396 LEU B O 1
ATOM 6747 N N . PRO B 1 397 ? 0.031 30.984 10.711 1 94.88 397 PRO B N 1
ATOM 6748 C CA . PRO B 1 397 ? -0.479 31.516 9.445 1 94.88 397 PRO B CA 1
ATOM 6749 C C . PRO B 1 397 ? -1.872 32.125 9.57 1 94.88 397 PRO B C 1
ATOM 6751 O O . PRO B 1 397 ? -2.238 33 8.797 1 94.88 397 PRO B O 1
ATOM 6754 N N . GLY B 1 398 ? -2.699 31.812 10.477 1 95.38 398 GLY B N 1
ATOM 6755 C CA . GLY B 1 398 ? -4.066 32.312 10.523 1 95.38 398 GLY B CA 1
ATOM 6756 C C . GLY B 1 398 ? -4.262 33.438 11.531 1 95.38 398 GLY B C 1
ATOM 6757 O O . GLY B 1 398 ? -5.355 33.969 11.648 1 95.38 398 GLY B O 1
ATOM 6758 N N . PHE B 1 399 ? -3.24 33.906 12.141 1 97.81 399 PHE B N 1
ATOM 6759 C CA . PHE B 1 399 ? -3.391 34.812 13.273 1 97.81 399 PHE B CA 1
ATOM 6760 C C . PHE B 1 399 ? -3.842 36.188 12.812 1 97.81 399 PHE B C 1
ATOM 6762 O O . PHE B 1 399 ? -4.809 36.75 13.344 1 97.81 399 PHE B O 1
ATOM 6769 N N . ALA B 1 400 ? -3.096 36.781 11.805 1 97.81 400 ALA B N 1
ATOM 6770 C CA . ALA B 1 400 ? -3.416 38.125 11.344 1 97.81 400 ALA B CA 1
ATOM 6771 C C . ALA B 1 400 ? -4.852 38.219 10.836 1 97.81 400 ALA B C 1
ATOM 6773 O O . ALA B 1 400 ? -5.57 39.156 11.133 1 97.81 400 ALA B O 1
ATOM 6774 N N . ALA B 1 401 ? -5.258 37.219 10.078 1 97.06 401 ALA B N 1
ATOM 6775 C CA . ALA B 1 401 ? -6.621 37.188 9.547 1 97.06 401 ALA B CA 1
ATOM 6776 C C . ALA B 1 401 ? -7.641 37.062 10.68 1 97.06 401 ALA B C 1
ATOM 6778 O O . ALA B 1 401 ? -8.68 37.719 10.656 1 97.06 401 ALA B O 1
ATOM 6779 N N . TRP B 1 402 ? -7.375 36.188 11.578 1 97.38 402 TRP B N 1
ATOM 6780 C CA . TRP B 1 402 ? -8.242 36.031 12.742 1 97.38 402 TRP B CA 1
ATOM 6781 C C . TRP B 1 402 ? -8.359 37.312 13.539 1 97.38 402 TRP B C 1
ATOM 6783 O O . TRP B 1 402 ? -9.461 37.719 13.922 1 97.38 402 TRP B O 1
ATOM 6793 N N . LEU B 1 403 ? -7.18 37.969 13.812 1 97.5 403 LEU B N 1
ATOM 6794 C CA . LEU B 1 403 ? -7.156 39.219 14.57 1 97.5 403 LEU B CA 1
ATOM 6795 C C . LEU B 1 403 ? -7.996 40.281 13.883 1 97.5 403 LEU B C 1
ATOM 6797 O O . LEU B 1 403 ? -8.781 40.969 14.539 1 97.5 403 LEU B O 1
ATOM 6801 N N . ASP B 1 404 ? -7.812 40.375 12.625 1 97 404 ASP B N 1
ATOM 6802 C CA . ASP B 1 404 ? -8.57 41.344 11.859 1 97 404 ASP B CA 1
ATOM 6803 C C . ASP B 1 404 ? -10.078 41.094 11.992 1 97 404 ASP B C 1
ATOM 6805 O O . ASP B 1 404 ? -10.836 42.031 12.219 1 97 404 ASP B O 1
ATOM 6809 N N . ALA B 1 405 ? -10.461 39.875 11.836 1 95.88 405 ALA B N 1
ATOM 6810 C CA . ALA B 1 405 ? -11.875 39.531 11.922 1 95.88 405 ALA B CA 1
ATOM 6811 C C . ALA B 1 405 ? -12.43 39.812 13.32 1 95.88 405 ALA B C 1
ATOM 6813 O O . ALA B 1 405 ? -13.539 40.344 13.453 1 95.88 405 ALA B O 1
ATOM 6814 N N . ARG B 1 406 ? -11.703 39.5 14.359 1 95 406 ARG B N 1
ATOM 6815 C CA . ARG B 1 406 ? -12.148 39.719 15.727 1 95 406 ARG B CA 1
ATOM 6816 C C . ARG B 1 406 ? -12.227 41.188 16.047 1 95 406 ARG B C 1
ATOM 6818 O O . ARG B 1 406 ? -13.133 41.625 16.766 1 95 406 ARG B O 1
ATOM 6825 N N . LEU B 1 407 ? -11.273 41.938 15.586 1 94.62 407 LEU B N 1
ATOM 6826 C CA . LEU B 1 407 ? -11.25 43.375 15.82 1 94.62 407 LEU B CA 1
ATOM 6827 C C . LEU B 1 407 ? -12.398 44.062 15.078 1 94.62 407 LEU B C 1
ATOM 6829 O O . LEU B 1 407 ? -13 45 15.602 1 94.62 407 LEU B O 1
ATOM 6833 N N . ALA B 1 408 ? -12.664 43.594 13.891 1 94.38 408 ALA B N 1
ATOM 6834 C CA . ALA B 1 408 ? -13.805 44.125 13.148 1 94.38 408 ALA B CA 1
ATOM 6835 C C . ALA B 1 408 ? -15.109 43.875 13.898 1 94.38 408 ALA B C 1
ATOM 6837 O O . ALA B 1 408 ? -15.953 44.781 13.977 1 94.38 408 ALA B O 1
ATOM 6838 N N . ALA B 1 409 ? -15.234 42.75 14.406 1 92.06 409 ALA B N 1
ATOM 6839 C CA . ALA B 1 409 ? -16.438 42.406 15.164 1 92.06 409 ALA B CA 1
ATOM 6840 C C . ALA B 1 409 ? -16.531 43.25 16.438 1 92.06 409 ALA B C 1
ATOM 6842 O O . ALA B 1 409 ? -17.625 43.719 16.797 1 92.06 409 ALA B O 1
ATOM 6843 N N . ALA B 1 410 ? -15.398 43.5 17.125 1 89.62 410 ALA B N 1
ATOM 6844 C CA . ALA B 1 410 ? -15.367 44.312 18.344 1 89.62 410 ALA B CA 1
ATOM 6845 C C . ALA B 1 410 ? -15.703 45.75 18.047 1 89.62 410 ALA B C 1
ATOM 6847 O O . ALA B 1 410 ? -16.391 46.406 18.828 1 89.62 410 ALA B O 1
ATOM 6848 N N . ALA B 1 411 ? -15.273 46.219 16.938 1 88.25 411 ALA B N 1
ATOM 6849 C CA . ALA B 1 411 ? -15.539 47.594 16.531 1 88.25 411 ALA B CA 1
ATOM 6850 C C . ALA B 1 411 ? -17.016 47.781 16.203 1 88.25 411 ALA B C 1
ATOM 6852 O O . ALA B 1 411 ? -17.578 48.844 16.469 1 88.25 411 ALA B O 1
ATOM 6853 N N . ALA B 1 412 ? -17.609 46.781 15.695 1 87.12 412 ALA B N 1
ATOM 6854 C CA . ALA B 1 412 ? -19.016 46.844 15.289 1 87.12 412 ALA B CA 1
ATOM 6855 C C . ALA B 1 412 ? -19.938 46.656 16.5 1 87.12 412 ALA B C 1
ATOM 6857 O O . ALA B 1 412 ? -21.078 47.125 16.469 1 87.12 412 ALA B O 1
ATOM 6858 N N . ALA B 1 413 ? -19.516 45.938 17.484 1 74.88 413 ALA B N 1
ATOM 6859 C CA . ALA B 1 413 ? -20.344 45.625 18.641 1 74.88 413 ALA B CA 1
ATOM 6860 C C . ALA B 1 413 ? -20.688 46.906 19.422 1 74.88 413 ALA B C 1
ATOM 6862 O O . ALA B 1 413 ? -21.719 46.969 20.109 1 74.88 413 ALA B O 1
ATOM 6863 N N . ALA B 1 414 ? -19.812 48 19.609 1 62.47 414 ALA B N 1
ATOM 6864 C CA . ALA B 1 414 ? -20.156 49.219 20.312 1 62.47 414 ALA B CA 1
ATOM 6865 C C . ALA B 1 414 ? -21.516 49.75 19.859 1 62.47 414 ALA B C 1
ATOM 6867 O O . ALA B 1 414 ? -22.234 50.375 20.625 1 62.47 414 ALA B O 1
ATOM 6868 N N . ALA B 1 415 ? -21.891 49.406 18.625 1 54.16 415 ALA B N 1
ATOM 6869 C CA . ALA B 1 415 ? -23.125 49.938 18.062 1 54.16 415 ALA B CA 1
ATOM 6870 C C . ALA B 1 415 ? -24.344 49.156 18.609 1 54.16 415 ALA B C 1
ATOM 6872 O O . ALA B 1 415 ? -25.469 49.656 18.531 1 54.16 415 ALA B O 1
ATOM 6873 N N . VAL B 1 416 ? -24.047 47.906 19 1 53.38 416 VAL B N 1
ATOM 6874 C CA . VAL B 1 416 ? -25.219 47.156 19.422 1 53.38 416 VAL B CA 1
ATOM 6875 C C . VAL B 1 416 ? -25.297 47.094 20.938 1 53.38 416 VAL B C 1
ATOM 6877 O O . VAL B 1 416 ? -24.281 46.906 21.609 1 53.38 416 VAL B O 1
ATOM 6880 N N . ASP B 1 417 ? -26.094 47.938 21.656 1 46.06 417 ASP B N 1
ATOM 6881 C CA . ASP B 1 417 ? -26.312 48.125 23.078 1 46.06 417 ASP B CA 1
ATOM 6882 C C . ASP B 1 417 ? -26.094 46.844 23.859 1 46.06 417 ASP B C 1
ATOM 6884 O O . ASP B 1 417 ? -25.906 46.875 25.078 1 46.06 417 ASP B O 1
ATOM 6888 N N . GLY B 1 418 ? -26.891 45.75 23.609 1 42.12 418 GLY B N 1
ATOM 6889 C CA . GLY B 1 418 ? -27.406 44.781 24.562 1 42.12 418 GLY B CA 1
ATOM 6890 C C . GLY B 1 418 ? -26.344 43.844 25.109 1 42.12 418 GLY B C 1
ATOM 6891 O O . GLY B 1 418 ? -26.609 43.062 26.016 1 42.12 418 GLY B O 1
ATOM 6892 N N . GLY B 1 419 ? -25.578 42.938 24.375 1 39.78 419 GLY B N 1
ATOM 6893 C CA . GLY B 1 419 ? -25.234 41.656 24.938 1 39.78 419 GLY B CA 1
ATOM 6894 C C . GLY B 1 419 ? -24 41.688 25.812 1 39.78 419 GLY B C 1
ATOM 6895 O O . GLY B 1 419 ? -22.922 42.094 25.375 1 39.78 419 GLY B O 1
ATOM 6896 N N . ASP B 1 420 ? -24.078 41.938 27.094 1 42.91 420 ASP B N 1
ATOM 6897 C CA . ASP B 1 420 ? -23.234 41.969 28.281 1 42.91 420 ASP B CA 1
ATOM 6898 C C . ASP B 1 420 ? -22.031 41.031 28.141 1 42.91 420 ASP B C 1
ATOM 6900 O O . ASP B 1 420 ? -21.062 41.125 28.891 1 42.91 420 ASP B O 1
ATOM 6904 N N . GLY B 1 421 ? -22.281 39.688 27.641 1 42.88 421 GLY B N 1
ATOM 6905 C CA . GLY B 1 421 ? -21.484 38.531 28.016 1 42.88 421 GLY B CA 1
ATOM 6906 C C . GLY B 1 421 ? -20.266 38.344 27.109 1 42.88 421 GLY B C 1
ATOM 6907 O O . GLY B 1 421 ? -19.594 37.312 27.203 1 42.88 421 GLY B O 1
ATOM 6908 N N . ALA B 1 422 ? -20.219 38.969 26.031 1 48.66 422 ALA B N 1
ATOM 6909 C CA . ALA B 1 422 ? -19.109 38.531 25.203 1 48.66 422 ALA B CA 1
ATOM 6910 C C . ALA B 1 422 ? -17.797 39.125 25.703 1 48.66 422 ALA B C 1
ATOM 6912 O O . ALA B 1 422 ? -17.703 40.344 25.906 1 48.66 422 ALA B O 1
ATOM 6913 N N . GLN B 1 423 ? -16.922 38.344 26.438 1 57.09 423 GLN B N 1
ATOM 6914 C CA . GLN B 1 423 ? -15.594 38.688 26.922 1 57.09 423 GLN B CA 1
ATOM 6915 C C . GLN B 1 423 ? -14.875 39.625 25.938 1 57.09 423 GLN B C 1
ATOM 6917 O O . GLN B 1 423 ? -14.812 39.312 24.734 1 57.09 423 GLN B O 1
ATOM 6922 N N . GLU B 1 424 ? -14.555 40.781 26.359 1 78.06 424 GLU B N 1
ATOM 6923 C CA . GLU B 1 424 ? -13.883 41.844 25.594 1 78.06 424 GLU B CA 1
ATOM 6924 C C . GLU B 1 424 ? -12.531 41.344 25.062 1 78.06 424 GLU B C 1
ATOM 6926 O O . GLU B 1 424 ? -11.797 40.656 25.781 1 78.06 424 GLU B O 1
ATOM 6931 N N . LEU B 1 425 ? -12.344 41.469 23.812 1 89.75 425 LEU B N 1
ATOM 6932 C CA . LEU B 1 425 ? -11.109 41.094 23.141 1 89.75 425 LEU B CA 1
ATOM 6933 C C . LEU B 1 425 ? -9.922 41.844 23.734 1 89.75 425 LEU B C 1
ATOM 6935 O O . LEU B 1 425 ? -8.844 41.281 23.922 1 89.75 425 LEU B O 1
ATOM 6939 N N . LEU B 1 426 ? -10.195 43.156 24.141 1 93.25 426 LEU B N 1
ATOM 6940 C CA . LEU B 1 426 ? -9.156 44 24.719 1 93.25 426 LEU B CA 1
ATOM 6941 C C . LEU B 1 426 ? -9.461 44.344 26.172 1 93.25 426 LEU B C 1
ATOM 6943 O O . LEU B 1 426 ? -10.617 44.562 26.531 1 93.25 426 LEU B O 1
ATOM 6947 N N . THR B 1 427 ? -8.438 44.344 27.016 1 91 427 THR B N 1
ATOM 6948 C CA . THR B 1 427 ? -8.586 44.781 28.391 1 91 427 THR B CA 1
ATOM 6949 C C . THR B 1 427 ? -8.664 46.312 28.469 1 91 427 THR B C 1
ATOM 6951 O O . THR B 1 427 ? -8.359 47 27.5 1 91 427 THR B O 1
ATOM 6954 N N . ALA B 1 428 ? -9.055 46.812 29.594 1 89.5 428 ALA B N 1
ATOM 6955 C CA . ALA B 1 428 ? -9.141 48.25 29.781 1 89.5 428 ALA B CA 1
ATOM 6956 C C . ALA B 1 428 ? -7.773 48.906 29.609 1 89.5 428 ALA B C 1
ATOM 6958 O O . ALA B 1 428 ? -7.664 49.969 29.016 1 89.5 428 ALA B O 1
ATOM 6959 N N . GLY B 1 429 ? -6.797 48.25 30.203 1 90.94 429 GLY B N 1
ATOM 6960 C CA . GLY B 1 429 ? -5.441 48.75 30.078 1 90.94 429 GLY B CA 1
ATOM 6961 C C . GLY B 1 429 ? -4.957 48.781 28.641 1 90.94 429 GLY B C 1
ATOM 6962 O O . GLY B 1 429 ? -4.273 49.719 28.219 1 90.94 429 GLY B O 1
ATOM 6963 N N . GLU B 1 430 ? -5.316 47.844 27.891 1 93.81 430 GLU B N 1
ATOM 6964 C CA . GLU B 1 430 ? -4.938 47.75 26.469 1 93.81 430 GLU B CA 1
ATOM 6965 C C . GLU B 1 430 ? -5.648 48.812 25.656 1 93.81 430 GLU B C 1
ATOM 6967 O O . GLU B 1 430 ? -5.062 49.406 24.734 1 93.81 430 GLU B O 1
ATOM 6972 N N . CYS B 1 431 ? -6.895 49.094 26 1 93 431 CYS B N 1
ATOM 6973 C CA . CYS B 1 431 ? -7.629 50.156 25.328 1 93 431 CYS B CA 1
ATOM 6974 C C . CYS B 1 431 ? -6.949 51.5 25.547 1 93 431 CYS B C 1
ATOM 6976 O O . CYS B 1 431 ? -6.777 52.281 24.594 1 93 431 CYS B O 1
ATOM 6978 N N . GLU B 1 432 ? -6.566 51.656 26.781 1 92.38 432 GLU B N 1
ATOM 6979 C CA . GLU B 1 432 ? -5.898 52.938 27.109 1 92.38 432 GLU B CA 1
ATOM 6980 C C . GLU B 1 432 ? -4.594 53.062 26.328 1 92.38 432 GLU B C 1
ATOM 6982 O O . GLU B 1 432 ? -4.277 54.156 25.828 1 92.38 432 GLU B O 1
ATOM 6987 N N . LEU B 1 433 ? -3.898 52 26.281 1 92.56 433 LEU B N 1
ATOM 6988 C CA . LEU B 1 433 ? -2.639 52 25.547 1 92.56 433 LEU B CA 1
ATOM 6989 C C . LEU B 1 433 ? -2.865 52.375 24.078 1 92.56 433 LEU B C 1
ATOM 6991 O O . LEU B 1 433 ? -2.172 53.219 23.531 1 92.56 433 LEU B O 1
ATOM 6995 N N . LEU B 1 434 ? -3.814 51.781 23.438 1 93.38 434 LEU B N 1
ATOM 6996 C CA . LEU B 1 434 ? -4.078 51.938 22.016 1 93.38 434 LEU B CA 1
ATOM 6997 C C . LEU B 1 434 ? -4.602 53.344 21.719 1 93.38 434 LEU B C 1
ATOM 6999 O O . LEU B 1 434 ? -4.207 53.969 20.734 1 93.38 434 LEU B O 1
ATOM 7003 N N . LEU B 1 435 ? -5.473 53.812 22.594 1 90.81 435 LEU B N 1
ATOM 7004 C CA . LEU B 1 435 ? -6.012 55.188 22.422 1 90.81 435 LEU B CA 1
ATOM 7005 C C . LEU B 1 435 ? -4.93 56.219 22.625 1 90.81 435 LEU B C 1
ATOM 7007 O O . LEU B 1 435 ? -4.914 57.25 21.953 1 90.81 435 LEU B O 1
ATOM 7011 N N . GLY B 1 436 ? -4.086 55.938 23.578 1 89.31 436 GLY B N 1
ATOM 7012 C CA . GLY B 1 436 ? -2.945 56.812 23.766 1 89.31 436 GLY B CA 1
ATOM 7013 C C . GLY B 1 436 ? -2.025 56.875 22.547 1 89.31 436 GLY B C 1
ATOM 7014 O O . GLY B 1 436 ? -1.555 57.938 22.172 1 89.31 436 GLY B O 1
ATOM 7015 N N . MET B 1 437 ? -1.789 55.75 21.938 1 88.75 437 MET B N 1
ATOM 7016 C CA . MET B 1 437 ? -0.94 55.656 20.75 1 88.75 437 MET B CA 1
ATOM 7017 C C . MET B 1 437 ? -1.581 56.406 19.578 1 88.75 437 MET B C 1
ATOM 7019 O O . MET B 1 437 ? -0.886 57.031 18.781 1 88.75 437 MET B O 1
ATOM 7023 N N . GLN B 1 438 ? -2.857 56.312 19.438 1 85.19 438 GLN B N 1
ATOM 7024 C CA . GLN B 1 438 ? -3.584 56.969 18.359 1 85.19 438 GLN B CA 1
ATOM 7025 C C . GLN B 1 438 ? -3.492 58.5 18.516 1 85.19 438 GLN B C 1
ATOM 7027 O O . GLN B 1 438 ? -3.336 59.219 17.516 1 85.19 438 GLN B O 1
ATOM 7032 N N . ALA B 1 439 ? -3.613 58.875 19.703 1 82.12 439 ALA B N 1
ATOM 7033 C CA . ALA B 1 439 ? -3.551 60.312 19.984 1 82.12 439 ALA B CA 1
ATOM 7034 C C . ALA B 1 439 ? -2.166 60.875 19.656 1 82.12 439 ALA B C 1
ATOM 7036 O O . ALA B 1 439 ? -2.043 61.969 19.141 1 82.12 439 ALA B O 1
ATOM 7037 N N . ALA B 1 440 ? -1.178 60.094 19.969 1 76.38 440 ALA B N 1
ATOM 7038 C CA . ALA B 1 440 ? 0.193 60.531 19.719 1 76.38 440 ALA B CA 1
ATOM 7039 C C . ALA B 1 440 ? 0.491 60.594 18.219 1 76.38 440 ALA B C 1
ATOM 7041 O O . ALA B 1 440 ? 1.32 61.375 17.766 1 76.38 440 ALA B O 1
ATOM 7042 N N . GLY B 1 441 ? 0.081 59.719 17.312 1 66.62 441 GLY B N 1
ATOM 7043 C CA . GLY B 1 441 ? 0.348 59.656 15.891 1 66.62 441 GLY B CA 1
ATOM 7044 C C . GLY B 1 441 ? -0.492 60.625 15.086 1 66.62 441 GLY B C 1
ATOM 7045 O O . GLY B 1 441 ? -0.349 60.719 13.867 1 66.62 441 GLY B O 1
ATOM 7046 N N . GLY B 1 442 ? -1.086 61.625 15.609 1 58.59 442 GLY B N 1
ATOM 7047 C CA . GLY B 1 442 ? -1.809 62.75 15 1 58.59 442 GLY B CA 1
ATOM 7048 C C . GLY B 1 442 ? -3.182 62.344 14.492 1 58.59 442 GLY B C 1
ATOM 7049 O O . GLY B 1 442 ? -3.84 63.125 13.805 1 58.59 442 GLY B O 1
ATOM 7050 N N . ALA B 1 443 ? -3.404 61.094 14.242 1 51.62 443 ALA B N 1
ATOM 7051 C CA . ALA B 1 443 ? -4.691 60.781 13.625 1 51.62 443 ALA B CA 1
ATOM 7052 C C . ALA B 1 443 ? -5.848 61.188 14.531 1 51.62 443 ALA B C 1
ATOM 7054 O O . ALA B 1 443 ? -5.961 60.719 15.664 1 51.62 443 ALA B O 1
ATOM 7055 N N . SER B 1 444 ? -6.141 62.469 14.367 1 42.56 444 SER B N 1
ATOM 7056 C CA . SER B 1 444 ? -7.297 63.062 15.039 1 42.56 444 SER B CA 1
ATOM 7057 C C . SER B 1 444 ? -8.516 62.156 14.922 1 42.56 444 SER B C 1
ATOM 7059 O O . SER B 1 444 ? -8.789 61.594 13.852 1 42.56 444 SER B O 1
ATOM 7061 N N . ALA B 1 445 ? -8.773 61.312 15.859 1 42.88 445 ALA B N 1
ATOM 7062 C CA . ALA B 1 445 ? -10.133 60.75 15.812 1 42.88 445 ALA B CA 1
ATOM 7063 C C . ALA B 1 445 ? -11.102 61.781 15.203 1 42.88 445 ALA B C 1
ATOM 7065 O O . ALA B 1 445 ? -11.008 62.969 15.469 1 42.88 445 ALA B O 1
ATOM 7066 N N . GLY B 1 446 ? -11.367 61.656 13.922 1 38.03 446 GLY B N 1
ATOM 7067 C CA . GLY B 1 446 ? -12.414 62.562 13.438 1 38.03 446 GLY B CA 1
ATOM 7068 C C . GLY B 1 446 ? -13.344 63.031 14.539 1 38.03 446 GLY B C 1
ATOM 7069 O O . GLY B 1 446 ? -13.445 62.375 15.594 1 38.03 446 GLY B O 1
ATOM 7070 N N . PRO B 1 447 ? -13.586 64.375 14.5 1 36 447 PRO B N 1
ATOM 7071 C CA . PRO B 1 447 ? -14.508 65 15.445 1 36 447 PRO B CA 1
ATOM 7072 C C . PRO B 1 447 ? -15.758 64.188 15.695 1 36 447 PRO B C 1
ATOM 7074 O O . PRO B 1 447 ? -16.734 64.25 14.945 1 36 447 PRO B O 1
ATOM 7077 N N . GLY B 1 448 ? -15.859 62.875 15.578 1 34.81 448 GLY B N 1
ATOM 7078 C CA . GLY B 1 448 ? -17.266 62.656 15.867 1 34.81 448 GLY B CA 1
ATOM 7079 C C . GLY B 1 448 ? -17.797 63.562 16.969 1 34.81 448 GLY B C 1
ATOM 7080 O O . GLY B 1 448 ? -17.031 64.25 17.656 1 34.81 448 GLY B O 1
ATOM 7081 N N . ASN B 1 449 ? -19.203 63.656 17.031 1 35.25 449 ASN B N 1
ATOM 7082 C CA . ASN B 1 449 ? -20 64.562 17.891 1 35.25 449 ASN B CA 1
ATOM 7083 C C . ASN B 1 449 ? -19.375 64.688 19.281 1 35.25 449 ASN B C 1
ATOM 7085 O O . ASN B 1 449 ? -18.969 63.688 19.875 1 35.25 449 ASN B O 1
ATOM 7089 N N . GLY B 1 450 ? -18.672 65.75 19.641 1 35.94 450 GLY B N 1
ATOM 7090 C CA . GLY B 1 450 ? -18.297 66.438 20.859 1 35.94 450 GLY B CA 1
ATOM 7091 C C . GLY B 1 450 ? -19.203 66.125 22.031 1 35.94 450 GLY B C 1
ATOM 7092 O O . GLY B 1 450 ? -19.422 67 22.906 1 35.94 450 GLY B O 1
ATOM 7093 N N . SER B 1 451 ? -20.312 65.375 21.844 1 35.72 451 SER B N 1
ATOM 7094 C CA . SER B 1 451 ? -21.016 65.312 23.109 1 35.72 451 SER B CA 1
ATOM 7095 C C . SER B 1 451 ? -20.078 64.938 24.25 1 35.72 451 SER B C 1
ATOM 7097 O O . SER B 1 451 ? -19.25 64 24.078 1 35.72 451 SER B O 1
ATOM 7099 N N . THR B 1 452 ? -19.531 65.812 25.031 1 38.75 452 THR B N 1
ATOM 7100 C CA . THR B 1 452 ? -18.875 65.875 26.328 1 38.75 452 THR B CA 1
ATOM 7101 C C . THR B 1 452 ? -19.141 64.562 27.109 1 38.75 452 THR B C 1
ATOM 7103 O O . THR B 1 452 ? -18.75 64.438 28.281 1 38.75 452 THR B O 1
ATOM 7106 N N . GLY B 1 453 ? -20.141 63.719 26.828 1 42.75 453 GLY B N 1
ATOM 7107 C CA . GLY B 1 453 ? -20.406 62.656 27.781 1 42.75 453 GLY B CA 1
ATOM 7108 C C . GLY B 1 453 ? -19.375 61.562 27.734 1 42.75 453 GLY B C 1
ATOM 7109 O O . GLY B 1 453 ? -18.688 61.375 26.734 1 42.75 453 GLY B O 1
ATOM 7110 N N . ALA B 1 454 ? -18.781 61.094 28.922 1 49.91 454 ALA B N 1
ATOM 7111 C CA . ALA B 1 454 ? -17.875 60 29.25 1 49.91 454 ALA B CA 1
ATOM 7112 C C . ALA B 1 454 ? -18.094 58.812 28.328 1 49.91 454 ALA B C 1
ATOM 7114 O O . ALA B 1 454 ? -19.156 58.219 28.328 1 49.91 454 ALA B O 1
ATOM 7115 N N . ALA B 1 455 ? -17.406 58.688 27.156 1 62.97 455 ALA B N 1
ATOM 7116 C CA . ALA B 1 455 ? -17.516 57.5 26.312 1 62.97 455 ALA B CA 1
ATOM 7117 C C . ALA B 1 455 ? -17.656 56.25 27.156 1 62.97 455 ALA B C 1
ATOM 7119 O O . ALA B 1 455 ? -16.953 56.094 28.172 1 62.97 455 ALA B O 1
ATOM 7120 N N . THR B 1 456 ? -18.641 55.531 26.906 1 78.12 456 THR B N 1
ATOM 7121 C CA . THR B 1 456 ? -18.859 54.281 27.641 1 78.12 456 THR B CA 1
ATOM 7122 C C . THR B 1 456 ? -17.703 53.344 27.406 1 78.12 456 THR B C 1
ATOM 7124 O O . THR B 1 456 ? -16.875 53.531 26.516 1 78.12 456 THR B O 1
ATOM 7127 N N . ALA B 1 457 ? -17.359 52.688 28.375 1 80.19 457 ALA B N 1
ATOM 7128 C CA . ALA B 1 457 ? -16.344 51.625 28.281 1 80.19 457 ALA B CA 1
ATOM 7129 C C . ALA B 1 457 ? -16.469 50.875 26.953 1 80.19 457 ALA B C 1
ATOM 7131 O O . ALA B 1 457 ? -15.453 50.531 26.344 1 80.19 457 ALA B O 1
ATOM 7132 N N . ARG B 1 458 ? -17.625 50.719 26.375 1 82.38 458 ARG B N 1
ATOM 7133 C CA . ARG B 1 458 ? -17.875 50.031 25.125 1 82.38 458 ARG B CA 1
ATOM 7134 C C . ARG B 1 458 ? -17.391 50.812 23.922 1 82.38 458 ARG B C 1
ATOM 7136 O O . ARG B 1 458 ? -16.828 50.25 22.969 1 82.38 458 ARG B O 1
ATOM 7143 N N . GLU B 1 459 ? -17.703 52.031 24 1 84.19 459 GLU B N 1
ATOM 7144 C CA . GLU B 1 459 ? -17.25 52.906 22.906 1 84.19 459 GLU B CA 1
ATOM 7145 C C . GLU B 1 459 ? -15.734 53 22.859 1 84.19 459 GLU B C 1
ATOM 7147 O O . GLU B 1 459 ? -15.141 53.031 21.781 1 84.19 459 GLU B O 1
ATOM 7152 N N . ARG B 1 460 ? -15.172 53.125 24.047 1 86.38 460 ARG B N 1
ATOM 7153 C CA . ARG B 1 460 ? -13.719 53.156 24.125 1 86.38 460 ARG B CA 1
ATOM 7154 C C . ARG B 1 460 ? -13.102 51.875 23.578 1 86.38 460 ARG B C 1
ATOM 7156 O O . ARG B 1 460 ? -12.094 51.906 22.875 1 86.38 460 ARG B O 1
ATOM 7163 N N . HIS B 1 461 ? -13.75 50.781 23.938 1 90.75 461 HIS B N 1
ATOM 7164 C CA . HIS B 1 461 ? -13.289 49.5 23.453 1 90.75 461 HIS B CA 1
ATOM 7165 C C . HIS B 1 461 ? -13.383 49.406 21.922 1 90.75 461 HIS B C 1
ATOM 7167 O O . HIS B 1 461 ? -12.453 48.938 21.266 1 90.75 461 HIS B O 1
ATOM 7173 N N . ALA B 1 462 ? -14.438 49.812 21.391 1 90.56 462 ALA B N 1
ATOM 7174 C CA . ALA B 1 462 ? -14.641 49.812 19.938 1 90.56 462 ALA B CA 1
ATOM 7175 C C . ALA B 1 462 ? -13.617 50.688 19.234 1 90.56 462 ALA B C 1
ATOM 7177 O O . ALA B 1 462 ? -13.086 50.281 18.188 1 90.56 462 ALA B O 1
ATOM 7178 N N . THR B 1 463 ? -13.438 51.844 19.812 1 90.75 463 THR B N 1
ATOM 7179 C CA . THR B 1 463 ? -12.469 52.75 19.219 1 90.75 463 THR B CA 1
ATOM 7180 C C . THR B 1 463 ? -11.062 52.156 19.281 1 90.75 463 THR B C 1
ATOM 7182 O O . THR B 1 463 ? -10.289 52.281 18.328 1 90.75 463 THR B O 1
ATOM 7185 N N . ALA B 1 464 ? -10.742 51.594 20.422 1 93.06 464 ALA B N 1
ATOM 7186 C CA . ALA B 1 464 ? -9.445 50.938 20.578 1 93.06 464 ALA B CA 1
ATOM 7187 C C . ALA B 1 464 ? -9.289 49.781 19.594 1 93.06 464 ALA B C 1
ATOM 7189 O O . ALA B 1 464 ? -8.203 49.594 19.031 1 93.06 464 ALA B O 1
ATOM 7190 N N . ALA B 1 465 ? -10.336 49 19.406 1 94.44 465 ALA B N 1
ATOM 7191 C CA . ALA B 1 465 ? -10.312 47.906 18.453 1 94.44 465 ALA B CA 1
ATOM 7192 C C . ALA B 1 465 ? -10.039 48.406 17.031 1 94.44 465 ALA B C 1
ATOM 7194 O O . ALA B 1 465 ? -9.258 47.781 16.297 1 94.44 465 ALA B O 1
ATOM 7195 N N . LEU B 1 466 ? -10.711 49.438 16.688 1 93.56 466 LEU B N 1
ATOM 7196 C CA . LEU B 1 466 ? -10.492 50.031 15.367 1 93.56 466 LEU B CA 1
ATOM 7197 C C . LEU B 1 466 ? -9.055 50.5 15.211 1 93.56 466 LEU B C 1
ATOM 7199 O O . LEU B 1 466 ? -8.461 50.375 14.141 1 93.56 466 LEU B O 1
ATOM 7203 N N . ALA B 1 467 ? -8.555 51.125 16.266 1 92.94 467 ALA B N 1
ATOM 7204 C CA . ALA B 1 467 ? -7.176 51.594 16.25 1 92.94 467 ALA B CA 1
ATOM 7205 C C . ALA B 1 467 ? -6.199 50.438 16.031 1 92.94 467 ALA B C 1
ATOM 7207 O O . ALA B 1 467 ? -5.309 50.531 15.18 1 92.94 467 ALA B O 1
ATOM 7208 N N . LEU B 1 468 ? -6.367 49.375 16.766 1 94.38 468 LEU B N 1
ATOM 7209 C CA . LEU B 1 468 ? -5.492 48.219 16.625 1 94.38 468 LEU B CA 1
ATOM 7210 C C . LEU B 1 468 ? -5.641 47.594 15.242 1 94.38 468 LEU B C 1
ATOM 7212 O O . LEU B 1 468 ? -4.664 47.125 14.672 1 94.38 468 LEU B O 1
ATOM 7216 N N . ARG B 1 469 ? -6.844 47.531 14.727 1 95.25 469 ARG B N 1
ATOM 7217 C CA . ARG B 1 469 ? -7.086 47 13.398 1 95.25 469 ARG B CA 1
ATOM 7218 C C . ARG B 1 469 ? -6.285 47.75 12.344 1 95.25 469 ARG B C 1
ATOM 7220 O O . ARG B 1 469 ? -5.695 47.125 11.453 1 95.25 469 ARG B O 1
ATOM 7227 N N . ARG B 1 470 ? -6.273 49.062 12.477 1 92.88 470 ARG B N 1
ATOM 7228 C CA . ARG B 1 470 ? -5.512 49.875 11.539 1 92.88 470 ARG B CA 1
ATOM 7229 C C . ARG B 1 470 ? -4.016 49.625 11.688 1 92.88 470 ARG B C 1
ATOM 7231 O O . ARG B 1 470 ? -3.303 49.5 10.688 1 92.88 470 ARG B O 1
ATOM 7238 N N . LEU B 1 471 ? -3.584 49.625 12.93 1 93 471 LEU B N 1
ATOM 7239 C CA . LEU B 1 471 ? -2.172 49.406 13.203 1 93 471 LEU B CA 1
ATOM 7240 C C . LEU B 1 471 ? -1.734 48.031 12.68 1 93 471 LEU B C 1
ATOM 7242 O O . LEU B 1 471 ? -0.676 47.906 12.062 1 93 471 LEU B O 1
ATOM 7246 N N . SER B 1 472 ? -2.557 46.969 12.945 1 95.25 472 SER B N 1
ATOM 7247 C CA . SER B 1 472 ? -2.217 45.625 12.539 1 95.25 472 SER B CA 1
ATOM 7248 C C . SER B 1 472 ? -2.219 45.469 11.023 1 95.25 472 SER B C 1
ATOM 7250 O O . SER B 1 472 ? -1.391 44.75 10.461 1 95.25 472 SER B O 1
ATOM 7252 N N . ALA B 1 473 ? -3.107 46.125 10.344 1 94.75 473 ALA B N 1
ATOM 7253 C CA . ALA B 1 473 ? -3.162 46.094 8.883 1 94.75 473 ALA B CA 1
ATOM 7254 C C . ALA B 1 473 ? -1.899 46.688 8.273 1 94.75 473 ALA B C 1
ATOM 7256 O O . ALA B 1 473 ? -1.343 46.156 7.32 1 94.75 473 ALA B O 1
ATOM 7257 N N . ALA B 1 474 ? -1.498 47.812 8.836 1 93.12 474 ALA B N 1
ATOM 7258 C CA . ALA B 1 474 ? -0.27 48.438 8.367 1 93.12 474 ALA B CA 1
ATOM 7259 C C . ALA B 1 474 ? 0.948 47.594 8.672 1 93.12 474 ALA B C 1
ATOM 7261 O O . ALA B 1 474 ? 1.854 47.469 7.844 1 93.12 474 ALA B O 1
ATOM 7262 N N . TRP B 1 475 ? 0.916 47.062 9.836 1 94.5 475 TRP B N 1
ATOM 7263 C CA . TRP B 1 475 ? 1.989 46.156 10.266 1 94.5 475 TRP B CA 1
ATOM 7264 C C . TRP B 1 475 ? 2.123 44.969 9.328 1 94.5 475 TRP B C 1
ATOM 7266 O O . TRP B 1 475 ? 3.229 44.625 8.898 1 94.5 475 TRP B O 1
ATOM 7276 N N . ALA B 1 476 ? 1.056 44.344 8.914 1 95 476 ALA B N 1
ATOM 7277 C CA . ALA B 1 476 ? 1.013 43.188 8.031 1 95 476 ALA B CA 1
ATOM 7278 C C . ALA B 1 476 ? 1.559 43.531 6.652 1 95 476 ALA B C 1
ATOM 7280 O O . ALA B 1 476 ? 2.061 42.656 5.941 1 95 476 ALA B O 1
ATOM 7281 N N . ARG B 1 477 ? 1.54 44.781 6.328 1 93.75 477 ARG B N 1
ATOM 7282 C CA . ARG B 1 477 ? 2.012 45.219 5.023 1 93.75 477 ARG B CA 1
ATOM 7283 C C . ARG B 1 477 ? 3.457 45.688 5.094 1 93.75 477 ARG B C 1
ATOM 7285 O O . ARG B 1 477 ? 3.973 46.281 4.141 1 93.75 477 ARG B O 1
ATOM 7292 N N . GLY B 1 478 ? 4.102 45.531 6.242 1 89.06 478 GLY B N 1
ATOM 7293 C CA . GLY B 1 478 ? 5.527 45.781 6.34 1 89.06 478 GLY B CA 1
ATOM 7294 C C . GLY B 1 478 ? 5.832 47.094 7.047 1 89.06 478 GLY B C 1
ATOM 7295 O O . GLY B 1 478 ? 6.957 47.594 6.973 1 89.06 478 GLY B O 1
ATOM 7296 N N . ALA B 1 479 ? 4.848 47.688 7.715 1 84.31 479 ALA B N 1
ATOM 7297 C CA . ALA B 1 479 ? 5.031 48.938 8.406 1 84.31 479 ALA B CA 1
ATOM 7298 C C . ALA B 1 479 ? 4.68 48.844 9.883 1 84.31 479 ALA B C 1
ATOM 7300 O O . ALA B 1 479 ? 3.619 49.281 10.312 1 84.31 479 ALA B O 1
ATOM 7301 N N . PRO B 1 480 ? 5.633 48.25 10.617 1 84.56 480 PRO B N 1
ATOM 7302 C CA . PRO B 1 480 ? 5.332 48.219 12.047 1 84.56 480 PRO B CA 1
ATOM 7303 C C . PRO B 1 480 ? 5.25 49.625 12.664 1 84.56 480 PRO B C 1
ATOM 7305 O O . PRO B 1 480 ? 6.004 50.5 12.273 1 84.56 480 PRO B O 1
ATOM 7308 N N . PRO B 1 481 ? 4.242 49.812 13.477 1 82.75 481 PRO B N 1
ATOM 7309 C CA . PRO B 1 481 ? 4.098 51.125 14.078 1 82.75 481 PRO B CA 1
ATOM 7310 C C . PRO B 1 481 ? 5.289 51.531 14.953 1 82.75 481 PRO B C 1
ATOM 7312 O O . PRO B 1 481 ? 5.973 50.656 15.492 1 82.75 481 PRO B O 1
ATOM 7315 N N . PRO B 1 482 ? 5.457 52.875 14.992 1 83 482 PRO B N 1
ATOM 7316 C CA . PRO B 1 482 ? 6.441 53.312 15.977 1 83 482 PRO B CA 1
ATOM 7317 C C . PRO B 1 482 ? 6.094 52.875 17.406 1 83 482 PRO B C 1
ATOM 7319 O O . PRO B 1 482 ? 4.922 52.906 17.781 1 83 482 PRO B O 1
ATOM 7322 N N . GLY B 1 483 ? 6.961 52.344 18.156 1 83.69 483 GLY B N 1
ATOM 7323 C CA . GLY B 1 483 ? 6.723 51.844 19.5 1 83.69 483 GLY B CA 1
ATOM 7324 C C . GLY B 1 483 ? 6.062 50.469 19.547 1 83.69 483 GLY B C 1
ATOM 7325 O O . GLY B 1 483 ? 5.301 50.188 20.453 1 83.69 483 GLY B O 1
ATOM 7326 N N . ALA B 1 484 ? 6.258 49.75 18.5 1 88.44 484 ALA B N 1
ATOM 7327 C CA . ALA B 1 484 ? 5.66 48.438 18.375 1 88.44 484 ALA B CA 1
ATOM 7328 C C . ALA B 1 484 ? 5.969 47.562 19.594 1 88.44 484 ALA B C 1
ATOM 7330 O O . ALA B 1 484 ? 5.168 46.719 19.969 1 88.44 484 ALA B O 1
ATOM 7331 N N . GLU B 1 485 ? 7.07 47.812 20.234 1 91.88 485 GLU B N 1
ATOM 7332 C CA . GLU B 1 485 ? 7.484 47.031 21.406 1 91.88 485 GLU B CA 1
ATOM 7333 C C . GLU B 1 485 ? 6.465 47.156 22.531 1 91.88 485 GLU B C 1
ATOM 7335 O O . GLU B 1 485 ? 6.293 46.219 23.312 1 91.88 485 GLU B O 1
ATOM 7340 N N . ALA B 1 486 ? 5.785 48.281 22.594 1 91.75 486 ALA B N 1
ATOM 7341 C CA . ALA B 1 486 ? 4.789 48.5 23.641 1 91.75 486 ALA B CA 1
ATOM 7342 C C . ALA B 1 486 ? 3.584 47.594 23.453 1 91.75 486 ALA B C 1
ATOM 7344 O O . ALA B 1 486 ? 2.842 47.312 24.406 1 91.75 486 ALA B O 1
ATOM 7345 N N . LEU B 1 487 ? 3.41 47.094 22.297 1 94.81 487 LEU B N 1
ATOM 7346 C CA . LEU B 1 487 ? 2.258 46.25 21.984 1 94.81 487 LEU B CA 1
ATOM 7347 C C . LEU B 1 487 ? 2.582 44.781 22.219 1 94.81 487 LEU B C 1
ATOM 7349 O O . LEU B 1 487 ? 1.708 43.906 22.094 1 94.81 487 LEU B O 1
ATOM 7353 N N . ARG B 1 488 ? 3.811 44.469 22.578 1 95.25 488 ARG B N 1
ATOM 7354 C CA . ARG B 1 488 ? 4.277 43.094 22.766 1 95.25 488 ARG B CA 1
ATOM 7355 C C . ARG B 1 488 ? 3.377 42.312 23.734 1 95.25 488 ARG B C 1
ATOM 7357 O O . ARG B 1 488 ? 2.861 41.25 23.391 1 95.25 488 ARG B O 1
ATOM 7364 N N . PRO B 1 489 ? 3.096 42.812 24.953 1 95.25 489 PRO B N 1
ATOM 7365 C CA . PRO B 1 489 ? 2.252 42.062 25.859 1 95.25 489 PRO B CA 1
ATOM 7366 C C . PRO B 1 489 ? 0.852 41.812 25.312 1 95.25 489 PRO B C 1
ATOM 7368 O O . PRO B 1 489 ? 0.298 40.719 25.484 1 95.25 489 PRO B O 1
ATOM 7371 N N . LEU B 1 490 ? 0.306 42.812 24.656 1 95.19 490 LEU B N 1
ATOM 7372 C CA . LEU B 1 490 ? -1.028 42.688 24.078 1 95.19 490 LEU B CA 1
ATOM 7373 C C . LEU B 1 490 ? -1.061 41.625 22.984 1 95.19 490 LEU B C 1
ATOM 7375 O O . LEU B 1 490 ? -1.945 40.75 22.969 1 95.19 490 LEU B O 1
ATOM 7379 N N . LEU B 1 491 ? -0.077 41.656 22.031 1 96.5 491 LEU B N 1
ATOM 7380 C CA . LEU B 1 491 ? -0.044 40.688 20.922 1 96.5 491 LEU B CA 1
ATOM 7381 C C . LEU B 1 491 ? 0.203 39.281 21.438 1 96.5 491 LEU B C 1
ATOM 7383 O O . LEU B 1 491 ? -0.368 38.312 20.906 1 96.5 491 LEU B O 1
ATOM 7387 N N . LEU B 1 492 ? 1.083 39.125 22.422 1 97.19 492 LEU B N 1
ATOM 7388 C CA . LEU B 1 492 ? 1.343 37.812 23 1 97.19 492 LEU B CA 1
ATOM 7389 C C . LEU B 1 492 ? 0.089 37.25 23.656 1 97.19 492 LEU B C 1
ATOM 7391 O O . LEU B 1 492 ? -0.193 36.062 23.547 1 97.19 492 LEU B O 1
ATOM 7395 N N . ARG B 1 493 ? -0.646 38.062 24.344 1 96.75 493 ARG B N 1
ATOM 7396 C CA . ARG B 1 493 ? -1.883 37.656 24.984 1 96.75 493 ARG B CA 1
ATOM 7397 C C . ARG B 1 493 ? -2.908 37.188 23.953 1 96.75 493 ARG B C 1
ATOM 7399 O O . ARG B 1 493 ? -3.559 36.156 24.109 1 96.75 493 ARG B O 1
ATOM 7406 N N . LEU B 1 494 ? -3.061 37.969 22.922 1 96.94 494 LEU B N 1
ATOM 7407 C CA . LEU B 1 494 ? -4.035 37.656 21.891 1 96.94 494 LEU B CA 1
ATOM 7408 C C . LEU B 1 494 ? -3.623 36.406 21.141 1 96.94 494 LEU B C 1
ATOM 7410 O O . LEU B 1 494 ? -4.477 35.594 20.734 1 96.94 494 LEU B O 1
ATOM 7414 N N . ALA B 1 495 ? -2.316 36.25 20.906 1 97.94 495 ALA B N 1
ATOM 7415 C CA . ALA B 1 495 ? -1.821 35.031 20.281 1 97.94 495 ALA B CA 1
ATOM 7416 C C . ALA B 1 495 ? -2.078 33.812 21.156 1 97.94 495 ALA B C 1
ATOM 7418 O O . ALA B 1 495 ? -2.445 32.75 20.672 1 97.94 495 ALA B O 1
ATOM 7419 N N . ALA B 1 496 ? -1.827 33.969 22.453 1 97.19 496 ALA B N 1
ATOM 7420 C CA . ALA B 1 496 ? -2.117 32.875 23.391 1 97.19 496 ALA B CA 1
ATOM 7421 C C . ALA B 1 496 ? -3.596 32.5 23.344 1 97.19 496 ALA B C 1
ATOM 7423 O O . ALA B 1 496 ? -3.939 31.312 23.359 1 97.19 496 ALA B O 1
ATOM 7424 N N . ARG B 1 497 ? -4.469 33.469 23.297 1 95.5 497 ARG B N 1
ATOM 7425 C CA . ARG B 1 497 ? -5.898 33.219 23.188 1 95.5 497 ARG B CA 1
ATOM 7426 C C . ARG B 1 497 ? -6.215 32.469 21.891 1 95.5 497 ARG B C 1
ATOM 7428 O O . ARG B 1 497 ? -6.957 31.484 21.906 1 95.5 497 ARG B O 1
ATOM 7435 N N . TYR B 1 498 ? -5.664 32.938 20.797 1 96.62 498 TYR B N 1
ATOM 7436 C CA . TYR B 1 498 ? -5.863 32.344 19.484 1 96.62 498 TYR B CA 1
ATOM 7437 C C . TYR B 1 498 ? -5.488 30.875 19.484 1 96.62 498 TYR B C 1
ATOM 7439 O O . TYR B 1 498 ? -6.211 30.047 18.922 1 96.62 498 TYR B O 1
ATOM 7447 N N . LEU B 1 499 ? -4.391 30.562 20.125 1 97.25 499 LEU B N 1
ATOM 7448 C CA . LEU B 1 499 ? -3.844 29.203 20.094 1 97.25 499 LEU B CA 1
ATOM 7449 C C . LEU B 1 499 ? -4.555 28.312 21.109 1 97.25 499 LEU B C 1
ATOM 7451 O O . LEU B 1 499 ? -4.809 27.141 20.828 1 97.25 499 LEU B O 1
ATOM 7455 N N . LEU B 1 500 ? -4.949 28.812 22.25 1 94.88 500 LEU B N 1
ATOM 7456 C CA . LEU B 1 500 ? -5.398 27.953 23.344 1 94.88 500 LEU B CA 1
ATOM 7457 C C . LEU B 1 500 ? -6.922 27.922 23.422 1 94.88 500 LEU B C 1
ATOM 7459 O O . LEU B 1 500 ? -7.504 26.938 23.875 1 94.88 500 LEU B O 1
ATOM 7463 N N . ARG B 1 501 ? -7.586 28.984 22.938 1 92.5 501 ARG B N 1
ATOM 7464 C CA . ARG B 1 501 ? -9.016 29.078 23.203 1 92.5 501 ARG B CA 1
ATOM 7465 C C . ARG B 1 501 ? -9.82 28.969 21.906 1 92.5 501 ARG B C 1
ATOM 7467 O O . ARG B 1 501 ? -10.945 28.453 21.922 1 92.5 501 ARG B O 1
ATOM 7474 N N . GLU B 1 502 ? -9.258 29.547 20.891 1 93.44 502 GLU B N 1
ATOM 7475 C CA . GLU B 1 502 ? -10.008 29.531 19.641 1 93.44 502 GLU B CA 1
ATOM 7476 C C . GLU B 1 502 ? -9.953 28.172 18.969 1 93.44 502 GLU B C 1
ATOM 7478 O O . GLU B 1 502 ? -8.883 27.562 18.875 1 93.44 502 GLU B O 1
ATOM 7483 N N . LYS B 1 503 ? -11.117 27.656 18.516 1 92.69 503 LYS B N 1
ATOM 7484 C CA . LYS B 1 503 ? -11.211 26.312 17.953 1 92.69 503 LYS B CA 1
ATOM 7485 C C . LYS B 1 503 ? -11.773 26.344 16.531 1 92.69 503 LYS B C 1
ATOM 7487 O O . LYS B 1 503 ? -12.469 27.297 16.156 1 92.69 503 LYS B O 1
ATOM 7492 N N . GLY B 1 504 ? -11.336 25.328 15.758 1 87.38 504 GLY B N 1
ATOM 7493 C CA . GLY B 1 504 ? -11.844 25.188 14.398 1 87.38 504 GLY B CA 1
ATOM 7494 C C . GLY B 1 504 ? -13.234 24.578 14.344 1 87.38 504 GLY B C 1
ATOM 7495 O O . GLY B 1 504 ? -13.977 24.625 15.328 1 87.38 504 GLY B O 1
ATOM 7496 N N . ARG B 1 505 ? -13.438 24.047 13.07 1 77.81 505 ARG B N 1
ATOM 7497 C CA . ARG B 1 505 ? -14.727 23.391 12.844 1 77.81 505 ARG B CA 1
ATOM 7498 C C . ARG B 1 505 ? -14.883 22.156 13.711 1 77.81 505 ARG B C 1
ATOM 7500 O O . ARG B 1 505 ? -13.945 21.359 13.852 1 77.81 505 ARG B O 1
ATOM 7507 N N . GLY B 1 506 ? -15.906 21.953 14.43 1 77.69 506 GLY B N 1
ATOM 7508 C CA . GLY B 1 506 ? -16.172 20.812 15.289 1 77.69 506 GLY B CA 1
ATOM 7509 C C . GLY B 1 506 ? -15.922 21.094 16.766 1 77.69 506 GLY B C 1
ATOM 7510 O O . GLY B 1 506 ? -16.344 20.344 17.625 1 77.69 506 GLY B O 1
ATOM 7511 N N . GLY B 1 507 ? -15.07 22.172 17.047 1 82.69 507 GLY B N 1
ATOM 7512 C CA . GLY B 1 507 ? -14.977 22.672 18.406 1 82.69 507 GLY B CA 1
ATOM 7513 C C . GLY B 1 507 ? -13.852 22.047 19.203 1 82.69 507 GLY B C 1
ATOM 7514 O O . GLY B 1 507 ? -13.656 22.359 20.375 1 82.69 507 GLY B O 1
ATOM 7515 N N . ARG B 1 508 ? -13.07 21.125 18.609 1 85.31 508 ARG B N 1
ATOM 7516 C CA . ARG B 1 508 ? -12.023 20.453 19.375 1 85.31 508 ARG B CA 1
ATOM 7517 C C . ARG B 1 508 ? -10.641 20.797 18.844 1 85.31 508 ARG B C 1
ATOM 7519 O O . ARG B 1 508 ? -9.742 21.141 19.609 1 85.31 508 ARG B O 1
ATOM 7526 N N . ALA B 1 509 ? -10.516 20.953 17.609 1 91.69 509 ALA B N 1
ATOM 7527 C CA . ALA B 1 509 ? -9.211 21.172 16.984 1 91.69 509 ALA B CA 1
ATOM 7528 C C . ALA B 1 509 ? -8.805 22.641 17.062 1 91.69 509 ALA B C 1
ATOM 7530 O O . ALA B 1 509 ? -9.656 23.531 16.984 1 91.69 509 ALA B O 1
ATOM 7531 N N . ALA B 1 510 ? -7.559 22.828 17.25 1 94.94 510 ALA B N 1
ATOM 7532 C CA . ALA B 1 510 ? -7.039 24.203 17.188 1 94.94 510 ALA B CA 1
ATOM 7533 C C . ALA B 1 510 ? -7.418 24.875 15.875 1 94.94 510 ALA B C 1
ATOM 7535 O O . ALA B 1 510 ? -7.422 24.234 14.828 1 94.94 510 ALA B O 1
ATOM 7536 N N . LEU B 1 511 ? -7.727 26.109 15.898 1 95.38 511 LEU B N 1
ATOM 7537 C CA . LEU B 1 511 ? -8.117 26.859 14.711 1 95.38 511 LEU B CA 1
ATOM 7538 C C . LEU B 1 511 ? -6.953 26.969 13.734 1 95.38 511 LEU B C 1
ATOM 7540 O O . LEU B 1 511 ? -7.145 26.875 12.523 1 95.38 511 LEU B O 1
ATOM 7544 N N . ASP B 1 512 ? -5.809 27.25 14.312 1 96.25 512 ASP B N 1
ATOM 7545 C CA . ASP B 1 512 ? -4.613 27.375 13.477 1 96.25 512 ASP B CA 1
ATOM 7546 C C . ASP B 1 512 ? -4.172 26 12.961 1 96.25 512 ASP B C 1
ATOM 7548 O O . ASP B 1 512 ? -3.936 25.078 13.742 1 96.25 512 ASP B O 1
ATOM 7552 N N . PRO B 1 513 ? -3.986 25.891 11.672 1 93.69 513 PRO B N 1
ATOM 7553 C CA . PRO B 1 513 ? -3.645 24.594 11.109 1 93.69 513 PRO B CA 1
ATOM 7554 C C . PRO B 1 513 ? -2.266 24.094 11.547 1 93.69 513 PRO B C 1
ATOM 7556 O O . PRO B 1 513 ? -2.053 22.891 11.695 1 93.69 513 PRO B O 1
ATOM 7559 N N . VAL B 1 514 ? -1.274 25.016 11.688 1 95.38 514 VAL B N 1
ATOM 7560 C CA . VAL B 1 514 ? 0.065 24.625 12.109 1 95.38 514 VAL B CA 1
ATOM 7561 C C . VAL B 1 514 ? 0.031 24.156 13.562 1 95.38 514 VAL B C 1
ATOM 7563 O O . VAL B 1 514 ? 0.674 23.156 13.914 1 95.38 514 VAL B O 1
ATOM 7566 N N . ALA B 1 515 ? -0.76 24.859 14.383 1 96.62 515 ALA B N 1
ATOM 7567 C CA . ALA B 1 515 ? -0.949 24.406 15.766 1 96.62 515 ALA B CA 1
ATOM 7568 C C . ALA B 1 515 ? -1.595 23.016 15.805 1 96.62 515 ALA B C 1
ATOM 7570 O O . ALA B 1 515 ? -1.16 22.156 16.562 1 96.62 515 ALA B O 1
ATOM 7571 N N . HIS B 1 516 ? -2.623 22.844 15.031 1 94.81 516 HIS B N 1
ATOM 7572 C CA . HIS B 1 516 ? -3.291 21.547 14.969 1 94.81 516 HIS B CA 1
ATOM 7573 C C . HIS B 1 516 ? -2.316 20.453 14.57 1 94.81 516 HIS B C 1
ATOM 7575 O O . HIS B 1 516 ? -2.352 19.344 15.125 1 94.81 516 HIS B O 1
ATOM 7581 N N . PHE B 1 517 ? -1.452 20.75 13.648 1 93.56 517 PHE B N 1
ATOM 7582 C CA . PHE B 1 517 ? -0.438 19.797 13.195 1 93.56 517 PHE B CA 1
ATOM 7583 C C . PHE B 1 517 ? 0.465 19.391 14.352 1 93.56 517 PHE B C 1
ATOM 7585 O O . PHE B 1 517 ? 0.654 18.188 14.602 1 93.56 517 PHE B O 1
ATOM 7592 N N . HIS B 1 518 ? 1.056 20.344 15.008 1 96.69 518 HIS B N 1
ATOM 7593 C CA . HIS B 1 518 ? 1.996 20.047 16.078 1 96.69 518 HIS B CA 1
ATOM 7594 C C . HIS B 1 518 ? 1.3 19.344 17.25 1 96.69 518 HIS B C 1
ATOM 7596 O O . HIS B 1 518 ? 1.833 18.391 17.812 1 96.69 518 HIS B O 1
ATOM 7602 N N . LEU B 1 519 ? 0.12 19.828 17.562 1 96 519 LEU B N 1
ATOM 7603 C CA . LEU B 1 519 ? -0.631 19.25 18.656 1 96 519 LEU B CA 1
ATOM 7604 C C . LEU B 1 519 ? -1.038 17.812 18.344 1 96 519 LEU B C 1
ATOM 7606 O O . LEU B 1 519 ? -0.985 16.938 19.203 1 96 519 LEU B O 1
ATOM 7610 N N . SER B 1 520 ? -1.403 17.562 17.125 1 93.19 520 SER B N 1
ATOM 7611 C CA . SER B 1 520 ? -1.758 16.219 16.672 1 93.19 520 SER B CA 1
ATOM 7612 C C . SER B 1 520 ? -0.561 15.281 16.75 1 93.19 520 SER B C 1
ATOM 7614 O O . SER B 1 520 ? -0.726 14.07 16.906 1 93.19 520 SER B O 1
ATOM 7616 N N . ASN B 1 521 ? 0.62 15.922 16.641 1 93.19 521 ASN B N 1
ATOM 7617 C CA . ASN B 1 521 ? 1.851 15.148 16.734 1 93.19 521 ASN B CA 1
ATOM 7618 C C . ASN B 1 521 ? 2.291 14.953 18.188 1 93.19 521 ASN B C 1
ATOM 7620 O O . ASN B 1 521 ? 3.295 14.289 18.453 1 93.19 521 ASN B O 1
ATOM 7624 N N . GLY B 1 522 ? 1.553 15.492 19.109 1 94.31 522 GLY B N 1
ATOM 7625 C CA . GLY B 1 522 ? 1.846 15.305 20.516 1 94.31 522 GLY B CA 1
ATOM 7626 C C . GLY B 1 522 ? 2.787 16.344 21.078 1 94.31 522 GLY B C 1
ATOM 7627 O O . GLY B 1 522 ? 3.312 16.203 22.172 1 94.31 522 GLY B O 1
ATOM 7628 N N . ALA B 1 523 ? 3.045 17.391 20.344 1 97 523 ALA B N 1
ATOM 7629 C CA . ALA B 1 523 ? 3.9 18.469 20.828 1 97 523 ALA B CA 1
ATOM 7630 C C . ALA B 1 523 ? 3.145 19.359 21.797 1 97 523 ALA B C 1
ATOM 7632 O O . ALA B 1 523 ? 1.912 19.344 21.844 1 97 523 ALA B O 1
ATOM 7633 N N . THR B 1 524 ? 3.869 20.094 22.594 1 96.25 524 THR B N 1
ATOM 7634 C CA . THR B 1 524 ? 3.283 21.047 23.531 1 96.25 524 THR B CA 1
ATOM 7635 C C . THR B 1 524 ? 3.715 22.469 23.188 1 96.25 524 THR B C 1
ATOM 7637 O O . THR B 1 524 ? 4.762 22.672 22.562 1 96.25 524 THR B O 1
ATOM 7640 N N . LEU B 1 525 ? 2.895 23.391 23.531 1 97.44 525 LEU B N 1
ATOM 7641 C CA . LEU B 1 525 ? 3.176 24.797 23.266 1 97.44 525 LEU B CA 1
ATOM 7642 C C . LEU B 1 525 ? 4.199 25.344 24.25 1 97.44 525 LEU B C 1
ATOM 7644 O O . LEU B 1 525 ? 3.891 25.531 25.438 1 97.44 525 LEU B O 1
ATOM 7648 N N . GLU B 1 526 ? 5.359 25.703 23.781 1 96.31 526 GLU B N 1
ATOM 7649 C CA . GLU B 1 526 ? 6.465 26.094 24.656 1 96.31 526 GLU B CA 1
ATOM 7650 C C . GLU B 1 526 ? 6.5 27.609 24.859 1 96.31 526 GLU B C 1
ATOM 7652 O O . GLU B 1 526 ? 6.57 28.094 25.984 1 96.31 526 GLU B O 1
ATOM 7657 N N . ARG B 1 527 ? 6.504 28.281 23.703 1 97 527 ARG B N 1
ATOM 7658 C CA . ARG B 1 527 ? 6.727 29.719 23.781 1 97 527 ARG B CA 1
ATOM 7659 C C . ARG B 1 527 ? 6.207 30.422 22.531 1 97 527 ARG B C 1
ATOM 7661 O O . ARG B 1 527 ? 6.289 29.891 21.438 1 97 527 ARG B O 1
ATOM 7668 N N . ILE B 1 528 ? 5.59 31.594 22.719 1 98.06 528 ILE B N 1
ATOM 7669 C CA . ILE B 1 528 ? 5.246 32.5 21.609 1 98.06 528 ILE B CA 1
ATOM 7670 C C . ILE B 1 528 ? 6.285 33.594 21.516 1 98.06 528 ILE B C 1
ATOM 7672 O O . ILE B 1 528 ? 6.633 34.25 22.516 1 98.06 528 ILE B O 1
ATOM 7676 N N . ASN B 1 529 ? 6.754 33.875 20.312 1 97.62 529 ASN B N 1
ATOM 7677 C CA . ASN B 1 529 ? 7.855 34.812 20.125 1 97.62 529 ASN B CA 1
ATOM 7678 C C . ASN B 1 529 ? 7.418 36.031 19.328 1 97.62 529 ASN B C 1
ATOM 7680 O O . ASN B 1 529 ? 6.914 35.906 18.203 1 97.62 529 ASN B O 1
ATOM 7684 N N . PHE B 1 530 ? 7.625 37.188 19.922 1 96.81 530 PHE B N 1
ATOM 7685 C CA . PHE B 1 530 ? 7.352 38.469 19.297 1 96.81 530 PHE B CA 1
ATOM 7686 C C . PHE B 1 530 ? 8.492 38.875 18.359 1 96.81 530 PHE B C 1
ATOM 7688 O O . PHE B 1 530 ? 9.664 38.688 18.688 1 96.81 530 PHE B O 1
ATOM 7695 N N . GLY B 1 531 ? 8.156 39.281 17.188 1 94.56 531 GLY B N 1
ATOM 7696 C CA . GLY B 1 531 ? 9.156 39.75 16.234 1 94.56 531 GLY B CA 1
ATOM 7697 C C . GLY B 1 531 ? 10.055 38.625 15.734 1 94.56 531 GLY B C 1
ATOM 7698 O O . GLY B 1 531 ? 11.25 38.844 15.5 1 94.56 531 GLY B O 1
ATOM 7699 N N . ALA B 1 532 ? 9.547 37.438 15.625 1 95.94 532 ALA B N 1
ATOM 7700 C CA . ALA B 1 532 ? 10.359 36.281 15.344 1 95.94 532 ALA B CA 1
ATOM 7701 C C . ALA B 1 532 ? 10.594 36.125 13.844 1 95.94 532 ALA B C 1
ATOM 7703 O O . ALA B 1 532 ? 11.562 35.469 13.422 1 95.94 532 ALA B O 1
ATOM 7704 N N . ASP B 1 533 ? 9.727 36.594 12.969 1 93.69 533 ASP B N 1
ATOM 7705 C CA . ASP B 1 533 ? 9.852 36.5 11.516 1 93.69 533 ASP B CA 1
ATOM 7706 C C . ASP B 1 533 ? 9.5 37.844 10.859 1 93.69 533 ASP B C 1
ATOM 7708 O O . ASP B 1 533 ? 8.328 38.156 10.68 1 93.69 533 ASP B O 1
ATOM 7712 N N . ALA B 1 534 ? 10.438 38.531 10.406 1 90.31 534 ALA B N 1
ATOM 7713 C CA . ALA B 1 534 ? 10.25 39.875 9.859 1 90.31 534 ALA B CA 1
ATOM 7714 C C . ALA B 1 534 ? 10.102 39.812 8.336 1 90.31 534 ALA B C 1
ATOM 7716 O O . ALA B 1 534 ? 10.062 40.844 7.68 1 90.31 534 ALA B O 1
ATOM 7717 N N . SER B 1 535 ? 10.047 38.625 7.75 1 88.19 535 SER B N 1
ATOM 7718 C CA . SER B 1 535 ? 9.828 38.5 6.309 1 88.19 535 SER B CA 1
ATOM 7719 C C . SER B 1 535 ? 8.445 39 5.922 1 88.19 535 SER B C 1
ATOM 7721 O O . SER B 1 535 ? 7.547 39.062 6.762 1 88.19 535 SER B O 1
ATOM 7723 N N . PRO B 1 536 ? 8.258 39.406 4.645 1 91.19 536 PRO B N 1
ATOM 7724 C CA . PRO B 1 536 ? 6.938 39.844 4.203 1 91.19 536 PRO B CA 1
ATOM 7725 C C . PRO B 1 536 ? 5.84 38.844 4.504 1 91.19 536 PRO B C 1
ATOM 7727 O O . PRO B 1 536 ? 4.758 39.219 4.961 1 91.19 536 PRO B O 1
ATOM 7730 N N . ASP B 1 537 ? 6.129 37.594 4.32 1 90.69 537 ASP B N 1
ATOM 7731 C CA . ASP B 1 537 ? 5.145 36.531 4.598 1 90.69 537 ASP B CA 1
ATOM 7732 C C . ASP B 1 537 ? 4.875 36.438 6.098 1 90.69 537 ASP B C 1
ATOM 7734 O O . ASP B 1 537 ? 3.732 36.219 6.512 1 90.69 537 ASP B O 1
ATOM 7738 N N . GLY B 1 538 ? 5.918 36.531 6.883 1 93.44 538 GLY B N 1
ATOM 7739 C CA . GLY B 1 538 ? 5.777 36.469 8.328 1 93.44 538 GLY B CA 1
ATOM 7740 C C . GLY B 1 538 ? 4.949 37.594 8.898 1 93.44 538 GLY B C 1
ATOM 7741 O O . GLY B 1 538 ? 4.105 37.375 9.773 1 93.44 538 GLY B O 1
ATOM 7742 N N . LEU B 1 539 ? 5.164 38.75 8.375 1 95.12 539 LEU B N 1
ATOM 7743 C CA . LEU B 1 539 ? 4.402 39.906 8.828 1 95.12 539 LEU B CA 1
ATOM 7744 C C . LEU B 1 539 ? 2.943 39.812 8.391 1 95.12 539 LEU B C 1
ATOM 7746 O O . LEU B 1 539 ? 2.035 40.031 9.195 1 95.12 539 LEU B O 1
ATOM 7750 N N . ALA B 1 540 ? 2.736 39.406 7.191 1 95.56 540 ALA B N 1
ATOM 7751 C CA . ALA B 1 540 ? 1.393 39.344 6.625 1 95.56 540 ALA B CA 1
ATOM 7752 C C . ALA B 1 540 ? 0.552 38.281 7.34 1 95.56 540 ALA B C 1
ATOM 7754 O O . ALA B 1 540 ? -0.653 38.469 7.527 1 95.56 540 ALA B O 1
ATOM 7755 N N . SER B 1 541 ? 1.159 37.25 7.789 1 95.69 541 SER B N 1
ATOM 7756 C CA . SER B 1 541 ? 0.401 36.094 8.305 1 95.69 541 SER B CA 1
ATOM 7757 C C . SER B 1 541 ? 0.203 36.219 9.812 1 95.69 541 SER B C 1
ATOM 7759 O O . SER B 1 541 ? -0.792 35.719 10.359 1 95.69 541 SER B O 1
ATOM 7761 N N . SER B 1 542 ? 1.193 36.875 10.539 1 97.62 542 SER B N 1
ATOM 7762 C CA . SER B 1 542 ? 1.129 36.781 11.992 1 97.62 542 SER B CA 1
ATOM 7763 C C . SER B 1 542 ? 1.715 38.031 12.656 1 97.62 542 SER B C 1
ATOM 7765 O O . SER B 1 542 ? 2.004 38.031 13.859 1 97.62 542 SER B O 1
ATOM 7767 N N . LEU B 1 543 ? 1.978 39.094 11.859 1 97.31 543 LEU B N 1
ATOM 7768 C CA . LEU B 1 543 ? 2.625 40.281 12.375 1 97.31 543 LEU B CA 1
ATOM 7769 C C . LEU B 1 543 ? 4 39.969 12.945 1 97.31 543 LEU B C 1
ATOM 7771 O O . LEU B 1 543 ? 4.434 40.562 13.922 1 97.31 543 LEU B O 1
ATOM 7775 N N . GLY B 1 544 ? 4.645 38.844 12.461 1 96.25 544 GLY B N 1
ATOM 7776 C CA . GLY B 1 544 ? 6.008 38.5 12.805 1 96.25 544 GLY B CA 1
ATOM 7777 C C . GLY B 1 544 ? 6.09 37.5 13.938 1 96.25 544 GLY B C 1
ATOM 7778 O O . GLY B 1 544 ? 7.184 37.094 14.352 1 96.25 544 GLY B O 1
ATOM 7779 N N . LEU B 1 545 ? 4.941 37.062 14.508 1 97.75 545 LEU B N 1
ATOM 7780 C CA . LEU B 1 545 ? 4.934 36.125 15.617 1 97.75 545 LEU B CA 1
ATOM 7781 C C . LEU B 1 545 ? 5.258 34.719 15.141 1 97.75 545 LEU B C 1
ATOM 7783 O O . LEU B 1 545 ? 4.875 34.312 14.031 1 97.75 545 LEU B O 1
ATOM 7787 N N . MET B 1 546 ? 5.98 33.969 15.898 1 97.69 546 MET B N 1
ATOM 7788 C CA . MET B 1 546 ? 6.203 32.531 15.695 1 97.69 546 MET B CA 1
ATOM 7789 C C . MET B 1 546 ? 6.066 31.781 17.016 1 97.69 546 MET B C 1
ATOM 7791 O O . MET B 1 546 ? 5.965 32.406 18.078 1 97.69 546 MET B O 1
ATOM 7795 N N . VAL B 1 547 ? 6.008 30.484 16.922 1 98.12 547 VAL B N 1
ATOM 7796 C CA . VAL B 1 547 ? 5.73 29.672 18.094 1 98.12 547 VAL B CA 1
ATOM 7797 C C . VAL B 1 547 ? 6.742 28.531 18.188 1 98.12 547 VAL B C 1
ATOM 7799 O O . VAL B 1 547 ? 7.086 27.922 17.172 1 98.12 547 VAL B O 1
ATOM 7802 N N . ASN B 1 548 ? 7.281 28.312 19.375 1 98.06 548 ASN B N 1
ATOM 7803 C CA . ASN B 1 548 ? 8.062 27.109 19.656 1 98.06 548 ASN B CA 1
ATOM 7804 C C . ASN B 1 548 ? 7.184 25.969 20.172 1 98.06 548 ASN B C 1
ATOM 7806 O O . ASN B 1 548 ? 6.488 26.109 21.172 1 98.06 548 ASN B O 1
ATOM 7810 N N . TRP B 1 549 ? 7.184 24.891 19.453 1 97.94 549 TRP B N 1
ATOM 7811 C CA . TRP B 1 549 ? 6.547 23.656 19.891 1 97.94 549 TRP B CA 1
ATOM 7812 C C . TRP B 1 549 ? 7.582 22.672 20.422 1 97.94 549 TRP B C 1
ATOM 7814 O O . TRP B 1 549 ? 8.648 22.5 19.812 1 97.94 549 TRP B O 1
ATOM 7824 N N . CYS B 1 550 ? 7.305 22.078 21.547 1 97.5 550 CYS B N 1
ATOM 7825 C CA . CYS B 1 550 ? 8.242 21.172 22.188 1 97.5 550 CYS B CA 1
ATOM 7826 C C . CYS B 1 550 ? 7.953 19.719 21.812 1 97.5 550 CYS B C 1
ATOM 7828 O O . CYS B 1 550 ? 6.816 19.266 21.938 1 97.5 550 CYS B O 1
ATOM 7830 N N . TYR B 1 551 ? 8.969 18.969 21.375 1 97 551 TYR B N 1
ATOM 7831 C CA . TYR B 1 551 ? 8.859 17.562 20.984 1 97 551 TYR B CA 1
ATOM 7832 C C . TYR B 1 551 ? 9.688 16.672 21.906 1 97 551 TYR B C 1
ATOM 7834 O O . TYR B 1 551 ? 10.023 15.547 21.547 1 97 551 TYR B O 1
ATOM 7842 N N . ASP B 1 552 ? 9.961 17.188 23.109 1 94.75 552 ASP B N 1
ATOM 7843 C CA . ASP B 1 552 ? 10.703 16.359 24.062 1 94.75 552 ASP B CA 1
ATOM 7844 C C . ASP B 1 552 ? 9.93 15.102 24.422 1 94.75 552 ASP B C 1
ATOM 7846 O O . ASP B 1 552 ? 8.703 15.125 24.547 1 94.75 552 ASP B O 1
ATOM 7850 N N . GLY B 1 553 ? 10.664 14.055 24.688 1 92.06 553 GLY B N 1
ATOM 7851 C CA . GLY B 1 553 ? 10.039 12.773 24.969 1 92.06 553 GLY B CA 1
ATOM 7852 C C . GLY B 1 553 ? 9.211 12.242 23.797 1 92.06 553 GLY B C 1
ATOM 7853 O O . GLY B 1 553 ? 8.016 11.992 23.953 1 92.06 553 GLY B O 1
ATOM 7854 N N . PRO B 1 554 ? 9.914 12.078 22.641 1 89.31 554 PRO B N 1
ATOM 7855 C CA . PRO B 1 554 ? 9.18 11.688 21.438 1 89.31 554 PRO B CA 1
ATOM 7856 C C . PRO B 1 554 ? 8.5 10.328 21.578 1 89.31 554 PRO B C 1
ATOM 7858 O O . PRO B 1 554 ? 7.527 10.047 20.859 1 89.31 554 PRO B O 1
ATOM 7861 N N . GLU B 1 555 ? 8.82 9.539 22.531 1 83.88 555 GLU B N 1
ATOM 7862 C CA . GLU B 1 555 ? 8.195 8.234 22.75 1 83.88 555 GLU B CA 1
ATOM 7863 C C . GLU B 1 555 ? 6.773 8.383 23.266 1 83.88 555 GLU B C 1
ATOM 7865 O O . GLU B 1 555 ? 5.918 7.535 23 1 83.88 555 GLU B O 1
ATOM 7870 N N . ALA B 1 556 ? 6.523 9.461 23.922 1 85.81 556 ALA B N 1
ATOM 7871 C CA . ALA B 1 556 ? 5.207 9.695 24.5 1 85.81 556 ALA B CA 1
ATOM 7872 C C . ALA B 1 556 ? 4.332 10.539 23.578 1 85.81 556 ALA B C 1
ATOM 7874 O O . ALA B 1 556 ? 3.146 10.742 23.859 1 85.81 556 ALA B O 1
ATOM 7875 N N . ALA B 1 557 ? 4.883 10.992 22.516 1 88.5 557 ALA B N 1
ATOM 7876 C CA . ALA B 1 557 ? 4.215 11.938 21.625 1 88.5 557 ALA B CA 1
ATOM 7877 C C . ALA B 1 557 ? 2.938 11.344 21.047 1 88.5 557 ALA B C 1
ATOM 7879 O O . ALA B 1 557 ? 1.899 12.008 21 1 88.5 557 ALA B O 1
ATOM 7880 N N . PRO B 1 558 ? 2.967 10.031 20.656 1 82.56 558 PRO B N 1
ATOM 7881 C CA . PRO B 1 558 ? 1.735 9.477 20.078 1 82.56 558 PRO B CA 1
ATOM 7882 C C . PRO B 1 558 ? 0.579 9.461 21.078 1 82.56 558 PRO B C 1
ATOM 7884 O O . PRO B 1 558 ? -0.561 9.758 20.719 1 82.56 558 PRO B O 1
ATOM 7887 N N . ALA B 1 559 ? 0.839 9.172 22.328 1 83.19 559 ALA B N 1
ATOM 7888 C CA . ALA B 1 559 ? -0.194 9.172 23.359 1 83.19 559 ALA B CA 1
ATOM 7889 C C . ALA B 1 559 ? -0.748 10.57 23.578 1 83.19 559 ALA B C 1
ATOM 7891 O O . ALA B 1 559 ? -1.956 10.75 23.75 1 83.19 559 ALA B O 1
ATOM 7892 N N . ARG B 1 560 ? 0.097 11.531 23.578 1 89.44 560 ARG B N 1
ATOM 7893 C CA . ARG B 1 560 ? -0.329 12.922 23.719 1 89.44 560 ARG B CA 1
ATOM 7894 C C . ARG B 1 560 ? -1.184 13.367 22.547 1 89.44 560 ARG B C 1
ATOM 7896 O O . ARG B 1 560 ? -2.164 14.094 22.719 1 89.44 560 ARG B O 1
ATOM 7903 N N . GLY B 1 561 ? -0.765 12.961 21.406 1 89.44 561 GLY B N 1
ATOM 7904 C CA . GLY B 1 561 ? -1.555 13.266 20.219 1 89.44 561 GLY B CA 1
ATOM 7905 C C . GLY B 1 561 ? -2.961 12.703 20.281 1 89.44 561 GLY B C 1
ATOM 7906 O O . GLY B 1 561 ? -3.924 13.383 19.906 1 89.44 561 GLY B O 1
ATOM 7907 N N . ARG B 1 562 ? -3.066 11.531 20.75 1 83.44 562 ARG B N 1
ATOM 7908 C CA . ARG B 1 562 ? -4.375 10.898 20.891 1 83.44 562 ARG B CA 1
ATOM 7909 C C . ARG B 1 562 ? -5.234 11.633 21.906 1 83.44 562 ARG B C 1
ATOM 7911 O O . ARG B 1 562 ? -6.438 11.805 21.703 1 83.44 562 ARG B O 1
ATOM 7918 N N . ALA B 1 563 ? -4.664 11.984 23 1 85.31 563 ALA B N 1
ATOM 7919 C CA . ALA B 1 563 ? -5.379 12.742 24.016 1 85.31 563 ALA B CA 1
ATOM 7920 C C . ALA B 1 563 ? -5.918 14.047 23.453 1 85.31 563 ALA B C 1
ATOM 7922 O O . ALA B 1 563 ? -7.066 14.422 23.703 1 85.31 563 ALA B O 1
ATOM 7923 N N . TYR B 1 564 ? -5.113 14.68 22.703 1 91.25 564 TYR B N 1
ATOM 7924 C CA . TYR B 1 564 ? -5.543 15.906 22.047 1 91.25 564 TYR B CA 1
ATOM 7925 C C . TYR B 1 564 ? -6.711 15.648 21.109 1 91.25 564 TYR B C 1
ATOM 7927 O O . TYR B 1 564 ? -7.676 16.406 21.078 1 91.25 564 TYR B O 1
ATOM 7935 N N . ALA B 1 565 ? -6.582 14.641 20.359 1 86.25 565 ALA B N 1
ATOM 7936 C CA . ALA B 1 565 ? -7.637 14.312 19.406 1 86.25 565 ALA B CA 1
ATOM 7937 C C . ALA B 1 565 ? -8.961 14.047 20.125 1 86.25 565 ALA B C 1
ATOM 7939 O O . ALA B 1 565 ? -10.031 14.406 19.625 1 86.25 565 ALA B O 1
ATOM 7940 N N . SER B 1 566 ? -8.898 13.531 21.281 1 83.94 566 SER B N 1
ATOM 7941 C CA . SER B 1 566 ? -10.094 13.125 22.016 1 83.94 566 SER B CA 1
ATOM 7942 C C . SER B 1 566 ? -10.648 14.273 22.859 1 83.94 566 SER B C 1
ATOM 7944 O O . SER B 1 566 ? -11.867 14.453 22.938 1 83.94 566 SER B O 1
ATOM 7946 N N . THR B 1 567 ? -9.797 15.094 23.453 1 86.88 567 THR B N 1
ATOM 7947 C CA . THR B 1 567 ? -10.25 16.062 24.438 1 86.88 567 THR B CA 1
ATOM 7948 C C . THR B 1 567 ? -10.164 17.484 23.875 1 86.88 567 THR B C 1
ATOM 7950 O O . THR B 1 567 ? -10.828 18.391 24.375 1 86.88 567 THR B O 1
ATOM 7953 N N . GLY B 1 568 ? -9.234 17.625 23.016 1 89.81 568 GLY B N 1
ATOM 7954 C CA . GLY B 1 568 ? -8.977 18.969 22.516 1 89.81 568 GLY B CA 1
ATOM 7955 C C . GLY B 1 568 ? -8.109 19.797 23.453 1 89.81 568 GLY B C 1
ATOM 7956 O O . GLY B 1 568 ? -7.875 20.969 23.203 1 89.81 568 GLY B O 1
ATOM 7957 N N . ALA B 1 569 ? -7.699 19.203 24.484 1 88.75 569 ALA B N 1
ATOM 7958 C CA . ALA B 1 569 ? -6.898 19.922 25.484 1 88.75 569 ALA B CA 1
ATOM 7959 C C . ALA B 1 569 ? -5.512 20.234 24.922 1 88.75 569 ALA B C 1
ATOM 7961 O O . ALA B 1 569 ? -4.895 19.406 24.25 1 88.75 569 ALA B O 1
ATOM 7962 N N . ILE B 1 570 ? -5.062 21.453 25.188 1 93.81 570 ILE B N 1
ATOM 7963 C CA . ILE B 1 570 ? -3.764 21.922 24.719 1 93.81 570 ILE B CA 1
ATOM 7964 C C . ILE B 1 570 ? -2.844 22.203 25.906 1 93.81 570 ILE B C 1
ATOM 7966 O O . ILE B 1 570 ? -3.176 23 26.781 1 93.81 570 ILE B O 1
ATOM 7970 N N . GLU B 1 571 ? -1.801 21.484 25.984 1 91.75 571 GLU B N 1
ATOM 7971 C CA . GLU B 1 571 ? -0.789 21.734 27 1 91.75 571 GLU B CA 1
ATOM 7972 C C . GLU B 1 571 ? 0.125 22.891 26.594 1 91.75 571 GLU B C 1
ATOM 7974 O O . GLU B 1 571 ? 0.623 22.922 25.469 1 91.75 571 GLU B O 1
ATOM 7979 N N . ALA B 1 572 ? 0.325 23.844 27.5 1 94.75 572 ALA B N 1
ATOM 7980 C CA . ALA B 1 572 ? 1.137 25.031 27.219 1 94.75 572 ALA B CA 1
ATOM 7981 C C . ALA B 1 572 ? 2.107 25.312 28.359 1 94.75 572 ALA B C 1
ATOM 7983 O O . ALA B 1 572 ? 1.824 25 29.516 1 94.75 572 ALA B O 1
ATOM 7984 N N . GLY B 1 573 ? 3.215 25.891 28.031 1 91.81 573 GLY B N 1
ATOM 7985 C CA . GLY B 1 573 ? 4.195 26.297 29.016 1 91.81 573 GLY B CA 1
ATOM 7986 C C . GLY B 1 573 ? 3.705 27.422 29.906 1 91.81 573 GLY B C 1
ATOM 7987 O O . GLY B 1 573 ? 2.701 28.062 29.609 1 91.81 573 GLY B O 1
ATOM 7988 N N . PRO B 1 574 ? 4.414 27.656 30.969 1 91.62 574 PRO B N 1
ATOM 7989 C CA . PRO B 1 574 ? 3.992 28.656 31.953 1 91.62 574 PRO B CA 1
ATOM 7990 C C . PRO B 1 574 ? 3.945 30.062 31.391 1 91.62 574 PRO B C 1
ATOM 7992 O O . PRO B 1 574 ? 3.043 30.844 31.719 1 91.62 574 PRO B O 1
ATOM 7995 N N . ALA B 1 575 ? 4.875 30.328 30.562 1 90.88 575 ALA B N 1
ATOM 7996 C CA . ALA B 1 575 ? 4.938 31.672 30 1 90.88 575 ALA B CA 1
ATOM 7997 C C . ALA B 1 575 ? 3.721 31.953 29.125 1 90.88 575 ALA B C 1
ATOM 7999 O O . ALA B 1 575 ? 3.201 33.062 29.109 1 90.88 575 ALA B O 1
ATOM 8000 N N . VAL B 1 576 ? 3.307 30.984 28.391 1 95 576 VAL B N 1
ATOM 8001 C CA . VAL B 1 576 ? 2.158 31.141 27.516 1 95 576 VAL B CA 1
ATOM 8002 C C . VAL B 1 576 ? 0.884 31.297 28.344 1 95 576 VAL B C 1
ATOM 8004 O O . VAL B 1 576 ? 0.036 32.125 28.031 1 95 576 VAL B O 1
ATOM 8007 N N . ARG B 1 577 ? 0.763 30.562 29.359 1 93.56 577 ARG B N 1
ATOM 8008 C CA . ARG B 1 577 ? -0.399 30.641 30.25 1 93.56 577 ARG B CA 1
ATOM 8009 C C . ARG B 1 577 ? -0.464 31.984 30.953 1 93.56 577 ARG B C 1
ATOM 8011 O O . ARG B 1 577 ? -1.546 32.562 31.125 1 93.56 577 ARG B O 1
ATOM 8018 N N . ALA B 1 578 ? 0.662 32.438 31.344 1 93.06 578 ALA B N 1
ATOM 8019 C CA . ALA B 1 578 ? 0.732 33.75 32 1 93.06 578 ALA B CA 1
ATOM 8020 C C . ALA B 1 578 ? 0.287 34.844 31.062 1 93.06 578 ALA B C 1
ATOM 8022 O O . ALA B 1 578 ? -0.383 35.812 31.484 1 93.06 578 ALA B O 1
ATOM 8023 N N . ALA B 1 579 ? 0.701 34.688 29.844 1 91.56 579 ALA B N 1
ATOM 8024 C CA . ALA B 1 579 ? 0.304 35.688 28.859 1 91.56 579 ALA B CA 1
ATOM 8025 C C . ALA B 1 579 ? -1.21 35.688 28.672 1 91.56 579 ALA B C 1
ATOM 8027 O O . ALA B 1 579 ? -1.817 36.75 28.562 1 91.56 579 ALA B O 1
ATOM 8028 N N . LEU B 1 580 ? -1.781 34.594 28.672 1 90.75 580 LEU B N 1
ATOM 8029 C CA . LEU B 1 580 ? -3.225 34.469 28.484 1 90.75 580 LEU B CA 1
ATOM 8030 C C . LEU B 1 580 ? -3.971 35.094 29.656 1 90.75 580 LEU B C 1
ATOM 8032 O O . LEU B 1 580 ? -5 35.75 29.469 1 90.75 580 LEU B O 1
ATOM 8036 N N . ASP B 1 581 ? -3.457 34.969 30.938 1 84.88 581 ASP B N 1
ATOM 8037 C CA . ASP B 1 581 ? -4.125 35.406 32.156 1 84.88 581 ASP B CA 1
ATOM 8038 C C . ASP B 1 581 ? -3.93 36.906 32.375 1 84.88 581 ASP B C 1
ATOM 8040 O O . ASP B 1 581 ? -4.648 37.5 33.188 1 84.88 581 ASP B O 1
ATOM 8044 N N . SER B 1 582 ? -2.877 37.375 31.906 1 71.75 582 SER B N 1
ATOM 8045 C CA . SER B 1 582 ? -2.635 38.812 32.094 1 71.75 582 SER B CA 1
ATOM 8046 C C . SER B 1 582 ? -3.801 39.656 31.594 1 71.75 582 SER B C 1
ATOM 8048 O O . SER B 1 582 ? -3.938 40.812 31.953 1 71.75 582 SER B O 1
ATOM 8050 N N . GLY B 1 583 ? -4.664 39.156 30.859 1 55.5 583 GLY B N 1
ATOM 8051 C CA . GLY B 1 583 ? -5.867 39.875 30.469 1 55.5 583 GLY B CA 1
ATOM 8052 C C . GLY B 1 583 ? -6.918 39.906 31.578 1 55.5 583 GLY B C 1
ATOM 8053 O O . GLY B 1 583 ? -7.801 40.75 31.562 1 55.5 583 GLY B O 1
ATOM 8054 N N . GLY B 1 584 ? -7.055 38.875 32.5 1 44.25 584 GLY B N 1
ATOM 8055 C CA . GLY B 1 584 ? -8.109 38.75 33.5 1 44.25 584 GLY B CA 1
ATOM 8056 C C . GLY B 1 584 ? -7.859 39.562 34.75 1 44.25 584 GLY B C 1
ATOM 8057 O O . GLY B 1 584 ? -8.711 39.625 35.625 1 44.25 584 GLY B O 1
ATOM 8058 N N . ARG B 1 585 ? -6.652 39.75 35.219 1 36.16 585 ARG B N 1
ATOM 8059 C CA . ARG B 1 585 ? -6.531 40.312 36.562 1 36.16 585 ARG B CA 1
ATOM 8060 C C . ARG B 1 585 ? -6.992 41.781 36.562 1 36.16 585 ARG B C 1
ATOM 8062 O O . ARG B 1 585 ? -6.172 42.688 36.656 1 36.16 585 ARG B O 1
ATOM 8069 N N . LEU B 1 586 ? -7.844 42.281 35.844 1 29.19 586 LEU B N 1
ATOM 8070 C CA . LEU B 1 586 ? -8.391 43.438 36.5 1 29.19 586 LEU B CA 1
ATOM 8071 C C . LEU B 1 586 ? -9.406 43.031 37.562 1 29.19 586 LEU B C 1
ATOM 8073 O O . LEU B 1 586 ? -10.25 42.188 37.312 1 29.19 586 LEU B O 1
#

pLDDT: mean 73.69, std 27.06, range [14.09, 98.12]

Nearest PDB structures (foldseek):
  4f0x-assembly2_G  TM=8.430E-01  e=1.460E-22  Homo sapiens
  4f0x-assembly1_C  TM=8.634E-01  e=2.441E-22  Homo sapiens
  4f0x-assembly2_E  TM=8.537E-01  e=4.079E-22  Homo sapiens
  4f0x-assembly1_A  TM=8.318E-01  e=2.557E-22  Homo sapiens
  2ygw-assembly1_B  TM=8.313E-01  e=1.904E-21  Homo sapiens

Solvent-accessible surface area (backbone atoms only — not comparable to full-atom values): 65676 Å² total; per-residue (Å²): 133,83,82,76,75,76,79,77,78,78,72,85,78,69,78,65,44,76,65,48,27,52,67,57,35,53,73,79,44,34,55,57,47,41,53,52,52,55,58,55,71,52,79,79,73,65,72,80,79,57,71,61,79,50,62,71,61,45,51,66,59,51,51,56,49,57,73,69,44,55,70,69,44,48,51,26,49,54,53,56,53,35,32,67,69,28,31,53,42,66,64,36,31,51,53,26,44,51,47,31,52,53,23,48,53,40,31,74,68,66,46,88,64,12,61,34,43,34,54,53,25,36,52,47,29,26,59,26,32,46,32,37,40,47,71,57,41,53,53,51,23,33,49,30,59,62,18,54,55,46,53,33,49,50,39,40,60,44,51,60,55,51,52,56,60,57,66,70,68,53,59,88,86,60,61,48,44,64,54,52,32,44,50,48,52,44,52,53,51,50,51,56,46,48,57,61,63,11,34,26,48,50,43,81,39,77,47,48,69,71,66,36,73,80,27,68,65,55,43,52,46,54,38,62,45,29,82,64,59,46,87,44,69,68,52,44,48,50,44,31,35,90,56,15,34,28,36,28,31,29,45,80,48,42,73,86,69,52,54,45,30,38,37,34,33,38,57,33,79,53,86,71,58,29,53,48,75,72,72,64,63,72,82,80,76,80,76,78,74,78,81,80,77,78,85,93,84,91,86,89,89,85,92,85,90,83,85,86,90,84,87,80,81,82,63,84,68,86,89,81,65,91,66,82,83,79,77,76,74,78,74,77,75,74,72,69,72,65,76,71,76,64,86,69,59,38,22,40,30,45,58,27,69,27,75,69,46,73,38,54,65,90,59,57,60,65,54,53,45,53,52,51,50,46,43,50,51,51,51,53,28,51,76,68,72,44,59,65,45,36,34,30,48,37,72,40,70,50,46,37,62,50,49,45,54,53,25,51,50,45,35,54,43,48,74,55,87,73,80,86,76,69,79,68,94,62,42,72,69,53,26,51,51,42,46,51,52,40,58,70,71,62,56,63,70,70,80,60,85,75,69,82,66,80,71,47,74,49,49,47,45,13,52,19,27,46,50,50,42,53,49,50,54,39,21,26,73,71,44,68,54,89,67,52,73,75,45,44,67,60,52,50,19,52,49,34,39,46,63,72,68,38,50,31,86,91,66,42,43,39,49,36,67,63,57,34,51,42,36,54,53,26,32,33,44,48,41,75,24,78,70,14,30,84,47,68,67,32,14,46,21,30,60,6,34,28,35,29,37,34,46,64,63,52,85,52,13,63,61,42,9,49,49,26,72,74,68,33,63,76,60,64,29,68,66,38,52,49,34,42,46,68,61,62,78,115,132,82,80,74,74,75,78,74,79,80,74,83,78,69,79,65,44,75,66,49,26,51,66,56,35,52,74,79,42,34,56,58,46,41,53,51,49,56,60,56,70,54,77,79,72,60,71,80,79,57,72,62,78,50,62,71,62,45,52,67,60,52,51,57,50,58,74,69,46,53,70,71,43,48,51,25,49,53,52,56,52,32,32,68,72,26,31,52,42,66,60,37,32,51,53,25,44,52,46,30,53,54,24,47,53,39,32,74,69,67,45,89,63,13,60,34,42,34,54,53,24,38,50,46,29,27,58,26,31,47,33,38,40,47,70,57,40,53,53,51,24,35,47,30,61,63,17,54,54,46,52,34,49,50,38,40,59,42,52,60,54,50,52,55,62,58,66,70,68,52,60,87,86,60,60,48,44,65,54,51,32,43,50,48,53,44,51,52,50,49,52,54,47,49,56,62,64,12,34,26,48,49,42,81,39,77,47,47,68,73,66,37,74,82,26,70,65,54,43,52,46,56,39,62,44,29,79,65,58,47,86,46,70,68,52,45,48,50,43,32,35,90,56,16,33,29,36,28,30,30,42,81,50,43,73,87,69,50,54,46,32,38,36,35,32,38,57,32,78,53,86,71,58,30,55,47,73,72,72,64,61,72,80,79,75,78,77,75,74,78,76,72,81,84,80,86,84,90,86,87,87,89,82,86,88,81,86,80,81,77,81,81,82,84,74,86,82,84,78,79,85,75,83,82,79,74,73,80,72,80,73,80,76,75,78,72,78,70,77,74,78,69,88,69,58,38,21,42,31,44,58,28,70,27,75,68,45,75,37,55,65,90,60,56,60,64,52,54,46,53,52,51,49,45,43,50,52,51,49,54,27,51,75,70,71,44,59,66,44,38,32,31,48,36,73,40,70,52,46,36,60,49,49,46,53,52,24,51,51,44,35,54,43,49,74,54,85,74,81,84,77,69,79,68,93,62,41,72,68,53,26,50,51,41,47,50,51,40,60,70,72,62,56,64,69,69,80,59,86,73,70,82,67,80,70,48,73,50,48,46,44,12,52,19,26,46,48,48,41,53,49,50,54,40,21,26,73,73,44,68,53,90,67,50,74,75,44,46,68,59,54,48,19,52,49,33,39,46,62,74,66,38,50,31,87,90,65,44,45,40,48,38,66,61,57,33,52,43,34,56,52,26,32,34,43,48,40,76,24,78,72,13,31,85,47,70,67,33,14,46,21,29,59,5,33,29,35,28,36,33,48,66,63,52,85,51,13,64,63,43,9,48,49,25,73,73,68,34,62,76,60,63,29,69,67,40,52,49,35,45,46,67,62,61,78,115